Protein 1GD9 (pdb70)

B-factor: mean 12.07, std 8.04, range [2.0, 51.11]

Sequence (776 aa):
ALSDRLELVSASEIRKLFDIAAGMKDVISLGIGEPDFDTPQHIKEYAKEALDKGLTHYGPNIGLLELREAIAEKLKKQNGIEADPKTEIMVLLGANQAFLMGLSAFLKDGEEVLIPTPAFVSYAPAVILAGGKPVEVPTYEEDEFRLNVDELKKYVTDKTRALIINSPCNPTGAVLTKKDLEEIADFVVEHDLIVISDEVYEHFIYDDARHYSIASLDGMFERTITVNGFSKTFAMTGWRLGFVAAPSWIIERMVKFQMYNATCPVTFIQYAAAKALKDERSWKAVEEMRKEYDRRRKLVWKRLNEMGLPTVKPKGAFYIFPRIRDTGLTSKKFSELMLKEARVAVVPGSAFGKAGEGYVRISYATAYEKLEEAMDRMERVLKERKLVALSDRLELVSASEIRKLFDIAAGMKDVISLGIGEPDFDTPQHIKEYAKEALDKGLTHYGPNIGLLELREAIAEKLKKQNGIEADPKTEIMVLLGANQAFLMGLSAFLKDGEEVLIPTPAFVSYAPAVILAGGKPVEVPTYEEDEFRLNVDELKKYVTDKTRALIINSPCNPTGAVLTKKDLEEIADFVVEHDLIVISDEVYEHFIYDDARHYSIASLDGMFERTITVNGFSKTFAMTGWRLGFVAAPSWIIERMVKFQMYNATCPVTFIQYAAAKALKDERSWKAVEEMRKEYDRRRKLVWKRLNEMGLPTVKPKGAFYIFPRIRDTGLTSKKFSELMLKEARVAVVPGSAFGKAGEGYVRISYATAYEKLEEAMDRMERVLKERKLV

Solvent-accessible surface area: 27106 Å² total; per-residue (Å²): 22,7,0,55,59,3,108,111,4,93,65,23,48,47,75,109,20,146,92,96,26,59,81,32,180,106,36,24,39,0,13,65,28,27,2,55,48,52,5,19,96,14,0,11,80,45,0,31,69,0,1,91,125,12,49,0,54,73,15,66,25,27,0,18,76,78,0,14,85,0,0,16,81,15,0,106,179,62,10,42,1,116,5,45,21,132,63,38,0,0,0,0,0,0,14,15,0,0,3,0,0,0,0,0,4,13,0,78,92,23,29,21,0,0,2,17,2,4,7,51,45,3,3,28,15,0,0,26,1,0,9,4,95,39,27,39,0,29,12,99,31,163,44,77,8,70,9,59,14,94,13,0,116,149,72,34,66,148,86,12,59,0,0,1,4,17,10,0,13,6,0,4,0,7,10,10,36,71,101,16,4,80,91,0,7,99,3,0,70,128,60,93,1,7,0,0,5,6,1,13,3,7,38,0,38,4,82,114,20,119,29,75,1,1,5,40,30,145,52,0,30,111,34,0,0,1,0,1,5,4,10,16,7,1,2,0,2,0,0,4,0,0,3,0,1,0,14,43,94,0,2,101,70,0,12,40,0,0,33,13,0,0,25,0,0,1,8,0,0,0,16,0,0,3,77,0,13,114,14,141,134,0,68,115,14,7,57,75,12,49,109,38,0,21,111,10,0,96,23,0,62,124,31,0,56,115,3,29,1,47,10,27,72,2,62,0,0,0,0,0,4,0,51,0,119,95,16,66,45,50,0,88,106,0,3,102,24,0,5,139,49,1,77,0,3,0,0,5,0,28,22,5,12,161,24,0,74,5,14,0,8,0,0,0,0,14,34,43,109,113,0,72,75,0,0,78,37,0,26,132,7,0,129,112,122,156,36,102,26,5,0,52,63,1,91,110,6,93,62,26,54,51,77,108,24,147,92,102,26,58,81,40,195,89,37,20,41,0,16,58,28,28,2,55,44,64,4,18,97,11,0,10,81,44,0,30,70,0,0,94,123,14,51,0,56,74,14,64,25,28,0,19,54,93,0,14,82,21,0,14,73,16,0,105,152,67,11,44,1,117,6,63,27,127,63,40,0,0,0,0,0,0,14,17,0,0,3,0,1,0,0,1,5,7,0,73,93,39,24,15,0,0,2,18,2,4,7,52,46,4,3,30,16,0,0,25,2,0,7,2,111,38,25,49,0,25,11,93,36,155,43,79,8,60,10,52,18,108,20,0,120,145,67,23,66,148,92,9,68,0,0,1,3,18,8,0,15,6,0,3,0,9,8,10,19,98,113,13,4,80,95,0,8,101,4,0,69,127,59,92,0,8,0,0,4,6,1,13,4,6,37,0,34,2,80,112,14,78,29,74,1,0,6,48,27,148,45,1,33,110,44,1,0,1,0,1,5,4,10,16,6,0,3,0,1,0,0,4,1,0,3,0,1,0,13,44,93,0,2,101,71,0,14,46,1,0,33,10,0,0,26,0,0,0,9,1,0,0,25,0,0,14,79,0,19,146,15,142,115,0,67,98,9,9,74,91,10,60,104,37,0,26,106,10,0,106,22,0,82,116,26,0,58,96,4,33,1,48,11,29,69,2,55,0,0,0,0,0,3,0,50,0,118,91,16,70,47,56,0,80,110,0,5,104,25,0,6,134,38,1,61,0,3,0,0,8,0,27,23,6,12,161,26,0,65,4,16,0,8,0,0,0,1,10,35,42,114,107,0,69,76,0,0,79,28,0,30,106,0,0,118,100,130,157,32,89

Organism: Pyrococcus horikoshii (strain ATCC 700860 / DSM 12428 / JCM 9974 / NBRC 100139 / OT-3) (NCBI:txid70601)

Radius of gyration: 26.94 Å; Cα contacts (8 Å, |Δi|>4): 1806; chains: 2; bounding box: 75×65×67 Å

Nearest PDB structures (foldseek):
  1gd9-assembly1_B  TM=1.002E+00  e=2.102E-73  Pyrococcus horikoshii
  1dju-assembly1_B  TM=1.000E+00  e=1.675E-67  Pyrococcus horikoshii OT3
  1dju-assembly1_A  TM=1.000E+00  e=3.045E-67  Pyrococcus horikoshii OT3
  2x5d-assembly1_D  TM=9.239E-01  e=3.087E-32  Pseudomonas aeruginosa PAO1
  2x5d-assembly1_C  TM=9.153E-01  e=5.316E-32  Pseudomonas aeruginosa PAO1

Foldseek 3Di:
DLVVLLVVQDDFLLVVLVVVLVVDPPFQEQADQFFPDAFPVLLVVLLVVLVVVVQFDADALQAHLLLLVLVQVCCCVQAVAHFDSVFFKGKFLALLLCLLLLCLLDDDAAAEEEEEPLADLSNQSSQSSSRYHYDYQYADVVNLRADDVVSVVVPDDLRHAEYEDEAVGPARLAHHAPVSLVSVLVVCVVSVHAYEYECAFQLQFDDPGHDYDSCSDPPRQARYKYKYFCCHLRVCVVQRIIMIGHPSSSSVSSSVVSVVPVSYGRRSSSSSNSVLSVDPVSVVVSVVSSVVLVVLLVVLCVLCVVLPWNWRRRGIDFKTKTFQVQLVDKLVVLQVQCCVQLSYHWARLCSSPPSGIRIIMGGSSDDSVSSVSSSVSSSVSCVVSVSD/DLVVLVVVQDDFLLVVQVVVLVVPDPFQEQADPAFPDDFPPLLVVLLVVLVVVVLFDADALQAHLLLLVLVQVCCCVQAVAHFDSVFFKGKFQALLLCLLLLCLLDDDAAAEEEEEPLADLSHQSSQSSSHYHYDYQYADVVNLSADDVVRVVVGDDLRYAEYEEEACGPAALAHHAPVSLVSVLVVCVVSVHAYEYECAFQLQFDDPGHDHDSCSDPPRQARYKYKYFCVHQRVPVVQRIIMIGHGSSSSVSSSVVSVVPVSHGRRSSSSSVSVLSVDVVSVVNSVVSSVQLVVLLVVLCVLCVVLPFNWRRRGIDFKTKTFQVLLVDKLVVLQVCCCVQLSYGWARLCSSPPSGIRITMGGSSDDSVSSNSSSVSSSVVCVVVVSD

Secondary structure (DSSP, 8-state):
-HHHHHHHSPPPHHHHHHHHHHT-SS-EE----S-SSPPPHHHHHHHHHHHHTT--S---TT--HHHHHHHHHHHHHHH-----TTTSEEEESSTTHHHHHHHTTT--TT-EEEEEES--TTHHHHHHHHT-EEEEEE--GGGTT---HHHHHHH--TTEEEEEEESS-TTT-----HHHHHHHHHHHHHTT-EEEEE-TTTT-B-TT-----GGGSTT-GGGEEEEEESTTTTT-GGG--EEEE--HHHHHHHHHHHTTTT-S--HHHHHHHHHHHT-HHHHHHHHHHHHHHHHHHHHHHHHHHHTT-------BTTEE--B-GGGT--HHHHHHHIIIII-EE-EEGGGG-GGGTTBEEEE--S-HHHHHHHHHHHHHHHHHTT--/-HHHHHHHSPPPHHHHHHHHHHT-SSPEE----S-SSPPPHHHHHHHHHHHHTT--S---TT--HHHHHHHHHHIIIII-----TTTSEEEESSTTHHHHHHHTTT--TT-EEEEEES--TTHHHHHHHHT-EEEEEE--GGGTT---HHHHHHH--TTEEEEEEESS-TTT-----HHHHHHHHHHHHHTT-EEEEE-TTTT-B-TT-----GGGSTT-GGGEEEEEESTTTTT-GGG--EEEE--HHHHHHHHHHHHTTT-S--HHHHHHHHHHHT-HHHHHHHHHHHHHHHHHHHHHHHHHHHTT-------BTTEE--B-GGGT--HHHHHHHIIIII-EE-EEGGGG-GGGTTBEEEE--S-HHHHHHHHHHHHHHHHHTT--

Structure (mmCIF, N/CA/C/O backbone):
data_1GD9
#
_entry.id   1GD9
#
_cell.length_a   59.67
_cell.length_b   122.28
_cell.length_c   127.17
_cell.angle_alpha   90
_cell.angle_beta   90
_cell.angle_gamma   90
#
_symmetry.space_group_name_H-M   'P 21 21 21'
#
loop_
_entity.id
_entity.type
_entity.pdbx_description
1 polymer 'ASPARTATE AMINOTRANSFERASE'
2 non-polymer "PYRIDOXAL-5'-PHOSPHATE"
3 water water
#
loop_
_atom_site.group_PDB
_atom_site.id
_atom_site.type_symbol
_atom_site.label_atom_id
_atom_site.label_alt_id
_atom_site.label_comp_id
_atom_site.label_asym_id
_atom_site.label_entity_id
_atom_site.label_seq_id
_atom_site.pdbx_PDB_ins_code
_atom_site.Cartn_x
_atom_site.Cartn_y
_atom_site.Cartn_z
_atom_site.occupancy
_atom_site.B_iso_or_equiv
_atom_site.auth_seq_id
_atom_site.auth_comp_id
_atom_site.auth_asym_id
_atom_site.auth_atom_id
_atom_site.pdbx_PDB_model_num
ATOM 1 N N . ALA A 1 2 ? 25.475 -9.513 44.303 1.00 9.21 2 ALA A N 1
ATOM 2 C CA . ALA A 1 2 ? 25.189 -8.085 43.966 1.00 8.66 2 ALA A CA 1
ATOM 3 C C . ALA A 1 2 ? 25.867 -7.802 42.643 1.00 8.76 2 ALA A C 1
ATOM 4 O O . ALA A 1 2 ? 26.762 -8.547 42.235 1.00 9.32 2 ALA A O 1
ATOM 6 N N . LEU A 1 3 ? 25.463 -6.723 41.977 1.00 8.08 3 LEU A N 1
ATOM 7 C CA . LEU A 1 3 ? 26.058 -6.369 40.689 1.00 9.39 3 LEU A CA 1
ATOM 8 C C . LEU A 1 3 ? 27.572 -6.192 40.768 1.00 8.90 3 LEU A C 1
ATOM 9 O O . LEU A 1 3 ? 28.282 -6.508 39.811 1.00 8.22 3 LEU A O 1
ATOM 14 N N . SER A 1 4 ? 28.066 -5.714 41.912 1.00 7.43 4 SER A N 1
ATOM 15 C CA . SER A 1 4 ? 29.500 -5.526 42.096 1.00 8.69 4 SER A CA 1
ATOM 16 C C . SER A 1 4 ? 30.212 -6.869 41.936 1.00 9.68 4 SER A C 1
ATOM 17 O O . SER A 1 4 ? 31.215 -6.947 41.243 1.00 9.35 4 SER A O 1
ATOM 20 N N . ASP A 1 5 ? 29.662 -7.923 42.540 1.00 9.27 5 ASP A N 1
ATOM 21 C CA . ASP A 1 5 ? 30.242 -9.269 42.443 1.00 11.33 5 ASP A CA 1
ATOM 22 C C . ASP A 1 5 ? 30.213 -9.785 41.018 1.00 9.90 5 ASP A C 1
ATOM 23 O O . ASP A 1 5 ? 31.146 -10.460 40.571 1.00 10.04 5 ASP A O 1
ATOM 28 N N . ARG A 1 6 ? 29.121 -9.490 40.322 1.00 8.83 6 ARG A N 1
ATOM 29 C CA . ARG A 1 6 ? 28.954 -9.919 38.942 1.00 10.28 6 ARG A CA 1
ATOM 30 C C . ARG A 1 6 ? 29.955 -9.195 38.059 1.00 9.50 6 ARG A C 1
ATOM 31 O O . ARG A 1 6 ? 30.534 -9.782 37.140 1.00 8.14 6 ARG A O 1
ATOM 39 N N . LEU A 1 7 ? 30.181 -7.925 38.374 1.00 9.11 7 LEU A N 1
ATOM 40 C CA . LEU A 1 7 ? 31.121 -7.108 37.628 1.00 10.78 7 LEU A CA 1
ATOM 41 C C . LEU A 1 7 ? 32.540 -7.659 37.793 1.00 10.58 7 LEU A C 1
ATOM 42 O O . LEU A 1 7 ? 33.293 -7.706 36.824 1.00 11.28 7 LEU A O 1
ATOM 47 N N . GLU A 1 8 ? 32.898 -8.092 39.006 1.00 11.92 8 GLU A N 1
ATOM 48 C CA . GLU A 1 8 ? 34.247 -8.626 39.249 1.00 14.44 8 GLU A CA 1
ATOM 49 C C . GLU A 1 8 ? 34.461 -9.914 38.456 1.00 13.69 8 GLU A C 1
ATOM 50 O O . GLU A 1 8 ? 35.595 -10.287 38.170 1.00 12.14 8 GLU A O 1
ATOM 56 N N . LEU A 1 9 ? 33.363 -10.601 38.137 1.00 13.13 9 LEU A N 1
ATOM 57 C CA . LEU A 1 9 ? 33.405 -11.843 37.367 1.00 14.88 9 LEU A CA 1
ATOM 58 C C . LEU A 1 9 ? 33.670 -11.595 35.883 1.00 16.49 9 LEU A C 1
ATOM 59 O O . LEU A 1 9 ? 34.228 -12.453 35.197 1.00 18.87 9 LEU A O 1
ATOM 64 N N . VAL A 1 10 ? 33.227 -10.444 35.381 1.00 15.56 10 VAL A N 1
ATOM 65 C CA . VAL A 1 10 ? 33.442 -10.070 33.983 1.00 14.68 10 VAL A CA 1
ATOM 66 C C . VAL A 1 10 ? 34.914 -9.715 33.825 1.00 17.25 10 VAL A C 1
ATOM 67 O O . VAL A 1 10 ? 35.423 -8.859 34.542 1.00 18.82 10 VAL A O 1
ATOM 71 N N . SER A 1 11 ? 35.614 -10.384 32.918 1.00 18.77 11 SER A N 1
ATOM 72 C CA . SER A 1 11 ? 37.033 -10.088 32.746 1.00 21.49 11 SER A CA 1
ATOM 73 C C . SER A 1 11 ? 37.304 -8.849 31.895 1.00 22.21 11 SER A C 1
ATOM 74 O O . SER A 1 11 ? 36.445 -8.409 31.125 1.00 21.60 11 SER A O 1
ATOM 77 N N . ALA A 1 12 ? 38.492 -8.273 32.079 1.00 23.33 12 ALA A N 1
ATOM 78 C CA . ALA A 1 12 ? 38.913 -7.083 31.346 1.00 23.82 12 ALA A CA 1
ATOM 79 C C . ALA A 1 12 ? 38.930 -7.355 29.849 1.00 23.98 12 ALA A C 1
ATOM 80 O O . ALA A 1 12 ? 39.254 -8.464 29.416 1.00 23.15 12 ALA A O 1
ATOM 82 N N . SER A 1 13 ? 38.574 -6.347 29.059 1.00 23.48 13 SER A N 1
ATOM 83 C CA . SER A 1 13 ? 38.540 -6.509 27.611 1.00 25.06 13 SER A CA 1
ATOM 84 C C . SER A 1 13 ? 39.894 -6.505 26.919 1.00 25.34 13 SER A C 1
ATOM 85 O O . SER A 1 13 ? 40.775 -5.693 27.231 1.00 23.89 13 SER A O 1
ATOM 88 N N . GLU A 1 14 ? 40.035 -7.450 25.989 1.00 25.52 14 GLU A N 1
ATOM 89 C CA . GLU A 1 14 ? 41.236 -7.626 25.175 1.00 26.53 14 GLU A CA 1
ATOM 90 C C . GLU A 1 14 ? 41.324 -6.524 24.135 1.00 25.99 14 GLU A C 1
ATOM 91 O O . GLU A 1 14 ? 42.418 -6.097 23.751 1.00 25.77 14 GLU A O 1
ATOM 97 N N . ILE A 1 15 ? 40.163 -6.119 23.633 1.00 25.36 15 ILE A N 1
ATOM 98 C CA . ILE A 1 15 ? 40.098 -5.048 22.652 1.00 25.40 15 ILE A CA 1
ATOM 99 C C . ILE A 1 15 ? 40.584 -3.778 23.361 1.00 26.19 15 ILE A C 1
ATOM 100 O O . ILE A 1 15 ? 41.304 -2.963 22.787 1.00 24.84 15 ILE A O 1
ATOM 105 N N . ARG A 1 16 ? 40.236 -3.659 24.638 1.00 26.32 16 ARG A N 1
ATOM 106 C CA . ARG A 1 16 ? 40.637 -2.525 25.458 1.00 28.96 16 ARG A CA 1
ATOM 107 C C . ARG A 1 16 ? 42.160 -2.523 25.540 1.00 28.90 16 ARG A C 1
ATOM 108 O O . ARG A 1 16 ? 42.815 -1.504 25.283 1.00 27.30 16 ARG A O 1
ATOM 116 N N . LYS A 1 17 ? 42.718 -3.679 25.895 1.00 29.23 17 LYS A N 1
ATOM 117 C CA . LYS A 1 17 ? 44.163 -3.819 26.019 1.00 30.50 17 LYS A CA 1
ATOM 118 C C . LYS A 1 17 ? 44.863 -3.519 24.703 1.00 30.41 17 LYS A C 1
ATOM 119 O O . LYS A 1 17 ? 45.967 -2.971 24.693 1.00 30.16 17 LYS A O 1
ATOM 125 N N . LEU A 1 18 ? 44.202 -3.814 23.586 1.00 28.43 18 LEU A N 1
ATOM 126 C CA . LEU A 1 18 ? 44.802 -3.552 22.281 1.00 27.64 18 LEU A CA 1
ATOM 127 C C . LEU A 1 18 ? 44.835 -2.067 21.977 1.00 26.14 18 LEU A C 1
ATOM 128 O O . LEU A 1 18 ? 45.785 -1.591 21.383 1.00 24.48 18 LEU A O 1
ATOM 133 N N . PHE A 1 19 ? 43.827 -1.323 22.410 1.00 28.09 19 PHE A N 1
ATOM 134 C CA . PHE A 1 19 ? 43.786 0.105 22.144 1.00 31.32 19 PHE A CA 1
ATOM 135 C C . PHE A 1 19 ? 44.934 0.850 22.802 1.00 31.11 19 PHE A C 1
ATOM 136 O O . PHE A 1 19 ? 45.636 1.626 22.167 1.00 30.44 19 PHE A O 1
ATOM 144 N N . ASP A 1 20 ? 45.068 0.641 24.105 1.00 32.04 20 ASP A N 1
ATOM 145 C CA . ASP A 1 20 ? 46.116 1.282 24.900 1.00 33.56 20 ASP A CA 1
ATOM 146 C C . ASP A 1 20 ? 47.521 0.918 24.428 1.00 34.18 20 ASP A C 1
ATOM 147 O O . ASP A 1 20 ? 48.486 1.617 24.758 1.00 35.13 20 ASP A O 1
ATOM 152 N N . ILE A 1 21 ? 47.635 -0.147 23.633 1.00 34.02 21 ILE A N 1
ATOM 153 C CA . ILE A 1 21 ? 48.929 -0.596 23.132 1.00 33.46 21 ILE A CA 1
ATOM 154 C C . ILE A 1 21 ? 49.180 -0.065 21.724 1.00 33.49 21 ILE A C 1
ATOM 155 O O . ILE A 1 21 ? 50.312 -0.120 21.227 1.00 36.05 21 ILE A O 1
ATOM 160 N N . ALA A 1 22 ? 48.122 0.466 21.105 1.00 32.48 22 ALA A N 1
ATOM 161 C CA . ALA A 1 22 ? 48.213 1.050 19.774 1.00 33.40 22 ALA A CA 1
ATOM 162 C C . ALA A 1 22 ? 48.429 2.543 19.987 1.00 35.64 22 ALA A C 1
ATOM 163 O O . ALA A 1 22 ? 48.828 3.283 19.074 1.00 35.97 22 ALA A O 1
ATOM 165 N N . ALA A 1 23 ? 48.168 2.985 21.212 1.00 37.71 23 ALA A N 1
ATOM 166 C CA . ALA A 1 23 ? 48.308 4.370 21.641 1.00 39.19 23 ALA A CA 1
ATOM 167 C C . ALA A 1 23 ? 49.728 4.956 21.587 1.00 39.68 23 ALA A C 1
ATOM 168 O O . ALA A 1 23 ? 49.950 6.061 21.041 1.00 40.21 23 ALA A O 1
ATOM 170 N N . GLY A 1 24 ? 50.703 4.212 22.108 1.00 40.20 24 GLY A N 1
ATOM 171 C CA . GLY A 1 24 ? 52.079 4.691 22.132 1.00 39.78 24 GLY A CA 1
ATOM 172 C C . GLY A 1 24 ? 52.836 4.511 20.827 1.00 39.24 24 GLY A C 1
ATOM 173 O O . GLY A 1 24 ? 54.054 4.780 20.735 1.00 40.49 24 GLY A O 1
ATOM 174 N N . MET A 1 25 ? 52.083 4.178 19.789 1.00 38.24 25 MET A N 1
ATOM 175 C CA . MET A 1 25 ? 52.605 3.896 18.462 1.00 37.42 25 MET A CA 1
ATOM 176 C C . MET A 1 25 ? 51.929 4.816 17.442 1.00 37.70 25 MET A C 1
ATOM 177 O O . MET A 1 25 ? 50.727 5.074 17.537 1.00 38.87 25 MET A O 1
ATOM 182 N N . LYS A 1 26 ? 52.693 5.271 16.449 1.00 38.28 26 LYS A N 1
ATOM 183 C CA . LYS A 1 26 ? 52.154 6.132 15.387 1.00 39.60 26 LYS A CA 1
ATOM 184 C C . LYS A 1 26 ? 52.848 5.853 14.058 1.00 37.38 26 LYS A C 1
ATOM 185 O O . LYS A 1 26 ? 54.005 6.176 13.857 1.00 40.29 26 LYS A O 1
ATOM 191 N N . ASP A 1 27 ? 52.082 5.166 13.229 1.00 33.33 27 ASP A N 1
ATOM 192 C CA . ASP A 1 27 ? 52.365 4.693 11.891 1.00 29.51 27 ASP A CA 1
ATOM 193 C C . ASP A 1 27 ? 51.428 3.507 11.777 1.00 24.76 27 ASP A C 1
ATOM 194 O O . ASP A 1 27 ? 51.391 2.864 10.754 1.00 22.93 27 ASP A O 1
ATOM 199 N N . VAL A 1 28 ? 50.666 3.246 12.838 1.00 20.32 28 VAL A N 1
ATOM 200 C CA . VAL A 1 28 ? 49.744 2.122 12.873 1.00 18.29 28 VAL A CA 1
ATOM 201 C C . VAL A 1 28 ? 48.442 2.310 12.100 1.00 17.00 28 VAL A C 1
ATOM 202 O O . VAL A 1 28 ? 47.809 3.370 12.150 1.00 15.87 28 VAL A O 1
ATOM 206 N N . ILE A 1 29 ? 48.089 1.292 11.319 1.00 15.04 29 ILE A N 1
ATOM 207 C CA . ILE A 1 29 ? 46.848 1.299 10.562 1.00 13.29 29 ILE A CA 1
ATOM 208 C C . ILE A 1 29 ? 45.948 0.344 11.333 1.00 14.09 29 ILE A C 1
ATOM 209 O O . ILE A 1 29 ? 46.260 -0.841 11.484 1.00 12.29 29 ILE A O 1
ATOM 214 N N . SER A 1 30 ? 44.850 0.872 11.858 1.00 13.43 30 SER A N 1
ATOM 215 C CA . SER A 1 30 ? 43.931 0.063 12.638 1.00 13.25 30 SER A CA 1
ATOM 216 C C . SER A 1 30 ? 42.862 -0.675 11.849 1.00 12.69 30 SER A C 1
ATOM 217 O O . SER A 1 30 ? 42.098 -0.085 11.080 1.00 12.51 30 SER A O 1
ATOM 220 N N . LEU A 1 31 ? 42.810 -1.980 12.091 1.00 12.15 31 LEU A N 1
ATOM 221 C CA . LEU A 1 31 ? 41.836 -2.873 11.487 1.00 10.87 31 LEU A CA 1
ATOM 222 C C . LEU A 1 31 ? 40.982 -3.432 12.636 1.00 10.96 31 LEU A C 1
ATOM 223 O O . LEU A 1 31 ? 40.266 -4.409 12.469 1.00 9.22 31 LEU A O 1
ATOM 228 N N . GLY A 1 32 ? 41.053 -2.784 13.798 1.00 11.85 32 GLY A N 1
ATOM 229 C CA . GLY A 1 32 ? 40.279 -3.228 14.945 1.00 12.20 32 GLY A CA 1
ATOM 230 C C . GLY A 1 32 ? 39.067 -2.371 15.265 1.00 12.49 32 GLY A C 1
ATOM 231 O O . GLY A 1 32 ? 38.400 -2.593 16.270 1.00 12.03 32 GLY A O 1
ATOM 232 N N . ILE A 1 33 ? 38.746 -1.446 14.365 1.00 13.95 33 ILE A N 1
ATOM 233 C CA . ILE A 1 33 ? 37.630 -0.507 14.520 1.00 14.98 33 ILE A CA 1
ATOM 234 C C . ILE A 1 33 ? 36.249 -1.148 14.345 1.00 12.91 33 ILE A C 1
ATOM 235 O O . ILE A 1 33 ? 35.896 -1.567 13.256 1.00 15.20 33 ILE A O 1
ATOM 240 N N . GLY A 1 34 ? 35.449 -1.160 15.406 1.00 11.20 34 GLY A N 1
ATOM 241 C CA . GLY A 1 34 ? 34.125 -1.764 15.334 1.00 10.04 34 GLY A CA 1
ATOM 242 C C . GLY A 1 34 ? 32.981 -0.788 15.109 1.00 8.24 34 GLY A C 1
ATOM 243 O O . GLY A 1 34 ? 31.967 -0.835 15.808 1.00 8.87 34 GLY A O 1
ATOM 244 N N . GLU A 1 35 ? 33.123 0.070 14.105 1.00 7.63 35 GLU A N 1
ATOM 245 C CA . GLU A 1 35 ? 32.098 1.064 13.782 1.00 6.73 35 GLU A CA 1
ATOM 246 C C . GLU A 1 35 ? 32.354 1.627 12.386 1.00 6.26 35 GLU A C 1
ATOM 247 O O . GLU A 1 35 ? 33.476 1.552 11.887 1.00 7.15 35 GLU A O 1
ATOM 253 N N . PRO A 1 36 ? 31.313 2.191 11.733 1.00 6.70 36 PRO A N 1
ATOM 254 C CA . PRO A 1 36 ? 31.447 2.763 10.388 1.00 7.57 36 PRO A CA 1
ATOM 255 C C . PRO A 1 36 ? 32.480 3.877 10.342 1.00 7.55 36 PRO A C 1
ATOM 256 O O . PRO A 1 36 ? 32.648 4.614 11.304 1.00 7.65 36 PRO A O 1
ATOM 260 N N . ASP A 1 37 ? 33.216 3.962 9.244 1.00 9.63 37 ASP A N 1
ATOM 261 C CA . ASP A 1 37 ? 34.202 5.029 9.102 1.00 10.85 37 ASP A CA 1
ATOM 262 C C . ASP A 1 37 ? 33.522 6.256 8.486 1.00 10.52 37 ASP A C 1
ATOM 263 O O . ASP A 1 37 ? 34.030 7.375 8.580 1.00 11.27 37 ASP A O 1
ATOM 268 N N . PHE A 1 38 ? 32.330 6.032 7.932 1.00 9.17 38 PHE A N 1
ATOM 269 C CA . PHE A 1 38 ? 31.529 7.064 7.284 1.00 9.19 38 PHE A CA 1
ATOM 270 C C . PHE A 1 38 ? 30.880 7.993 8.287 1.00 10.79 38 PHE A C 1
ATOM 271 O O . PHE A 1 38 ? 30.637 7.610 9.433 1.00 10.40 38 PHE A O 1
ATOM 279 N N . ASP A 1 39 ? 30.609 9.227 7.877 1.00 11.34 39 ASP A N 1
ATOM 280 C CA . ASP A 1 39 ? 29.925 10.105 8.802 1.00 12.62 39 ASP A CA 1
ATOM 281 C C . ASP A 1 39 ? 28.439 9.939 8.551 1.00 9.20 39 ASP A C 1
ATOM 282 O O . ASP A 1 39 ? 28.030 9.325 7.562 1.00 6.87 39 ASP A O 1
ATOM 287 N N . THR A 1 40 ? 27.636 10.416 9.490 1.00 7.84 40 THR A N 1
ATOM 288 C CA . THR A 1 40 ? 26.187 10.346 9.367 1.00 8.01 40 THR A CA 1
ATOM 289 C C . THR A 1 40 ? 25.720 11.142 8.135 1.00 9.70 40 THR A C 1
ATOM 290 O O . THR A 1 40 ? 26.238 12.232 7.851 1.00 6.96 40 THR A O 1
ATOM 294 N N . PRO A 1 41 ? 24.784 10.572 7.349 1.00 11.25 41 PRO A N 1
ATOM 295 C CA . PRO A 1 41 ? 24.262 11.257 6.157 1.00 11.28 41 PRO A CA 1
ATOM 296 C C . PRO A 1 41 ? 23.821 12.669 6.549 1.00 10.87 41 PRO A C 1
ATOM 297 O O . PRO A 1 41 ? 23.162 12.852 7.570 1.00 8.57 41 PRO A O 1
ATOM 301 N N . GLN A 1 42 ? 24.201 13.656 5.741 1.00 10.82 42 GLN A N 1
ATOM 302 C CA . GLN A 1 42 ? 23.876 15.048 6.035 1.00 11.74 42 GLN A CA 1
ATOM 303 C C . GLN A 1 42 ? 22.407 15.327 6.323 1.00 9.61 42 GLN A C 1
ATOM 304 O O . GLN A 1 42 ? 22.097 16.089 7.232 1.00 9.20 42 GLN A O 1
ATOM 310 N N . HIS A 1 43 ? 21.500 14.700 5.581 1.00 9.68 43 HIS A N 1
ATOM 311 C CA . HIS A 1 43 ? 20.074 14.942 5.818 1.00 10.81 43 HIS A CA 1
ATOM 312 C C . HIS A 1 43 ? 19.616 14.519 7.218 1.00 11.06 43 HIS A C 1
ATOM 313 O O . HIS A 1 43 ? 18.665 15.092 7.760 1.00 11.52 43 HIS A O 1
ATOM 320 N N . ILE A 1 44 ? 20.298 13.534 7.806 1.00 8.33 44 ILE A N 1
ATOM 321 C CA . ILE A 1 44 ? 19.956 13.080 9.152 1.00 7.84 44 ILE A CA 1
ATOM 322 C C . ILE A 1 44 ? 20.435 14.144 10.141 1.00 6.25 44 ILE A C 1
ATOM 323 O O . ILE A 1 44 ? 19.734 14.472 11.100 1.00 6.76 44 ILE A O 1
ATOM 328 N N . LYS A 1 45 ? 21.604 14.717 9.866 1.00 6.12 45 LYS A N 1
ATOM 329 C CA . LYS A 1 45 ? 22.150 15.783 10.699 1.00 8.78 45 LYS A CA 1
ATOM 330 C C . LYS A 1 45 ? 21.202 16.986 10.659 1.00 8.99 45 LYS A C 1
ATOM 331 O O . LYS A 1 45 ? 20.919 17.588 11.690 1.00 8.76 45 LYS A O 1
ATOM 337 N N . GLU A 1 46 ? 20.673 17.285 9.473 1.00 9.45 46 GLU A N 1
ATOM 338 C CA . GLU A 1 46 ? 19.751 18.402 9.289 1.00 10.26 46 GLU A CA 1
ATOM 339 C C . GLU A 1 46 ? 18.436 18.205 10.046 1.00 11.13 46 GLU A C 1
ATOM 340 O O . GLU A 1 46 ? 17.836 19.176 10.509 1.00 13.19 46 GLU A O 1
ATOM 346 N N . TYR A 1 47 ? 17.964 16.964 10.133 1.00 10.17 47 TYR A N 1
ATOM 347 C CA . TYR A 1 47 ? 16.737 16.671 10.878 1.00 9.61 47 TYR A CA 1
ATOM 348 C C . TYR A 1 47 ? 16.984 16.887 12.364 1.00 8.53 47 TYR A C 1
ATOM 349 O O . TYR A 1 47 ? 16.084 17.300 13.091 1.00 9.11 47 TYR A O 1
ATOM 358 N N . ALA A 1 48 ? 18.202 16.583 12.813 1.00 8.40 48 ALA A N 1
ATOM 359 C CA . ALA A 1 48 ? 18.562 16.767 14.219 1.00 9.10 48 ALA A CA 1
ATOM 360 C C . ALA A 1 48 ? 18.563 18.261 14.552 1.00 9.67 48 ALA A C 1
ATOM 361 O O . ALA A 1 48 ? 18.046 18.678 15.587 1.00 9.51 48 ALA A O 1
ATOM 363 N N . LYS A 1 49 ? 19.136 19.058 13.653 1.00 11.17 49 LYS A N 1
ATOM 364 C CA . LYS A 1 49 ? 19.198 20.512 13.812 1.00 10.06 49 LYS A CA 1
ATOM 365 C C . LYS A 1 49 ? 17.789 21.084 13.866 1.00 9.98 49 LYS A C 1
ATOM 366 O O . LYS A 1 49 ? 17.482 21.928 14.705 1.00 10.45 49 LYS A O 1
ATOM 372 N N . GLU A 1 50 ? 16.931 20.585 12.984 1.00 9.35 50 GLU A N 1
ATOM 373 C CA . GLU A 1 50 ? 15.546 21.008 12.910 1.00 9.04 50 GLU A CA 1
ATOM 374 C C . GLU A 1 50 ? 14.822 20.690 14.225 1.00 10.58 50 GLU A C 1
ATOM 375 O O . GLU A 1 50 ? 14.000 21.481 14.703 1.00 9.82 50 GLU A O 1
ATOM 381 N N . ALA A 1 51 ? 15.135 19.533 14.810 1.00 8.86 51 ALA A N 1
ATOM 382 C CA . ALA A 1 51 ? 14.522 19.125 16.072 1.00 8.52 51 ALA A CA 1
ATOM 383 C C . ALA A 1 51 ? 14.963 20.074 17.182 1.00 8.04 51 ALA A C 1
ATOM 384 O O . ALA A 1 51 ? 14.180 20.407 18.071 1.00 7.63 51 ALA A O 1
ATOM 386 N N . LEU A 1 52 ? 16.223 20.497 17.135 1.00 8.97 52 LEU A N 1
ATOM 387 C CA . LEU A 1 52 ? 16.749 21.426 18.133 1.00 9.24 52 LEU A CA 1
ATOM 388 C C . LEU A 1 52 ? 15.984 22.743 18.010 1.00 10.99 52 LEU A C 1
ATOM 389 O O . LEU A 1 52 ? 15.547 23.311 19.010 1.00 9.75 52 LEU A O 1
ATOM 394 N N . ASP A 1 53 ? 15.769 23.172 16.766 1.00 11.31 53 ASP A N 1
ATOM 395 C CA . ASP A 1 53 ? 15.038 24.407 16.470 1.00 13.35 53 ASP A CA 1
ATOM 396 C C . ASP A 1 53 ? 13.591 24.321 16.936 1.00 13.28 53 ASP A C 1
ATOM 397 O O . ASP A 1 53 ? 12.983 25.340 17.265 1.00 13.49 53 ASP A O 1
ATOM 402 N N . LYS A 1 54 ? 13.045 23.104 16.950 1.00 12.72 54 LYS A N 1
ATOM 403 C CA . LYS A 1 54 ? 11.673 22.862 17.397 1.00 12.63 54 LYS A CA 1
ATOM 404 C C . LYS A 1 54 ? 11.601 22.743 18.919 1.00 11.42 54 LYS A C 1
ATOM 405 O O . LYS A 1 54 ? 10.524 22.564 19.487 1.00 13.27 54 LYS A O 1
ATOM 411 N N . GLY A 1 55 ? 12.758 22.800 19.569 1.00 10.61 55 GLY A N 1
ATOM 412 C CA . GLY A 1 55 ? 12.805 22.715 21.016 1.00 10.46 55 GLY A CA 1
ATOM 413 C C . GLY A 1 55 ? 12.550 21.343 21.619 1.00 11.95 55 GLY A C 1
ATOM 414 O O . GLY A 1 55 ? 11.995 21.248 22.721 1.00 11.99 55 GLY A O 1
ATOM 415 N N . LEU A 1 56 ? 12.937 20.281 20.908 1.00 9.88 56 LEU A N 1
ATOM 416 C CA . LEU A 1 56 ? 12.760 18.912 21.403 1.00 8.06 56 LEU A CA 1
ATOM 417 C C . LEU A 1 56 ? 13.978 18.590 22.263 1.00 7.30 56 LEU A C 1
ATOM 418 O O . LEU A 1 56 ? 14.834 17.774 21.903 1.00 6.91 56 LEU A O 1
ATOM 423 N N . THR A 1 57 ? 14.012 19.235 23.427 1.00 5.91 57 THR A N 1
ATOM 424 C CA . THR A 1 57 ? 15.120 19.146 24.373 1.00 7.10 57 THR A CA 1
ATOM 425 C C . THR A 1 57 ? 14.708 18.743 25.787 1.00 5.35 57 THR A C 1
ATOM 426 O O . THR A 1 57 ? 15.510 18.834 26.724 1.00 4.49 57 THR A O 1
ATOM 430 N N . HIS A 1 58 ? 13.454 18.338 25.939 1.00 5.96 58 HIS A N 1
ATOM 431 C CA . HIS A 1 58 ? 12.918 17.947 27.235 1.00 7.23 58 HIS A CA 1
ATOM 432 C C . HIS A 1 58 ? 12.835 16.432 27.330 1.00 7.22 58 HIS A C 1
ATOM 433 O O . HIS A 1 58 ? 13.078 15.750 26.345 1.00 8.04 58 HIS A O 1
ATOM 440 N N . TYR A 1 59 ? 12.524 15.900 28.511 1.00 7.73 59 TYR A N 1
ATOM 441 C CA . TYR A 1 59 ? 12.406 14.444 28.670 1.00 8.37 59 TYR A CA 1
ATOM 442 C C . TYR A 1 59 ? 11.324 13.887 27.750 1.00 8.52 59 TYR A C 1
ATOM 443 O O . TYR A 1 59 ? 10.333 14.559 27.446 1.00 5.75 59 TYR A O 1
ATOM 452 N N . GLY A 1 60 ? 11.548 12.660 27.295 1.00 8.79 60 GLY A N 1
ATOM 453 C CA . GLY A 1 60 ? 10.585 11.972 26.462 1.00 9.14 60 GLY A CA 1
ATOM 454 C C . GLY A 1 60 ? 10.205 10.726 27.247 1.00 9.31 60 GLY A C 1
ATOM 455 O O . GLY A 1 60 ? 10.763 10.492 28.323 1.00 9.25 60 GLY A O 1
ATOM 456 N N . PRO A 1 61 ? 9.252 9.912 26.766 1.00 10.57 61 PRO A N 1
ATOM 457 C CA . PRO A 1 61 ? 8.863 8.695 27.502 1.00 9.11 61 PRO A CA 1
ATOM 458 C C . PRO A 1 61 ? 10.051 7.748 27.718 1.00 7.91 61 PRO A C 1
ATOM 459 O O . PRO A 1 61 ? 11.006 7.764 26.943 1.00 5.68 61 PRO A O 1
ATOM 463 N N . ASN A 1 62 ? 9.998 6.936 28.775 1.00 7.97 62 ASN A N 1
ATOM 464 C CA . ASN A 1 62 ? 11.066 5.972 29.044 1.00 9.31 62 ASN A CA 1
ATOM 465 C C . ASN A 1 62 ? 11.161 4.974 27.887 1.00 9.26 62 ASN A C 1
ATOM 466 O O . ASN A 1 62 ? 12.240 4.456 27.574 1.00 8.97 62 ASN A O 1
ATOM 471 N N . ILE A 1 63 ? 10.016 4.715 27.263 1.00 8.13 63 ILE A N 1
ATOM 472 C CA . ILE A 1 63 ? 9.931 3.780 26.150 1.00 8.79 63 ILE A CA 1
ATOM 473 C C . ILE A 1 63 ? 10.393 4.392 24.816 1.00 8.61 63 ILE A C 1
ATOM 474 O O . ILE A 1 63 ? 10.670 3.663 23.852 1.00 7.34 63 ILE A O 1
ATOM 479 N N . GLY A 1 64 ? 10.552 5.720 24.803 1.00 6.33 64 GLY A N 1
ATOM 480 C CA . GLY A 1 64 ? 10.980 6.437 23.612 1.00 3.57 64 GLY A CA 1
ATOM 481 C C . GLY A 1 64 ? 9.852 7.252 22.998 1.00 5.03 64 GLY A C 1
ATOM 482 O O . GLY A 1 64 ? 8.700 7.117 23.413 1.00 6.40 64 GLY A O 1
ATOM 483 N N . LEU A 1 65 ? 10.177 8.107 22.028 1.00 5.90 65 LEU A N 1
ATOM 484 C CA . LEU A 1 65 ? 9.179 8.933 21.343 1.00 8.38 65 LEU A CA 1
ATOM 485 C C . LEU A 1 65 ? 8.217 8.072 20.543 1.00 8.38 65 LEU A C 1
ATOM 486 O O . LEU A 1 65 ? 8.648 7.212 19.780 1.00 10.16 65 LEU A O 1
ATOM 491 N N . LEU A 1 66 ? 6.920 8.324 20.694 1.00 8.71 66 LEU A N 1
ATOM 492 C CA . LEU A 1 66 ? 5.904 7.559 19.968 1.00 9.32 66 LEU A CA 1
ATOM 493 C C . LEU A 1 66 ? 6.140 7.618 18.472 1.00 9.95 66 LEU A C 1
ATOM 494 O O . LEU A 1 66 ? 6.028 6.601 17.786 1.00 8.04 66 LEU A O 1
ATOM 499 N N . GLU A 1 67 ? 6.447 8.816 17.971 1.00 9.90 67 GLU A N 1
ATOM 500 C CA . GLU A 1 67 ? 6.694 9.019 16.543 1.00 10.58 67 GLU A CA 1
ATOM 501 C C . GLU A 1 67 ? 7.804 8.110 16.009 1.00 8.05 67 GLU A C 1
ATOM 502 O O . GLU A 1 67 ? 7.693 7.585 14.908 1.00 5.89 67 GLU A O 1
ATOM 508 N N . LEU A 1 68 ? 8.866 7.931 16.793 1.00 7.90 68 LEU A N 1
ATOM 509 C CA . LEU A 1 68 ? 9.972 7.064 16.395 1.00 6.58 68 LEU A CA 1
ATOM 510 C C . LEU A 1 68 ? 9.534 5.604 16.483 1.00 6.90 68 LEU A C 1
ATOM 511 O O . LEU A 1 68 ? 9.804 4.826 15.578 1.00 6.48 68 LEU A O 1
ATOM 516 N N . ARG A 1 69 ? 8.854 5.243 17.568 1.00 7.08 69 ARG A N 1
ATOM 517 C CA . ARG A 1 69 ? 8.381 3.873 17.743 1.00 6.97 69 ARG A CA 1
ATOM 518 C C . ARG A 1 69 ? 7.440 3.476 16.603 1.00 8.18 69 ARG A C 1
ATOM 519 O O . ARG A 1 69 ? 7.467 2.334 16.128 1.00 7.33 69 ARG A O 1
ATOM 527 N N . GLU A 1 70 ? 6.633 4.430 16.145 1.00 6.90 70 GLU A N 1
ATOM 528 C CA . GLU A 1 70 ? 5.713 4.188 15.042 1.00 7.53 70 GLU A CA 1
ATOM 529 C C . GLU A 1 70 ? 6.495 4.019 13.748 1.00 6.62 70 GLU A C 1
ATOM 530 O O . GLU A 1 70 ? 6.134 3.203 12.905 1.00 8.38 70 GLU A O 1
ATOM 536 N N . ALA A 1 71 ? 7.561 4.799 13.598 1.00 6.73 71 ALA A N 1
ATOM 537 C CA . ALA A 1 71 ? 8.422 4.726 12.416 1.00 6.72 71 ALA A CA 1
ATOM 538 C C . ALA A 1 71 ? 9.167 3.385 12.419 1.00 7.12 71 ALA A C 1
ATOM 539 O O . ALA A 1 71 ? 9.425 2.791 11.370 1.00 6.94 71 ALA A O 1
ATOM 541 N N . ILE A 1 72 ? 9.512 2.919 13.611 1.00 7.28 72 ILE A N 1
ATOM 542 C CA . ILE A 1 72 ? 10.210 1.649 13.768 1.00 6.91 72 ILE A CA 1
ATOM 543 C C . ILE A 1 72 ? 9.244 0.507 13.422 1.00 5.73 72 ILE A C 1
ATOM 544 O O . ILE A 1 72 ? 9.632 -0.439 12.749 1.00 5.57 72 ILE A O 1
ATOM 549 N N . ALA A 1 73 ? 7.985 0.624 13.851 1.00 6.06 73 ALA A N 1
ATOM 550 C CA . ALA A 1 73 ? 6.979 -0.397 13.567 1.00 5.21 73 ALA A CA 1
ATOM 551 C C . ALA A 1 73 ? 6.823 -0.584 12.058 1.00 6.92 73 ALA A C 1
ATOM 552 O O . ALA A 1 73 ? 6.773 -1.718 11.583 1.00 3.75 73 ALA A O 1
ATOM 554 N N . GLU A 1 74 ? 6.789 0.523 11.308 1.00 6.88 74 GLU A N 1
ATOM 555 C CA . GLU A 1 74 ? 6.663 0.447 9.848 1.00 8.31 74 GLU A CA 1
ATOM 556 C C . GLU A 1 74 ? 7.896 -0.208 9.233 1.00 8.22 74 GLU A C 1
ATOM 557 O O . GLU A 1 74 ? 7.776 -1.013 8.318 1.00 8.01 74 GLU A O 1
ATOM 563 N N . LYS A 1 75 ? 9.074 0.102 9.768 1.00 7.15 75 LYS A N 1
ATOM 564 C CA . LYS A 1 75 ? 10.323 -0.474 9.273 1.00 5.73 75 LYS A CA 1
ATOM 565 C C . LYS A 1 75 ? 10.408 -1.976 9.579 1.00 6.58 75 LYS A C 1
ATOM 566 O O . LYS A 1 75 ? 10.797 -2.765 8.718 1.00 6.64 75 LYS A O 1
ATOM 572 N N . LEU A 1 76 ? 10.027 -2.359 10.795 1.00 7.23 76 LEU A N 1
ATOM 573 C CA . LEU A 1 76 ? 10.071 -3.758 11.223 1.00 6.33 76 LEU A CA 1
ATOM 574 C C . LEU A 1 76 ? 9.156 -4.617 10.389 1.00 6.57 76 LEU A C 1
ATOM 575 O O . LEU A 1 76 ? 9.515 -5.725 10.015 1.00 8.71 76 LEU A O 1
ATOM 580 N N . LYS A 1 77 ? 7.972 -4.092 10.102 1.00 7.36 77 LYS A N 1
ATOM 581 C CA . LYS A 1 77 ? 6.983 -4.806 9.311 1.00 7.50 77 LYS A CA 1
ATOM 582 C C . LYS A 1 77 ? 7.413 -4.970 7.860 1.00 8.77 77 LYS A C 1
ATOM 583 O O . LYS A 1 77 ? 7.495 -6.088 7.354 1.00 8.95 77 LYS A O 1
ATOM 589 N N . LYS A 1 78 ? 7.734 -3.861 7.205 1.00 9.37 78 LYS A N 1
ATOM 590 C CA . LYS A 1 78 ? 8.121 -3.899 5.800 1.00 9.95 78 LYS A CA 1
ATOM 591 C C . LYS A 1 78 ? 9.459 -4.572 5.500 1.00 9.63 78 LYS A C 1
ATOM 592 O O . LYS A 1 78 ? 9.548 -5.388 4.582 1.00 10.02 78 LYS A O 1
ATOM 598 N N . GLN A 1 79 ? 10.500 -4.213 6.246 1.00 6.96 79 GLN A N 1
ATOM 599 C CA . GLN A 1 79 ? 11.828 -4.783 6.022 1.00 7.90 79 GLN A CA 1
ATOM 600 C C . GLN A 1 79 ? 12.087 -6.129 6.689 1.00 7.72 79 GLN A C 1
ATOM 601 O O . GLN A 1 79 ? 12.792 -6.965 6.120 1.00 8.32 79 GLN A O 1
ATOM 607 N N . ASN A 1 80 ? 11.507 -6.340 7.873 1.00 7.73 80 ASN A N 1
ATOM 608 C CA . ASN A 1 80 ? 11.732 -7.580 8.628 1.00 8.05 80 ASN A CA 1
ATOM 609 C C . ASN A 1 80 ? 10.529 -8.511 8.818 1.00 8.03 80 ASN A C 1
ATOM 610 O O . ASN A 1 80 ? 10.659 -9.582 9.410 1.00 9.60 80 ASN A O 1
ATOM 615 N N . GLY A 1 81 ? 9.360 -8.098 8.344 1.00 7.73 81 GLY A N 1
ATOM 616 C CA . GLY A 1 81 ? 8.174 -8.928 8.487 1.00 7.99 81 GLY A CA 1
ATOM 617 C C . GLY A 1 81 ? 7.751 -9.105 9.934 1.00 9.84 81 GLY A C 1
ATOM 618 O O . GLY A 1 81 ? 7.062 -10.064 10.272 1.00 9.79 81 GLY A O 1
ATOM 619 N N . ILE A 1 82 ? 8.204 -8.199 10.798 1.00 9.30 82 ILE A N 1
ATOM 620 C CA . ILE A 1 82 ? 7.869 -8.240 12.214 1.00 8.75 82 ILE A CA 1
ATOM 621 C C . ILE A 1 82 ? 6.739 -7.257 12.504 1.00 9.83 82 ILE A C 1
ATOM 622 O O . ILE A 1 82 ? 6.871 -6.051 12.262 1.00 8.36 82 ILE A O 1
ATOM 627 N N . GLU A 1 83 ? 5.623 -7.788 12.992 1.00 8.97 83 GLU A N 1
ATOM 628 C CA . GLU A 1 83 ? 4.465 -6.975 13.341 1.00 9.38 83 GLU A CA 1
ATOM 629 C C . GLU A 1 83 ? 4.553 -6.673 14.838 1.00 8.35 83 GLU A C 1
ATOM 630 O O . GLU A 1 83 ? 4.439 -7.573 15.672 1.00 8.48 83 GLU A O 1
ATOM 636 N N . ALA A 1 84 ? 4.800 -5.409 15.165 1.00 7.93 84 ALA A N 1
ATOM 637 C CA . ALA A 1 84 ? 4.933 -4.982 16.551 1.00 8.11 84 ALA A CA 1
ATOM 638 C C . ALA A 1 84 ? 4.143 -3.705 16.828 1.00 8.66 84 ALA A C 1
ATOM 639 O O . ALA A 1 84 ? 4.127 -2.783 16.017 1.00 9.73 84 ALA A O 1
ATOM 641 N N . ASP A 1 85 ? 3.482 -3.670 17.982 1.00 7.91 85 ASP A N 1
ATOM 642 C CA . ASP A 1 85 ? 2.694 -2.515 18.407 1.00 8.77 85 ASP A CA 1
ATOM 643 C C . ASP A 1 85 ? 3.660 -1.467 18.968 1.00 6.98 85 ASP A C 1
ATOM 644 O O . ASP A 1 85 ? 4.288 -1.694 19.993 1.00 6.70 85 ASP A O 1
ATOM 649 N N . PRO A 1 86 ? 3.769 -0.296 18.315 1.00 7.61 86 PRO A N 1
ATOM 650 C CA . PRO A 1 86 ? 4.680 0.756 18.790 1.00 7.66 86 PRO A CA 1
ATOM 651 C C . PRO A 1 86 ? 4.370 1.288 20.193 1.00 7.70 86 PRO A C 1
ATOM 652 O O . PRO A 1 86 ? 5.258 1.756 20.890 1.00 6.37 86 PRO A O 1
ATOM 656 N N . LYS A 1 87 ? 3.110 1.181 20.606 1.00 9.35 87 LYS A N 1
ATOM 657 C CA . LYS A 1 87 ? 2.682 1.650 21.913 1.00 9.63 87 LYS A CA 1
ATOM 658 C C . LYS A 1 87 ? 3.162 0.795 23.079 1.00 11.15 87 LYS A C 1
ATOM 659 O O . LYS A 1 87 ? 3.465 1.320 24.147 1.00 11.12 87 LYS A O 1
ATOM 665 N N . THR A 1 88 ? 3.285 -0.511 22.859 1.00 10.96 88 THR A N 1
ATOM 666 C CA . THR A 1 88 ? 3.657 -1.426 23.937 1.00 10.11 88 THR A CA 1
ATOM 667 C C . THR A 1 88 ? 4.771 -2.434 23.677 1.00 9.28 88 THR A C 1
ATOM 668 O O . THR A 1 88 ? 5.321 -3.002 24.618 1.00 9.35 88 THR A O 1
ATOM 672 N N . GLU A 1 89 ? 5.094 -2.666 22.413 1.00 7.75 89 GLU A N 1
ATOM 673 C CA . GLU A 1 89 ? 6.090 -3.672 22.063 1.00 9.22 89 GLU A CA 1
ATOM 674 C C . GLU A 1 89 ? 7.387 -3.179 21.451 1.00 8.68 89 GLU A C 1
ATOM 675 O O . GLU A 1 89 ? 8.226 -3.978 21.039 1.00 10.30 89 GLU A O 1
ATOM 681 N N . ILE A 1 90 ? 7.568 -1.868 21.401 1.00 9.98 90 ILE A N 1
ATOM 682 C CA . ILE A 1 90 ? 8.787 -1.302 20.837 1.00 7.27 90 ILE A CA 1
ATOM 683 C C . ILE A 1 90 ? 9.354 -0.306 21.834 1.00 8.45 90 ILE A C 1
ATOM 684 O O . ILE A 1 90 ? 8.618 0.512 22.385 1.00 8.44 90 ILE A O 1
ATOM 689 N N . MET A 1 91 ? 10.650 -0.440 22.109 1.00 7.56 91 MET A N 1
ATOM 690 C CA . MET A 1 91 ? 11.346 0.436 23.038 1.00 6.75 91 MET A CA 1
ATOM 691 C C . MET A 1 91 ? 12.629 0.997 22.418 1.00 8.03 91 MET A C 1
ATOM 692 O O . MET A 1 91 ? 13.420 0.263 21.820 1.00 6.24 91 MET A O 1
ATOM 697 N N . VAL A 1 92 ? 12.822 2.305 22.553 1.00 6.35 92 VAL A N 1
ATOM 698 C CA . VAL A 1 92 ? 14.010 2.953 22.029 1.00 5.53 92 VAL A CA 1
ATOM 699 C C . VAL A 1 92 ? 15.041 2.975 23.160 1.00 3.59 92 VAL A C 1
ATOM 700 O O . VAL A 1 92 ? 14.693 3.169 24.324 1.00 3.43 92 VAL A O 1
ATOM 704 N N . LEU A 1 93 ? 16.303 2.764 22.815 1.00 3.98 93 LEU A N 1
ATOM 705 C CA . LEU A 1 93 ? 17.371 2.709 23.804 1.00 5.06 93 LEU A CA 1
ATOM 706 C C . LEU A 1 93 ? 18.565 3.586 23.461 1.00 5.54 93 LEU A C 1
ATOM 707 O O . LEU A 1 93 ? 18.684 4.088 22.348 1.00 6.09 93 LEU A O 1
ATOM 712 N N . LEU A 1 94 ? 19.449 3.760 24.436 1.00 5.30 94 LEU A N 1
ATOM 713 C CA . LEU A 1 94 ? 20.669 4.534 24.253 1.00 6.22 94 LEU A CA 1
ATOM 714 C C . LEU A 1 94 ? 21.679 3.564 23.649 1.00 5.15 94 LEU A C 1
ATOM 715 O O . LEU A 1 94 ? 22.608 3.108 24.316 1.00 6.03 94 LEU A O 1
ATOM 720 N N . GLY A 1 95 ? 21.470 3.260 22.371 1.00 6.59 95 GLY A N 1
ATOM 721 C CA . GLY A 1 95 ? 22.313 2.318 21.664 1.00 7.62 95 GLY A CA 1
ATOM 722 C C . GLY A 1 95 ? 21.721 0.937 21.852 1.00 8.58 95 GLY A C 1
ATOM 723 O O . GLY A 1 95 ? 21.079 0.663 22.869 1.00 8.36 95 GLY A O 1
ATOM 724 N N . ALA A 1 96 ? 21.921 0.065 20.870 1.00 8.38 96 ALA A N 1
ATOM 725 C CA . ALA A 1 96 ? 21.414 -1.296 20.944 1.00 8.69 96 ALA A CA 1
ATOM 726 C C . ALA A 1 96 ? 22.115 -2.093 22.047 1.00 8.09 96 ALA A C 1
ATOM 727 O O . ALA A 1 96 ? 21.575 -3.078 22.541 1.00 8.72 96 ALA A O 1
ATOM 729 N N . ASN A 1 97 ? 23.311 -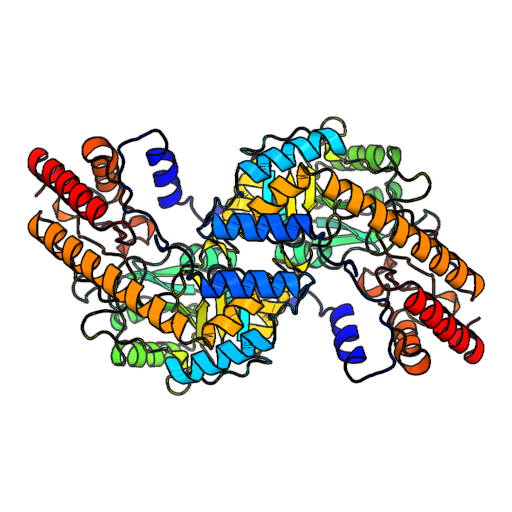1.651 22.436 1.00 8.93 97 ASN A N 1
ATOM 730 C CA . ASN A 1 97 ? 24.100 -2.317 23.471 1.00 7.48 97 ASN A CA 1
ATOM 731 C C . ASN A 1 97 ? 23.337 -2.494 24.780 1.00 7.55 97 ASN A C 1
ATOM 732 O O . ASN A 1 97 ? 23.504 -3.499 25.464 1.00 7.22 97 ASN A O 1
ATOM 737 N N . GLN A 1 98 ? 22.469 -1.536 25.101 1.00 7.58 98 GLN A N 1
ATOM 738 C CA . GLN A 1 98 ? 21.663 -1.594 26.320 1.00 8.46 98 GLN A CA 1
ATOM 739 C C . GLN A 1 98 ? 20.694 -2.776 26.359 1.00 7.80 98 GLN A C 1
ATOM 740 O O . GLN A 1 98 ? 20.318 -3.234 27.436 1.00 8.39 98 GLN A O 1
ATOM 746 N N . ALA A 1 99 ? 20.268 -3.239 25.187 1.00 7.17 99 ALA A N 1
ATOM 747 C CA . ALA A 1 99 ? 19.290 -4.325 25.086 1.00 7.32 99 ALA A CA 1
ATOM 748 C C . ALA A 1 99 ? 19.667 -5.657 25.723 1.00 6.98 99 ALA A C 1
ATOM 749 O O . ALA A 1 99 ? 18.798 -6.395 26.187 1.00 8.87 99 ALA A O 1
ATOM 751 N N . PHE A 1 100 ? 20.956 -5.961 25.761 1.00 7.93 100 PHE A N 1
ATOM 752 C CA . PHE A 1 100 ? 21.414 -7.228 26.317 1.00 7.02 100 PHE A CA 1
ATOM 753 C C . PHE A 1 100 ? 21.250 -7.291 27.821 1.00 7.84 100 PHE A C 1
ATOM 754 O O . PHE A 1 100 ? 20.524 -8.149 28.323 1.00 7.80 100 PHE A O 1
ATOM 762 N N . LEU A 1 101 ? 21.839 -6.336 28.536 1.00 6.00 101 LEU A N 1
ATOM 763 C CA . LEU A 1 101 ? 21.717 -6.288 29.993 1.00 6.92 101 LEU A CA 1
ATOM 764 C C . LEU A 1 101 ? 20.238 -6.144 30.401 1.00 8.13 101 LEU A C 1
ATOM 765 O O . LEU A 1 101 ? 19.708 -6.945 31.177 1.00 7.66 101 LEU A O 1
ATOM 770 N N . MET A 1 102 ? 19.563 -5.140 29.848 1.00 7.98 102 MET A N 1
ATOM 771 C CA . MET A 1 102 ? 18.167 -4.886 30.197 1.00 7.04 102 MET A CA 1
ATOM 772 C C . MET A 1 102 ? 17.146 -5.916 29.728 1.00 6.79 102 MET A C 1
ATOM 773 O O . MET A 1 102 ? 16.173 -6.181 30.437 1.00 5.11 102 MET A O 1
ATOM 778 N N . GLY A 1 103 ? 17.376 -6.495 28.549 1.00 7.52 103 GLY A N 1
ATOM 779 C CA . GLY A 1 103 ? 16.472 -7.503 28.002 1.00 8.18 103 GLY A CA 1
ATOM 780 C C . GLY A 1 103 ? 16.542 -8.800 28.793 1.00 8.01 103 GLY A C 1
ATOM 781 O O . GLY A 1 103 ? 15.516 -9.413 29.110 1.00 6.55 103 GLY A O 1
ATOM 782 N N . LEU A 1 104 ? 17.764 -9.218 29.110 1.00 7.92 104 LEU A N 1
ATOM 783 C CA . LEU A 1 104 ? 17.997 -10.425 29.894 1.00 7.86 104 LEU A CA 1
ATOM 784 C C . LEU A 1 104 ? 17.447 -10.250 31.310 1.00 9.25 104 LEU A C 1
ATOM 785 O O . LEU A 1 104 ? 16.875 -11.181 31.886 1.00 8.95 104 LEU A O 1
ATOM 790 N N . SER A 1 105 ? 17.584 -9.037 31.844 1.00 8.33 105 SER A N 1
ATOM 791 C CA . SER A 1 105 ? 17.111 -8.716 33.188 1.00 7.81 105 SER A CA 1
ATOM 792 C C . SER A 1 105 ? 15.593 -8.718 33.324 1.00 7.90 105 SER A C 1
ATOM 793 O O . SER A 1 105 ? 15.059 -8.557 34.420 1.00 9.92 105 SER A O 1
ATOM 796 N N . ALA A 1 106 ? 14.896 -8.885 32.208 1.00 7.38 106 ALA A N 1
ATOM 797 C CA . ALA A 1 106 ? 13.444 -8.921 32.234 1.00 8.85 106 ALA A CA 1
ATOM 798 C C . ALA A 1 106 ? 12.951 -10.305 32.633 1.00 8.35 106 ALA A C 1
ATOM 799 O O . ALA A 1 106 ? 11.809 -10.447 33.060 1.00 9.66 106 ALA A O 1
ATOM 801 N N . PHE A 1 107 ? 13.833 -11.304 32.573 1.00 8.23 107 PHE A N 1
ATOM 802 C CA . PHE A 1 107 ? 13.432 -12.677 32.890 1.00 8.83 107 PHE A CA 1
ATOM 803 C C . PHE A 1 107 ? 14.469 -13.629 33.512 1.00 6.55 107 PHE A C 1
ATOM 804 O O . PHE A 1 107 ? 14.104 -14.532 34.266 1.00 7.97 107 PHE A O 1
ATOM 812 N N . LEU A 1 108 ? 15.741 -13.454 33.164 1.00 6.77 108 LEU A N 1
ATOM 813 C CA . LEU A 1 108 ? 16.818 -14.325 33.641 1.00 6.56 108 LEU A CA 1
ATOM 814 C C . LEU A 1 108 ? 16.926 -14.483 35.155 1.00 6.69 108 LEU A C 1
ATOM 815 O O . LEU A 1 108 ? 17.029 -13.509 35.886 1.00 6.81 108 LEU A O 1
ATOM 820 N N . LYS A 1 109 ? 16.939 -15.727 35.613 1.00 7.75 109 LYS A N 1
ATOM 821 C CA . LYS A 1 109 ? 17.031 -16.022 37.036 1.00 7.94 109 LYS A CA 1
ATOM 822 C C . LYS A 1 109 ? 18.412 -16.537 37.406 1.00 9.01 109 LYS A C 1
ATOM 823 O O . LYS A 1 109 ? 19.240 -16.810 36.536 1.00 7.90 109 LYS A O 1
ATOM 829 N N . ASP A 1 110 ? 18.647 -16.656 38.710 1.00 10.39 110 ASP A N 1
ATOM 830 C CA . ASP A 1 110 ? 19.916 -17.130 39.248 1.00 10.91 110 ASP A CA 1
ATOM 831 C C . ASP A 1 110 ? 20.412 -18.428 38.632 1.00 11.44 110 ASP A C 1
ATOM 832 O O . ASP A 1 110 ? 19.698 -19.438 38.627 1.00 10.54 110 ASP A O 1
ATOM 837 N N . GLY A 1 111 ? 21.650 -18.388 38.142 1.00 13.04 111 GLY A N 1
ATOM 838 C CA . GLY A 1 111 ? 22.283 -19.557 37.550 1.00 13.77 111 GLY A CA 1
ATOM 839 C C . GLY A 1 111 ? 21.771 -20.043 36.208 1.00 12.76 111 GLY A C 1
ATOM 840 O O . GLY A 1 111 ? 22.343 -20.977 35.640 1.00 12.97 111 GLY A O 1
ATOM 841 N N . GLU A 1 112 ? 20.689 -19.449 35.709 1.00 10.73 112 GLU A N 1
ATOM 842 C CA . GLU A 1 112 ? 20.156 -19.856 34.417 1.00 8.49 112 GLU A CA 1
ATOM 843 C C . GLU A 1 112 ? 21.171 -19.627 33.319 1.00 7.78 112 GLU A C 1
ATOM 844 O O . GLU A 1 112 ? 21.894 -18.633 33.315 1.00 8.45 112 GLU A O 1
ATOM 850 N N . GLU A 1 113 ? 21.244 -20.591 32.411 1.00 6.89 113 GLU A N 1
ATOM 851 C CA . GLU A 1 113 ? 22.193 -20.543 31.319 1.00 6.42 113 GLU A CA 1
ATOM 852 C C . GLU A 1 113 ? 21.697 -19.857 30.066 1.00 5.70 113 GLU A C 1
ATOM 853 O O . GLU A 1 113 ? 20.513 -19.909 29.733 1.00 8.30 113 GLU A O 1
ATOM 859 N N . VAL A 1 114 ? 22.621 -19.184 29.393 1.00 5.29 114 VAL A N 1
ATOM 860 C CA . VAL A 1 114 ? 22.320 -18.483 28.161 1.00 4.34 114 VAL A CA 1
ATOM 861 C C . VAL A 1 114 ? 23.326 -18.933 27.125 1.00 3.51 114 VAL A C 1
ATOM 862 O O . VAL A 1 114 ? 24.535 -18.764 27.307 1.00 4.89 114 VAL A O 1
ATOM 866 N N . LEU A 1 115 ? 22.818 -19.574 26.076 1.00 3.24 115 LEU A N 1
ATOM 867 C CA . LEU A 1 115 ? 23.637 -20.077 24.977 1.00 4.26 115 LEU A CA 1
ATOM 868 C C . LEU A 1 115 ? 24.108 -18.916 24.134 1.00 5.97 115 LEU A C 1
ATOM 869 O O . LEU A 1 115 ? 23.309 -18.079 23.702 1.00 5.79 115 LEU A O 1
ATOM 874 N N . ILE A 1 116 ? 25.415 -18.866 23.919 1.00 5.93 116 ILE A N 1
ATOM 875 C CA . ILE A 1 116 ? 26.020 -17.806 23.139 1.00 8.29 116 ILE A CA 1
ATOM 876 C C . ILE A 1 116 ? 26.952 -18.367 22.074 1.00 6.58 116 ILE A C 1
ATOM 877 O O . ILE A 1 116 ? 28.057 -18.827 22.376 1.00 8.60 116 ILE A O 1
ATOM 882 N N . PRO A 1 117 ? 26.481 -18.408 20.821 1.00 7.83 117 PRO A N 1
ATOM 883 C CA . PRO A 1 117 ? 27.272 -18.906 19.700 1.00 6.58 117 PRO A CA 1
ATOM 884 C C . PRO A 1 117 ? 28.508 -18.026 19.607 1.00 7.83 117 PRO A C 1
ATOM 885 O O . PRO A 1 117 ? 28.414 -16.804 19.712 1.00 8.52 117 PRO A O 1
ATOM 889 N N . THR A 1 118 ? 29.663 -18.643 19.444 1.00 6.92 118 THR A N 1
ATOM 890 C CA . THR A 1 118 ? 30.914 -17.914 19.345 1.00 9.17 118 THR A CA 1
ATOM 891 C C . THR A 1 118 ? 31.622 -18.308 18.050 1.00 9.09 118 THR A C 1
ATOM 892 O O . THR A 1 118 ? 31.341 -19.370 17.498 1.00 11.11 118 THR A O 1
ATOM 896 N N . PRO A 1 119 ? 32.508 -17.438 17.515 1.00 9.57 119 PRO A N 1
ATOM 897 C CA . PRO A 1 119 ? 32.907 -16.103 17.993 1.00 8.71 119 PRO A CA 1
ATOM 898 C C . PRO A 1 119 ? 31.682 -15.195 18.117 1.00 8.40 119 PRO A C 1
ATOM 899 O O . PRO A 1 119 ? 30.800 -15.197 17.246 1.00 6.59 119 PRO A O 1
ATOM 903 N N . ALA A 1 120 ? 31.621 -14.431 19.204 1.00 8.60 120 ALA A N 1
ATOM 904 C CA . ALA A 1 120 ? 30.478 -13.558 19.456 1.00 10.69 120 ALA A CA 1
ATOM 905 C C . ALA A 1 120 ? 30.845 -12.123 19.804 1.00 10.67 120 ALA A C 1
ATOM 906 O O . ALA A 1 120 ? 31.995 -11.827 20.149 1.00 10.52 120 ALA A O 1
ATOM 908 N N . PHE A 1 121 ? 29.840 -11.248 19.745 1.00 9.47 121 PHE A N 1
ATOM 909 C CA . PHE A 1 121 ? 30.016 -9.844 20.088 1.00 9.44 121 PHE A CA 1
ATOM 910 C C . PHE A 1 121 ? 30.449 -9.834 21.542 1.00 8.35 121 PHE A C 1
ATOM 911 O O . PHE A 1 121 ? 29.979 -10.647 22.343 1.00 5.95 121 PHE A O 1
ATOM 919 N N . VAL A 1 122 ? 31.337 -8.905 21.870 1.00 7.90 122 VAL A N 1
ATOM 920 C CA . VAL A 1 122 ? 31.901 -8.780 23.211 1.00 8.42 122 VAL A CA 1
ATOM 921 C C . VAL A 1 122 ? 30.954 -8.530 24.390 1.00 6.87 122 VAL A C 1
ATOM 922 O O . VAL A 1 122 ? 31.258 -8.918 25.516 1.00 6.39 122 VAL A O 1
ATOM 926 N N . SER A 1 123 ? 29.799 -7.930 24.129 1.00 5.70 123 SER A N 1
ATOM 927 C CA . SER A 1 123 ? 28.848 -7.615 25.191 1.00 6.50 123 SER A CA 1
ATOM 928 C C . SER A 1 123 ? 27.973 -8.742 25.706 1.00 4.90 123 SER A C 1
ATOM 929 O O . SER A 1 123 ? 27.446 -8.648 26.811 1.00 7.20 123 SER A O 1
ATOM 932 N N . TYR A 1 124 ? 27.821 -9.801 24.918 1.00 4.33 124 TYR A N 1
ATOM 933 C CA . TYR A 1 124 ? 26.952 -10.914 25.287 1.00 4.49 124 TYR A CA 1
ATOM 934 C C . TYR A 1 124 ? 27.196 -11.595 26.627 1.00 4.58 124 TYR A C 1
ATOM 935 O O . TYR A 1 124 ? 26.333 -11.555 27.506 1.00 5.24 124 TYR A O 1
ATOM 944 N N . ALA A 1 125 ? 28.350 -12.245 26.763 1.00 5.36 125 ALA A N 1
ATOM 945 C CA . ALA A 1 125 ? 28.703 -12.966 27.987 1.00 6.66 125 ALA A CA 1
ATOM 946 C C . ALA A 1 125 ? 28.633 -12.068 29.229 1.00 6.89 125 ALA A C 1
ATOM 947 O O . ALA A 1 125 ? 28.040 -12.449 30.238 1.00 4.87 125 ALA A O 1
ATOM 949 N N . PRO A 1 126 ? 29.241 -10.866 29.171 1.00 6.47 126 PRO A N 1
ATOM 950 C CA . PRO A 1 126 ? 29.202 -9.952 30.314 1.00 5.68 126 PRO A CA 1
ATOM 951 C C . PRO A 1 126 ? 27.770 -9.570 30.699 1.00 5.57 126 PRO A C 1
ATOM 952 O O . PRO A 1 126 ? 27.446 -9.525 31.884 1.00 5.50 126 PRO A O 1
ATOM 956 N N . ALA A 1 127 ? 26.910 -9.330 29.705 1.00 5.56 127 ALA A N 1
ATOM 957 C CA . ALA A 1 127 ? 25.513 -8.973 29.980 1.00 4.71 127 ALA A CA 1
ATOM 958 C C . ALA A 1 127 ? 24.794 -10.120 30.694 1.00 5.36 127 ALA A C 1
ATOM 959 O O . ALA A 1 127 ? 23.990 -9.889 31.598 1.00 6.27 127 ALA A O 1
ATOM 961 N N . VAL A 1 128 ? 25.101 -11.355 30.294 1.00 4.69 128 VAL A N 1
ATOM 962 C CA . VAL A 1 128 ? 24.506 -12.544 30.909 1.00 4.88 128 VAL A CA 1
ATOM 963 C C . VAL A 1 128 ? 24.957 -12.636 32.367 1.00 3.75 128 VAL A C 1
ATOM 964 O O . VAL A 1 128 ? 24.146 -12.890 33.253 1.00 5.39 128 VAL A O 1
ATOM 968 N N . ILE A 1 129 ? 26.251 -12.434 32.599 1.00 4.77 129 ILE A N 1
ATOM 969 C CA . ILE A 1 129 ? 26.824 -12.467 33.942 1.00 6.09 129 ILE A CA 1
ATOM 970 C C . ILE A 1 129 ? 26.228 -11.348 34.809 1.00 6.87 129 ILE A C 1
ATOM 971 O O . ILE A 1 129 ? 25.852 -11.579 35.952 1.00 5.96 129 ILE A O 1
ATOM 976 N N . LEU A 1 130 ? 26.110 -10.146 34.251 1.00 6.38 130 LEU A N 1
ATOM 977 C CA . LEU A 1 130 ? 25.540 -9.019 34.993 1.00 6.86 130 LEU A CA 1
ATOM 978 C C . LEU A 1 130 ? 24.062 -9.229 35.357 1.00 6.11 130 LEU A C 1
ATOM 979 O O . LEU A 1 130 ? 23.627 -8.836 36.442 1.00 4.97 130 LEU A O 1
ATOM 984 N N . ALA A 1 131 ? 23.305 -9.856 34.452 1.00 6.91 131 ALA A N 1
ATOM 985 C CA . ALA A 1 131 ? 21.882 -10.132 34.667 1.00 7.40 131 ALA A CA 1
ATOM 986 C C . ALA A 1 131 ? 21.661 -11.209 35.726 1.00 7.46 131 ALA A C 1
ATOM 987 O O . ALA A 1 131 ? 20.547 -11.385 36.213 1.00 8.18 131 ALA A O 1
ATOM 989 N N . GLY A 1 132 ? 22.733 -11.910 36.083 1.00 8.52 132 GLY A N 1
ATOM 990 C CA . GLY A 1 132 ? 22.647 -12.956 37.090 1.00 11.35 132 GLY A CA 1
ATOM 991 C C . GLY A 1 132 ? 22.703 -14.375 36.544 1.00 11.18 132 GLY A C 1
ATOM 992 O O . GLY A 1 132 ? 22.542 -15.332 37.299 1.00 11.57 132 GLY A O 1
ATOM 993 N N . GLY A 1 133 ? 22.923 -14.509 35.239 1.00 10.40 133 GLY A N 1
ATOM 994 C CA . GLY A 1 133 ? 22.988 -15.821 34.622 1.00 8.70 133 GLY A CA 1
ATOM 995 C C . GLY A 1 133 ? 24.374 -16.391 34.383 1.00 9.12 133 GLY A C 1
ATOM 996 O O . GLY A 1 133 ? 25.385 -15.880 34.864 1.00 8.10 133 GLY A O 1
ATOM 997 N N . LYS A 1 134 ? 24.414 -17.421 33.549 1.00 10.95 134 LYS A N 1
ATOM 998 C CA . LYS A 1 134 ? 25.648 -18.127 33.236 1.00 12.38 134 LYS A CA 1
ATOM 999 C C . LYS A 1 134 ? 25.808 -18.265 31.729 1.00 10.96 134 LYS A C 1
ATOM 1000 O O . LYS A 1 134 ? 25.025 -18.949 31.068 1.00 10.93 134 LYS A O 1
ATOM 1006 N N . PRO A 1 135 ? 26.819 -17.592 31.163 1.00 10.93 135 PRO A N 1
ATOM 1007 C CA . PRO A 1 135 ? 27.063 -17.657 29.717 1.00 10.97 135 PRO A CA 1
ATOM 1008 C C . PRO A 1 135 ? 27.633 -19.007 29.300 1.00 9.25 135 PRO A C 1
ATOM 1009 O O . PRO A 1 135 ? 28.547 -19.531 29.936 1.00 10.09 135 PRO A O 1
ATOM 1013 N N . VAL A 1 136 ? 27.046 -19.587 28.262 1.00 8.32 136 VAL A N 1
ATOM 1014 C CA . VAL A 1 136 ? 27.493 -20.873 27.748 1.00 7.11 136 VAL A CA 1
ATOM 1015 C C . VAL A 1 136 ? 27.825 -20.693 26.280 1.00 4.93 136 VAL A C 1
ATOM 1016 O O . VAL A 1 136 ? 26.943 -20.554 25.445 1.00 5.08 136 VAL A O 1
ATOM 1020 N N . GLU A 1 137 ? 29.119 -20.650 25.984 1.00 7.55 137 GLU A N 1
ATOM 1021 C CA . GLU A 1 137 ? 29.588 -20.472 24.613 1.00 7.23 137 GLU A CA 1
ATOM 1022 C C . GLU A 1 137 ? 29.409 -21.729 23.759 1.00 7.32 137 GLU A C 1
ATOM 1023 O O . GLU A 1 137 ? 29.827 -22.818 24.142 1.00 9.10 137 GLU A O 1
ATOM 1029 N N . VAL A 1 138 ? 28.747 -21.561 22.622 1.00 6.88 138 VAL A N 1
ATOM 1030 C CA . VAL A 1 138 ? 28.493 -22.636 21.682 1.00 6.70 138 VAL A CA 1
ATOM 1031 C C . VAL A 1 138 ? 29.319 -22.323 20.447 1.00 6.84 138 VAL A C 1
ATOM 1032 O O . VAL A 1 138 ? 29.048 -21.350 19.754 1.00 8.51 138 VAL A O 1
ATOM 1036 N N . PRO A 1 139 ? 30.337 -23.143 20.150 1.00 6.33 139 PRO A N 1
ATOM 1037 C CA . PRO A 1 139 ? 31.189 -22.914 18.979 1.00 7.62 139 PRO A CA 1
ATOM 1038 C C . PRO A 1 139 ? 30.510 -22.968 17.607 1.00 6.51 139 PRO A C 1
ATOM 1039 O O . PRO A 1 139 ? 29.555 -23.716 17.400 1.00 8.56 139 PRO A O 1
ATOM 1043 N N . THR A 1 140 ? 30.958 -22.096 16.709 1.00 7.29 140 THR A N 1
ATOM 1044 C CA . THR A 1 140 ? 30.492 -22.098 15.323 1.00 7.71 140 THR A CA 1
ATOM 1045 C C . THR A 1 140 ? 31.787 -22.390 14.562 1.00 7.19 140 THR A C 1
ATOM 1046 O O . THR A 1 140 ? 32.879 -21.987 14.996 1.00 8.90 140 THR A O 1
ATOM 1050 N N . TYR A 1 141 ? 31.667 -23.103 13.449 1.00 5.89 141 TYR A N 1
ATOM 1051 C CA . TYR A 1 141 ? 32.833 -23.539 12.705 1.00 7.45 141 TYR A CA 1
ATOM 1052 C C . TYR A 1 141 ? 33.102 -22.913 11.365 1.00 7.17 141 TYR A C 1
ATOM 1053 O O . TYR A 1 141 ? 32.190 -22.667 10.585 1.00 8.59 141 TYR A O 1
ATOM 1062 N N . GLU A 1 142 ? 34.392 -22.746 11.092 1.00 11.84 142 GLU A N 1
ATOM 1063 C CA . GLU A 1 142 ? 34.894 -22.181 9.850 1.00 13.57 142 GLU A CA 1
ATOM 1064 C C . GLU A 1 142 ? 34.330 -22.963 8.669 1.00 13.30 142 GLU A C 1
ATOM 1065 O O . GLU A 1 142 ? 34.005 -22.386 7.637 1.00 12.96 142 GLU A O 1
ATOM 1071 N N . GLU A 1 143 ? 34.186 -24.277 8.849 1.00 13.12 143 GLU A N 1
ATOM 1072 C CA . GLU A 1 143 ? 33.652 -25.164 7.813 1.00 12.54 143 GLU A CA 1
ATOM 1073 C C . GLU A 1 143 ? 32.198 -24.829 7.467 1.00 10.97 143 GLU A C 1
ATOM 1074 O O . GLU A 1 143 ? 31.752 -25.050 6.340 1.00 11.49 143 GLU A O 1
ATOM 1080 N N . ASP A 1 144 ? 31.457 -24.334 8.455 1.00 8.23 144 ASP A N 1
ATOM 1081 C CA . ASP A 1 144 ? 30.063 -23.943 8.260 1.00 9.43 144 ASP A CA 1
ATOM 1082 C C . ASP A 1 144 ? 29.995 -22.449 7.927 1.00 9.12 144 ASP A C 1
ATOM 1083 O O . ASP A 1 144 ? 28.916 -21.854 7.948 1.00 7.74 144 ASP A O 1
ATOM 1088 N N . GLU A 1 145 ? 31.154 -21.865 7.615 1.00 9.54 145 GLU A N 1
ATOM 1089 C CA . GLU A 1 145 ? 31.281 -20.441 7.316 1.00 9.96 145 GLU A CA 1
ATOM 1090 C C . GLU A 1 145 ? 30.782 -19.653 8.527 1.00 9.23 145 GLU A C 1
ATOM 1091 O O . GLU A 1 145 ? 30.179 -18.586 8.405 1.00 9.95 145 GLU A O 1
ATOM 1097 N N . PHE A 1 146 ? 31.045 -20.240 9.697 1.00 8.23 146 PHE A N 1
ATOM 1098 C CA . PHE A 1 146 ? 30.684 -19.719 11.016 1.00 7.31 146 PHE A CA 1
ATOM 1099 C C . PHE A 1 146 ? 29.197 -19.572 11.288 1.00 7.54 146 PHE A C 1
ATOM 1100 O O . PHE A 1 146 ? 28.799 -18.861 12.210 1.00 6.58 146 PHE A O 1
ATOM 1108 N N . ARG A 1 147 ? 28.381 -20.271 10.501 1.00 7.31 147 ARG A N 1
ATOM 1109 C CA . ARG A 1 147 ? 26.938 -20.251 10.676 1.00 6.59 147 ARG A CA 1
ATOM 1110 C C . ARG A 1 147 ? 26.588 -21.219 11.805 1.00 7.09 147 ARG A C 1
ATOM 1111 O O . ARG A 1 147 ? 27.034 -22.367 11.812 1.00 7.04 147 ARG A O 1
ATOM 1119 N N . LEU A 1 148 ? 25.827 -20.731 12.779 1.00 7.96 148 LEU A N 1
ATOM 1120 C CA . LEU A 1 148 ? 25.414 -21.540 13.920 1.00 8.74 148 LEU A CA 1
ATOM 1121 C C . LEU A 1 148 ? 24.739 -22.827 13.448 1.00 8.59 148 LEU A C 1
ATOM 1122 O O . LEU A 1 148 ? 23.856 -22.806 12.592 1.00 6.63 148 LEU A O 1
ATOM 1127 N N . ASN A 1 149 ? 25.194 -23.940 14.013 1.00 10.64 149 ASN A N 1
ATOM 1128 C CA . ASN A 1 149 ? 24.691 -25.269 13.691 1.00 10.53 149 ASN A CA 1
ATOM 1129 C C . ASN A 1 149 ? 23.878 -25.735 14.899 1.00 9.29 149 ASN A C 1
ATOM 1130 O O . ASN A 1 149 ? 24.398 -25.774 16.016 1.00 8.92 149 ASN A O 1
ATOM 1135 N N . VAL A 1 150 ? 22.606 -26.066 14.683 1.00 8.25 150 VAL A N 1
ATOM 1136 C CA . VAL A 1 150 ? 21.746 -26.504 15.784 1.00 9.66 150 VAL A CA 1
ATOM 1137 C C . VAL A 1 150 ? 22.269 -27.761 16.491 1.00 9.46 150 VAL A C 1
ATOM 1138 O O . VAL A 1 150 ? 22.077 -27.919 17.692 1.00 9.95 150 VAL A O 1
ATOM 1142 N N . ASP A 1 151 ? 22.966 -28.628 15.761 1.00 9.74 151 ASP A N 1
ATOM 1143 C CA . ASP A 1 151 ? 23.533 -29.831 16.374 1.00 12.25 151 ASP A CA 1
ATOM 1144 C C . ASP A 1 151 ? 24.542 -29.436 17.446 1.00 10.70 151 ASP A C 1
ATOM 1145 O O . ASP A 1 151 ? 24.724 -30.152 18.425 1.00 11.11 151 ASP A O 1
ATOM 1150 N N . GLU A 1 152 ? 25.179 -28.282 17.272 1.00 9.08 152 GLU A N 1
ATOM 1151 C CA . GLU A 1 152 ? 26.144 -27.814 18.257 1.00 8.87 152 GLU A CA 1
ATOM 1152 C C . GLU A 1 152 ? 25.386 -27.315 19.489 1.00 7.80 152 GLU A C 1
ATOM 1153 O O . GLU A 1 152 ? 25.760 -27.603 20.628 1.00 8.56 152 GLU A O 1
ATOM 1159 N N . LEU A 1 153 ? 24.290 -26.607 19.241 1.00 7.16 153 LEU A N 1
ATOM 1160 C CA . LEU A 1 153 ? 23.434 -26.068 20.298 1.00 7.66 153 LEU A CA 1
ATOM 1161 C C . LEU A 1 153 ? 22.950 -27.190 21.217 1.00 7.89 153 LEU A C 1
ATOM 1162 O O . LEU A 1 153 ? 22.905 -27.034 22.437 1.00 6.52 153 LEU A O 1
ATOM 1167 N N . LYS A 1 154 ? 22.585 -28.317 20.607 1.00 7.10 154 LYS A N 1
ATOM 1168 C CA . LYS A 1 154 ? 22.085 -29.479 21.338 1.00 8.52 154 LYS A CA 1
ATOM 1169 C C . LYS A 1 154 ? 23.099 -30.092 22.308 1.00 8.16 154 LYS A C 1
ATOM 1170 O O . LYS A 1 154 ? 22.718 -30.753 23.272 1.00 8.08 154 LYS A O 1
ATOM 1176 N N . LYS A 1 155 ? 24.385 -29.894 22.041 1.00 7.40 155 LYS A N 1
ATOM 1177 C CA . LYS A 1 155 ? 25.423 -30.417 22.924 1.00 6.31 155 LYS A CA 1
ATOM 1178 C C . LYS A 1 155 ? 25.439 -29.647 24.244 1.00 7.43 155 LYS A C 1
ATOM 1179 O O . LYS A 1 155 ? 25.743 -30.198 25.301 1.00 7.35 155 LYS A O 1
ATOM 1185 N N . TYR A 1 156 ? 25.065 -28.374 24.164 1.00 6.88 156 TYR A N 1
ATOM 1186 C CA . TYR A 1 156 ? 25.098 -27.458 25.290 1.00 7.86 156 TYR A CA 1
ATOM 1187 C C . TYR A 1 156 ? 23.840 -27.214 26.111 1.00 8.62 156 TYR A C 1
ATOM 1188 O O . TYR A 1 156 ? 23.916 -26.585 27.165 1.00 8.97 156 TYR A O 1
ATOM 1197 N N . VAL A 1 157 ? 22.690 -27.693 25.648 1.00 11.55 157 VAL A N 1
ATOM 1198 C CA . VAL A 1 157 ? 21.461 -27.493 26.415 1.00 13.99 157 VAL A CA 1
ATOM 1199 C C . VAL A 1 157 ? 21.439 -28.288 27.702 1.00 13.08 157 VAL A C 1
ATOM 1200 O O . VAL A 1 157 ? 21.958 -29.395 27.775 1.00 13.37 157 VAL A O 1
ATOM 1204 N N . THR A 1 158 ? 20.826 -27.700 28.718 1.00 13.38 158 THR A N 1
ATOM 1205 C CA . THR A 1 158 ? 20.684 -28.336 30.015 1.00 12.94 158 THR A CA 1
ATOM 1206 C C . THR A 1 158 ? 19.344 -27.865 30.545 1.00 13.73 158 THR A C 1
ATOM 1207 O O . THR A 1 158 ? 18.670 -27.036 29.926 1.00 12.69 158 THR A O 1
ATOM 1211 N N . ASP A 1 159 ? 18.966 -28.409 31.692 1.00 17.57 159 ASP A N 1
ATOM 1212 C CA . ASP A 1 159 ? 17.723 -28.049 32.353 1.00 21.71 159 ASP A CA 1
ATOM 1213 C C . ASP A 1 159 ? 17.737 -26.572 32.789 1.00 19.50 159 ASP A C 1
ATOM 1214 O O . ASP A 1 159 ? 16.680 -25.973 33.000 1.00 19.82 159 ASP A O 1
ATOM 1219 N N . LYS A 1 160 ? 18.931 -25.987 32.889 1.00 17.28 160 LYS A N 1
ATOM 1220 C CA . LYS A 1 160 ? 19.073 -24.585 33.290 1.00 16.73 160 LYS A CA 1
ATOM 1221 C C . LYS A 1 160 ? 19.038 -23.587 32.130 1.00 14.66 160 LYS A C 1
ATOM 1222 O O . LYS A 1 160 ? 18.897 -22.383 32.354 1.00 12.11 160 LYS A O 1
ATOM 1228 N N . THR A 1 161 ? 19.155 -24.080 30.898 1.00 12.07 161 THR A N 1
ATOM 1229 C CA . THR A 1 161 ? 19.141 -23.200 29.730 1.00 9.15 161 THR A CA 1
ATOM 1230 C C . THR A 1 161 ? 17.825 -22.441 29.637 1.00 9.50 161 THR A C 1
ATOM 1231 O O . THR A 1 161 ? 16.750 -23.037 29.586 1.00 10.76 161 THR A O 1
ATOM 1235 N N . ARG A 1 162 ? 17.926 -21.116 29.591 1.00 8.53 162 ARG A N 1
ATOM 1236 C CA . ARG A 1 162 ? 16.758 -20.248 29.536 1.00 7.73 162 ARG A CA 1
ATOM 1237 C C . ARG A 1 162 ? 16.718 -19.332 28.314 1.00 6.31 162 ARG A C 1
ATOM 1238 O O . ARG A 1 162 ? 15.644 -18.905 27.888 1.00 6.08 162 ARG A O 1
ATOM 1246 N N . ALA A 1 163 ? 17.884 -19.025 27.754 1.00 5.41 163 ALA A N 1
ATOM 1247 C CA . ALA A 1 163 ? 17.936 -18.126 26.612 1.00 6.25 163 ALA A CA 1
ATOM 1248 C C . ALA A 1 163 ? 19.034 -18.451 25.612 1.00 5.12 163 ALA A C 1
ATOM 1249 O O . ALA A 1 163 ? 19.928 -19.248 25.888 1.00 6.28 163 ALA A O 1
ATOM 1251 N N . LEU A 1 164 ? 18.956 -17.798 24.457 1.00 4.37 164 LEU A N 1
ATOM 1252 C CA . LEU A 1 164 ? 19.906 -17.966 23.363 1.00 3.77 164 LEU A CA 1
ATOM 1253 C C . LEU A 1 164 ? 20.072 -16.586 22.711 1.00 6.23 164 LEU A C 1
ATOM 1254 O O . LEU A 1 164 ? 19.092 -15.877 22.503 1.00 6.50 164 LEU A O 1
ATOM 1259 N N . ILE A 1 165 ? 21.310 -16.179 22.453 1.00 5.06 165 ILE A N 1
ATOM 1260 C CA . ILE A 1 165 ? 21.561 -14.895 21.802 1.00 7.11 165 ILE A CA 1
ATOM 1261 C C . ILE A 1 165 ? 22.205 -15.181 20.448 1.00 7.04 165 ILE A C 1
ATOM 1262 O O . ILE A 1 165 ? 23.263 -15.804 20.384 1.00 8.27 165 ILE A O 1
ATOM 1267 N N . ILE A 1 166 ? 21.549 -14.770 19.370 1.00 5.67 166 ILE A N 1
ATOM 1268 C CA . ILE A 1 166 ? 22.105 -14.963 18.028 1.00 5.29 166 ILE A CA 1
ATOM 1269 C C . ILE A 1 166 ? 22.386 -13.592 17.426 1.00 5.69 166 ILE A C 1
ATOM 1270 O O . ILE A 1 166 ? 21.736 -12.610 17.766 1.00 8.13 166 ILE A O 1
ATOM 1275 N N . ASN A 1 167 ? 23.357 -13.530 16.533 1.00 5.06 167 ASN A N 1
ATOM 1276 C CA . ASN A 1 167 ? 23.743 -12.273 15.923 1.00 5.81 167 ASN A CA 1
ATOM 1277 C C . ASN A 1 167 ? 24.031 -12.524 14.451 1.00 6.12 167 ASN A C 1
ATOM 1278 O O . ASN A 1 167 ? 25.012 -13.183 14.100 1.00 7.02 167 ASN A O 1
ATOM 1283 N N . SER A 1 168 ? 23.140 -12.031 13.599 1.00 3.64 168 SER A N 1
ATOM 1284 C CA . SER A 1 168 ? 23.289 -12.189 12.161 1.00 5.32 168 SER A CA 1
ATOM 1285 C C . SER A 1 168 ? 22.789 -10.931 11.441 1.00 4.18 168 SER A C 1
ATOM 1286 O O . SER A 1 168 ? 21.664 -10.481 11.673 1.00 5.98 168 SER A O 1
ATOM 1289 N N . PRO A 1 169 ? 23.642 -10.308 10.609 1.00 4.02 169 PRO A N 1
ATOM 1290 C CA . PRO A 1 169 ? 25.027 -10.680 10.298 1.00 3.70 169 PRO A CA 1
ATOM 1291 C C . PRO A 1 169 ? 25.897 -10.602 11.547 1.00 4.96 169 PRO A C 1
ATOM 1292 O O . PRO A 1 169 ? 25.731 -9.716 12.389 1.00 6.53 169 PRO A O 1
ATOM 1296 N N . CYS A 1 170 ? 26.825 -11.537 11.666 1.00 3.18 170 CYS A N 1
ATOM 1297 C CA . CYS A 1 170 ? 27.669 -11.630 12.838 1.00 5.75 170 CYS A CA 1
ATOM 1298 C C . CYS A 1 170 ? 28.950 -10.819 12.964 1.00 6.31 170 CYS A C 1
ATOM 1299 O O . CYS A 1 170 ? 29.725 -10.688 12.017 1.00 8.15 170 CYS A O 1
ATOM 1302 N N . ASN A 1 171 ? 29.139 -10.260 14.160 1.00 6.68 171 ASN A N 1
ATOM 1303 C CA . ASN A 1 171 ? 30.364 -9.554 14.528 1.00 6.61 171 ASN A CA 1
ATOM 1304 C C . ASN A 1 171 ? 30.916 -10.639 15.465 1.00 6.10 171 ASN A C 1
ATOM 1305 O O . ASN A 1 171 ? 30.311 -10.920 16.503 1.00 6.74 171 ASN A O 1
ATOM 1310 N N . PRO A 1 172 ? 32.168 -11.105 15.244 1.00 5.05 172 PRO A N 1
ATOM 1311 C CA . PRO A 1 172 ? 33.219 -10.792 14.269 1.00 6.07 172 PRO A CA 1
ATOM 1312 C C . PRO A 1 172 ? 33.407 -11.621 12.998 1.00 7.17 172 PRO A C 1
ATOM 1313 O O . PRO A 1 172 ? 34.348 -11.366 12.246 1.00 9.09 172 PRO A O 1
ATOM 1317 N N . THR A 1 173 ? 32.580 -12.631 12.770 1.00 6.73 173 THR A N 1
ATOM 1318 C CA . THR A 1 173 ? 32.783 -13.503 11.608 1.00 7.64 173 THR A CA 1
ATOM 1319 C C . THR A 1 173 ? 32.257 -13.058 10.251 1.00 7.70 173 THR A C 1
ATOM 1320 O O . THR A 1 173 ? 32.784 -13.464 9.216 1.00 8.48 173 THR A O 1
ATOM 1324 N N . GLY A 1 174 ? 31.194 -12.264 10.257 1.00 6.46 174 GLY A N 1
ATOM 1325 C CA . GLY A 1 174 ? 30.603 -11.822 9.008 1.00 6.05 174 GLY A CA 1
ATOM 1326 C C . GLY A 1 174 ? 29.615 -12.853 8.488 1.00 5.46 174 GLY A C 1
ATOM 1327 O O . GLY A 1 174 ? 29.088 -12.717 7.391 1.00 4.35 174 GLY A O 1
ATOM 1328 N N . ALA A 1 175 ? 29.355 -13.883 9.295 1.00 6.66 175 ALA A N 1
ATOM 1329 C CA . ALA A 1 175 ? 28.418 -14.950 8.949 1.00 7.16 175 ALA A CA 1
ATOM 1330 C C . ALA A 1 175 ? 26.962 -14.487 8.951 1.00 7.28 175 ALA A C 1
ATOM 1331 O O . ALA A 1 175 ? 26.533 -13.734 9.828 1.00 6.61 175 ALA A O 1
ATOM 1333 N N . VAL A 1 176 ? 26.194 -14.967 7.980 1.00 6.31 176 VAL A N 1
ATOM 1334 C CA . VAL A 1 176 ? 24.786 -14.622 7.890 1.00 6.84 176 VAL A CA 1
ATOM 1335 C C . VAL A 1 176 ? 24.003 -15.918 7.939 1.00 6.58 176 VAL A C 1
ATOM 1336 O O . VAL A 1 176 ? 24.270 -16.838 7.167 1.00 6.52 176 VAL A O 1
ATOM 1340 N N . LEU A 1 177 ? 23.108 -16.017 8.915 1.00 5.91 177 LEU A N 1
ATOM 1341 C CA . LEU A 1 177 ? 22.257 -17.189 9.077 1.00 7.31 177 LEU A CA 1
ATOM 1342 C C . LEU A 1 177 ? 21.235 -17.216 7.949 1.00 8.67 177 LEU A C 1
ATOM 1343 O O . LEU A 1 177 ? 20.627 -16.191 7.628 1.00 9.02 177 LEU A O 1
ATOM 1348 N N . THR A 1 178 ? 21.064 -18.375 7.327 1.00 7.01 178 THR A N 1
ATOM 1349 C CA . THR A 1 178 ? 20.096 -18.507 6.247 1.00 6.91 178 THR A CA 1
ATOM 1350 C C . THR A 1 178 ? 18.699 -18.691 6.842 1.00 7.23 178 THR A C 1
ATOM 1351 O O . THR A 1 178 ? 18.553 -18.945 8.042 1.00 6.50 178 THR A O 1
ATOM 1355 N N . LYS A 1 179 ? 17.675 -18.564 6.000 1.00 8.19 179 LYS A N 1
ATOM 1356 C CA . LYS A 1 179 ? 16.286 -18.740 6.428 1.00 9.94 179 LYS A CA 1
ATOM 1357 C C . LYS A 1 179 ? 16.107 -20.104 7.099 1.00 9.73 179 LYS A C 1
ATOM 1358 O O . LYS A 1 179 ? 15.465 -20.209 8.138 1.00 9.37 179 LYS A O 1
ATOM 1364 N N . LYS A 1 180 ? 16.690 -21.145 6.509 1.00 9.89 180 LYS A N 1
ATOM 1365 C CA . LYS A 1 180 ? 16.570 -22.473 7.095 1.00 11.42 180 LYS A CA 1
ATOM 1366 C C . LYS A 1 180 ? 17.356 -22.621 8.397 1.00 8.96 180 LYS A C 1
ATOM 1367 O O . LYS A 1 180 ? 16.919 -23.341 9.291 1.00 8.42 180 LYS A O 1
ATOM 1373 N N . ASP A 1 181 ? 18.493 -21.933 8.515 1.00 6.62 181 ASP A N 1
ATOM 1374 C CA . ASP A 1 181 ? 19.264 -21.967 9.761 1.00 7.03 181 ASP A CA 1
ATOM 1375 C C . ASP A 1 181 ? 18.336 -21.456 10.851 1.00 8.06 181 ASP A C 1
ATOM 1376 O O . ASP A 1 181 ? 18.197 -22.071 11.900 1.00 7.41 181 ASP A O 1
ATOM 1381 N N . LEU A 1 182 ? 17.709 -20.313 10.587 1.00 7.39 182 LEU A N 1
ATOM 1382 C CA . LEU A 1 182 ? 16.807 -19.687 11.546 1.00 6.51 182 LEU A CA 1
ATOM 1383 C C . LEU A 1 182 ? 15.577 -20.519 11.833 1.00 5.90 182 LEU A C 1
ATOM 1384 O O . LEU A 1 182 ? 15.056 -20.480 12.943 1.00 4.66 182 LEU A O 1
ATOM 1389 N N . GLU A 1 183 ? 15.100 -21.255 10.833 1.00 6.26 183 GLU A N 1
ATOM 1390 C CA . GLU A 1 183 ? 13.935 -22.108 11.031 1.00 8.77 183 GLU A CA 1
ATOM 1391 C C . GLU A 1 183 ? 14.274 -23.242 12.002 1.00 6.98 183 GLU A C 1
ATOM 1392 O O . GLU A 1 183 ? 13.486 -23.559 12.889 1.00 7.14 183 GLU A O 1
ATOM 1398 N N . GLU A 1 184 ? 15.466 -23.814 11.860 1.00 7.58 184 GLU A N 1
ATOM 1399 C CA . GLU A 1 184 ? 15.911 -24.888 12.745 1.00 8.35 184 GLU A CA 1
ATOM 1400 C C . GLU A 1 184 ? 16.174 -24.333 14.142 1.00 8.72 184 GLU A C 1
ATOM 1401 O O . GLU A 1 184 ? 15.863 -24.971 15.152 1.00 7.33 184 GLU A O 1
ATOM 1407 N N . ILE A 1 185 ? 16.784 -23.151 14.185 1.00 9.00 185 ILE A N 1
ATOM 1408 C CA . ILE A 1 185 ? 17.084 -22.469 15.443 1.00 7.68 185 ILE A CA 1
ATOM 1409 C C . ILE A 1 185 ? 15.768 -22.145 16.154 1.00 7.31 185 ILE A C 1
ATOM 1410 O O . ILE A 1 185 ? 15.651 -22.341 17.361 1.00 8.39 185 ILE A O 1
ATOM 1415 N N . ALA A 1 186 ? 14.766 -21.711 15.391 1.00 5.46 186 ALA A N 1
ATOM 1416 C CA . ALA A 1 186 ? 13.453 -21.383 15.945 1.00 7.03 186 ALA A CA 1
ATOM 1417 C C . ALA A 1 186 ? 12.815 -22.608 16.599 1.00 6.63 186 ALA A C 1
ATOM 1418 O O . ALA A 1 186 ? 12.225 -22.511 17.671 1.00 4.62 186 ALA A O 1
ATOM 1420 N N . ASP A 1 187 ? 12.952 -23.764 15.956 1.00 7.95 187 ASP A N 1
ATOM 1421 C CA . ASP A 1 187 ? 12.402 -25.004 16.497 1.00 9.93 187 ASP A CA 1
ATOM 1422 C C . ASP A 1 187 ? 13.104 -25.391 17.787 1.00 8.34 187 ASP A C 1
ATOM 1423 O O . ASP A 1 187 ? 12.468 -25.838 18.730 1.00 8.92 187 ASP A O 1
ATOM 1428 N N . PHE A 1 188 ? 14.424 -25.238 17.805 1.00 7.91 188 PHE A N 1
ATOM 1429 C CA . PHE A 1 188 ? 15.216 -25.556 18.973 1.00 7.47 188 PHE A CA 1
ATOM 1430 C C . PHE A 1 188 ? 14.821 -24.644 20.141 1.00 7.75 188 PHE A C 1
ATOM 1431 O O . PHE A 1 188 ? 14.740 -25.082 21.288 1.00 8.82 188 PHE A O 1
ATOM 1439 N N . VAL A 1 189 ? 14.590 -23.370 19.839 1.00 7.42 189 VAL A N 1
ATOM 1440 C CA . VAL A 1 189 ? 14.201 -22.396 20.851 1.00 6.00 189 VAL A CA 1
ATOM 1441 C C . VAL A 1 189 ? 12.839 -22.744 21.451 1.00 6.17 189 VAL A C 1
ATOM 1442 O O . VAL A 1 189 ? 12.657 -22.685 22.661 1.00 7.62 189 VAL A O 1
ATOM 1446 N N . VAL A 1 190 ? 11.897 -23.136 20.602 1.00 7.93 190 VAL A N 1
ATOM 1447 C CA . VAL A 1 190 ? 10.556 -23.504 21.058 1.00 10.60 190 VAL A CA 1
ATOM 1448 C C . VAL A 1 190 ? 10.597 -24.814 21.860 1.00 13.01 190 VAL A C 1
ATOM 1449 O O . VAL A 1 190 ? 9.952 -24.938 22.903 1.00 13.77 190 VAL A O 1
ATOM 1453 N N . GLU A 1 191 ? 11.406 -25.758 21.385 1.00 13.80 191 GLU A N 1
ATOM 1454 C CA . GLU A 1 191 ? 11.566 -27.074 22.005 1.00 14.49 191 GLU A CA 1
ATOM 1455 C C . GLU A 1 191 ? 12.009 -26.999 23.458 1.00 13.36 191 GLU A C 1
ATOM 1456 O O . GLU A 1 191 ? 11.481 -27.708 24.317 1.00 12.48 191 GLU A O 1
ATOM 1462 N N . HIS A 1 192 ? 12.989 -26.144 23.724 1.00 11.30 192 HIS A N 1
ATOM 1463 C CA . HIS A 1 192 ? 13.516 -25.982 25.072 1.00 10.80 192 HIS A CA 1
ATOM 1464 C C . HIS A 1 192 ? 12.948 -24.749 25.775 1.00 10.20 192 HIS A C 1
ATOM 1465 O O . HIS A 1 192 ? 13.441 -24.334 26.822 1.00 11.06 192 HIS A O 1
ATOM 1472 N N . ASP A 1 193 ? 11.878 -24.206 25.208 1.00 9.30 193 ASP A N 1
ATOM 1473 C CA . ASP A 1 193 ? 11.200 -23.023 25.722 1.00 10.68 193 ASP A CA 1
ATOM 1474 C C . ASP A 1 193 ? 12.127 -21.908 26.179 1.00 10.07 193 ASP A C 1
ATOM 1475 O O . ASP A 1 193 ? 12.077 -21.438 27.323 1.00 10.96 193 ASP A O 1
ATOM 1480 N N . LEU A 1 194 ? 12.961 -21.481 25.249 1.00 8.18 194 LEU A N 1
ATOM 1481 C CA . LEU A 1 194 ? 13.912 -20.428 25.503 1.00 7.78 194 LEU A CA 1
ATOM 1482 C C . LEU A 1 194 ? 13.411 -19.115 24.943 1.00 8.97 194 LEU A C 1
ATOM 1483 O O . LEU A 1 194 ? 12.442 -19.061 24.170 1.00 8.55 194 LEU A O 1
ATOM 1488 N N . ILE A 1 195 ? 14.064 -18.054 25.390 1.00 8.80 195 ILE A N 1
ATOM 1489 C CA . ILE A 1 195 ? 13.805 -16.716 24.903 1.00 8.81 195 ILE A CA 1
ATOM 1490 C C . ILE A 1 195 ? 15.035 -16.533 24.004 1.00 7.38 195 ILE A C 1
ATOM 1491 O O . ILE A 1 195 ? 16.136 -16.935 24.378 1.00 6.36 195 ILE A O 1
ATOM 1496 N N . VAL A 1 196 ? 14.843 -16.015 22.796 1.00 7.46 196 VAL A N 1
ATOM 1497 C CA . VAL A 1 196 ? 15.962 -15.788 21.895 1.00 6.62 196 VAL A CA 1
ATOM 1498 C C . VAL A 1 196 ? 16.124 -14.296 21.638 1.00 7.86 196 VAL A C 1
ATOM 1499 O O . VAL A 1 196 ? 15.147 -13.591 21.392 1.00 8.50 196 VAL A O 1
ATOM 1503 N N . ILE A 1 197 ? 17.350 -13.813 21.802 1.00 5.62 197 ILE A N 1
ATOM 1504 C CA . ILE A 1 197 ? 17.671 -12.416 21.561 1.00 7.99 197 ILE A CA 1
ATOM 1505 C C . ILE A 1 197 ? 18.410 -12.369 20.228 1.00 7.46 197 ILE A C 1
ATOM 1506 O O . ILE A 1 197 ? 19.456 -12.995 20.067 1.00 7.87 197 ILE A O 1
ATOM 1511 N N . SER A 1 198 ? 17.820 -11.662 19.267 1.00 8.15 198 SER A N 1
ATOM 1512 C CA . SER A 1 198 ? 18.359 -11.534 17.918 1.00 5.51 198 SER A CA 1
ATOM 1513 C C . SER A 1 198 ? 18.960 -10.162 17.678 1.00 5.30 198 SER A C 1
ATOM 1514 O O . SER A 1 198 ? 18.241 -9.169 17.624 1.00 5.67 198 SER A O 1
ATOM 1517 N N . ASP A 1 199 ? 20.276 -10.122 17.508 1.00 5.47 199 ASP A N 1
ATOM 1518 C CA . ASP A 1 199 ? 21.005 -8.878 17.277 1.00 4.57 199 ASP A CA 1
ATOM 1519 C C . ASP A 1 199 ? 21.179 -8.656 15.774 1.00 4.10 199 ASP A C 1
ATOM 1520 O O . ASP A 1 199 ? 22.082 -9.208 15.148 1.00 3.46 199 ASP A O 1
ATOM 1525 N N . GLU A 1 200 ? 20.354 -7.761 15.234 1.00 4.02 200 GLU A N 1
ATOM 1526 C CA . GLU A 1 200 ? 20.310 -7.476 13.804 1.00 5.33 200 GLU A CA 1
ATOM 1527 C C . GLU A 1 200 ? 20.833 -6.120 13.326 1.00 7.12 200 GLU A C 1
ATOM 1528 O O . GLU A 1 200 ? 20.467 -5.680 12.228 1.00 5.57 200 GLU A O 1
ATOM 1534 N N . VAL A 1 201 ? 21.716 -5.488 14.107 1.00 6.18 201 VAL A N 1
ATOM 1535 C CA . VAL A 1 201 ? 22.259 -4.174 13.735 1.00 5.38 201 VAL A CA 1
ATOM 1536 C C . VAL A 1 201 ? 22.969 -4.096 12.374 1.00 5.78 201 VAL A C 1
ATOM 1537 O O . VAL A 1 201 ? 22.987 -3.038 11.749 1.00 8.06 201 VAL A O 1
ATOM 1541 N N . TYR A 1 202 ? 23.533 -5.207 11.902 1.00 4.86 202 TYR A N 1
ATOM 1542 C CA . TYR A 1 202 ? 24.236 -5.217 10.618 1.00 3.87 202 TYR A CA 1
ATOM 1543 C C . TYR A 1 202 ? 23.378 -5.661 9.451 1.00 2.61 202 TYR A C 1
ATOM 1544 O O . TYR A 1 202 ? 23.882 -5.873 8.354 1.00 4.29 202 TYR A O 1
ATOM 1553 N N . GLU A 1 203 ? 22.075 -5.728 9.673 1.00 3.35 203 GLU A N 1
ATOM 1554 C CA . GLU A 1 203 ? 21.140 -6.183 8.655 1.00 6.40 203 GLU A CA 1
ATOM 1555 C C . GLU A 1 203 ? 21.305 -5.666 7.232 1.00 6.28 203 GLU A C 1
ATOM 1556 O O . GLU A 1 203 ? 21.199 -6.441 6.283 1.00 7.16 203 GLU A O 1
ATOM 1562 N N . HIS A 1 204 ? 21.559 -4.371 7.075 1.00 6.20 204 HIS A N 1
ATOM 1563 C CA . HIS A 1 204 ? 21.686 -3.794 5.734 1.00 8.00 204 HIS A CA 1
ATOM 1564 C C . HIS A 1 204 ? 23.018 -4.004 5.024 1.00 7.33 204 HIS A C 1
ATOM 1565 O O . HIS A 1 204 ? 23.146 -3.750 3.826 1.00 7.51 204 HIS A O 1
ATOM 1572 N N . PHE A 1 205 ? 24.011 -4.480 5.756 1.00 6.51 205 PHE A N 1
ATOM 1573 C CA . PHE A 1 205 ? 25.311 -4.723 5.161 1.00 7.44 205 PHE A CA 1
ATOM 1574 C C . PHE A 1 205 ? 25.468 -6.229 4.945 1.00 7.82 205 PHE A C 1
ATOM 1575 O O . PHE A 1 205 ? 25.949 -6.971 5.798 1.00 6.79 205 PHE A O 1
ATOM 1583 N N . ILE A 1 206 ? 24.881 -6.666 3.838 1.00 8.77 206 ILE A N 1
ATOM 1584 C CA . ILE A 1 206 ? 24.876 -8.057 3.414 1.00 8.26 206 ILE A CA 1
ATOM 1585 C C . ILE A 1 206 ? 25.384 -8.085 1.987 1.00 7.69 206 ILE A C 1
ATOM 1586 O O . ILE A 1 206 ? 25.154 -7.151 1.207 1.00 8.56 206 ILE A O 1
ATOM 1591 N N . TYR A 1 207 ? 26.015 -9.190 1.626 1.00 7.85 207 TYR A N 1
ATOM 1592 C CA . TYR A 1 207 ? 26.618 -9.323 0.316 1.00 6.88 207 TYR A CA 1
ATOM 1593 C C . TYR A 1 207 ? 26.285 -10.654 -0.335 1.00 7.08 207 TYR A C 1
ATOM 1594 O O . TYR A 1 207 ? 25.619 -11.498 0.268 1.00 7.35 207 TYR A O 1
ATOM 1603 N N . ASP A 1 208 ? 26.778 -10.831 -1.559 1.00 7.90 208 ASP A N 1
ATOM 1604 C CA . ASP A 1 208 ? 26.555 -12.046 -2.347 1.00 7.68 208 ASP A CA 1
ATOM 1605 C C . ASP A 1 208 ? 25.068 -12.433 -2.397 1.00 7.18 208 ASP A C 1
ATOM 1606 O O . ASP A 1 208 ? 24.231 -11.617 -2.784 1.00 6.70 208 ASP A O 1
ATOM 1611 N N . ASP A 1 209 ? 24.735 -13.655 -1.983 1.00 8.93 209 ASP A N 1
ATOM 1612 C CA . ASP A 1 209 ? 23.348 -14.113 -1.990 1.00 8.77 209 ASP A CA 1
ATOM 1613 C C . ASP A 1 209 ? 22.748 -14.181 -0.587 1.00 8.37 209 ASP A C 1
ATOM 1614 O O . ASP A 1 209 ? 21.813 -14.941 -0.334 1.00 8.19 209 ASP A O 1
ATOM 1619 N N . ALA A 1 210 ? 23.329 -13.415 0.333 1.00 8.42 210 ALA A N 1
ATOM 1620 C CA . ALA A 1 210 ? 22.836 -13.364 1.699 1.00 7.78 210 ALA A CA 1
ATOM 1621 C C . ALA A 1 210 ? 21.595 -12.475 1.746 1.00 6.42 210 ALA A C 1
ATOM 1622 O O . ALA A 1 210 ? 21.435 -11.558 0.943 1.00 7.63 210 ALA A O 1
ATOM 1624 N N . ARG A 1 211 ? 20.691 -12.794 2.659 1.00 7.02 211 ARG A N 1
ATOM 1625 C CA . ARG A 1 211 ? 19.473 -12.026 2.839 1.00 6.82 211 ARG A CA 1
ATOM 1626 C C . ARG A 1 211 ? 19.204 -12.070 4.320 1.00 7.21 211 ARG A C 1
ATOM 1627 O O . ARG A 1 211 ? 19.492 -13.061 4.986 1.00 9.22 211 ARG A O 1
ATOM 1635 N N . HIS A 1 212 ? 18.719 -10.956 4.839 1.00 8.06 212 HIS A N 1
ATOM 1636 C CA . HIS A 1 212 ? 18.443 -10.835 6.250 1.00 7.94 212 HIS A CA 1
ATOM 1637 C C . HIS A 1 212 ? 17.029 -11.218 6.671 1.00 8.07 212 HIS A C 1
ATOM 1638 O O . HIS A 1 212 ? 16.053 -10.558 6.309 1.00 8.25 212 HIS A O 1
ATOM 1645 N N . TYR A 1 213 ? 16.932 -12.313 7.419 1.00 8.91 213 TYR A N 1
ATOM 1646 C CA . TYR A 1 213 ? 15.661 -12.775 7.964 1.00 8.45 213 TYR A CA 1
ATOM 1647 C C . TYR A 1 213 ? 15.723 -12.510 9.461 1.00 7.40 213 TYR A C 1
ATOM 1648 O O . TYR A 1 213 ? 16.813 -12.501 10.047 1.00 8.44 213 TYR A O 1
ATOM 1657 N N . SER A 1 214 ? 14.560 -12.263 10.060 1.00 6.09 214 SER A N 1
ATOM 1658 C CA . SER A 1 214 ? 14.458 -12.002 11.490 1.00 5.56 214 SER A CA 1
ATOM 1659 C C . SER A 1 214 ? 13.703 -13.158 12.112 1.00 5.11 214 SER A C 1
ATOM 1660 O O . SER A 1 214 ? 12.570 -13.440 11.727 1.00 6.39 214 SER A O 1
ATOM 1663 N N . ILE A 1 215 ? 14.320 -13.805 13.091 1.00 5.30 215 ILE A N 1
ATOM 1664 C CA . ILE A 1 215 ? 13.707 -14.948 13.751 1.00 5.64 215 ILE A CA 1
ATOM 1665 C C . ILE A 1 215 ? 12.325 -14.664 14.357 1.00 7.02 215 ILE A C 1
ATOM 1666 O O . ILE A 1 215 ? 11.465 -15.537 14.346 1.00 8.31 215 ILE A O 1
ATOM 1671 N N . ALA A 1 216 ? 12.090 -13.435 14.820 1.00 7.03 216 ALA A N 1
ATOM 1672 C CA . ALA A 1 216 ? 10.798 -13.064 15.415 1.00 7.24 216 ALA A CA 1
ATOM 1673 C C . ALA A 1 216 ? 9.651 -13.070 14.406 1.00 7.42 216 ALA A C 1
ATOM 1674 O O . ALA A 1 216 ? 8.478 -13.085 14.789 1.00 8.40 216 ALA A O 1
ATOM 1676 N N . SER A 1 217 ? 9.988 -13.025 13.119 1.00 9.55 217 SER A N 1
ATOM 1677 C CA . SER A 1 217 ? 8.978 -13.028 12.060 1.00 8.42 217 SER A CA 1
ATOM 1678 C C . SER A 1 217 ? 8.455 -14.431 11.768 1.00 9.23 217 SER A C 1
ATOM 1679 O O . SER A 1 217 ? 7.416 -14.587 11.130 1.00 8.88 217 SER A O 1
ATOM 1682 N N . LEU A 1 218 ? 9.212 -15.442 12.191 1.00 9.92 218 LEU A N 1
ATOM 1683 C CA . LEU A 1 218 ? 8.848 -16.841 11.986 1.00 10.72 218 LEU A CA 1
ATOM 1684 C C . LEU A 1 218 ? 7.649 -17.217 12.847 1.00 10.93 218 LEU A C 1
ATOM 1685 O O . LEU A 1 218 ? 7.402 -16.611 13.895 1.00 11.34 218 LEU A O 1
ATOM 1690 N N . ASP A 1 219 ? 6.909 -18.221 12.390 1.00 13.34 219 ASP A N 1
ATOM 1691 C CA . ASP A 1 219 ? 5.710 -18.692 13.084 1.00 14.73 219 ASP A CA 1
ATOM 1692 C C . ASP A 1 219 ? 5.939 -18.981 14.565 1.00 14.23 219 ASP A C 1
ATOM 1693 O O . ASP A 1 219 ? 6.846 -19.736 14.938 1.00 13.66 219 ASP A O 1
ATOM 1698 N N . GLY A 1 220 ? 5.139 -18.315 15.395 1.00 13.33 220 GLY A N 1
ATOM 1699 C CA . GLY A 1 220 ? 5.211 -18.479 16.839 1.00 14.26 220 GLY A CA 1
ATOM 1700 C C . GLY A 1 220 ? 6.456 -17.967 17.544 1.00 13.09 220 GLY A C 1
ATOM 1701 O O . GLY A 1 220 ? 6.663 -18.267 18.721 1.00 13.90 220 GLY A O 1
ATOM 1702 N N . MET A 1 221 ? 7.266 -17.161 16.865 1.00 11.46 221 MET A N 1
ATOM 1703 C CA . MET A 1 221 ? 8.486 -16.664 17.486 1.00 10.12 221 MET A CA 1
ATOM 1704 C C . MET A 1 221 ? 8.432 -15.313 18.187 1.00 9.34 221 MET A C 1
ATOM 1705 O O . MET A 1 221 ? 9.221 -15.070 19.088 1.00 9.13 221 MET A O 1
ATOM 1710 N N . PHE A 1 222 ? 7.526 -14.430 17.781 1.00 10.37 222 PHE A N 1
ATOM 1711 C CA . PHE A 1 222 ? 7.455 -13.110 18.402 1.00 9.79 222 PHE A CA 1
ATOM 1712 C C . PHE A 1 222 ? 7.272 -13.191 19.917 1.00 9.39 222 PHE A C 1
ATOM 1713 O O . PHE A 1 222 ? 7.881 -12.429 20.668 1.00 8.99 222 PHE A O 1
ATOM 1721 N N . GLU A 1 223 ? 6.503 -14.176 20.360 1.00 10.34 223 GLU A N 1
ATOM 1722 C CA . GLU A 1 223 ? 6.210 -14.367 21.778 1.00 10.45 223 GLU A CA 1
ATOM 1723 C C . GLU A 1 223 ? 7.433 -14.740 22.619 1.00 8.06 223 GLU A C 1
ATOM 1724 O O . GLU A 1 223 ? 7.399 -14.669 23.849 1.00 9.87 223 GLU A O 1
ATOM 1730 N N . ARG A 1 224 ? 8.533 -15.075 21.966 1.00 5.99 224 ARG A N 1
ATOM 1731 C CA . ARG A 1 224 ? 9.722 -15.467 22.703 1.00 8.10 224 ARG A CA 1
ATOM 1732 C C . ARG A 1 224 ? 11.006 -14.867 22.168 1.00 7.63 224 ARG A C 1
ATOM 1733 O O . ARG A 1 224 ? 12.094 -15.369 22.454 1.00 7.16 224 ARG A O 1
ATOM 1741 N N . THR A 1 225 ? 10.889 -13.784 21.409 1.00 7.11 225 THR A N 1
ATOM 1742 C CA . THR A 1 225 ? 12.069 -13.149 20.836 1.00 6.28 225 THR A CA 1
ATOM 1743 C C . THR A 1 225 ? 12.196 -11.683 21.218 1.00 7.65 225 THR A C 1
ATOM 1744 O O . THR A 1 225 ? 11.194 -10.988 21.377 1.00 6.38 225 THR A O 1
ATOM 1748 N N . ILE A 1 226 ? 13.433 -11.249 21.441 1.00 7.26 226 ILE A N 1
ATOM 1749 C CA . ILE A 1 226 ? 13.717 -9.848 21.702 1.00 7.81 226 ILE A CA 1
ATOM 1750 C C . ILE A 1 226 ? 14.579 -9.491 20.497 1.00 7.79 226 ILE A C 1
ATOM 1751 O O . ILE A 1 226 ? 15.702 -9.990 20.365 1.00 7.68 226 ILE A O 1
ATOM 1756 N N . THR A 1 227 ? 14.006 -8.727 19.569 1.00 7.39 227 THR A N 1
ATOM 1757 C CA . THR A 1 227 ? 14.729 -8.295 18.375 1.00 6.24 227 THR A CA 1
ATOM 1758 C C . THR A 1 227 ? 15.481 -7.025 18.739 1.00 6.56 227 THR A C 1
ATOM 1759 O O . THR A 1 227 ? 14.888 -6.067 19.224 1.00 5.09 227 THR A O 1
ATOM 1763 N N . VAL A 1 228 ? 16.796 -7.054 18.552 1.00 8.27 228 VAL A N 1
ATOM 1764 C CA . VAL A 1 228 ? 17.658 -5.915 18.856 1.00 7.64 228 VAL A CA 1
ATOM 1765 C C . VAL A 1 228 ? 18.166 -5.327 17.538 1.00 6.69 228 VAL A C 1
ATOM 1766 O O . VAL A 1 228 ? 18.618 -6.055 16.660 1.00 6.38 228 VAL A O 1
ATOM 1770 N N . ASN A 1 229 ? 18.099 -4.009 17.406 1.00 5.73 229 ASN A N 1
ATOM 1771 C CA . ASN A 1 229 ? 18.557 -3.344 16.194 1.00 6.04 229 ASN A CA 1
ATOM 1772 C C . ASN A 1 229 ? 18.873 -1.909 16.589 1.00 6.55 229 ASN A C 1
ATOM 1773 O O . ASN A 1 229 ? 18.823 -1.557 17.770 1.00 5.66 229 ASN A O 1
ATOM 1778 N N . GLY A 1 230 ? 19.206 -1.081 15.609 1.00 7.62 230 GLY A N 1
ATOM 1779 C CA . GLY A 1 230 ? 19.524 0.292 15.916 1.00 7.28 230 GLY A CA 1
ATOM 1780 C C . GLY A 1 230 ? 19.985 1.050 14.699 1.00 7.77 230 GLY A C 1
ATOM 1781 O O . GLY A 1 230 ? 20.009 0.512 13.589 1.00 6.17 230 GLY A O 1
ATOM 1782 N N . PHE A 1 231 ? 20.397 2.293 14.934 1.00 6.88 231 PHE A N 1
ATOM 1783 C CA . PHE A 1 231 ? 20.851 3.185 13.875 1.00 6.77 231 PHE A CA 1
ATOM 1784 C C . PHE A 1 231 ? 22.359 3.359 13.797 1.00 6.43 231 PHE A C 1
ATOM 1785 O O . PHE A 1 231 ? 22.857 3.959 12.843 1.00 5.62 231 PHE A O 1
ATOM 1793 N N . SER A 1 232 ? 23.086 2.813 14.770 1.00 5.71 232 SER A N 1
ATOM 1794 C CA . SER A 1 232 ? 24.542 2.965 14.808 1.00 6.11 232 SER A CA 1
ATOM 1795 C C . SER A 1 232 ? 25.297 2.540 13.551 1.00 7.05 232 SER A C 1
ATOM 1796 O O . SER A 1 232 ? 26.094 3.307 13.012 1.00 6.89 232 SER A O 1
ATOM 1799 N N . LYS A 1 233 ? 25.037 1.330 13.070 1.00 5.58 233 LYS A N 1
ATOM 1800 C CA . LYS A 1 233 ? 25.737 0.841 11.889 1.00 6.46 233 LYS A CA 1
ATOM 1801 C C . LYS A 1 233 ? 25.029 1.236 10.585 1.00 5.79 233 LYS A C 1
ATOM 1802 O O . LYS A 1 233 ? 25.668 1.749 9.654 1.00 5.08 233 LYS A O 1
ATOM 1808 N N . THR A 1 234 ? 23.706 1.069 10.568 1.00 4.85 234 THR A N 1
ATOM 1809 C CA . THR A 1 234 ? 22.859 1.371 9.411 1.00 4.96 234 THR A CA 1
ATOM 1810 C C . THR A 1 234 ? 23.015 2.790 8.846 1.00 6.44 234 THR A C 1
ATOM 1811 O O . THR A 1 234 ? 23.200 2.968 7.638 1.00 6.34 234 THR A O 1
ATOM 1815 N N . PHE A 1 235 ? 22.945 3.790 9.723 1.00 6.71 235 PHE A N 1
ATOM 1816 C CA . PHE A 1 235 ? 23.068 5.188 9.318 1.00 7.11 235 PHE A CA 1
ATOM 1817 C C . PHE A 1 235 ? 24.373 5.823 9.801 1.00 7.43 235 PHE A C 1
ATOM 1818 O O . PHE A 1 235 ? 24.507 7.045 9.771 1.00 9.84 235 PHE A O 1
ATOM 1826 N N . ALA A 1 236 ? 25.341 5.009 10.221 1.00 5.89 236 ALA A N 1
ATOM 1827 C CA . ALA A 1 236 ? 26.621 5.518 10.729 1.00 5.92 236 ALA A CA 1
ATOM 1828 C C . ALA A 1 236 ? 26.354 6.548 11.840 1.00 7.90 236 ALA A C 1
ATOM 1829 O O . ALA A 1 236 ? 26.793 7.704 11.764 1.00 8.05 236 ALA A O 1
ATOM 1831 N N . MET A 1 237 ? 25.594 6.116 12.844 1.00 7.80 237 MET A N 1
ATOM 1832 C CA . MET A 1 237 ? 25.211 6.952 13.975 1.00 7.33 237 MET A CA 1
ATOM 1833 C C . MET A 1 237 ? 25.665 6.357 15.311 1.00 6.43 237 MET A C 1
ATOM 1834 O O . MET A 1 237 ? 24.940 6.430 16.302 1.00 7.97 237 MET A O 1
ATOM 1839 N N . THR A 1 238 ? 26.863 5.782 15.353 1.00 6.04 238 THR A N 1
ATOM 1840 C CA . THR A 1 238 ? 27.348 5.188 16.599 1.00 7.04 238 THR A CA 1
ATOM 1841 C C . THR A 1 238 ? 27.444 6.203 17.734 1.00 6.58 238 THR A C 1
ATOM 1842 O O . THR A 1 238 ? 27.052 5.911 18.860 1.00 7.26 238 THR A O 1
ATOM 1846 N N . GLY A 1 239 ? 27.915 7.409 17.416 1.00 7.09 239 GLY A N 1
ATOM 1847 C CA . GLY A 1 239 ? 28.049 8.444 18.424 1.00 5.28 239 GLY A CA 1
ATOM 1848 C C . GLY A 1 239 ? 26.739 9.087 18.840 1.00 5.17 239 GLY A C 1
ATOM 1849 O O . GLY A 1 239 ? 26.739 9.920 19.742 1.00 5.53 239 GLY A O 1
ATOM 1850 N N . TRP A 1 240 ? 25.637 8.718 18.179 1.00 4.86 240 TRP A N 1
ATOM 1851 C CA . TRP A 1 240 ? 24.305 9.257 18.475 1.00 5.32 240 TRP A CA 1
ATOM 1852 C C . TRP A 1 240 ? 23.587 8.465 19.568 1.00 6.34 240 TRP A C 1
ATOM 1853 O O . TRP A 1 240 ? 22.559 8.912 20.092 1.00 5.99 240 TRP A O 1
ATOM 1864 N N . ARG A 1 241 ? 24.087 7.255 19.840 1.00 6.57 241 ARG A N 1
ATOM 1865 C CA . ARG A 1 241 ? 23.555 6.360 20.882 1.00 6.94 241 ARG A CA 1
ATOM 1866 C C . ARG A 1 241 ? 22.054 6.114 20.774 1.00 5.70 241 ARG A C 1
ATOM 1867 O O . ARG A 1 241 ? 21.293 6.449 21.688 1.00 6.33 241 ARG A O 1
ATOM 1875 N N . LEU A 1 242 ? 21.637 5.508 19.667 1.00 6.35 242 LEU A N 1
ATOM 1876 C CA . LEU A 1 242 ? 20.225 5.242 19.430 1.00 6.36 242 LEU A CA 1
ATOM 1877 C C . LEU A 1 242 ? 19.983 3.854 18.838 1.00 6.43 242 LEU A C 1
ATOM 1878 O O . LEU A 1 242 ? 20.348 3.577 17.694 1.00 5.20 242 LEU A O 1
ATOM 1883 N N . GLY A 1 243 ? 19.377 2.989 19.648 1.00 7.65 243 GLY A N 1
ATOM 1884 C CA . GLY A 1 243 ? 19.053 1.640 19.231 1.00 8.36 243 GLY A CA 1
ATOM 1885 C C . GLY A 1 243 ? 17.617 1.363 19.640 1.00 9.23 243 GLY A C 1
ATOM 1886 O O . GLY A 1 243 ? 16.917 2.266 20.104 1.00 6.74 243 GLY A O 1
ATOM 1887 N N . PHE A 1 244 ? 17.170 0.122 19.483 1.00 8.92 244 PHE A N 1
ATOM 1888 C CA . PHE A 1 244 ? 15.806 -0.234 19.856 1.00 8.05 244 PHE A CA 1
ATOM 1889 C C . PHE A 1 244 ? 15.586 -1.727 19.908 1.00 7.12 244 PHE A C 1
ATOM 1890 O O . PHE A 1 244 ? 16.416 -2.511 19.455 1.00 7.36 244 PHE A O 1
ATOM 1898 N N . VAL A 1 245 ? 14.461 -2.104 20.496 1.00 5.70 245 VAL A N 1
ATOM 1899 C CA . VAL A 1 245 ? 14.069 -3.497 20.590 1.00 7.04 245 VAL A CA 1
ATOM 1900 C C . VAL A 1 245 ? 12.582 -3.603 20.314 1.00 6.62 245 VAL A C 1
ATOM 1901 O O . VAL A 1 245 ? 11.846 -2.623 20.421 1.00 6.94 245 VAL A O 1
ATOM 1905 N N . ALA A 1 246 ? 12.165 -4.786 19.882 1.00 6.77 246 ALA A N 1
ATOM 1906 C CA . ALA A 1 246 ? 10.755 -5.083 19.638 1.00 6.60 246 ALA A CA 1
ATOM 1907 C C . ALA A 1 246 ? 10.609 -6.418 20.367 1.00 7.39 246 ALA A C 1
ATOM 1908 O O . ALA A 1 246 ? 11.398 -7.337 20.141 1.00 9.62 246 ALA A O 1
ATOM 1910 N N . ALA A 1 247 ? 9.675 -6.493 21.306 1.00 6.77 247 ALA A N 1
ATOM 1911 C CA . ALA A 1 247 ? 9.493 -7.715 22.076 1.00 7.47 247 ALA A CA 1
ATOM 1912 C C . ALA A 1 247 ? 8.109 -7.742 22.700 1.00 8.81 247 ALA A C 1
ATOM 1913 O O . ALA A 1 247 ? 7.364 -6.759 22.624 1.00 9.05 247 ALA A O 1
ATOM 1915 N N . PRO A 1 248 ? 7.721 -8.884 23.302 1.00 10.53 248 PRO A N 1
ATOM 1916 C CA . PRO A 1 248 ? 6.394 -8.939 23.923 1.00 9.67 248 PRO A CA 1
ATOM 1917 C C . PRO A 1 248 ? 6.318 -7.833 24.968 1.00 8.75 248 PRO A C 1
ATOM 1918 O O . PRO A 1 248 ? 7.323 -7.503 25.600 1.00 8.13 248 PRO A O 1
ATOM 1922 N N . SER A 1 249 ? 5.130 -7.266 25.138 1.00 8.92 249 SER A N 1
ATOM 1923 C CA . SER A 1 249 ? 4.927 -6.178 26.080 1.00 10.54 249 SER A CA 1
ATOM 1924 C C . SER A 1 249 ? 5.378 -6.453 27.509 1.00 10.28 249 SER A C 1
ATOM 1925 O O . SER A 1 249 ? 5.782 -5.524 28.198 1.00 10.74 249 SER A O 1
ATOM 1928 N N . TRP A 1 250 ? 5.332 -7.711 27.960 1.00 10.27 250 TRP A N 1
ATOM 1929 C CA . TRP A 1 250 ? 5.769 -8.018 29.325 1.00 8.74 250 TRP A CA 1
ATOM 1930 C C . TRP A 1 250 ? 7.271 -7.790 29.462 1.00 8.31 250 TRP A C 1
ATOM 1931 O O . TRP A 1 250 ? 7.746 -7.366 30.504 1.00 8.50 250 TRP A O 1
ATOM 1942 N N . ILE A 1 251 ? 8.014 -8.061 28.397 1.00 8.17 251 ILE A N 1
ATOM 1943 C CA . ILE A 1 251 ? 9.452 -7.837 28.408 1.00 8.49 251 ILE A CA 1
ATOM 1944 C C . ILE A 1 251 ? 9.734 -6.337 28.310 1.00 9.13 251 ILE A C 1
ATOM 1945 O O . ILE A 1 251 ? 10.597 -5.819 29.014 1.00 9.10 251 ILE A O 1
ATOM 1950 N N . ILE A 1 252 ? 8.992 -5.653 27.441 1.00 9.21 252 ILE A N 1
ATOM 1951 C CA . ILE A 1 252 ? 9.156 -4.216 27.240 1.00 8.68 252 ILE A CA 1
ATOM 1952 C C . ILE A 1 252 ? 8.877 -3.443 28.528 1.00 7.65 252 ILE A C 1
ATOM 1953 O O . ILE A 1 252 ? 9.649 -2.561 28.902 1.00 6.99 252 ILE A O 1
ATOM 1958 N N . GLU A 1 253 ? 7.798 -3.806 29.219 1.00 7.88 253 GLU A N 1
ATOM 1959 C CA . GLU A 1 253 ? 7.439 -3.162 30.477 1.00 8.84 253 GLU A CA 1
ATOM 1960 C C . GLU A 1 253 ? 8.598 -3.254 31.464 1.00 8.99 253 GLU A C 1
ATOM 1961 O O . GLU A 1 253 ? 8.928 -2.283 32.151 1.00 8.07 253 GLU A O 1
ATOM 1967 N N . ARG A 1 254 ? 9.214 -4.430 31.528 1.00 6.84 254 ARG A N 1
ATOM 1968 C CA . ARG A 1 254 ? 10.312 -4.654 32.451 1.00 8.28 254 ARG A CA 1
ATOM 1969 C C . ARG A 1 254 ? 11.593 -3.922 32.073 1.00 8.50 254 ARG A C 1
ATOM 1970 O O . ARG A 1 254 ? 12.354 -3.510 32.949 1.00 9.39 254 ARG A O 1
ATOM 1978 N N . MET A 1 255 ? 11.791 -3.685 30.780 1.00 8.50 255 MET A N 1
ATOM 1979 C CA . MET A 1 255 ? 12.973 -2.953 30.316 1.00 7.18 255 MET A CA 1
ATOM 1980 C C . ME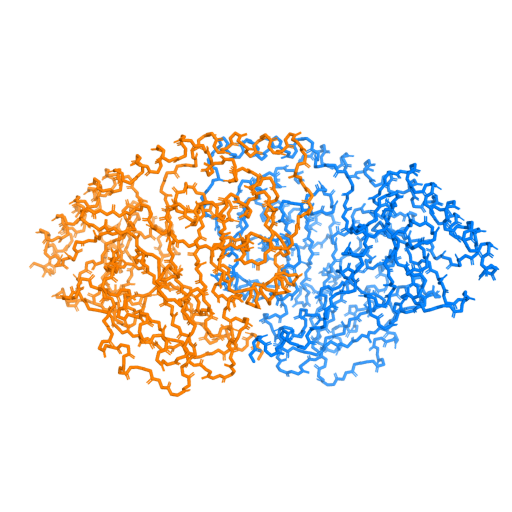T A 1 255 ? 12.813 -1.449 30.567 1.00 6.75 255 MET A C 1
ATOM 1981 O O . MET A 1 255 ? 13.794 -0.755 30.843 1.00 6.49 255 MET A O 1
ATOM 1986 N N . VAL A 1 256 ? 11.585 -0.947 30.466 1.00 8.45 256 VAL A N 1
ATOM 1987 C CA . VAL A 1 256 ? 11.345 0.479 30.691 1.00 11.43 256 VAL A CA 1
ATOM 1988 C C . VAL A 1 256 ? 11.454 0.803 32.172 1.00 9.62 256 VAL A C 1
ATOM 1989 O O . VAL A 1 256 ? 11.855 1.901 32.539 1.00 10.00 256 VAL A O 1
ATOM 1993 N N . LYS A 1 257 ? 11.089 -0.161 33.013 1.00 8.97 257 LYS A N 1
ATOM 1994 C CA . LYS A 1 257 ? 11.185 0.008 34.453 1.00 9.43 257 LYS A CA 1
ATOM 1995 C C . LYS A 1 257 ? 12.669 0.070 34.817 1.00 9.22 257 LYS A C 1
ATOM 1996 O O . LYS A 1 257 ? 13.088 0.875 35.641 1.00 9.58 257 LYS A O 1
ATOM 2002 N N . PHE A 1 258 ? 13.459 -0.781 34.175 1.00 9.96 258 PHE A N 1
ATOM 2003 C CA . PHE A 1 258 ? 14.899 -0.825 34.383 1.00 8.62 258 PHE A CA 1
ATOM 2004 C C . PHE A 1 258 ? 15.476 0.528 33.921 1.00 8.37 258 PHE A C 1
ATOM 2005 O O . PHE A 1 258 ? 16.269 1.145 34.639 1.00 7.83 258 PHE A O 1
ATOM 2013 N N . GLN A 1 259 ? 15.014 1.016 32.765 1.00 6.83 259 GLN A N 1
ATOM 2014 C CA . GLN A 1 259 ? 15.489 2.282 32.208 1.00 4.93 259 GLN A CA 1
ATOM 2015 C C . GLN A 1 259 ? 15.249 3.466 33.146 1.00 6.38 259 GLN A C 1
ATOM 2016 O O . GLN A 1 259 ? 16.060 4.388 33.208 1.00 7.20 259 GLN A O 1
ATOM 2022 N N . MET A 1 260 ? 14.152 3.411 33.900 1.00 8.00 260 MET A N 1
ATOM 2023 C CA . MET A 1 260 ? 13.802 4.455 34.863 1.00 8.20 260 MET A CA 1
ATOM 2024 C C . MET A 1 260 ? 14.910 4.656 35.901 1.00 9.21 260 MET A C 1
ATOM 2025 O O . MET A 1 260 ? 15.039 5.731 36.490 1.00 9.71 260 MET A O 1
ATOM 2030 N N . TYR A 1 261 ? 15.703 3.614 36.131 1.00 7.05 261 TYR A N 1
ATOM 2031 C CA . TYR A 1 261 ? 16.788 3.671 37.105 1.00 6.69 261 TYR A CA 1
ATOM 2032 C C . TYR A 1 261 ? 18.143 3.480 36.420 1.00 6.87 261 TYR A C 1
ATOM 2033 O O . TYR A 1 261 ? 19.131 3.087 37.046 1.00 8.70 261 TYR A O 1
ATOM 2042 N N . ASN A 1 262 ? 18.183 3.844 35.137 1.00 6.76 262 ASN A N 1
ATOM 2043 C CA . ASN A 1 262 ? 19.380 3.736 34.315 1.00 5.48 262 ASN A CA 1
ATOM 2044 C C . ASN A 1 262 ? 19.541 5.051 33.523 1.00 6.16 262 ASN A C 1
ATOM 2045 O O . ASN A 1 262 ? 19.831 6.090 34.124 1.00 7.72 262 ASN A O 1
ATOM 2050 N N . ALA A 1 263 ? 19.328 5.028 32.206 1.00 5.04 263 ALA A N 1
ATOM 2051 C CA . ALA A 1 263 ? 19.481 6.238 31.392 1.00 5.41 263 ALA A CA 1
ATOM 2052 C C . ALA A 1 263 ? 18.215 7.083 31.215 1.00 6.77 263 ALA A C 1
ATOM 2053 O O . ALA A 1 263 ? 18.261 8.121 30.561 1.00 7.79 263 ALA A O 1
ATOM 2055 N N . THR A 1 264 ? 17.100 6.621 31.784 1.00 5.36 264 THR A N 1
ATOM 2056 C CA . THR A 1 264 ? 15.792 7.291 31.729 1.00 6.40 264 THR A CA 1
ATOM 2057 C C . THR A 1 264 ? 15.093 7.264 30.368 1.00 5.90 264 THR A C 1
ATOM 2058 O O . THR A 1 264 ? 14.009 6.703 30.235 1.00 5.97 264 THR A O 1
ATOM 2062 N N . CYS A 1 265 ? 15.706 7.888 29.367 1.00 7.47 265 CYS A N 1
ATOM 2063 C CA . CYS A 1 265 ? 15.134 7.930 28.023 1.00 7.77 265 CYS A CA 1
ATOM 2064 C C . CYS A 1 265 ? 16.225 8.342 27.050 1.00 6.12 265 CYS A C 1
ATOM 2065 O O . CYS A 1 265 ? 17.253 8.871 27.471 1.00 6.03 265 CYS A O 1
ATOM 2068 N N . PRO A 1 266 ? 16.045 8.050 25.741 1.00 7.63 266 PRO A N 1
ATOM 2069 C CA . PRO A 1 266 ? 17.058 8.429 24.743 1.00 6.73 266 PRO A CA 1
ATOM 2070 C C . PRO A 1 266 ? 16.994 9.955 24.483 1.00 6.32 266 PRO A C 1
ATOM 2071 O O . PRO A 1 266 ? 16.105 10.638 24.991 1.00 6.44 266 PRO A O 1
ATOM 2075 N N . VAL A 1 267 ? 17.941 10.474 23.710 1.00 5.77 267 VAL A N 1
ATOM 2076 C CA . VAL A 1 267 ? 17.975 11.901 23.383 1.00 6.10 267 VAL A CA 1
ATOM 2077 C C . VAL A 1 267 ? 16.771 12.236 22.503 1.00 5.73 267 VAL A C 1
ATOM 2078 O O . VAL A 1 267 ? 16.584 11.654 21.434 1.00 6.12 267 VAL A O 1
ATOM 2082 N N . THR A 1 268 ? 15.962 13.183 22.963 1.00 6.98 268 THR A N 1
ATOM 2083 C CA . THR A 1 268 ? 14.748 13.563 22.254 1.00 6.45 268 THR A CA 1
ATOM 2084 C C . THR A 1 268 ? 14.913 14.048 20.818 1.00 7.75 268 THR A C 1
ATOM 2085 O O . THR A 1 268 ? 14.235 13.548 19.924 1.00 7.51 268 THR A O 1
ATOM 2089 N N . PHE A 1 269 ? 15.802 15.010 20.589 1.00 5.68 269 PHE A N 1
ATOM 2090 C CA . PHE A 1 269 ? 15.985 15.519 19.240 1.00 6.97 269 PHE A CA 1
ATOM 2091 C C . PHE A 1 269 ? 16.624 14.498 18.303 1.00 7.84 269 PHE A C 1
ATOM 2092 O O . PHE A 1 269 ? 16.396 14.532 17.095 1.00 8.17 269 PHE A O 1
ATOM 2100 N N . ILE A 1 270 ? 17.388 13.565 18.879 1.00 8.77 270 ILE A N 1
ATOM 2101 C CA . ILE A 1 270 ? 18.036 12.496 18.121 1.00 7.34 270 ILE A CA 1
ATOM 2102 C C . ILE A 1 270 ? 16.965 11.509 17.642 1.00 6.92 270 ILE A C 1
ATOM 2103 O O . ILE A 1 270 ? 16.970 11.092 16.487 1.00 7.62 270 ILE A O 1
ATOM 2108 N N . GLN A 1 271 ? 16.006 11.193 18.508 1.00 7.48 271 GLN A N 1
ATOM 2109 C CA . GLN A 1 271 ? 14.921 10.286 18.133 1.00 7.23 271 GLN A CA 1
ATOM 2110 C C . GLN A 1 271 ? 14.114 10.884 16.988 1.00 8.32 271 GLN A C 1
ATOM 2111 O O . GLN A 1 271 ? 13.657 10.169 16.089 1.00 6.41 271 GLN A O 1
ATOM 2117 N N . TYR A 1 272 ? 13.920 12.201 17.048 1.00 9.46 272 TYR A N 1
ATOM 2118 C CA . TYR A 1 272 ? 13.190 12.925 16.009 1.00 8.87 272 TYR A CA 1
ATOM 2119 C C . TYR A 1 272 ? 13.918 12.772 14.674 1.00 6.78 272 TYR A C 1
ATOM 2120 O O . TYR A 1 272 ? 13.299 12.455 13.661 1.00 8.31 272 TYR A O 1
ATOM 2129 N N . ALA A 1 273 ? 15.234 12.975 14.688 1.00 6.01 273 ALA A N 1
ATOM 2130 C CA . ALA A 1 273 ? 16.053 12.856 13.478 1.00 6.75 273 ALA A CA 1
ATOM 2131 C C . ALA A 1 273 ? 15.946 11.457 12.871 1.00 8.12 273 ALA A C 1
ATOM 2132 O O . ALA A 1 273 ? 15.806 11.306 11.649 1.00 7.84 273 ALA A O 1
ATOM 2134 N N . ALA A 1 274 ? 16.023 10.445 13.739 1.00 8.31 274 ALA A N 1
ATOM 2135 C CA . ALA A 1 274 ? 15.947 9.042 13.334 1.00 8.20 274 ALA A CA 1
ATOM 2136 C C . ALA A 1 274 ? 14.576 8.651 12.784 1.00 5.82 274 ALA A C 1
ATOM 2137 O O . ALA A 1 274 ? 14.493 7.891 11.826 1.00 7.06 274 ALA A O 1
ATOM 2139 N N . ALA A 1 275 ? 13.503 9.170 13.376 1.00 6.00 275 ALA A N 1
ATOM 2140 C CA . ALA A 1 275 ? 12.158 8.869 12.893 1.00 5.96 275 ALA A CA 1
ATOM 2141 C C . ALA A 1 275 ? 11.985 9.436 11.480 1.00 7.55 275 ALA A C 1
ATOM 2142 O O . ALA A 1 275 ? 11.470 8.759 10.582 1.00 7.87 275 ALA A O 1
ATOM 2144 N N . LYS A 1 276 ? 12.442 10.669 11.277 1.00 6.48 276 LYS A N 1
ATOM 2145 C CA . LYS A 1 276 ? 12.358 11.302 9.969 1.00 7.24 276 LYS A CA 1
ATOM 2146 C C . LYS A 1 276 ? 13.244 10.545 8.976 1.00 7.61 276 LYS A C 1
ATOM 2147 O O . LYS A 1 276 ? 12.828 10.274 7.851 1.00 7.81 276 LYS A O 1
ATOM 2153 N N . ALA A 1 277 ? 14.441 10.158 9.419 1.00 6.91 277 ALA A N 1
ATOM 2154 C CA . ALA A 1 277 ? 15.388 9.424 8.579 1.00 7.91 277 ALA A CA 1
ATOM 2155 C C . ALA A 1 277 ? 14.827 8.095 8.050 1.00 9.31 277 ALA A C 1
ATOM 2156 O O . ALA A 1 277 ? 15.092 7.710 6.910 1.00 7.75 277 ALA A O 1
ATOM 2158 N N . LEU A 1 278 ? 14.054 7.393 8.876 1.00 11.26 278 LEU A N 1
ATOM 2159 C CA . LEU A 1 278 ? 13.467 6.113 8.474 1.00 12.45 278 LEU A CA 1
ATOM 2160 C C . LEU A 1 278 ? 12.485 6.255 7.317 1.00 13.70 278 LEU A C 1
ATOM 2161 O O . LEU A 1 278 ? 12.250 5.298 6.576 1.00 14.78 278 LEU A O 1
ATOM 2166 N N . LYS A 1 279 ? 11.916 7.447 7.171 1.00 12.40 279 LYS A N 1
ATOM 2167 C CA . LYS A 1 279 ? 10.935 7.710 6.123 1.00 14.31 279 LYS A CA 1
ATOM 2168 C C . LYS A 1 279 ? 11.525 8.485 4.944 1.00 13.24 279 LYS A C 1
ATOM 2169 O O . LYS A 1 279 ? 10.821 8.770 3.976 1.00 16.52 279 LYS A O 1
ATOM 2175 N N . ASP A 1 280 ? 12.812 8.809 5.019 1.00 11.13 280 ASP A N 1
ATOM 2176 C CA . ASP A 1 280 ? 13.485 9.577 3.976 1.00 10.41 280 ASP A CA 1
ATOM 2177 C C . ASP A 1 280 ? 14.238 8.693 2.988 1.00 10.51 280 ASP A C 1
ATOM 2178 O O . ASP A 1 280 ? 15.156 7.979 3.369 1.00 9.51 280 ASP A O 1
ATOM 2183 N N . GLU A 1 281 ? 13.878 8.804 1.712 1.00 12.16 281 GLU A N 1
ATOM 2184 C CA . GLU A 1 281 ? 14.504 8.040 0.629 1.00 15.12 281 GLU A CA 1
ATOM 2185 C C . GLU A 1 281 ? 16.034 8.154 0.595 1.00 12.88 281 GLU A C 1
ATOM 2186 O O . GLU A 1 281 ? 16.728 7.200 0.241 1.00 11.24 281 GLU A O 1
ATOM 2192 N N . ARG A 1 282 ? 16.546 9.329 0.939 1.00 9.53 282 ARG A N 1
ATOM 2193 C CA . ARG A 1 282 ? 17.979 9.576 0.952 1.00 11.16 282 ARG A CA 1
ATOM 2194 C C . ARG A 1 282 ? 18.716 8.711 1.975 1.00 10.42 282 ARG A C 1
ATOM 2195 O O . ARG A 1 282 ? 19.925 8.510 1.864 1.00 8.92 282 ARG A O 1
ATOM 2203 N N . SER A 1 283 ? 17.996 8.229 2.985 1.00 9.94 283 SER A N 1
ATOM 2204 C CA . SER A 1 283 ? 18.591 7.363 4.004 1.00 10.16 283 SER A CA 1
ATOM 2205 C C . SER A 1 283 ? 18.932 6.012 3.393 1.00 11.99 283 SER A C 1
ATOM 2206 O O . SER A 1 283 ? 19.993 5.444 3.642 1.00 11.15 283 SER A O 1
ATOM 2209 N N . TRP A 1 284 ? 18.021 5.518 2.565 1.00 13.57 284 TRP A N 1
ATOM 2210 C CA . TRP A 1 284 ? 18.195 4.238 1.897 1.00 15.52 284 TRP A CA 1
ATOM 2211 C C . TRP A 1 284 ? 19.238 4.324 0.789 1.00 14.94 284 TRP A C 1
ATOM 2212 O O . TRP A 1 284 ? 19.986 3.375 0.555 1.00 12.65 284 TRP A O 1
ATOM 2223 N N . LYS A 1 285 ? 19.339 5.499 0.172 1.00 13.62 285 LYS A N 1
ATOM 2224 C CA . LYS A 1 285 ? 20.329 5.735 -0.867 1.00 13.65 285 LYS A CA 1
ATOM 2225 C C . LYS A 1 285 ? 21.694 5.702 -0.163 1.00 10.76 285 LYS A C 1
ATOM 2226 O O . LYS A 1 285 ? 22.636 5.095 -0.656 1.00 9.52 285 LYS A O 1
ATOM 2232 N N . ALA A 1 286 ? 21.783 6.353 0.995 1.00 9.04 286 ALA A N 1
ATOM 2233 C CA . ALA A 1 286 ? 23.030 6.404 1.755 1.00 8.80 286 ALA A CA 1
ATOM 2234 C C . ALA A 1 286 ? 23.481 5.021 2.216 1.00 9.03 286 ALA A C 1
ATOM 2235 O O . ALA A 1 286 ? 24.647 4.648 2.044 1.00 9.88 286 ALA A O 1
ATOM 2237 N N . VAL A 1 287 ? 22.557 4.261 2.793 1.00 9.27 287 VAL A N 1
ATOM 2238 C CA . VAL A 1 287 ? 22.875 2.917 3.270 1.00 9.84 287 VAL A CA 1
ATOM 2239 C C . VAL A 1 287 ? 23.399 2.068 2.101 1.00 10.23 287 VAL A C 1
ATOM 2240 O O . VAL A 1 287 ? 24.462 1.443 2.198 1.00 7.93 287 VAL A O 1
ATOM 2244 N N . GLU A 1 288 ? 22.688 2.111 0.976 1.00 9.17 288 GLU A N 1
ATOM 2245 C CA . GLU A 1 288 ? 23.095 1.352 -0.198 1.00 11.38 288 GLU A CA 1
ATOM 2246 C C . GLU A 1 288 ? 24.503 1.703 -0.673 1.00 10.73 288 GLU A C 1
ATOM 2247 O O . GLU A 1 288 ? 25.273 0.810 -1.027 1.00 8.35 288 GLU A O 1
ATOM 2253 N N . GLU A 1 289 ? 24.853 2.985 -0.664 1.00 10.04 289 GLU A N 1
ATOM 2254 C CA . GLU A 1 289 ? 26.190 3.373 -1.103 1.00 13.44 289 GLU A CA 1
ATOM 2255 C C . GLU A 1 289 ? 27.258 2.950 -0.100 1.00 11.04 289 GLU A C 1
ATOM 2256 O O . GLU A 1 289 ? 28.383 2.629 -0.479 1.00 7.12 289 GLU A O 1
ATOM 2262 N N . MET A 1 290 ? 26.905 2.930 1.178 1.00 9.34 290 MET A N 1
ATOM 2263 C CA . MET A 1 290 ? 27.862 2.489 2.185 1.00 9.76 290 MET A CA 1
ATOM 2264 C C . MET A 1 290 ? 28.055 0.985 2.000 1.00 7.71 290 MET A C 1
ATOM 2265 O O . MET A 1 290 ? 29.174 0.491 2.028 1.00 8.84 290 MET A O 1
ATOM 2270 N N . ARG A 1 291 ? 26.961 0.279 1.721 1.00 8.96 291 ARG A N 1
ATOM 2271 C CA . ARG A 1 291 ? 26.998 -1.170 1.526 1.00 6.80 291 ARG A CA 1
ATOM 2272 C C . ARG A 1 291 ? 27.906 -1.509 0.355 1.00 6.44 291 ARG A C 1
ATOM 2273 O O . ARG A 1 291 ? 28.730 -2.418 0.443 1.00 5.65 291 ARG A O 1
ATOM 2281 N N . LYS A 1 292 ? 27.771 -0.741 -0.726 1.00 7.42 292 LYS A N 1
ATOM 2282 C CA . LYS A 1 292 ? 28.577 -0.936 -1.934 1.00 8.73 292 LYS A CA 1
ATOM 2283 C C . LYS A 1 292 ? 30.066 -0.737 -1.685 1.00 8.03 292 LYS A C 1
ATOM 2284 O O . LYS A 1 292 ? 30.895 -1.446 -2.259 1.00 7.92 292 LYS A O 1
ATOM 2290 N N . GLU A 1 293 ? 30.408 0.232 -0.837 1.00 7.29 293 GLU A N 1
ATOM 2291 C CA . GLU A 1 293 ? 31.805 0.509 -0.524 1.00 6.73 293 GLU A CA 1
ATOM 2292 C C . GLU A 1 293 ? 32.364 -0.570 0.389 1.00 5.63 293 GLU A C 1
ATOM 2293 O O . GLU A 1 293 ? 33.498 -1.005 0.225 1.00 5.20 293 GLU A O 1
ATOM 2299 N N . TYR A 1 294 ? 31.559 -0.992 1.356 1.00 6.19 294 TYR A N 1
ATOM 2300 C CA . TYR A 1 294 ? 31.961 -2.040 2.285 1.00 6.86 294 TYR A CA 1
ATOM 2301 C C . TYR A 1 294 ? 32.275 -3.288 1.467 1.00 6.97 294 TYR A C 1
ATOM 2302 O O . TYR A 1 294 ? 33.312 -3.912 1.646 1.00 6.49 294 TYR A O 1
ATOM 2311 N N . ASP A 1 295 ? 31.393 -3.595 0.522 1.00 7.03 295 ASP A N 1
ATOM 2312 C CA . ASP A 1 295 ? 31.546 -4.751 -0.355 1.00 8.09 295 ASP A CA 1
ATOM 2313 C C . ASP A 1 295 ? 32.860 -4.692 -1.146 1.00 8.01 295 ASP A C 1
ATOM 2314 O O . ASP A 1 295 ? 33.554 -5.691 -1.266 1.00 8.88 295 ASP A O 1
ATOM 2319 N N . ARG A 1 296 ? 33.203 -3.512 -1.661 1.00 8.72 296 ARG A N 1
ATOM 2320 C CA . ARG A 1 296 ? 34.424 -3.321 -2.442 1.00 8.43 296 ARG A CA 1
ATOM 2321 C C . ARG A 1 296 ? 35.662 -3.633 -1.608 1.00 7.33 296 ARG A C 1
ATOM 2322 O O . ARG A 1 296 ? 36.595 -4.294 -2.072 1.00 5.92 296 ARG A O 1
ATOM 2330 N N . ARG A 1 297 ? 35.653 -3.149 -0.371 1.00 7.50 297 ARG A N 1
ATOM 2331 C CA . ARG A 1 297 ? 36.749 -3.356 0.567 1.00 8.49 297 ARG A CA 1
ATOM 2332 C C . ARG A 1 297 ? 36.792 -4.813 0.997 1.00 8.62 297 ARG A C 1
ATOM 2333 O O . ARG A 1 297 ? 37.862 -5.387 1.191 1.00 12.34 297 ARG A O 1
ATOM 2341 N N . ARG A 1 298 ? 35.607 -5.375 1.191 1.00 9.16 298 ARG A N 1
ATOM 2342 C CA . ARG A 1 298 ? 35.398 -6.762 1.597 1.00 8.61 298 ARG A CA 1
ATOM 2343 C C . ARG A 1 298 ? 36.073 -7.747 0.640 1.00 9.42 298 ARG A C 1
ATOM 2344 O O . ARG A 1 298 ? 36.791 -8.651 1.073 1.00 8.38 298 ARG A O 1
ATOM 2352 N N . LYS A 1 299 ? 35.858 -7.548 -0.660 1.00 9.52 299 LYS A N 1
ATOM 2353 C CA . LYS A 1 299 ? 36.455 -8.403 -1.677 1.00 9.21 299 LYS A CA 1
ATOM 2354 C C . LYS A 1 299 ? 37.981 -8.244 -1.676 1.00 9.39 299 LYS A C 1
ATOM 2355 O O . LYS A 1 299 ? 38.710 -9.216 -1.884 1.00 10.84 299 LYS A O 1
ATOM 2361 N N . LEU A 1 300 ? 38.453 -7.027 -1.398 1.00 8.98 300 LEU A N 1
ATOM 2362 C CA . LEU A 1 300 ? 39.885 -6.742 -1.335 1.00 9.56 300 LEU A CA 1
ATOM 2363 C C . LEU A 1 300 ? 40.542 -7.532 -0.206 1.00 8.14 300 LEU A C 1
ATOM 2364 O O . LEU A 1 300 ? 41.497 -8.263 -0.444 1.00 7.83 300 LEU A O 1
ATOM 2369 N N . VAL A 1 301 ? 40.036 -7.372 1.018 1.00 8.27 301 VAL A N 1
ATOM 2370 C CA . VAL A 1 301 ? 40.606 -8.070 2.170 1.00 8.75 301 VAL A CA 1
ATOM 2371 C C . VAL A 1 301 ? 40.498 -9.585 2.073 1.00 8.54 301 VAL A C 1
ATOM 2372 O O . VAL A 1 301 ? 41.423 -10.300 2.459 1.00 8.37 301 VAL A O 1
ATOM 2376 N N . TRP A 1 302 ? 39.390 -10.076 1.527 1.00 8.49 302 TRP A N 1
ATOM 2377 C CA . TRP A 1 302 ? 39.210 -11.521 1.382 1.00 9.10 302 TRP A CA 1
ATOM 2378 C C . TRP A 1 302 ? 40.287 -12.094 0.468 1.00 8.60 302 TRP A C 1
ATOM 2379 O O . TRP A 1 302 ? 40.958 -13.060 0.824 1.00 7.92 302 TRP A O 1
ATOM 2390 N N . LYS A 1 303 ? 40.459 -11.479 -0.698 1.00 9.04 303 LYS A N 1
ATOM 2391 C CA . LYS A 1 303 ? 41.466 -11.924 -1.655 1.00 11.46 303 LYS A CA 1
ATOM 2392 C C . LYS A 1 303 ? 42.872 -11.849 -1.093 1.00 10.70 303 LYS A C 1
ATOM 2393 O O . LYS A 1 303 ? 43.619 -12.828 -1.147 1.00 8.94 303 LYS A O 1
ATOM 2399 N N . ARG A 1 304 ? 43.199 -10.698 -0.508 1.00 9.70 304 ARG A N 1
ATOM 2400 C CA . ARG A 1 304 ? 44.518 -10.450 0.060 1.00 9.43 304 ARG A CA 1
ATOM 2401 C C . ARG A 1 304 ? 44.884 -11.398 1.188 1.00 7.22 304 ARG A C 1
ATOM 2402 O O . ARG A 1 304 ? 45.985 -11.934 1.208 1.00 6.49 304 ARG A O 1
ATOM 2410 N N . LEU A 1 305 ? 43.964 -11.598 2.124 1.00 7.35 305 LEU A N 1
ATOM 2411 C CA . LEU A 1 305 ? 44.209 -12.487 3.257 1.00 7.97 305 LEU A CA 1
ATOM 2412 C C . LEU A 1 305 ? 44.443 -13.927 2.811 1.00 9.36 305 LEU A C 1
ATOM 2413 O O . LEU A 1 305 ? 45.398 -14.572 3.239 1.00 9.29 305 LEU A O 1
ATOM 2418 N N . ASN A 1 306 ? 43.588 -14.423 1.926 1.00 9.36 306 ASN A N 1
ATOM 2419 C CA . ASN A 1 306 ? 43.750 -15.778 1.419 1.00 9.39 306 ASN A CA 1
ATOM 2420 C C . ASN A 1 306 ? 45.040 -15.919 0.634 1.00 10.83 306 ASN A C 1
ATOM 2421 O O . ASN A 1 306 ? 45.779 -16.882 0.827 1.00 10.12 306 ASN A O 1
ATOM 2426 N N . GLU A 1 307 ? 45.347 -14.934 -0.205 1.00 12.07 307 GLU A N 1
ATOM 2427 C CA . GLU A 1 307 ? 46.562 -15.027 -0.999 1.00 13.43 307 GLU A CA 1
ATOM 2428 C C . GLU A 1 307 ? 47.847 -14.837 -0.217 1.00 12.74 307 GLU A C 1
ATOM 2429 O O . GLU A 1 307 ? 48.882 -15.341 -0.637 1.00 16.93 307 GLU A O 1
ATOM 2435 N N . MET A 1 308 ? 47.801 -14.168 0.932 1.00 9.77 308 MET A N 1
ATOM 2436 C CA . MET A 1 308 ? 49.025 -14.013 1.716 1.00 10.84 308 MET A CA 1
ATOM 2437 C C . MET A 1 308 ? 49.298 -15.261 2.551 1.00 10.00 308 MET A C 1
ATOM 2438 O O . MET A 1 308 ? 50.332 -15.358 3.200 1.00 12.56 308 MET A O 1
ATOM 2443 N N . GLY A 1 309 ? 48.343 -16.190 2.564 1.00 9.26 309 GLY A N 1
ATOM 2444 C CA . GLY A 1 309 ? 48.529 -17.428 3.294 1.00 9.02 309 GLY A CA 1
ATOM 2445 C C . GLY A 1 309 ? 47.631 -17.682 4.483 1.00 10.58 309 GLY A C 1
ATOM 2446 O O . GLY A 1 309 ? 47.876 -18.619 5.238 1.00 10.94 309 GLY A O 1
ATOM 2447 N N . LEU A 1 310 ? 46.597 -16.866 4.659 1.00 9.77 310 LEU A N 1
ATOM 2448 C CA . LEU A 1 310 ? 45.683 -17.044 5.784 1.00 10.11 310 LEU A CA 1
ATOM 2449 C C . LEU A 1 310 ? 44.316 -17.445 5.262 1.00 8.72 310 LEU A C 1
ATOM 2450 O O . LEU A 1 310 ? 43.607 -16.607 4.705 1.00 9.08 310 LEU A O 1
ATOM 2455 N N . PRO A 1 311 ? 43.949 -18.740 5.386 1.00 10.26 311 PRO A N 1
ATOM 2456 C CA . PRO A 1 311 ? 42.644 -19.241 4.922 1.00 9.22 311 PRO A CA 1
ATOM 2457 C C . PRO A 1 311 ? 41.549 -18.408 5.570 1.00 8.14 311 PRO A C 1
ATOM 2458 O O . PRO A 1 311 ? 41.425 -18.370 6.793 1.00 8.39 311 PRO A O 1
ATOM 2462 N N . THR A 1 312 ? 40.769 -17.736 4.732 1.00 8.41 312 THR A N 1
ATOM 2463 C CA . THR A 1 312 ? 39.729 -16.839 5.200 1.00 8.72 312 THR A CA 1
ATOM 2464 C C . THR A 1 312 ? 38.392 -17.045 4.495 1.00 7.60 312 THR A C 1
ATOM 2465 O O . THR A 1 312 ? 38.313 -16.978 3.274 1.00 10.56 312 THR A O 1
ATOM 2469 N N . VAL A 1 313 ? 37.342 -17.243 5.288 1.00 7.79 313 VAL A N 1
ATOM 2470 C CA . VAL A 1 313 ? 35.984 -17.423 4.779 1.00 7.84 313 VAL A CA 1
ATOM 2471 C C . VAL A 1 313 ? 35.483 -16.063 4.285 1.00 8.21 313 VAL A C 1
ATOM 2472 O O . VAL A 1 313 ? 35.660 -15.048 4.970 1.00 7.97 313 VAL A O 1
ATOM 2476 N N . LYS A 1 314 ? 34.859 -16.040 3.111 1.00 7.75 314 LYS A N 1
ATOM 2477 C CA . LYS A 1 314 ? 34.322 -14.797 2.582 1.00 8.28 314 LYS A CA 1
ATOM 2478 C C . LYS A 1 314 ? 33.069 -14.466 3.381 1.00 8.91 314 LYS A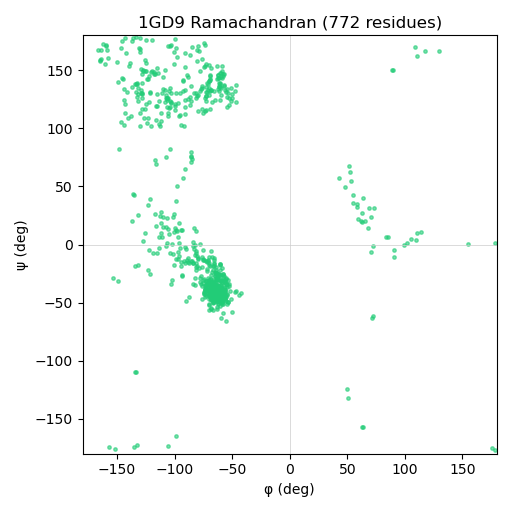 C 1
ATOM 2479 O O . LYS A 1 314 ? 32.080 -15.210 3.336 1.00 9.05 314 LYS A O 1
ATOM 2485 N N . PRO A 1 315 ? 33.102 -13.355 4.142 1.00 8.41 315 PRO A N 1
ATOM 2486 C CA . PRO A 1 315 ? 31.955 -12.931 4.957 1.00 7.08 315 PRO A CA 1
ATOM 2487 C C . PRO A 1 315 ? 30.792 -12.447 4.096 1.00 4.51 315 PRO A C 1
ATOM 2488 O O . PRO A 1 315 ? 31.004 -11.816 3.068 1.00 6.42 315 PRO A O 1
ATOM 2492 N N . LYS A 1 316 ? 29.567 -12.754 4.513 1.00 5.24 316 LYS A N 1
ATOM 2493 C CA . LYS A 1 316 ? 28.382 -12.324 3.777 1.00 5.08 316 LYS A CA 1
ATOM 2494 C C . LYS A 1 316 ? 27.593 -11.183 4.433 1.00 4.70 316 LYS A C 1
ATOM 2495 O O . LYS A 1 316 ? 26.563 -10.765 3.909 1.00 4.55 316 LYS A O 1
ATOM 2501 N N . GLY A 1 317 ? 28.075 -10.682 5.567 1.00 5.47 317 GLY A N 1
ATOM 2502 C CA . GLY A 1 317 ? 27.384 -9.610 6.271 1.00 5.65 317 GLY A CA 1
ATOM 2503 C C . GLY A 1 317 ? 28.279 -8.831 7.226 1.00 5.87 317 GLY A C 1
ATOM 2504 O O . GLY A 1 317 ? 29.363 -9.303 7.571 1.00 4.79 317 GLY A O 1
ATOM 2505 N N . ALA A 1 318 ? 27.789 -7.683 7.709 1.00 5.39 318 ALA A N 1
ATOM 2506 C CA . ALA A 1 318 ? 28.541 -6.787 8.596 1.00 4.35 318 ALA A CA 1
ATOM 2507 C C . ALA A 1 318 ? 29.769 -6.254 7.845 1.00 4.68 318 ALA A C 1
ATOM 2508 O O . ALA A 1 318 ? 29.758 -6.208 6.622 1.00 7.41 318 ALA A O 1
ATOM 2510 N N . PHE A 1 319 ? 30.801 -5.816 8.560 1.00 4.11 319 PHE A N 1
ATOM 2511 C CA . PHE A 1 319 ? 32.024 -5.334 7.911 1.00 5.21 319 PHE A CA 1
ATOM 2512 C C . PHE A 1 319 ? 33.295 -5.853 8.569 1.00 6.42 319 PHE A C 1
ATOM 2513 O O . PHE A 1 319 ? 34.294 -5.140 8.724 1.00 6.75 319 PHE A O 1
ATOM 2521 N N . TYR A 1 320 ? 33.255 -7.143 8.883 1.00 7.59 320 TYR A N 1
ATOM 2522 C CA . TYR A 1 320 ? 34.360 -7.829 9.520 1.00 6.76 320 TYR A CA 1
ATOM 2523 C C . TYR A 1 320 ? 34.689 -9.090 8.757 1.00 7.01 320 TYR A C 1
ATOM 2524 O O . TYR A 1 320 ? 33.818 -9.717 8.152 1.00 6.23 320 TYR A O 1
ATOM 2533 N N . ILE A 1 321 ? 35.958 -9.465 8.834 1.00 9.19 321 ILE A N 1
ATOM 2534 C CA . ILE A 1 321 ? 36.464 -10.667 8.206 1.00 8.17 321 ILE A CA 1
ATOM 2535 C C . ILE A 1 321 ? 37.307 -11.344 9.308 1.00 8.58 321 ILE A C 1
ATOM 2536 O O . ILE A 1 321 ? 37.990 -10.680 10.082 1.00 6.92 321 ILE A O 1
ATOM 2541 N N . PHE A 1 322 ? 37.184 -12.661 9.423 1.00 8.54 322 PHE A N 1
ATOM 2542 C CA . PHE A 1 322 ? 37.829 -13.418 10.490 1.00 7.51 322 PHE A CA 1
ATOM 2543 C C . PHE A 1 322 ? 38.854 -14.438 9.971 1.00 9.30 322 PHE A C 1
ATOM 2544 O O . PHE A 1 322 ? 38.624 -15.655 10.058 1.00 8.08 322 PHE A O 1
ATOM 2552 N N . PRO A 1 323 ? 40.026 -13.966 9.492 1.00 9.55 323 PRO A N 1
ATOM 2553 C CA . PRO A 1 323 ? 41.050 -14.883 8.971 1.00 8.60 323 PRO A CA 1
ATOM 2554 C C . PRO A 1 323 ? 41.622 -15.892 9.967 1.00 8.57 323 PRO A C 1
ATOM 2555 O O . PRO A 1 323 ? 41.764 -15.610 11.162 1.00 6.58 323 PRO A O 1
ATOM 2559 N N . ARG A 1 324 ? 41.940 -17.073 9.450 1.00 7.87 324 ARG A N 1
ATOM 2560 C CA . ARG A 1 324 ? 42.528 -18.120 10.266 1.00 8.85 324 ARG A CA 1
ATOM 2561 C C . ARG A 1 324 ? 44.018 -17.847 10.380 1.00 7.31 324 ARG A C 1
ATOM 2562 O O . ARG A 1 324 ? 44.705 -17.675 9.378 1.00 7.97 324 ARG A O 1
ATOM 2570 N N . ILE A 1 325 ? 44.496 -17.788 11.614 1.00 8.55 325 ILE A N 1
ATOM 2571 C CA . ILE A 1 325 ? 45.897 -17.546 11.895 1.00 8.69 325 ILE A CA 1
ATOM 2572 C C . ILE A 1 325 ? 46.540 -18.720 12.645 1.00 10.38 325 ILE A C 1
ATOM 2573 O O . ILE A 1 325 ? 47.756 -18.751 12.816 1.00 10.06 325 ILE A O 1
ATOM 2578 N N . ARG A 1 326 ? 45.731 -19.696 13.063 1.00 12.70 326 ARG A N 1
ATOM 2579 C CA . ARG A 1 326 ? 46.240 -20.848 13.822 1.00 14.49 326 ARG A CA 1
ATOM 2580 C C . ARG A 1 326 ? 47.358 -21.653 13.157 1.00 14.95 326 ARG A C 1
ATOM 2581 O O . ARG A 1 326 ? 48.223 -22.200 13.844 1.00 14.95 326 ARG A O 1
ATOM 2589 N N . ASP A 1 327 ? 47.361 -21.705 11.828 1.00 15.07 327 ASP A N 1
ATOM 2590 C CA . ASP A 1 327 ? 48.390 -22.450 11.102 1.00 15.49 327 ASP A CA 1
ATOM 2591 C C . ASP A 1 327 ? 49.779 -21.806 11.129 1.00 15.93 327 ASP A C 1
ATOM 2592 O O . ASP A 1 327 ? 50.775 -22.451 10.803 1.00 16.78 327 ASP A O 1
ATOM 2597 N N . THR A 1 328 ? 49.840 -20.533 11.516 1.00 15.32 328 THR A N 1
ATOM 2598 C CA . THR A 1 328 ? 51.112 -19.821 11.626 1.00 14.35 328 THR A CA 1
ATOM 2599 C C . THR A 1 328 ? 51.841 -20.324 12.877 1.00 14.86 328 THR A C 1
ATOM 2600 O O . THR A 1 328 ? 53.018 -20.039 13.082 1.00 16.70 328 THR A O 1
ATOM 2604 N N . GLY A 1 329 ? 51.114 -21.049 13.723 1.00 13.25 329 GLY A N 1
ATOM 2605 C CA . GLY A 1 329 ? 51.696 -21.588 14.935 1.00 14.63 329 GLY A CA 1
ATOM 2606 C C . GLY A 1 329 ? 51.576 -20.666 16.124 1.00 14.33 329 GLY A C 1
ATOM 2607 O O . GLY A 1 329 ? 51.934 -21.047 17.239 1.00 15.51 329 GLY A O 1
ATOM 2608 N N . LEU A 1 330 ? 51.048 -19.466 15.899 1.00 13.70 330 LEU A N 1
ATOM 2609 C CA . LEU A 1 330 ? 50.887 -18.487 16.971 1.00 14.25 330 LEU A CA 1
ATOM 2610 C C . LEU A 1 330 ? 49.474 -18.491 17.537 1.00 14.13 330 LEU A C 1
ATOM 2611 O O . LEU A 1 330 ? 48.533 -18.967 16.899 1.00 18.08 330 LEU A O 1
ATOM 2616 N N . THR A 1 331 ? 49.323 -17.935 18.731 1.00 13.44 331 THR A N 1
ATOM 2617 C CA . THR A 1 331 ? 48.011 -17.825 19.330 1.00 13.39 331 THR A CA 1
ATOM 2618 C C . THR A 1 331 ? 47.436 -16.541 18.749 1.00 13.80 331 THR A C 1
ATOM 2619 O O . THR A 1 331 ? 48.154 -15.771 18.103 1.00 11.49 331 THR A O 1
ATOM 2623 N N . SER A 1 332 ? 46.152 -16.301 18.980 1.00 13.44 332 SER A N 1
ATOM 2624 C CA . SER A 1 332 ? 45.515 -15.095 18.470 1.00 12.67 332 SER A CA 1
ATOM 2625 C C . SER A 1 332 ? 46.175 -13.842 19.042 1.00 12.82 332 SER A C 1
ATOM 2626 O O . SER A 1 332 ? 46.331 -12.838 18.337 1.00 10.76 332 SER A O 1
ATOM 2629 N N . LYS A 1 333 ? 46.587 -13.918 20.308 1.00 12.62 333 LYS A N 1
ATOM 2630 C CA . LYS A 1 333 ? 47.246 -12.793 20.970 1.00 16.16 333 LYS A CA 1
ATOM 2631 C C . LYS A 1 333 ? 48.645 -12.551 20.422 1.00 16.43 333 LYS A C 1
ATOM 2632 O O . LYS A 1 333 ? 49.006 -11.405 20.170 1.00 15.19 333 LYS A O 1
ATOM 2638 N N . LYS A 1 334 ? 49.433 -13.620 20.276 1.00 14.76 334 LYS A N 1
ATOM 2639 C CA . LYS A 1 334 ? 50.797 -13.509 19.757 1.00 14.26 334 LYS A CA 1
ATOM 2640 C C . LYS A 1 334 ? 50.758 -12.934 18.354 1.00 11.83 334 LYS A C 1
ATOM 2641 O O . LYS A 1 334 ? 51.641 -12.176 17.956 1.00 10.74 334 LYS A O 1
ATOM 2647 N N . PHE A 1 335 ? 49.752 -13.346 17.590 1.00 10.69 335 PHE A N 1
ATOM 2648 C CA . PHE A 1 335 ? 49.610 -12.894 16.216 1.00 10.53 335 PHE A CA 1
ATOM 2649 C C . PHE A 1 335 ? 49.361 -11.390 16.163 1.00 10.05 335 PHE A C 1
ATOM 2650 O O . PHE A 1 335 ? 50.006 -10.675 15.401 1.00 9.77 335 PHE A O 1
ATOM 2658 N N . SER A 1 336 ? 48.430 -10.928 16.990 1.00 9.51 336 SER A N 1
ATOM 2659 C CA . SER A 1 336 ? 48.078 -9.524 17.076 1.00 11.05 336 SER A CA 1
ATOM 2660 C C . SER A 1 336 ? 49.240 -8.699 17.596 1.00 12.15 336 SER A C 1
ATOM 2661 O O . SER A 1 336 ? 49.520 -7.611 17.103 1.00 12.20 336 SER A O 1
ATOM 2664 N N . GLU A 1 337 ? 49.938 -9.237 18.585 1.00 12.06 337 GLU A N 1
ATOM 2665 C CA . GLU A 1 337 ? 51.093 -8.550 19.150 1.00 13.94 337 GLU A CA 1
ATOM 2666 C C . GLU A 1 337 ? 52.186 -8.413 18.099 1.00 12.35 337 GLU A C 1
ATOM 2667 O O . GLU A 1 337 ? 52.744 -7.335 17.934 1.00 11.08 337 GLU A O 1
ATOM 2673 N N . LEU A 1 338 ? 52.353 -9.451 17.280 1.00 11.94 338 LEU A N 1
ATOM 2674 C CA . LEU A 1 338 ? 53.338 -9.457 16.193 1.00 11.37 338 LEU A CA 1
ATOM 2675 C C . LEU A 1 338 ? 52.964 -8.458 15.081 1.00 11.36 338 LEU A C 1
ATOM 2676 O O . LEU A 1 338 ? 53.818 -7.704 14.608 1.00 11.46 338 LEU A O 1
ATOM 2681 N N . MET A 1 339 ? 51.702 -8.477 14.648 1.00 10.67 339 MET A N 1
ATOM 2682 C CA . MET A 1 339 ? 51.250 -7.580 13.592 1.00 10.59 339 MET A CA 1
ATOM 2683 C C . MET A 1 339 ? 51.367 -6.119 14.005 1.00 12.10 339 MET A C 1
ATOM 2684 O O . MET A 1 339 ? 51.751 -5.273 13.203 1.00 10.59 339 MET A O 1
ATOM 2689 N N . LEU A 1 340 ? 51.056 -5.831 15.265 1.00 11.99 340 LEU A N 1
ATOM 2690 C CA . LEU A 1 340 ? 51.127 -4.465 15.769 1.00 13.69 340 LEU A CA 1
ATOM 2691 C C . LEU A 1 340 ? 52.558 -3.926 15.825 1.00 14.80 340 LEU A C 1
ATOM 2692 O O . LEU A 1 340 ? 52.837 -2.833 15.329 1.00 14.62 340 LEU A O 1
ATOM 2697 N N . LYS A 1 341 ? 53.467 -4.688 16.418 1.00 15.57 341 LYS A N 1
ATOM 2698 C CA . LYS A 1 341 ? 54.844 -4.225 16.526 1.00 17.82 341 LYS A CA 1
ATOM 2699 C C . LYS A 1 341 ? 55.685 -4.292 15.255 1.00 16.08 341 LYS A C 1
ATOM 2700 O O . LYS A 1 341 ? 56.523 -3.421 15.029 1.00 16.98 341 LYS A O 1
ATOM 2706 N N . GLU A 1 342 ? 55.435 -5.283 14.402 1.00 14.56 342 GLU A N 1
ATOM 2707 C CA . GLU A 1 342 ? 56.224 -5.427 13.183 1.00 12.81 342 GLU A CA 1
ATOM 2708 C C . GLU A 1 342 ? 55.545 -4.970 11.893 1.00 13.84 342 GLU A C 1
ATOM 2709 O O . GLU A 1 342 ? 56.211 -4.457 10.990 1.00 13.97 342 GLU A O 1
ATOM 2715 N N . ALA A 1 343 ? 54.230 -5.145 11.801 1.00 12.80 343 ALA A N 1
ATOM 2716 C CA . ALA A 1 343 ? 53.492 -4.714 10.616 1.00 13.10 343 ALA A CA 1
ATOM 2717 C C . ALA A 1 343 ? 52.828 -3.363 10.850 1.00 13.90 343 ALA A C 1
ATOM 2718 O O . ALA A 1 343 ? 52.389 -2.712 9.899 1.00 14.37 343 ALA A O 1
ATOM 2720 N N . ARG A 1 344 ? 52.800 -2.930 12.112 1.00 13.67 344 ARG A N 1
ATOM 2721 C CA . ARG A 1 344 ? 52.150 -1.679 12.503 1.00 15.54 344 ARG A CA 1
ATOM 2722 C C . ARG A 1 344 ? 50.699 -1.702 12.012 1.00 14.24 344 ARG A C 1
ATOM 2723 O O . ARG A 1 344 ? 50.191 -0.742 11.425 1.00 14.10 344 ARG A O 1
ATOM 2731 N N . VAL A 1 345 ? 50.080 -2.865 12.197 1.00 11.21 345 VAL A N 1
ATOM 2732 C CA . VAL A 1 345 ? 48.697 -3.108 11.835 1.00 9.65 345 VAL A CA 1
ATOM 2733 C C . VAL A 1 345 ? 48.045 -3.696 13.088 1.00 9.62 345 VAL A C 1
ATOM 2734 O O . VAL A 1 345 ? 48.578 -4.621 13.704 1.00 9.69 345 VAL A O 1
ATOM 2738 N N . ALA A 1 346 ? 46.916 -3.112 13.476 1.00 8.15 346 ALA A N 1
ATOM 2739 C CA . ALA A 1 346 ? 46.169 -3.525 14.651 1.00 9.15 346 ALA A CA 1
ATOM 2740 C C . ALA A 1 346 ? 44.995 -4.403 14.277 1.00 8.14 346 ALA A C 1
ATOM 2741 O O . ALA A 1 346 ? 44.085 -3.964 13.586 1.00 8.46 346 ALA A O 1
ATOM 2743 N N . VAL A 1 347 ? 45.027 -5.652 14.727 1.00 8.55 347 VAL A N 1
ATOM 2744 C CA . VAL A 1 347 ? 43.944 -6.592 14.463 1.00 8.27 347 VAL A CA 1
ATOM 2745 C C . VAL A 1 347 ? 43.507 -7.127 15.823 1.00 8.27 347 VAL A C 1
ATOM 2746 O O . VAL A 1 347 ? 44.303 -7.186 16.760 1.00 8.00 347 VAL A O 1
ATOM 2750 N N . VAL A 1 348 ? 42.236 -7.467 15.958 1.00 8.38 348 VAL A N 1
ATOM 2751 C CA . VAL A 1 348 ? 41.753 -7.968 17.237 1.00 9.28 348 VAL A CA 1
ATOM 2752 C C . VAL A 1 348 ? 41.899 -9.482 17.361 1.00 8.83 348 VAL A C 1
ATOM 2753 O O . VAL A 1 348 ? 41.430 -10.229 16.506 1.00 8.19 348 VAL A O 1
ATOM 2757 N N . PRO A 1 349 ? 42.572 -9.955 18.422 1.00 9.20 349 PRO A N 1
ATOM 2758 C CA . PRO A 1 349 ? 42.710 -11.408 18.556 1.00 7.99 349 PRO A CA 1
ATOM 2759 C C . PRO A 1 349 ? 41.329 -12.054 18.684 1.00 9.06 349 PRO A C 1
ATOM 2760 O O . PRO A 1 349 ? 40.435 -11.527 19.367 1.00 6.20 349 PRO A O 1
ATOM 2764 N N . GLY A 1 350 ? 41.140 -13.146 17.950 1.00 7.79 350 GLY A N 1
ATOM 2765 C CA . GLY A 1 350 ? 39.868 -13.853 17.951 1.00 9.08 350 GLY A CA 1
ATOM 2766 C C . GLY A 1 350 ? 39.360 -14.299 19.312 1.00 7.45 350 GLY A C 1
ATOM 2767 O O . GLY A 1 350 ? 38.152 -14.424 19.515 1.00 8.59 350 GLY A O 1
ATOM 2768 N N . SER A 1 351 ? 40.282 -14.558 20.233 1.00 9.22 351 SER A N 1
ATOM 2769 C CA . SER A 1 351 ? 39.942 -14.975 21.596 1.00 10.22 351 SER A CA 1
ATOM 2770 C C . SER A 1 351 ? 39.107 -13.940 22.354 1.00 11.74 351 SER A C 1
ATOM 2771 O O . SER A 1 351 ? 38.506 -14.251 23.384 1.00 13.34 351 SER A O 1
ATOM 2774 N N . ALA A 1 352 ? 39.089 -12.705 21.858 1.00 10.65 352 ALA A N 1
ATOM 2775 C CA . ALA A 1 352 ? 38.312 -11.642 22.478 1.00 9.10 352 ALA A CA 1
ATOM 2776 C C . ALA A 1 352 ? 36.826 -11.869 22.209 1.00 8.69 352 ALA A C 1
ATOM 2777 O O . ALA A 1 352 ? 35.967 -11.279 22.854 1.00 10.58 352 ALA A O 1
ATOM 2779 N N . PHE A 1 353 ? 36.528 -12.753 21.266 1.00 9.47 353 PHE A N 1
ATOM 2780 C CA . PHE A 1 353 ? 35.150 -13.049 20.909 1.00 9.23 353 PHE A CA 1
ATOM 2781 C C . PHE A 1 353 ? 34.721 -14.419 21.414 1.00 9.25 353 PHE A C 1
ATOM 2782 O O . PHE A 1 353 ? 33.690 -14.945 21.011 1.00 9.41 353 PHE A O 1
ATOM 2790 N N . GLY A 1 354 ? 35.505 -14.969 22.333 1.00 9.17 354 GLY A N 1
ATOM 2791 C CA . GLY A 1 354 ? 35.182 -16.267 22.892 1.00 10.78 354 GLY A CA 1
ATOM 2792 C C . GLY A 1 354 ? 36.227 -17.320 22.598 1.00 10.41 354 GLY A C 1
ATOM 2793 O O . GLY A 1 354 ? 37.092 -17.130 21.742 1.00 10.54 354 GLY A O 1
ATOM 2794 N N . LYS A 1 355 ? 36.134 -18.444 23.301 1.00 9.09 355 LYS A N 1
ATOM 2795 C CA . LYS A 1 355 ? 37.075 -19.543 23.125 1.00 9.52 355 LYS A CA 1
ATOM 2796 C C . LYS A 1 355 ? 37.172 -20.004 21.676 1.00 9.37 355 LYS A C 1
ATOM 2797 O O . LYS A 1 355 ? 38.271 -20.241 21.174 1.00 10.51 355 LYS A O 1
ATOM 2803 N N . ALA A 1 356 ? 36.026 -20.101 21.002 1.00 8.91 356 ALA A N 1
ATOM 2804 C CA . ALA A 1 356 ? 35.985 -20.538 19.609 1.00 8.57 356 ALA A CA 1
ATOM 2805 C C . ALA A 1 356 ? 36.641 -19.523 18.661 1.00 9.35 356 ALA A C 1
ATOM 2806 O O . ALA A 1 356 ? 36.867 -19.825 17.483 1.00 9.23 356 ALA A O 1
ATOM 2808 N N . GLY A 1 357 ? 36.936 -18.330 19.178 1.00 6.13 357 GLY A N 1
ATOM 2809 C CA . GLY A 1 357 ? 37.585 -17.305 18.380 1.00 7.69 357 GLY A CA 1
ATOM 2810 C C . GLY A 1 357 ? 39.092 -17.524 18.310 1.00 9.00 357 GLY A C 1
ATOM 2811 O O . GLY A 1 357 ? 39.765 -17.020 17.404 1.00 7.40 357 GLY A O 1
ATOM 2812 N N . GLU A 1 358 ? 39.632 -18.254 19.286 1.00 8.98 358 GLU A N 1
ATOM 2813 C CA . GLU A 1 358 ? 41.058 -18.557 19.318 1.00 11.29 358 GLU A CA 1
ATOM 2814 C C . GLU A 1 358 ? 41.461 -19.261 18.016 1.00 10.68 358 GLU A C 1
ATOM 2815 O O . GLU A 1 358 ? 40.747 -20.139 17.530 1.00 11.93 358 GLU A O 1
ATOM 2821 N N . GLY A 1 359 ? 42.595 -18.857 17.450 1.00 9.77 359 GLY A N 1
ATOM 2822 C CA . GLY A 1 359 ? 43.058 -19.427 16.197 1.00 7.10 359 GLY A CA 1
ATOM 2823 C C . GLY A 1 359 ? 42.703 -18.519 15.030 1.00 8.62 359 GLY A C 1
ATOM 2824 O O . GLY A 1 359 ? 43.015 -18.826 13.876 1.00 8.90 359 GLY A O 1
ATOM 2825 N N . TYR A 1 360 ? 42.036 -17.403 15.338 1.00 7.57 360 TYR A N 1
ATOM 2826 C CA . TYR A 1 360 ? 41.610 -16.425 14.333 1.00 8.05 360 TYR A CA 1
ATOM 2827 C C . TYR A 1 360 ? 41.882 -15.013 14.804 1.00 8.72 360 TYR A C 1
ATOM 2828 O O . TYR A 1 360 ? 42.294 -14.783 15.936 1.00 7.84 360 TYR A O 1
ATOM 2837 N N . VAL A 1 361 ? 41.574 -14.058 13.940 1.00 9.90 361 VAL A N 1
ATOM 2838 C CA . VAL A 1 361 ? 41.767 -12.664 14.275 1.00 9.16 361 VAL A CA 1
ATOM 2839 C C . VAL A 1 361 ? 40.690 -11.873 13.530 1.00 8.06 361 VAL A C 1
ATOM 2840 O O . VAL A 1 361 ? 40.288 -12.265 12.438 1.00 7.10 361 VAL A O 1
ATOM 2844 N N . ARG A 1 362 ? 40.112 -10.862 14.174 1.00 7.97 362 ARG A N 1
ATOM 2845 C CA . ARG A 1 362 ? 39.112 -10.047 13.492 1.00 7.45 362 ARG A CA 1
ATOM 2846 C C . ARG A 1 362 ? 39.718 -8.823 12.835 1.00 7.95 362 ARG A C 1
ATOM 2847 O O . ARG A 1 362 ? 40.499 -8.091 13.444 1.00 9.82 362 ARG A O 1
ATOM 2855 N N . ILE A 1 363 ? 39.344 -8.620 11.582 1.00 7.53 363 ILE A N 1
ATOM 2856 C CA . ILE A 1 363 ? 39.775 -7.478 10.808 1.00 6.06 363 ILE A CA 1
ATOM 2857 C C . ILE A 1 363 ? 38.496 -6.746 10.394 1.00 8.23 363 ILE A C 1
ATOM 2858 O O . ILE A 1 363 ? 37.522 -7.372 9.978 1.00 7.95 363 ILE A O 1
ATOM 2863 N N . SER A 1 364 ? 38.458 -5.436 10.626 1.00 7.27 364 SER A N 1
ATOM 2864 C CA . SER A 1 364 ? 37.309 -4.641 10.227 1.00 8.25 364 SER A CA 1
ATOM 2865 C C . SER A 1 364 ? 37.674 -3.876 8.967 1.00 7.84 364 SER A C 1
ATOM 2866 O O . SER A 1 364 ? 38.754 -3.278 8.882 1.00 9.15 364 SER A O 1
ATOM 2869 N N . TYR A 1 365 ? 36.803 -3.952 7.967 1.00 8.08 365 TYR A N 1
ATOM 2870 C CA . TYR A 1 365 ? 37.034 -3.232 6.726 1.00 9.87 365 TYR A CA 1
ATOM 2871 C C . TYR A 1 365 ? 36.214 -1.943 6.650 1.00 8.82 365 TYR A C 1
ATOM 2872 O O . TYR A 1 365 ? 35.863 -1.453 5.581 1.00 8.76 365 TYR A O 1
ATOM 2881 N N . ALA A 1 366 ? 35.894 -1.420 7.828 1.00 9.67 366 ALA A N 1
ATOM 2882 C CA . ALA A 1 366 ? 35.194 -0.156 7.942 1.00 10.15 366 ALA A CA 1
ATOM 2883 C C . ALA A 1 366 ? 36.306 0.899 8.075 1.00 11.30 366 ALA A C 1
ATOM 2884 O O . ALA A 1 366 ? 36.419 1.570 9.099 1.00 11.37 366 ALA A O 1
ATOM 2886 N N . THR A 1 367 ? 37.202 0.924 7.083 1.00 12.95 367 THR A N 1
ATOM 2887 C CA . THR A 1 367 ? 38.316 1.887 6.990 1.00 14.84 367 THR A CA 1
ATOM 2888 C C . THR A 1 367 ? 38.600 2.090 5.501 1.00 14.26 367 THR A C 1
ATOM 2889 O O . THR A 1 367 ? 38.284 1.224 4.676 1.00 11.16 367 THR A O 1
ATOM 2893 N N . ALA A 1 368 ? 39.205 3.228 5.171 1.00 12.78 368 ALA A N 1
ATOM 2894 C CA . ALA A 1 368 ? 39.520 3.579 3.792 1.00 13.00 368 ALA A CA 1
ATOM 2895 C C . ALA A 1 368 ? 40.185 2.440 3.035 1.00 12.04 368 ALA A C 1
ATOM 2896 O O . ALA A 1 368 ? 41.119 1.809 3.533 1.00 10.35 368 ALA A O 1
ATOM 2898 N N . TYR A 1 369 ? 39.669 2.176 1.838 1.00 12.20 369 TYR A N 1
ATOM 2899 C CA . TYR A 1 369 ? 40.170 1.124 0.961 1.00 10.60 369 TYR A CA 1
ATOM 2900 C C . TYR A 1 369 ? 41.690 1.156 0.820 1.00 12.54 369 TYR A C 1
ATOM 2901 O O . TYR A 1 369 ? 42.345 0.117 0.803 1.00 13.13 369 TYR A O 1
ATOM 2910 N N . GLU A 1 370 ? 42.237 2.361 0.709 1.00 11.84 370 GLU A N 1
ATOM 2911 C CA . GLU A 1 370 ? 43.669 2.556 0.545 1.00 12.71 370 GLU A CA 1
ATOM 2912 C C . GLU A 1 370 ? 44.462 2.151 1.792 1.00 12.59 370 GLU A C 1
ATOM 2913 O O . GLU A 1 370 ? 45.596 1.670 1.689 1.00 10.83 370 GLU A O 1
ATOM 2919 N N . LYS A 1 371 ? 43.855 2.330 2.966 1.00 12.50 371 LYS A N 1
ATOM 2920 C CA . LYS A 1 371 ? 44.494 1.948 4.226 1.00 12.99 371 LYS A CA 1
ATOM 2921 C C . LYS A 1 371 ? 44.491 0.434 4.316 1.00 10.90 371 LYS A C 1
ATOM 2922 O O . LYS A 1 371 ? 45.444 -0.154 4.818 1.00 9.55 371 LYS A O 1
ATOM 2928 N N . LEU A 1 372 ? 43.413 -0.179 3.820 1.00 10.37 372 LEU A N 1
ATOM 2929 C CA . LEU A 1 372 ? 43.273 -1.633 3.797 1.00 8.64 372 LEU A CA 1
ATOM 2930 C C . LEU A 1 372 ? 44.339 -2.230 2.890 1.00 7.53 372 LEU A C 1
ATOM 2931 O O . LEU A 1 372 ? 44.995 -3.194 3.261 1.00 6.97 372 LEU A O 1
ATOM 2936 N N . GLU A 1 373 ? 44.534 -1.632 1.719 1.00 6.94 373 GLU A N 1
ATOM 2937 C CA . GLU A 1 373 ? 45.547 -2.116 0.788 1.00 8.74 373 GLU A CA 1
ATOM 2938 C C . GLU A 1 373 ? 46.931 -2.158 1.415 1.00 8.76 373 GLU A C 1
ATOM 2939 O O . GLU A 1 373 ? 47.650 -3.148 1.287 1.00 8.58 373 GLU A O 1
ATOM 2945 N N . GLU A 1 374 ? 47.302 -1.083 2.101 1.00 10.41 374 GLU A N 1
ATOM 2946 C CA . GLU A 1 374 ? 48.615 -1.020 2.734 1.00 11.41 374 GLU A CA 1
ATOM 2947 C C . GLU A 1 374 ? 48.716 -1.909 3.963 1.00 9.64 374 GLU A C 1
ATOM 2948 O O . GLU A 1 374 ? 49.771 -2.491 4.224 1.00 8.35 374 GLU A O 1
ATOM 2954 N N . ALA A 1 375 ? 47.620 -2.021 4.711 1.00 7.17 375 ALA A N 1
ATOM 2955 C CA . ALA A 1 375 ? 47.595 -2.871 5.896 1.00 6.93 375 ALA A CA 1
ATOM 2956 C C . ALA A 1 375 ? 47.840 -4.323 5.471 1.00 6.97 375 ALA A C 1
ATOM 2957 O O . ALA A 1 375 ? 48.605 -5.044 6.111 1.00 6.44 375 ALA A O 1
ATOM 2959 N N . MET A 1 376 ? 47.220 -4.732 4.365 1.00 6.70 376 MET A N 1
ATOM 2960 C CA . MET A 1 376 ? 47.377 -6.090 3.840 1.00 6.76 376 MET A CA 1
ATOM 2961 C C . MET A 1 376 ? 48.823 -6.352 3.414 1.00 7.70 376 MET A C 1
ATOM 2962 O O . MET A 1 376 ? 49.387 -7.404 3.704 1.00 6.54 376 MET A O 1
ATOM 2967 N N . ASP A 1 377 ? 49.419 -5.380 2.732 1.00 7.99 377 ASP A N 1
ATOM 2968 C CA . ASP A 1 377 ? 50.803 -5.491 2.277 1.00 9.33 377 ASP A CA 1
ATOM 2969 C C . ASP A 1 377 ? 51.746 -5.628 3.462 1.00 9.42 377 ASP A C 1
ATOM 2970 O O . ASP A 1 377 ? 52.695 -6.409 3.416 1.00 9.03 377 ASP A O 1
ATOM 2975 N N . ARG A 1 378 ? 51.483 -4.855 4.517 1.00 7.70 378 ARG A N 1
ATOM 2976 C CA . ARG A 1 378 ? 52.316 -4.874 5.716 1.00 8.85 378 ARG A CA 1
ATOM 2977 C C . ARG A 1 378 ? 52.258 -6.228 6.413 1.00 8.48 378 ARG A C 1
ATOM 2978 O O . ARG A 1 378 ? 53.292 -6.788 6.779 1.00 8.46 378 ARG A O 1
ATOM 2986 N N . MET A 1 379 ? 51.041 -6.733 6.603 1.00 8.96 379 MET A N 1
ATOM 2987 C CA . MET A 1 379 ? 50.829 -8.029 7.237 1.00 9.44 379 MET A CA 1
ATOM 2988 C C . MET A 1 379 ? 51.520 -9.132 6.432 1.00 8.65 379 MET A C 1
ATOM 2989 O O . MET A 1 379 ? 52.267 -9.924 6.988 1.00 11.09 379 MET A O 1
ATOM 2994 N N . GLU A 1 380 ? 51.299 -9.153 5.121 1.00 9.22 380 GLU A N 1
ATOM 2995 C CA . GLU A 1 380 ? 51.884 -10.179 4.265 1.00 10.84 380 GLU A CA 1
ATOM 2996 C C . GLU A 1 380 ? 53.406 -10.193 4.314 1.00 12.39 380 GLU A C 1
ATOM 2997 O O . GLU A 1 380 ? 54.017 -11.262 4.352 1.00 11.75 380 GLU A O 1
ATOM 3003 N N . ARG A 1 381 ? 54.017 -9.013 4.315 1.00 11.68 381 ARG A N 1
ATOM 3004 C CA . ARG A 1 381 ? 55.468 -8.925 4.381 1.00 13.43 381 ARG A CA 1
ATOM 3005 C C . ARG A 1 381 ? 55.988 -9.593 5.659 1.00 13.51 381 ARG A C 1
ATOM 3006 O O . ARG A 1 381 ? 56.908 -10.410 5.607 1.00 13.67 381 ARG A O 1
ATOM 3014 N N . VAL A 1 382 ? 55.398 -9.240 6.799 1.00 13.41 382 VAL A N 1
ATOM 3015 C CA . VAL A 1 382 ? 55.804 -9.808 8.089 1.00 12.51 382 VAL A CA 1
ATOM 3016 C C . VAL A 1 382 ? 55.618 -11.329 8.112 1.00 11.34 382 VAL A C 1
ATOM 3017 O O . VAL A 1 382 ? 56.478 -12.059 8.597 1.00 11.40 382 VAL A O 1
ATOM 3021 N N . LEU A 1 383 ? 54.501 -11.785 7.549 1.00 11.37 383 LEU A N 1
ATOM 3022 C CA . LEU A 1 383 ? 54.182 -13.199 7.451 1.00 11.42 383 LEU A CA 1
ATOM 3023 C C . LEU A 1 383 ? 55.283 -13.895 6.649 1.00 12.24 383 LEU A C 1
ATOM 3024 O O . LEU A 1 383 ? 55.757 -14.964 7.031 1.00 11.97 383 LEU A O 1
ATOM 3029 N N . LYS A 1 384 ? 55.692 -13.260 5.553 1.00 12.31 384 LYS A N 1
ATOM 3030 C CA . LYS A 1 384 ? 56.729 -13.790 4.674 1.00 16.00 384 LYS A CA 1
ATOM 3031 C C . LYS A 1 384 ? 58.118 -13.767 5.316 1.00 17.28 384 LYS A C 1
ATOM 3032 O O . LYS A 1 384 ? 58.874 -14.735 5.209 1.00 16.18 384 LYS A O 1
ATOM 3038 N N . GLU A 1 385 ? 58.447 -12.668 5.992 1.00 17.96 385 GLU A N 1
ATOM 3039 C CA . GLU A 1 385 ? 59.749 -12.528 6.637 1.00 21.07 385 GLU A CA 1
ATOM 3040 C C . GLU A 1 385 ? 59.905 -13.477 7.828 1.00 19.83 385 GLU A C 1
ATOM 3041 O O . GLU A 1 385 ? 60.987 -14.017 8.070 1.00 18.79 385 GLU A O 1
ATOM 3047 N N . ARG A 1 386 ? 58.811 -13.697 8.548 1.00 18.62 386 ARG A N 1
ATOM 3048 C CA . ARG A 1 386 ? 58.809 -14.582 9.704 1.00 17.86 386 ARG A CA 1
ATOM 3049 C C . ARG A 1 386 ? 58.610 -16.040 9.280 1.00 18.13 386 ARG A C 1
ATOM 3050 O O . ARG A 1 386 ? 58.595 -16.932 10.126 1.00 19.91 386 ARG A O 1
ATOM 3058 N N . LYS A 1 387 ? 58.443 -16.270 7.979 1.00 16.61 387 LYS A N 1
ATOM 3059 C CA . LYS A 1 387 ? 58.236 -17.612 7.432 1.00 18.89 387 LYS A CA 1
ATOM 3060 C C . LYS A 1 387 ? 57.050 -18.292 8.123 1.00 19.17 387 LYS A C 1
ATOM 3061 O O . LYS A 1 387 ? 57.079 -19.493 8.399 1.00 20.12 387 LYS A O 1
ATOM 3067 N N . LEU A 1 388 ? 56.031 -17.502 8.448 1.00 18.17 388 LEU A N 1
ATOM 3068 C CA . LEU A 1 388 ? 54.840 -18.009 9.115 1.00 18.15 388 LEU A CA 1
ATOM 3069 C C . LEU A 1 388 ? 53.812 -18.589 8.159 1.00 20.01 388 LEU A C 1
ATOM 3070 O O . LEU A 1 388 ? 52.878 -19.259 8.591 1.00 19.56 388 LEU A O 1
ATOM 3075 N N . VAL A 1 389 ? 53.972 -18.318 6.868 1.00 20.84 389 VAL A N 1
ATOM 3076 C CA . VAL A 1 389 ? 53.031 -18.808 5.870 1.00 23.76 389 VAL A CA 1
ATOM 3077 C C . VAL A 1 389 ? 53.681 -19.702 4.803 1.00 26.63 389 VAL A C 1
ATOM 3078 O O . VAL A 1 389 ? 52.993 -20.631 4.312 1.00 28.10 389 VAL A O 1
ATOM 3083 N N . ALA B 1 2 ? 19.239 -12.438 41.080 1.00 9.46 502 ALA B N 1
ATOM 3084 C CA . ALA B 1 2 ? 19.466 -11.941 39.699 1.00 7.39 502 ALA B CA 1
ATOM 3085 C C . ALA B 1 2 ? 18.780 -10.593 39.588 1.00 8.15 502 ALA B C 1
ATOM 3086 O O . ALA B 1 2 ? 17.928 -10.262 40.418 1.00 6.66 502 ALA B O 1
ATOM 3088 N N . LEU B 1 3 ? 19.151 -9.821 38.569 1.00 8.30 503 LEU B N 1
ATOM 3089 C CA . LEU B 1 3 ? 18.563 -8.501 38.346 1.00 8.63 503 LEU B CA 1
ATOM 3090 C C . LEU B 1 3 ? 17.044 -8.526 38.222 1.00 7.96 503 LEU B C 1
ATOM 3091 O O . LEU B 1 3 ? 16.369 -7.650 38.758 1.00 8.35 503 LEU B O 1
ATOM 3096 N N . SER B 1 4 ? 16.505 -9.540 37.547 1.00 7.64 504 SER B N 1
ATOM 3097 C CA . SER B 1 4 ? 15.058 -9.654 37.373 1.00 6.52 504 SER B CA 1
ATOM 3098 C C . SER B 1 4 ? 14.355 -9.745 38.723 1.00 6.86 504 SER B C 1
ATOM 3099 O O . SER B 1 4 ? 13.262 -9.218 38.879 1.00 9.40 504 SER B O 1
ATOM 3102 N N . ASP B 1 5 ? 14.993 -10.402 39.695 1.00 7.44 505 ASP B N 1
ATOM 3103 C CA . ASP B 1 5 ? 14.426 -10.551 41.043 1.00 8.86 505 ASP B CA 1
ATOM 3104 C C . ASP B 1 5 ? 14.413 -9.218 41.758 1.00 6.52 505 ASP B C 1
ATOM 3105 O O . ASP B 1 5 ? 13.455 -8.885 42.450 1.00 9.82 505 ASP B O 1
ATOM 3110 N N . ARG B 1 6 ? 15.500 -8.473 41.603 1.00 7.77 506 ARG B N 1
ATOM 3111 C CA . ARG B 1 6 ? 15.625 -7.164 42.225 1.00 8.80 506 ARG B CA 1
ATOM 3112 C C . ARG B 1 6 ? 14.608 -6.206 41.606 1.00 8.49 506 ARG B C 1
ATOM 3113 O O . ARG B 1 6 ? 13.948 -5.457 42.320 1.00 9.15 506 ARG B O 1
ATOM 3121 N N . LEU B 1 7 ? 14.435 -6.289 40.289 1.00 8.35 507 LEU B N 1
ATOM 3122 C CA . LEU B 1 7 ? 13.475 -5.449 39.576 1.00 9.86 507 LEU B CA 1
ATOM 3123 C C . LEU B 1 7 ? 12.041 -5.678 40.043 1.00 12.79 507 LEU B C 1
ATOM 3124 O O . LEU B 1 7 ? 11.245 -4.743 40.098 1.00 12.24 507 LEU B O 1
ATOM 3129 N N . GLU B 1 8 ? 11.701 -6.922 40.368 1.00 14.46 508 GLU B N 1
ATOM 3130 C CA . GLU B 1 8 ? 10.350 -7.209 40.834 1.00 14.95 508 GLU B CA 1
ATOM 3131 C C . GLU B 1 8 ? 10.153 -6.647 42.244 1.00 13.49 508 GLU B C 1
ATOM 3132 O O . GLU B 1 8 ? 9.026 -6.427 42.673 1.00 13.52 508 GLU B O 1
ATOM 3138 N N . LEU B 1 9 ? 11.255 -6.420 42.957 1.00 13.89 509 LEU B N 1
ATOM 3139 C CA . LEU B 1 9 ? 11.210 -5.865 44.314 1.00 16.59 509 LEU B CA 1
ATOM 3140 C C . LEU B 1 9 ? 10.935 -4.362 44.320 1.00 18.36 509 LEU B C 1
ATOM 3141 O O . LEU B 1 9 ? 10.592 -3.795 45.358 1.00 21.66 509 LEU B O 1
ATOM 3146 N N . VAL B 1 10 ? 11.173 -3.711 43.184 1.00 19.20 510 VAL B N 1
ATOM 3147 C CA . VAL B 1 10 ? 10.944 -2.274 43.046 1.00 17.57 510 VAL B CA 1
ATOM 3148 C C . VAL B 1 10 ? 9.459 -2.054 42.737 1.00 18.16 510 VAL B C 1
ATOM 3149 O O . VAL B 1 10 ? 8.899 -2.713 41.868 1.00 17.39 510 VAL B O 1
ATOM 3153 N N . SER B 1 11 ? 8.819 -1.154 43.478 1.00 20.59 511 SER B N 1
ATOM 3154 C CA . SER B 1 11 ? 7.394 -0.863 43.286 1.00 23.51 511 SER B CA 1
ATOM 3155 C C . SER B 1 11 ? 7.132 0.004 42.054 1.00 24.28 511 SER B C 1
ATOM 3156 O O . SER B 1 11 ? 8.036 0.693 41.570 1.00 25.33 511 SER B O 1
ATOM 3159 N N . ALA B 1 12 ? 5.888 -0.029 41.568 1.00 25.26 512 ALA B N 1
ATOM 3160 C CA . ALA B 1 12 ? 5.475 0.766 40.408 1.00 26.04 512 ALA B CA 1
ATOM 3161 C C . ALA B 1 12 ? 5.455 2.218 40.850 1.00 26.32 512 ALA B C 1
ATOM 3162 O O . ALA B 1 12 ? 5.043 2.521 41.974 1.00 26.28 512 ALA B O 1
ATOM 3164 N N . SER B 1 13 ? 5.899 3.112 39.975 1.00 26.33 513 SER B N 1
ATOM 3165 C CA . SER B 1 13 ? 5.950 4.526 40.321 1.00 28.98 513 SER B CA 1
ATOM 3166 C C . SER B 1 13 ? 4.606 5.236 40.408 1.00 28.23 513 SER B C 1
ATOM 3167 O O . SER B 1 13 ? 3.755 5.107 39.527 1.00 27.72 513 SER B O 1
ATOM 3170 N N . GLU B 1 14 ? 4.427 5.958 41.514 1.00 28.69 514 GLU B N 1
ATOM 3171 C CA . GLU B 1 14 ? 3.217 6.732 41.786 1.00 30.06 514 GLU B CA 1
ATOM 3172 C C . GLU B 1 14 ? 3.148 7.917 40.839 1.00 30.03 514 GLU B C 1
ATOM 3173 O O . GLU B 1 14 ? 2.068 8.345 40.435 1.00 30.95 514 GLU B O 1
ATOM 3179 N N . ILE B 1 15 ? 4.313 8.468 40.523 1.00 29.24 515 ILE B N 1
ATOM 3180 C CA . ILE B 1 15 ? 4.399 9.587 39.603 1.00 28.71 515 ILE B CA 1
ATOM 3181 C C . ILE B 1 15 ? 3.895 9.071 38.249 1.00 29.16 515 ILE B C 1
ATOM 3182 O O . ILE B 1 15 ? 3.164 9.765 37.533 1.00 26.92 515 ILE B O 1
ATOM 3187 N N . ARG B 1 16 ? 4.228 7.813 37.957 1.00 29.77 516 ARG B N 1
ATOM 3188 C CA . ARG B 1 16 ? 3.815 7.147 36.722 1.00 31.54 516 ARG B CA 1
ATOM 3189 C C . ARG B 1 16 ? 2.294 7.001 36.752 1.00 31.44 516 ARG B C 1
ATOM 3190 O O . ARG B 1 16 ? 1.606 7.272 35.760 1.00 29.64 516 ARG B O 1
ATOM 3198 N N . LYS B 1 17 ? 1.777 6.551 37.893 1.00 31.13 517 LYS B N 1
ATOM 3199 C CA . LYS B 1 17 ? 0.340 6.377 38.044 1.00 31.90 517 LYS B CA 1
ATOM 3200 C C . LYS B 1 17 ? -0.368 7.714 37.922 1.00 32.16 517 LYS B C 1
ATOM 3201 O O . LYS B 1 17 ? -1.486 7.781 37.409 1.00 32.37 517 LYS B O 1
ATOM 3207 N N . LEU B 1 18 ? 0.307 8.794 38.315 1.00 31.36 518 LEU B N 1
ATOM 3208 C CA . LEU B 1 18 ? -0.296 10.121 38.226 1.00 31.94 518 LEU B CA 1
ATOM 3209 C C . LEU B 1 18 ? -0.298 10.691 36.809 1.00 31.11 518 LEU B C 1
ATOM 3210 O O . LEU B 1 18 ? -1.161 11.486 36.473 1.00 30.61 518 LEU B O 1
ATOM 3215 N N . PHE B 1 19 ? 0.639 10.294 35.966 1.00 32.29 519 PHE B N 1
ATOM 3216 C CA . PHE B 1 19 ? 0.662 10.812 34.609 1.00 33.42 519 PHE B CA 1
ATOM 3217 C C . PHE B 1 19 ? -0.503 10.257 33.813 1.00 33.07 519 PHE B C 1
ATOM 3218 O O . PHE B 1 19 ? -1.214 10.992 33.144 1.00 32.52 519 PHE B O 1
ATOM 3226 N N . ASP B 1 20 ? -0.634 8.934 33.846 1.00 33.99 520 ASP B N 1
ATOM 3227 C CA . ASP B 1 20 ? -1.698 8.222 33.135 1.00 35.46 520 ASP B CA 1
ATOM 3228 C C . ASP B 1 20 ? -3.086 8.645 33.605 1.00 36.24 520 ASP B C 1
ATOM 3229 O O . ASP B 1 20 ? -4.079 8.411 32.908 1.00 37.90 520 ASP B O 1
ATOM 3234 N N . ILE B 1 21 ? -3.164 9.281 34.771 1.00 37.04 521 ILE B N 1
ATOM 3235 C CA . ILE B 1 21 ? -4.449 9.708 35.306 1.00 38.68 521 ILE B CA 1
ATOM 3236 C C . ILE B 1 21 ? -4.719 11.176 34.989 1.00 39.14 521 ILE B C 1
ATOM 3237 O O . ILE B 1 21 ? -5.816 11.688 35.253 1.00 41.86 521 ILE B O 1
ATOM 3242 N N . ALA B 1 22 ? -3.712 11.837 34.416 1.00 38.47 522 ALA B N 1
ATOM 3243 C CA . ALA B 1 22 ? -3.840 13.229 34.001 1.00 38.31 522 ALA B CA 1
ATOM 3244 C C . ALA B 1 22 ? -4.077 13.198 32.496 1.00 39.32 522 ALA B C 1
ATOM 3245 O O . ALA B 1 22 ? -4.553 14.165 31.891 1.00 39.42 522 ALA B O 1
ATOM 3247 N N . ALA B 1 23 ? -3.756 12.062 31.889 1.00 41.54 523 ALA B N 1
ATOM 3248 C CA . ALA B 1 23 ? -3.906 11.832 30.457 1.00 43.31 523 ALA B CA 1
ATOM 3249 C C . ALA B 1 23 ? -5.332 11.962 29.891 1.00 43.88 523 ALA B C 1
ATOM 3250 O O . ALA B 1 23 ? -5.563 12.670 28.886 1.00 45.25 523 ALA B O 1
ATOM 3252 N N . GLY B 1 24 ? -6.300 11.332 30.556 1.00 44.50 524 GLY B N 1
ATOM 3253 C CA . GLY B 1 24 ? -7.677 11.376 30.083 1.00 44.31 524 GLY B CA 1
ATOM 3254 C C . GLY B 1 24 ? -8.459 12.610 30.497 1.00 43.93 524 GLY B C 1
ATOM 3255 O O . GLY B 1 24 ? -9.689 12.714 30.289 1.00 44.67 524 GLY B O 1
ATOM 3256 N N . MET B 1 25 ? -7.714 13.600 30.963 1.00 42.20 525 MET B N 1
ATOM 3257 C CA . MET B 1 25 ? -8.257 14.855 31.489 1.00 40.11 525 MET B CA 1
ATOM 3258 C C . MET B 1 25 ? -7.682 16.035 30.692 1.00 41.10 525 MET B C 1
ATOM 3259 O O . MET B 1 25 ? -6.491 16.011 30.338 1.00 42.44 525 MET B O 1
ATOM 3264 N N . LYS B 1 26 ? -8.487 17.086 30.482 1.00 41.64 526 LYS B N 1
ATOM 3265 C CA . LYS B 1 26 ? -8.025 18.263 29.710 1.00 41.46 526 LYS B CA 1
ATOM 3266 C C . LYS B 1 26 ? -8.591 19.644 30.085 1.00 40.06 526 LYS B C 1
ATOM 3267 O O . LYS B 1 26 ? -9.562 20.146 29.542 1.00 42.75 526 LYS B O 1
ATOM 3273 N N . ASP B 1 27 ? -7.952 20.186 31.109 1.00 36.56 527 ASP B N 1
ATOM 3274 C CA . ASP B 1 27 ? -8.195 21.512 31.708 1.00 33.54 527 ASP B CA 1
ATOM 3275 C C . ASP B 1 27 ? -7.195 21.547 32.863 1.00 28.40 527 ASP B C 1
ATOM 3276 O O . ASP B 1 27 ? -7.106 22.520 33.597 1.00 27.22 527 ASP B O 1
ATOM 3281 N N . VAL B 1 28 ? -6.426 20.465 32.973 1.00 23.90 528 VAL B N 1
ATOM 3282 C CA . VAL B 1 28 ? -5.444 20.265 34.025 1.00 20.94 528 VAL B CA 1
ATOM 3283 C C . VAL B 1 28 ? -4.116 20.997 33.892 1.00 17.87 528 VAL B C 1
ATOM 3284 O O . VAL B 1 28 ? -3.484 21.019 32.834 1.00 16.73 528 VAL B O 1
ATOM 3288 N N . ILE B 1 29 ? -3.711 21.639 34.981 1.00 15.68 529 ILE B N 1
ATOM 3289 C CA . ILE B 1 29 ? -2.434 22.332 35.043 1.00 12.34 529 ILE B CA 1
ATOM 3290 C C . ILE B 1 29 ? -1.549 21.412 35.864 1.00 11.15 529 ILE B C 1
ATOM 3291 O O . ILE B 1 29 ? -1.905 21.015 36.972 1.00 10.73 529 ILE B O 1
ATOM 3296 N N . SER B 1 30 ? -0.426 21.022 35.288 1.00 9.57 530 SER B N 1
ATOM 3297 C CA . SER B 1 30 ? 0.466 20.135 35.987 1.00 12.35 530 SER B CA 1
ATOM 3298 C C . SER B 1 30 ? 1.526 20.821 36.807 1.00 11.89 530 SER B C 1
ATOM 3299 O O . SER B 1 30 ? 2.301 21.632 36.311 1.00 11.11 530 SER B O 1
ATOM 3302 N N . LEU B 1 31 ? 1.535 20.467 38.082 1.00 11.49 531 LEU B N 1
ATOM 3303 C CA . LEU B 1 31 ? 2.506 20.960 39.031 1.00 11.22 531 LEU B CA 1
ATOM 3304 C C . LEU B 1 31 ? 3.398 19.772 39.413 1.00 10.10 531 LEU B C 1
ATOM 3305 O O . LEU B 1 31 ? 4.083 19.805 40.426 1.00 9.84 531 LEU B O 1
ATOM 3310 N N . GLY B 1 32 ? 3.379 18.723 38.591 1.00 10.36 532 GLY B N 1
ATOM 3311 C CA . GLY B 1 32 ? 4.183 17.546 38.861 1.00 10.40 532 GLY B CA 1
ATOM 3312 C C . GLY B 1 32 ? 5.405 17.419 37.968 1.00 13.01 532 GLY B C 1
ATOM 3313 O O . GLY B 1 32 ? 6.043 16.372 37.953 1.00 15.07 532 GLY B O 1
ATOM 3314 N N . ILE B 1 33 ? 5.751 18.499 37.266 1.00 14.41 533 ILE B N 1
ATOM 3315 C CA . ILE B 1 33 ? 6.890 18.549 36.333 1.00 16.22 533 ILE B CA 1
ATOM 3316 C C . ILE B 1 33 ? 8.258 18.473 37.015 1.00 14.88 533 ILE B C 1
ATOM 3317 O O . ILE B 1 33 ? 8.650 19.390 37.722 1.00 18.08 533 ILE B O 1
ATOM 3322 N N . GLY B 1 34 ? 9.017 17.419 36.743 1.00 12.56 534 GLY B N 1
ATOM 3323 C CA . GLY B 1 34 ? 10.326 17.285 37.361 1.00 10.43 534 GLY B CA 1
ATOM 3324 C C . GLY B 1 34 ? 11.467 17.716 36.463 1.00 10.81 534 GLY B C 1
ATOM 3325 O O . GLY B 1 34 ? 12.555 17.137 36.499 1.00 11.36 534 GLY B O 1
ATOM 3326 N N . GLU B 1 35 ? 11.238 18.766 35.684 1.00 10.13 535 GLU B N 1
ATOM 3327 C CA . GLU B 1 35 ? 12.249 19.264 34.763 1.00 10.08 535 GLU B CA 1
ATOM 3328 C C . GLU B 1 35 ? 11.986 20.720 34.395 1.00 9.05 535 GLU B C 1
ATOM 3329 O O . GLU B 1 35 ? 10.867 21.220 34.546 1.00 9.93 535 GLU B O 1
ATOM 3335 N N . PRO B 1 36 ? 13.020 21.412 33.895 1.00 9.81 536 PRO B N 1
ATOM 3336 C CA . PRO B 1 36 ? 12.923 22.818 33.490 1.00 10.77 536 PRO B CA 1
ATOM 3337 C C . PRO B 1 36 ? 11.892 23.029 32.383 1.00 11.43 536 PRO B C 1
ATOM 3338 O O . PRO B 1 36 ? 11.780 22.217 31.470 1.00 12.35 536 PRO B O 1
ATOM 3342 N N . ASP B 1 37 ? 11.113 24.099 32.483 1.00 10.82 537 ASP B N 1
ATOM 3343 C CA . ASP B 1 37 ? 10.142 24.403 31.441 1.00 10.80 537 ASP B CA 1
ATOM 3344 C C . ASP B 1 37 ? 10.842 25.204 30.334 1.00 11.09 537 ASP B C 1
ATOM 3345 O O . ASP B 1 37 ? 10.336 25.320 29.221 1.00 13.55 537 ASP B O 1
ATOM 3350 N N . PHE B 1 38 ? 12.038 25.701 30.640 1.00 10.25 538 PHE B N 1
ATOM 3351 C CA . PHE B 1 38 ? 12.826 26.491 29.701 1.00 9.38 538 PHE B CA 1
ATOM 3352 C C . PHE B 1 38 ? 13.442 25.654 28.592 1.00 10.98 538 PHE B C 1
ATOM 3353 O O . PHE B 1 38 ? 13.699 24.462 28.756 1.00 10.05 538 PHE B O 1
ATOM 3361 N N . ASP B 1 39 ? 13.687 26.288 27.458 1.00 10.01 539 ASP B N 1
ATOM 3362 C CA . ASP B 1 39 ? 14.327 25.597 26.368 1.00 9.70 539 ASP B CA 1
ATOM 3363 C C . ASP B 1 39 ? 15.817 25.719 26.598 1.00 7.45 539 ASP B C 1
ATOM 3364 O O . ASP B 1 39 ? 16.266 26.523 27.412 1.00 8.24 539 ASP B O 1
ATOM 3369 N N . THR B 1 40 ? 16.579 24.874 25.922 1.00 7.86 540 THR B N 1
ATOM 3370 C CA . THR B 1 40 ? 18.031 24.888 26.019 1.00 8.21 540 THR B CA 1
ATOM 3371 C C . THR B 1 40 ? 18.515 26.175 25.375 1.00 9.16 540 THR B C 1
ATOM 3372 O O . THR B 1 40 ? 18.057 26.539 24.293 1.00 10.80 540 THR B O 1
ATOM 3376 N N . PRO B 1 41 ? 19.424 26.897 26.045 1.00 10.50 541 PRO B N 1
ATOM 3377 C CA . PRO B 1 41 ? 19.943 28.148 25.482 1.00 9.34 541 PRO B CA 1
ATOM 3378 C C . PRO B 1 41 ? 20.419 27.928 24.045 1.00 9.63 541 PRO B C 1
ATOM 3379 O O . PRO B 1 41 ? 21.169 26.992 23.757 1.00 9.72 541 PRO B O 1
ATOM 3383 N N . GLN B 1 42 ? 19.950 28.788 23.147 1.00 10.59 542 GLN B N 1
ATOM 3384 C CA . GLN B 1 42 ? 20.283 28.721 21.726 1.00 8.85 542 GLN B CA 1
ATOM 3385 C C . GLN B 1 42 ? 21.751 28.524 21.377 1.00 7.93 542 GLN B C 1
ATOM 3386 O O . GLN B 1 42 ? 22.056 27.794 20.443 1.00 7.71 542 GLN B O 1
ATOM 3392 N N . HIS B 1 43 ? 22.660 29.180 22.093 1.00 7.86 543 HIS B N 1
ATOM 3393 C CA . HIS B 1 43 ? 24.080 29.034 21.778 1.00 6.37 543 HIS B CA 1
ATOM 3394 C C . HIS B 1 43 ? 24.581 27.611 22.004 1.00 7.98 543 HIS B C 1
ATOM 3395 O O . HIS B 1 43 ? 25.508 27.163 21.329 1.00 8.16 543 HIS B O 1
ATOM 3402 N N . ILE B 1 44 ? 23.984 26.913 22.968 1.00 8.37 544 ILE B N 1
ATOM 3403 C CA . ILE B 1 44 ? 24.360 25.527 23.239 1.00 8.31 544 ILE B CA 1
ATOM 3404 C C . ILE B 1 44 ? 23.861 24.689 22.055 1.00 9.11 544 ILE B C 1
ATOM 3405 O O . ILE B 1 44 ? 24.570 23.806 21.562 1.00 7.46 544 ILE B O 1
ATOM 3410 N N . LYS B 1 45 ? 22.662 25.013 21.570 1.00 8.80 545 LYS B N 1
ATOM 3411 C CA . LYS B 1 45 ? 22.091 24.332 20.413 1.00 8.07 545 LYS B CA 1
ATOM 3412 C C . LYS B 1 45 ? 23.021 24.533 19.228 1.00 8.81 545 LYS B C 1
ATOM 3413 O O . LYS B 1 45 ? 23.239 23.612 18.447 1.00 9.51 545 LYS B O 1
ATOM 3419 N N . GLU B 1 46 ? 23.577 25.735 19.101 1.00 8.78 546 GLU B N 1
ATOM 3420 C CA . GLU B 1 46 ? 24.476 26.030 17.993 1.00 9.43 546 GLU B CA 1
ATOM 3421 C C . GLU B 1 46 ? 25.781 25.251 18.089 1.00 8.30 546 GLU B C 1
ATOM 3422 O O . GLU B 1 46 ? 26.342 24.865 17.072 1.00 10.41 546 GLU B O 1
ATOM 3428 N N . TYR B 1 47 ? 26.260 25.027 19.309 1.00 8.29 547 TYR B N 1
ATOM 3429 C CA . TYR B 1 47 ? 27.487 24.268 19.524 1.00 8.39 547 TYR B CA 1
ATOM 3430 C C . TYR B 1 47 ? 27.286 22.814 19.099 1.00 7.49 547 TYR B C 1
ATOM 3431 O O . TYR B 1 47 ? 28.213 22.178 18.596 1.00 7.16 547 TYR B O 1
ATOM 3440 N N . ALA B 1 48 ? 26.080 22.295 19.328 1.00 6.88 548 ALA B N 1
ATOM 3441 C CA . ALA B 1 48 ? 25.734 20.919 18.954 1.00 8.07 548 ALA B CA 1
ATOM 3442 C C . ALA B 1 48 ? 25.720 20.816 17.431 1.00 7.20 548 ALA B C 1
ATOM 3443 O O . ALA B 1 48 ? 26.245 19.872 16.855 1.00 7.23 548 ALA B O 1
ATOM 3445 N N . LYS B 1 49 ? 25.116 21.808 16.789 1.00 8.32 549 LYS B N 1
ATOM 3446 C CA . LYS B 1 49 ? 25.034 21.861 15.333 1.00 8.54 549 LYS B CA 1
ATOM 3447 C C . LYS B 1 49 ? 26.435 21.945 14.749 1.00 8.86 549 LYS B C 1
ATOM 3448 O O . LYS B 1 49 ? 26.730 21.340 13.719 1.00 7.89 549 LYS B O 1
ATOM 3454 N N . GLU B 1 50 ? 27.302 22.673 15.445 1.00 8.81 550 GLU B N 1
ATOM 3455 C CA . GLU B 1 50 ? 28.692 22.838 15.036 1.00 10.91 550 GLU B CA 1
ATOM 3456 C C . GLU B 1 50 ? 29.421 21.498 15.127 1.00 9.64 550 GLU B C 1
ATOM 3457 O O . GLU B 1 50 ? 30.181 21.139 14.231 1.00 9.89 550 GLU B O 1
ATOM 3463 N N . ALA B 1 51 ? 29.167 20.762 16.207 1.00 8.81 551 ALA B N 1
ATOM 3464 C CA . ALA B 1 51 ? 29.780 19.456 16.417 1.00 8.62 551 ALA B CA 1
ATOM 3465 C C . ALA B 1 51 ? 29.338 18.492 15.313 1.00 7.67 551 ALA B C 1
ATOM 3466 O O . ALA B 1 51 ? 30.115 17.651 14.876 1.00 8.11 551 ALA B O 1
ATOM 3468 N N . LEU B 1 52 ? 28.093 18.633 14.857 1.00 8.23 552 LEU B N 1
ATOM 3469 C CA . LEU B 1 52 ? 27.563 17.789 13.791 1.00 9.69 552 LEU B CA 1
ATOM 3470 C C . LEU B 1 52 ? 28.304 18.058 12.494 1.00 11.64 552 LEU B C 1
ATOM 3471 O O . LEU B 1 52 ? 28.638 17.131 11.752 1.00 12.28 552 LEU B O 1
ATOM 3476 N N . ASP B 1 53 ? 28.565 19.338 12.238 1.00 12.06 553 ASP B N 1
ATOM 3477 C CA . ASP B 1 53 ? 29.287 19.773 11.048 1.00 12.59 553 ASP B CA 1
ATOM 3478 C C . ASP B 1 53 ? 30.746 19.309 11.077 1.00 11.79 553 ASP B C 1
ATOM 3479 O O . ASP B 1 53 ? 31.348 19.072 10.034 1.00 13.02 553 ASP B O 1
ATOM 3484 N N . LYS B 1 54 ? 31.307 19.195 12.276 1.00 10.07 554 LYS B N 1
ATOM 3485 C CA . LYS B 1 54 ? 32.685 18.740 12.459 1.00 10.66 554 LYS B CA 1
ATOM 3486 C C . LYS B 1 54 ? 32.757 17.218 12.411 1.00 9.47 554 LYS B C 1
ATOM 3487 O O . LYS B 1 54 ? 33.831 16.635 12.580 1.00 9.33 554 LYS B O 1
ATOM 3493 N N . GLY B 1 55 ? 31.602 16.585 12.219 1.00 9.21 555 GLY B N 1
ATOM 3494 C CA . GLY B 1 55 ? 31.537 15.135 12.141 1.00 10.25 555 GLY B CA 1
ATOM 3495 C C . GLY B 1 55 ? 31.819 14.340 13.407 1.00 10.79 555 GLY B C 1
ATOM 3496 O O . GLY B 1 55 ? 32.337 13.221 13.325 1.00 9.10 555 GLY B O 1
ATOM 3497 N N . LEU B 1 56 ? 31.479 14.904 14.569 1.00 10.57 556 LEU B N 1
ATOM 3498 C CA . LEU B 1 56 ? 31.683 14.242 15.870 1.00 9.97 556 LEU B CA 1
ATOM 3499 C C . LEU B 1 56 ? 30.439 13.383 16.046 1.00 10.07 556 LEU B C 1
ATOM 3500 O O . LEU B 1 56 ? 29.555 13.647 16.868 1.00 9.37 556 LEU B O 1
ATOM 3505 N N . THR B 1 57 ? 30.451 12.295 15.293 1.00 8.20 557 THR B N 1
ATOM 3506 C CA . THR B 1 57 ? 29.334 11.385 15.177 1.00 10.84 557 THR B CA 1
ATOM 3507 C C . THR B 1 57 ? 29.716 9.912 15.443 1.00 7.63 557 THR B C 1
ATOM 3508 O O . THR B 1 57 ? 28.883 9.019 15.370 1.00 7.64 557 THR B O 1
ATOM 3512 N N . HIS B 1 58 ? 30.973 9.685 15.803 1.00 7.47 558 HIS B N 1
ATOM 3513 C CA . HIS B 1 58 ? 31.473 8.341 16.056 1.00 8.78 558 HIS B CA 1
ATOM 3514 C C . HIS B 1 58 ? 31.527 8.030 17.547 1.00 8.98 558 HIS B C 1
ATOM 3515 O O . HIS B 1 58 ? 31.180 8.876 18.364 1.00 9.83 558 HIS B O 1
ATOM 3522 N N . TYR B 1 59 ? 31.903 6.805 17.907 1.00 8.59 559 TYR B N 1
ATOM 3523 C CA . TYR B 1 59 ? 31.991 6.439 19.316 1.00 9.28 559 TYR B CA 1
ATOM 3524 C C . TYR B 1 59 ? 33.060 7.283 19.993 1.00 9.73 559 TYR B C 1
ATOM 3525 O O . TYR B 1 59 ? 34.001 7.748 19.355 1.00 11.91 559 TYR B O 1
ATOM 3534 N N . GLY B 1 60 ? 32.893 7.478 21.292 1.00 9.62 560 GLY B N 1
ATOM 3535 C CA . GLY B 1 60 ? 33.866 8.201 22.080 1.00 9.37 560 GLY B CA 1
ATOM 3536 C C . GLY B 1 60 ? 34.223 7.252 23.206 1.00 9.49 560 GLY B C 1
ATOM 3537 O O . GLY B 1 60 ? 33.618 6.175 23.308 1.00 8.34 560 GLY B O 1
ATOM 3538 N N . PRO B 1 61 ? 35.183 7.610 24.075 1.00 8.81 561 PRO B N 1
ATOM 3539 C CA . PRO B 1 61 ? 35.591 6.752 25.197 1.00 8.24 561 PRO B CA 1
ATOM 3540 C C . PRO B 1 61 ? 34.411 6.448 26.115 1.00 8.17 561 PRO B C 1
ATOM 3541 O O . PRO B 1 61 ? 33.487 7.258 26.239 1.00 6.79 561 PRO B O 1
ATOM 3545 N N . ASN B 1 62 ? 34.426 5.271 26.737 1.00 8.39 562 ASN B N 1
ATOM 3546 C CA . ASN B 1 62 ? 33.357 4.893 27.661 1.00 6.96 562 ASN B CA 1
ATOM 3547 C C . ASN B 1 62 ? 33.243 5.932 28.789 1.00 5.15 562 ASN B C 1
ATOM 3548 O O . ASN B 1 62 ? 32.147 6.264 29.243 1.00 5.29 562 ASN B O 1
ATOM 3553 N N . ILE B 1 63 ? 34.394 6.438 29.214 1.00 4.85 563 ILE B N 1
ATOM 3554 C CA . ILE B 1 63 ? 34.494 7.415 30.293 1.00 5.51 563 ILE B CA 1
ATOM 3555 C C . ILE B 1 63 ? 34.075 8.823 29.877 1.00 6.57 563 ILE B C 1
ATOM 3556 O O . ILE B 1 63 ? 33.880 9.691 30.729 1.00 7.88 563 ILE B O 1
ATOM 3561 N N . GLY B 1 64 ? 33.951 9.041 28.568 1.00 6.69 564 GLY B N 1
ATOM 3562 C CA . GLY B 1 64 ? 33.549 10.339 28.044 1.00 7.99 564 GLY B CA 1
ATOM 3563 C C . GLY B 1 64 ? 34.663 11.061 27.306 1.00 7.48 564 GLY B C 1
ATOM 3564 O O . GLY B 1 64 ? 35.831 10.701 27.451 1.00 9.30 564 GLY B O 1
ATOM 3565 N N . LEU B 1 65 ? 34.312 12.056 26.492 1.00 7.37 565 LEU B N 1
ATOM 3566 C CA . LEU B 1 65 ? 35.309 12.833 25.751 1.00 6.48 565 LEU B CA 1
ATOM 3567 C C . LEU B 1 65 ? 36.262 13.525 26.717 1.00 6.84 565 LEU B C 1
ATOM 3568 O O . LEU B 1 65 ? 35.825 14.100 27.716 1.00 7.50 565 LEU B O 1
ATOM 3573 N N . LEU B 1 66 ? 37.558 13.480 26.422 1.00 4.91 566 LEU B N 1
ATOM 3574 C CA . LEU B 1 66 ? 38.545 14.108 27.292 1.00 8.49 566 LEU B CA 1
ATOM 3575 C C . LEU B 1 66 ? 38.308 15.615 27.420 1.00 8.04 566 LEU B C 1
ATOM 3576 O O . LEU B 1 66 ? 38.417 16.174 28.499 1.00 7.34 566 LEU B O 1
ATOM 3581 N N . GLU B 1 67 ? 37.965 16.251 26.307 1.00 10.28 567 GLU B N 1
ATOM 3582 C CA . GLU B 1 67 ? 37.701 17.685 26.275 1.00 11.59 567 GLU B CA 1
ATOM 3583 C C . GLU B 1 67 ? 36.587 18.059 27.254 1.00 10.81 567 GLU B C 1
ATOM 3584 O O . GLU B 1 67 ? 36.675 19.079 27.933 1.00 9.02 567 GLU B O 1
ATOM 3590 N N . LEU B 1 68 ? 35.547 17.230 27.342 1.00 9.63 568 LEU B N 1
ATOM 3591 C CA . LEU B 1 68 ? 34.466 17.509 28.282 1.00 8.15 568 LEU B CA 1
ATOM 3592 C C . LEU B 1 68 ? 34.901 17.221 29.719 1.00 8.40 568 LEU B C 1
ATOM 3593 O O . LEU B 1 68 ? 34.564 17.971 30.638 1.00 7.90 568 LEU B O 1
ATOM 3598 N N . ARG B 1 69 ? 35.642 16.136 29.919 1.00 8.08 569 ARG B N 1
ATOM 3599 C CA . ARG B 1 69 ? 36.112 15.813 31.260 1.00 7.83 569 ARG B CA 1
ATOM 3600 C C . ARG B 1 69 ? 37.041 16.913 31.782 1.00 6.21 569 ARG B C 1
ATOM 3601 O O . ARG B 1 69 ? 37.013 17.237 32.960 1.00 5.89 569 ARG B O 1
ATOM 3609 N N . GLU B 1 70 ? 37.828 17.513 30.894 1.00 8.14 570 GLU B N 1
ATOM 3610 C CA . GLU B 1 70 ? 38.730 18.589 31.288 1.00 8.43 570 GLU B CA 1
ATOM 3611 C C . GLU B 1 70 ? 37.903 19.831 31.640 1.00 8.78 570 GLU B C 1
ATOM 3612 O O . GLU B 1 70 ? 38.190 20.516 32.630 1.00 8.21 570 GLU B O 1
ATOM 3618 N N . ALA B 1 71 ? 36.856 20.099 30.859 1.00 7.83 571 ALA B N 1
ATOM 3619 C CA . ALA B 1 71 ? 35.983 21.245 31.135 1.00 8.30 571 ALA B CA 1
ATOM 3620 C C . ALA B 1 71 ? 35.234 21.031 32.456 1.00 7.23 571 ALA B C 1
ATOM 3621 O O . ALA B 1 71 ? 35.037 21.970 33.223 1.00 5.78 571 ALA B O 1
ATOM 3623 N N . ILE B 1 72 ? 34.850 19.787 32.736 1.00 7.33 572 ILE B N 1
ATOM 3624 C CA . ILE B 1 72 ? 34.147 19.462 33.976 1.00 6.88 572 ILE B CA 1
ATOM 3625 C C . ILE B 1 72 ? 35.104 19.607 35.169 1.00 5.18 572 ILE B C 1
ATOM 3626 O O . ILE B 1 72 ? 34.697 20.083 36.222 1.00 5.22 572 ILE B O 1
ATOM 3631 N N . ALA B 1 73 ? 36.366 19.210 34.988 1.00 4.00 573 ALA B N 1
ATOM 3632 C CA . ALA B 1 73 ? 37.374 19.307 36.048 1.00 4.34 573 ALA B CA 1
ATOM 3633 C C . ALA B 1 73 ? 37.536 20.770 36.490 1.00 5.68 573 ALA B C 1
ATOM 3634 O O . ALA B 1 73 ? 37.629 21.061 37.685 1.00 5.37 573 ALA B O 1
ATOM 3636 N N . GLU B 1 74 ? 37.562 21.675 35.512 1.00 6.91 574 GLU B N 1
ATOM 3637 C CA . GLU B 1 74 ? 37.674 23.107 35.754 1.00 8.24 574 GLU B CA 1
ATOM 3638 C C . GLU B 1 74 ? 36.422 23.607 36.484 1.00 6.11 574 GLU B C 1
ATOM 3639 O O . GLU B 1 74 ? 36.525 24.352 37.464 1.00 5.24 574 GLU B O 1
ATOM 3645 N N . LYS B 1 75 ? 35.250 23.181 36.016 1.00 5.30 575 LYS B N 1
ATOM 3646 C CA . LYS B 1 75 ? 33.982 23.524 36.642 1.00 6.10 575 LYS B CA 1
ATOM 3647 C C . LYS B 1 75 ? 33.943 23.059 38.109 1.00 6.83 575 LYS B C 1
ATOM 3648 O O . LYS B 1 75 ? 33.551 23.808 39.004 1.00 6.23 575 LYS B O 1
ATOM 3654 N N . LEU B 1 76 ? 34.347 21.821 38.359 1.00 4.88 576 LEU B N 1
ATOM 3655 C CA . LEU B 1 76 ? 34.342 21.277 39.706 1.00 5.37 576 LEU B CA 1
ATOM 3656 C C . LEU B 1 76 ? 35.298 22.042 40.617 1.00 6.59 576 LEU B C 1
ATOM 3657 O O . LEU B 1 76 ? 34.985 22.296 41.778 1.00 6.52 576 LEU B O 1
ATOM 3662 N N . LYS B 1 77 ? 36.456 22.420 40.084 1.00 5.90 577 LYS B N 1
ATOM 3663 C CA . LYS B 1 77 ? 37.447 23.139 40.874 1.00 7.11 577 LYS B CA 1
ATOM 3664 C C . LYS B 1 77 ? 36.970 24.550 41.236 1.00 6.64 577 LYS B C 1
ATOM 3665 O O . LYS B 1 77 ? 36.895 24.900 42.410 1.00 6.68 577 LYS B O 1
ATOM 3671 N N . LYS B 1 78 ? 36.614 25.327 40.220 1.00 5.57 578 LYS B N 1
ATOM 3672 C CA . LYS B 1 78 ? 36.162 26.704 40.398 1.00 5.87 578 LYS B CA 1
ATOM 3673 C C . LYS B 1 78 ? 34.835 26.856 41.127 1.00 5.74 578 LYS B C 1
ATOM 3674 O O . LYS B 1 78 ? 34.732 27.626 42.085 1.00 4.71 578 LYS B O 1
ATOM 3680 N N . GLN B 1 79 ? 33.831 26.105 40.693 1.00 6.00 579 GLN B N 1
ATOM 3681 C CA . GLN B 1 79 ? 32.500 26.192 41.292 1.00 7.08 579 GLN B CA 1
ATOM 3682 C C . GLN B 1 79 ? 32.278 25.406 42.576 1.00 7.99 579 GLN B C 1
ATOM 3683 O O . GLN B 1 79 ? 31.551 25.863 43.459 1.00 8.70 579 GLN B O 1
ATOM 3689 N N . ASN B 1 80 ? 32.912 24.243 42.700 1.00 7.44 580 ASN B N 1
ATOM 3690 C CA . ASN B 1 80 ? 32.701 23.392 43.873 1.00 6.96 580 ASN B CA 1
ATOM 3691 C C . ASN B 1 80 ? 33.898 23.156 44.793 1.00 5.78 580 ASN B C 1
ATOM 3692 O O . ASN B 1 80 ? 33.748 22.555 45.855 1.00 6.03 580 ASN B O 1
ATOM 3697 N N . GLY B 1 81 ? 35.080 23.612 44.396 1.00 6.06 581 GLY B N 1
ATOM 3698 C CA . GLY B 1 81 ? 36.255 23.400 45.227 1.00 7.53 581 GLY B CA 1
ATOM 3699 C C . GLY B 1 81 ? 36.681 21.937 45.253 1.00 9.12 581 GLY B C 1
ATOM 3700 O O . GLY B 1 81 ? 37.325 21.479 46.198 1.00 7.64 581 GLY B O 1
ATOM 3701 N N . ILE B 1 82 ? 36.297 21.207 44.206 1.00 8.94 582 ILE B N 1
ATOM 3702 C CA . ILE B 1 82 ? 36.617 19.792 44.065 1.00 8.40 582 ILE B CA 1
ATOM 3703 C C . ILE B 1 82 ? 37.751 19.631 43.069 1.00 7.05 582 ILE B C 1
ATOM 3704 O O . ILE B 1 82 ? 37.643 20.068 41.922 1.00 8.03 582 ILE B O 1
ATOM 3709 N N . GLU B 1 83 ? 38.838 19.014 43.524 1.00 7.38 583 GLU B N 1
ATOM 3710 C CA . GLU B 1 83 ? 40.012 18.760 42.698 1.00 8.46 583 GLU B CA 1
ATOM 3711 C C . GLU B 1 83 ? 39.910 17.337 42.148 1.00 8.82 583 GLU B C 1
ATOM 3712 O O . GLU B 1 83 ? 40.014 16.374 42.899 1.00 9.26 583 GLU B O 1
ATOM 3718 N N . ALA B 1 84 ? 39.688 17.214 40.840 1.00 8.15 584 ALA B N 1
ATOM 3719 C CA . ALA B 1 84 ? 39.550 15.905 40.197 1.00 7.95 584 ALA B CA 1
ATOM 3720 C C . ALA B 1 84 ? 40.298 15.805 38.866 1.00 8.69 584 ALA B C 1
ATOM 3721 O O . ALA B 1 84 ? 40.226 16.707 38.021 1.00 9.26 584 ALA B O 1
ATOM 3723 N N . ASP B 1 85 ? 40.994 14.683 38.691 1.00 7.58 585 ASP B N 1
ATOM 3724 C CA . ASP B 1 85 ? 41.761 14.389 37.486 1.00 8.60 585 ASP B CA 1
ATOM 3725 C C . ASP B 1 85 ? 40.781 13.976 36.385 1.00 6.80 585 ASP B C 1
ATOM 3726 O O . ASP B 1 85 ? 40.102 12.964 36.508 1.00 6.50 585 ASP B O 1
ATOM 3731 N N . PRO B 1 86 ? 40.701 14.753 35.292 1.00 7.06 586 PRO B N 1
ATOM 3732 C CA . PRO B 1 86 ? 39.778 14.411 34.202 1.00 7.44 586 PRO B CA 1
ATOM 3733 C C . PRO B 1 86 ? 40.067 13.064 33.519 1.00 8.65 586 PRO B C 1
ATOM 3734 O O . PRO B 1 86 ? 39.166 12.425 32.983 1.00 9.43 586 PRO B O 1
ATOM 3738 N N . LYS B 1 87 ? 41.319 12.622 33.589 1.00 10.33 587 LYS B N 1
ATOM 3739 C CA . LYS B 1 87 ? 41.734 11.371 32.969 1.00 11.63 587 LYS B CA 1
ATOM 3740 C C . LYS B 1 87 ? 41.287 10.109 33.685 1.00 10.93 587 LYS B C 1
ATOM 3741 O O . LYS B 1 87 ? 41.066 9.083 33.039 1.00 12.18 587 LYS B O 1
ATOM 3747 N N . THR B 1 88 ? 41.130 10.186 35.005 1.00 10.27 588 THR B N 1
ATOM 3748 C CA . THR B 1 88 ? 40.773 9.011 35.798 1.00 9.66 588 THR B CA 1
ATOM 3749 C C . THR B 1 88 ? 39.681 9.170 36.847 1.00 7.76 588 THR B C 1
ATOM 3750 O O . THR B 1 88 ? 39.129 8.179 37.307 1.00 8.34 588 THR B O 1
ATOM 3754 N N . GLU B 1 89 ? 39.386 10.400 37.248 1.00 6.43 589 GLU B N 1
ATOM 3755 C CA . GLU B 1 89 ? 38.409 10.632 38.302 1.00 6.28 589 GLU B CA 1
ATOM 3756 C C . GLU B 1 89 ? 37.112 11.302 37.890 1.00 6.19 589 GLU B C 1
ATOM 3757 O O . GLU B 1 89 ? 36.302 11.671 38.745 1.00 6.82 589 GLU B O 1
ATOM 3763 N N . ILE B 1 90 ? 36.898 11.426 36.583 1.00 6.09 590 ILE B N 1
ATOM 3764 C CA . ILE B 1 90 ? 35.691 12.055 36.054 1.00 5.90 590 ILE B CA 1
ATOM 3765 C C . ILE B 1 90 ? 35.115 11.202 34.931 1.00 6.24 590 ILE B C 1
ATOM 3766 O O . ILE B 1 90 ? 35.831 10.790 34.023 1.00 5.73 590 ILE B O 1
ATOM 3771 N N . MET B 1 91 ? 33.815 10.949 35.004 1.00 5.48 591 MET B N 1
ATOM 3772 C CA . MET B 1 91 ? 33.116 10.157 33.999 1.00 8.21 591 MET B CA 1
ATOM 3773 C C . MET B 1 91 ? 31.839 10.857 33.549 1.00 6.11 591 MET B C 1
ATOM 3774 O O . MET B 1 91 ? 31.063 11.349 34.365 1.00 8.59 591 MET B O 1
ATOM 3779 N N . VAL B 1 92 ? 31.630 10.885 32.240 1.00 6.16 592 VAL B N 1
ATOM 3780 C CA . VAL B 1 92 ? 30.433 11.479 31.655 1.00 5.68 592 VAL B CA 1
ATOM 3781 C C . VAL B 1 92 ? 29.415 10.329 31.492 1.00 4.46 592 VAL B C 1
ATOM 3782 O O . VAL B 1 92 ? 29.786 9.213 31.137 1.00 3.82 592 VAL B O 1
ATOM 3786 N N . LEU B 1 93 ? 28.143 10.614 31.755 1.00 5.65 593 LEU B N 1
ATOM 3787 C CA . LEU B 1 93 ? 27.083 9.610 31.690 1.00 4.93 593 LEU B CA 1
ATOM 3788 C C . LEU B 1 93 ? 25.868 10.069 30.881 1.00 6.90 593 LEU B C 1
ATOM 3789 O O . LEU B 1 93 ? 25.755 11.241 30.509 1.00 5.80 593 LEU B O 1
ATOM 3794 N N . LEU B 1 94 ? 24.973 9.127 30.590 1.00 6.61 594 LEU B N 1
ATOM 3795 C CA . LEU B 1 94 ? 23.739 9.430 29.859 1.00 7.74 594 LEU B CA 1
ATOM 3796 C C . LEU B 1 94 ? 22.733 9.875 30.914 1.00 7.01 594 LEU B C 1
ATOM 3797 O O . LEU B 1 94 ? 21.831 9.121 31.304 1.00 7.30 594 LEU B O 1
ATOM 3802 N N . GLY B 1 95 ? 22.914 11.112 31.373 1.00 6.78 595 GLY B N 1
ATOM 3803 C CA . GLY B 1 95 ? 22.068 11.666 32.409 1.00 5.97 595 GLY B CA 1
ATOM 3804 C C . GLY B 1 95 ? 22.712 11.296 33.728 1.00 6.96 595 GLY B C 1
ATOM 3805 O O . GLY B 1 95 ? 23.421 10.287 33.812 1.00 7.14 595 GLY B O 1
ATOM 3806 N N . ALA B 1 96 ? 22.527 12.139 34.739 1.00 7.30 596 ALA B N 1
ATOM 3807 C CA . ALA B 1 96 ? 23.077 11.894 36.066 1.00 6.87 596 ALA B CA 1
ATOM 3808 C C . ALA B 1 96 ? 22.393 10.689 36.709 1.00 6.83 596 ALA B C 1
ATOM 3809 O O . ALA B 1 96 ? 22.957 10.041 37.582 1.00 5.81 596 ALA B O 1
ATOM 3811 N N . ASN B 1 97 ? 21.178 10.394 36.257 1.00 8.27 597 ASN B N 1
ATOM 3812 C CA . ASN B 1 97 ? 20.398 9.280 36.781 1.00 8.91 597 ASN B CA 1
ATOM 3813 C C . ASN B 1 97 ? 21.157 7.951 36.765 1.00 8.38 597 ASN B C 1
ATOM 3814 O O . ASN B 1 97 ? 20.981 7.138 37.668 1.00 8.17 597 ASN B O 1
ATOM 3819 N N . GLN B 1 98 ? 22.012 7.758 35.761 1.00 8.18 598 GLN B N 1
ATOM 3820 C CA . GLN B 1 98 ? 22.817 6.535 35.626 1.00 9.35 598 GLN B CA 1
ATOM 3821 C C . GLN B 1 98 ? 23.790 6.339 36.783 1.00 8.25 598 GLN B C 1
ATOM 3822 O O . GLN B 1 98 ? 24.153 5.212 37.107 1.00 8.30 598 GLN B O 1
ATOM 3828 N N . ALA B 1 99 ? 24.238 7.451 37.362 1.00 5.62 599 ALA B N 1
ATOM 3829 C CA . ALA B 1 99 ? 25.216 7.444 38.435 1.00 6.18 599 ALA B CA 1
ATOM 3830 C C . ALA B 1 99 ? 24.894 6.610 39.662 1.00 5.52 599 ALA B C 1
ATOM 3831 O O . ALA B 1 99 ? 25.795 6.059 40.281 1.00 7.86 599 ALA B O 1
ATOM 3833 N N . PHE B 1 100 ? 23.617 6.535 40.019 1.00 6.25 600 PHE B N 1
ATOM 3834 C CA . PHE B 1 100 ? 23.189 5.809 41.208 1.00 7.42 600 PHE B CA 1
ATOM 3835 C C . PHE B 1 100 ? 23.322 4.296 41.080 1.00 6.13 600 PHE B C 1
ATOM 3836 O O . PHE B 1 100 ? 23.984 3.670 41.890 1.00 6.92 600 PHE B O 1
ATOM 3844 N N . LEU B 1 101 ? 22.770 3.732 40.015 1.00 6.51 601 LEU B N 1
ATOM 3845 C CA . LEU B 1 101 ? 22.855 2.294 39.781 1.00 7.42 601 LEU B CA 1
ATOM 3846 C C . LEU B 1 101 ? 24.306 1.882 39.530 1.00 6.52 601 LEU B C 1
ATOM 3847 O O . LEU B 1 101 ? 24.812 0.966 40.175 1.00 5.04 601 LEU B O 1
ATOM 3852 N N . MET B 1 102 ? 24.983 2.595 38.636 1.00 5.17 602 MET B N 1
ATOM 3853 C CA . MET B 1 102 ? 26.369 2.285 38.301 1.00 7.30 602 MET B CA 1
ATOM 3854 C C . MET B 1 102 ? 27.367 2.616 39.399 1.00 6.14 602 MET B C 1
ATOM 3855 O O . MET B 1 102 ? 28.335 1.886 39.596 1.00 6.92 602 MET B O 1
ATOM 3860 N N . GLY B 1 103 ? 27.125 3.715 40.110 1.00 5.11 603 GLY B N 1
ATOM 3861 C CA . GLY B 1 103 ? 28.001 4.126 41.194 1.00 5.66 603 GLY B CA 1
ATOM 3862 C C . GLY B 1 103 ? 27.961 3.151 42.359 1.00 4.55 603 GLY B C 1
ATOM 3863 O O . GLY B 1 103 ? 29.010 2.769 42.880 1.00 5.55 603 GLY B O 1
ATOM 3864 N N . LEU B 1 104 ? 26.757 2.748 42.762 1.00 5.59 604 LEU B N 1
ATOM 3865 C CA . LEU B 1 104 ? 26.578 1.787 43.859 1.00 4.72 604 LEU B CA 1
ATOM 3866 C C . LEU B 1 104 ? 27.140 0.417 43.482 1.00 5.70 604 LEU B C 1
ATOM 3867 O O . LEU B 1 104 ? 27.733 -0.255 44.319 1.00 6.84 604 LEU B O 1
ATOM 3872 N N . SER B 1 105 ? 26.991 0.037 42.212 1.00 6.53 605 SER B N 1
ATOM 3873 C CA . SER B 1 105 ? 27.494 -1.245 41.704 1.00 7.18 605 SER B CA 1
ATOM 3874 C C . SER B 1 105 ? 29.019 -1.369 41.717 1.00 7.38 605 SER B C 1
ATOM 3875 O O . SER B 1 105 ? 29.565 -2.465 41.540 1.00 6.50 605 SER B O 1
ATOM 3878 N N . ALA B 1 106 ? 29.708 -0.250 41.909 1.00 6.03 606 ALA B N 1
ATOM 3879 C CA . ALA B 1 106 ? 31.158 -0.275 41.970 1.00 6.97 606 ALA B CA 1
ATOM 3880 C C . ALA B 1 106 ? 31.633 -0.813 43.325 1.00 7.95 606 ALA B C 1
ATOM 3881 O O . ALA B 1 106 ? 32.812 -1.146 43.474 1.00 8.29 606 ALA B O 1
ATOM 3883 N N . PHE B 1 107 ? 30.724 -0.954 44.293 1.00 7.03 607 PHE B N 1
ATOM 3884 C CA . PHE B 1 107 ? 31.137 -1.431 45.613 1.00 8.59 607 PHE B CA 1
ATOM 3885 C C . PHE B 1 107 ? 30.119 -2.162 46.501 1.00 8.66 607 PHE B C 1
ATOM 3886 O O . PHE B 1 107 ? 30.508 -2.978 47.335 1.00 9.25 607 PHE B O 1
ATOM 3894 N N . LEU B 1 108 ? 28.835 -1.852 46.357 1.00 8.42 608 LEU B N 1
ATOM 3895 C CA . LEU B 1 108 ? 27.802 -2.447 47.202 1.00 7.46 608 LEU B CA 1
ATOM 3896 C C . LEU B 1 108 ? 27.694 -3.981 47.133 1.00 9.06 608 LEU B C 1
ATOM 3897 O O . LEU B 1 108 ? 27.563 -4.562 46.057 1.00 9.22 608 LEU B O 1
ATOM 3902 N N . LYS B 1 109 ? 27.711 -4.614 48.303 1.00 8.18 609 LYS B N 1
ATOM 3903 C CA . LYS B 1 109 ? 27.624 -6.066 48.410 1.00 10.29 609 LYS B CA 1
ATOM 3904 C C . LYS B 1 109 ? 26.231 -6.505 48.863 1.00 10.93 609 LYS B C 1
ATOM 3905 O O . LYS B 1 109 ? 25.404 -5.685 49.270 1.00 10.27 609 LYS B O 1
ATOM 3911 N N . ASP B 1 110 ? 25.993 -7.813 48.809 1.00 13.22 610 ASP B N 1
ATOM 3912 C CA . ASP B 1 110 ? 24.715 -8.412 49.187 1.00 14.55 610 ASP B CA 1
ATOM 3913 C C . ASP B 1 110 ? 24.216 -8.025 50.565 1.00 13.49 610 ASP B C 1
ATOM 3914 O O . ASP B 1 110 ? 24.926 -8.181 51.558 1.00 13.36 610 ASP B O 1
ATOM 3919 N N . GLY B 1 111 ? 22.987 -7.524 50.612 1.00 13.42 611 GLY B N 1
ATOM 3920 C CA . GLY B 1 111 ? 22.393 -7.141 51.878 1.00 14.10 611 GLY B CA 1
ATOM 3921 C C . GLY B 1 111 ? 22.931 -5.885 52.543 1.00 13.53 611 GLY B C 1
ATOM 3922 O O . GLY B 1 111 ? 22.444 -5.514 53.612 1.00 14.63 611 GLY B O 1
ATOM 3923 N N . GLU B 1 112 ? 23.924 -5.234 51.936 1.00 10.62 612 GLU B N 1
ATOM 3924 C CA . GLU B 1 112 ? 24.489 -4.015 52.510 1.00 8.80 612 GLU B CA 1
ATOM 3925 C C . GLU B 1 112 ? 23.510 -2.859 52.410 1.00 8.98 612 GLU B C 1
ATOM 3926 O O . GLU B 1 112 ? 22.851 -2.665 51.389 1.00 9.15 612 GLU B O 1
ATOM 3932 N N . GLU B 1 113 ? 23.435 -2.089 53.488 1.00 10.38 613 GLU B N 1
ATOM 3933 C CA . GLU B 1 113 ? 22.515 -0.966 53.586 1.00 8.07 613 GLU B CA 1
ATOM 3934 C C . GLU B 1 113 ? 22.995 0.398 53.081 1.00 6.23 613 GLU B C 1
ATOM 3935 O O . GLU B 1 113 ? 24.174 0.754 53.171 1.00 5.25 613 GLU B O 1
ATOM 3941 N N . VAL B 1 114 ? 22.053 1.125 52.499 1.00 5.72 614 VAL B N 1
ATOM 3942 C CA . VAL B 1 114 ? 22.302 2.460 51.983 1.00 5.88 614 VAL B CA 1
ATOM 3943 C C . VAL B 1 114 ? 21.273 3.386 52.610 1.00 3.93 614 VAL B C 1
ATOM 3944 O O . VAL B 1 114 ? 20.063 3.214 52.425 1.00 3.73 614 VAL B O 1
ATOM 3948 N N . LEU B 1 115 ? 21.766 4.337 53.392 1.00 2.83 615 LEU B N 1
ATOM 3949 C CA . LEU B 1 115 ? 20.904 5.308 54.045 1.00 3.16 615 LEU B CA 1
ATOM 3950 C C . LEU B 1 115 ? 20.399 6.285 52.997 1.00 4.00 615 LEU B C 1
ATOM 3951 O O . LEU B 1 115 ? 21.171 6.842 52.213 1.00 4.21 615 LEU B O 1
ATOM 3956 N N . ILE B 1 116 ? 19.089 6.455 52.963 1.00 3.62 616 ILE B N 1
ATOM 3957 C CA . ILE B 1 116 ? 18.481 7.367 52.031 1.00 5.14 616 ILE B CA 1
ATOM 3958 C C . ILE B 1 116 ? 17.583 8.349 52.762 1.00 5.21 616 ILE B C 1
ATOM 3959 O O . ILE B 1 116 ? 16.528 7.976 53.280 1.00 5.44 616 ILE B O 1
ATOM 3964 N N . PRO B 1 117 ? 18.013 9.621 52.845 1.00 6.45 617 PRO B N 1
ATOM 3965 C CA . PRO B 1 117 ? 17.249 10.684 53.503 1.00 6.01 617 PRO B CA 1
ATOM 3966 C C . PRO B 1 117 ? 15.942 10.833 52.722 1.00 5.15 617 PRO B C 1
ATOM 3967 O O . PRO B 1 117 ? 15.947 10.817 51.490 1.00 5.33 617 PRO B O 1
ATOM 3971 N N . THR B 1 118 ? 14.829 10.911 53.439 1.00 4.75 618 THR B N 1
ATOM 3972 C CA . THR B 1 118 ? 13.513 11.041 52.823 1.00 6.68 618 THR B CA 1
ATOM 3973 C C . THR B 1 118 ? 12.797 12.284 53.373 1.00 8.71 618 THR B C 1
ATOM 3974 O O . THR B 1 118 ? 13.053 12.698 54.509 1.00 10.13 618 THR B O 1
ATOM 3978 N N . PRO B 1 119 ? 11.931 12.930 52.566 1.00 8.46 619 PRO B N 1
ATOM 3979 C CA . PRO B 1 119 ? 11.509 12.668 51.180 1.00 7.96 619 PRO B CA 1
ATOM 3980 C C . PRO B 1 119 ? 12.716 12.624 50.259 1.00 7.57 61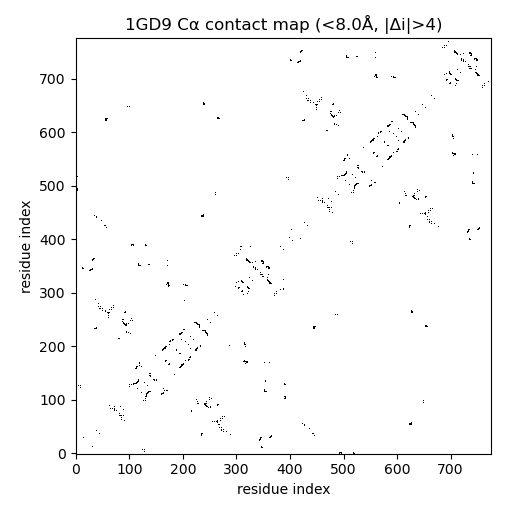9 PRO B C 1
ATOM 3981 O O . PRO B 1 119 ? 13.596 13.486 50.326 1.00 6.35 619 PRO B O 1
ATOM 3985 N N . ALA B 1 120 ? 12.759 11.604 49.410 1.00 7.65 620 ALA B N 1
ATOM 3986 C CA . ALA B 1 120 ? 13.887 11.401 48.510 1.00 9.39 620 ALA B CA 1
ATOM 3987 C C . ALA B 1 120 ? 13.518 11.287 47.057 1.00 8.76 620 ALA B C 1
ATOM 3988 O O . ALA B 1 120 ? 12.388 10.948 46.714 1.00 6.26 620 ALA B O 1
ATOM 3990 N N . PHE B 1 121 ? 14.509 11.550 46.209 1.00 8.10 621 PHE B N 1
ATOM 3991 C CA . PHE B 1 121 ? 14.352 11.444 44.770 1.00 8.03 621 PHE B CA 1
ATOM 3992 C C . PHE B 1 121 ? 13.978 9.988 44.503 1.00 7.80 621 PHE B C 1
ATOM 3993 O O . PHE B 1 121 ? 14.537 9.072 45.105 1.00 7.43 621 PHE B O 1
ATOM 4001 N N . VAL B 1 122 ? 13.029 9.788 43.601 1.00 8.29 622 VAL B N 1
ATOM 4002 C CA . VAL B 1 122 ? 12.521 8.462 43.277 1.00 7.12 622 VAL B CA 1
ATOM 4003 C C . VAL B 1 122 ? 13.492 7.396 42.757 1.00 6.50 622 VAL B C 1
ATOM 4004 O O . VAL B 1 122 ? 13.209 6.207 42.861 1.00 8.97 622 VAL B O 1
ATOM 4008 N N . SER B 1 123 ? 14.648 7.798 42.244 1.00 6.43 623 SER B N 1
ATOM 4009 C CA . SER B 1 123 ? 15.603 6.823 41.725 1.00 7.16 623 SER B CA 1
ATOM 4010 C C . SER B 1 123 ? 16.519 6.202 42.776 1.00 6.95 623 SER B C 1
ATOM 4011 O O . SER B 1 123 ? 17.114 5.156 42.530 1.00 8.67 623 SER B O 1
ATOM 4014 N N . TYR B 1 124 ? 16.588 6.811 43.955 1.00 5.32 624 TYR B N 1
ATOM 4015 C CA . TYR B 1 124 ? 17.477 6.342 45.010 1.00 6.10 624 TYR B CA 1
ATOM 4016 C C . TYR B 1 124 ? 17.284 4.928 45.533 1.00 6.28 624 TYR B C 1
ATOM 4017 O O . TYR B 1 124 ? 18.197 4.108 45.439 1.00 8.39 624 TYR B O 1
ATOM 4026 N N . ALA B 1 125 ? 16.132 4.654 46.134 1.00 4.94 625 ALA B N 1
ATOM 4027 C CA . ALA B 1 125 ? 15.881 3.323 46.681 1.00 4.99 625 ALA B CA 1
ATOM 4028 C C . ALA B 1 125 ? 15.937 2.210 45.625 1.00 5.35 625 ALA B C 1
ATOM 4029 O O . ALA B 1 125 ? 16.552 1.170 45.871 1.00 6.55 625 ALA B O 1
ATOM 4031 N N . PRO B 1 126 ? 15.320 2.416 44.438 1.00 6.19 626 PRO B N 1
ATOM 4032 C CA . PRO B 1 126 ? 15.371 1.366 43.418 1.00 6.81 626 PRO B CA 1
ATOM 4033 C C . PRO B 1 126 ? 16.791 1.089 42.945 1.00 5.87 626 PRO B C 1
ATOM 4034 O O . PRO B 1 126 ? 17.127 -0.060 42.667 1.00 7.82 626 PRO B O 1
ATOM 4038 N N . ALA B 1 127 ? 17.632 2.120 42.867 1.00 4.91 627 ALA B N 1
ATOM 4039 C CA . ALA B 1 127 ? 19.012 1.904 42.441 1.00 4.61 627 ALA B CA 1
ATOM 4040 C C . ALA B 1 127 ? 19.744 1.041 43.470 1.00 5.39 627 ALA B C 1
ATOM 4041 O O . ALA B 1 127 ? 20.543 0.185 43.099 1.00 6.52 627 ALA B O 1
ATOM 4043 N N . VAL B 1 128 ? 19.457 1.251 44.755 1.00 4.61 628 VAL B N 1
ATOM 4044 C CA . VAL B 1 128 ? 20.074 0.459 45.822 1.00 4.09 628 VAL B CA 1
ATOM 4045 C C . VAL B 1 128 ? 19.652 -1.010 45.682 1.00 5.55 628 VAL B C 1
ATOM 4046 O O . VAL B 1 128 ? 20.496 -1.905 45.718 1.00 5.84 628 VAL B O 1
ATOM 4050 N N . ILE B 1 129 ? 18.348 -1.230 45.495 1.00 6.60 629 ILE B N 1
ATOM 4051 C CA . ILE B 1 129 ? 17.773 -2.565 45.330 1.00 6.94 629 ILE B CA 1
ATOM 4052 C C . ILE B 1 129 ? 18.400 -3.256 44.112 1.00 7.90 629 ILE B C 1
ATOM 4053 O O . ILE B 1 129 ? 18.912 -4.363 44.227 1.00 7.51 629 ILE B O 1
ATOM 4058 N N . LEU B 1 130 ? 18.446 -2.560 42.980 1.00 8.04 630 LEU B N 1
ATOM 4059 C CA . LEU B 1 130 ? 19.036 -3.112 41.760 1.00 9.03 630 LEU B CA 1
ATOM 4060 C C . LEU B 1 130 ? 20.522 -3.422 41.923 1.00 9.60 630 LEU B C 1
ATOM 4061 O O . LEU B 1 130 ? 21.013 -4.411 41.377 1.00 11.53 630 LEU B O 1
ATOM 4066 N N . ALA B 1 131 ? 21.237 -2.593 42.680 1.00 9.19 631 ALA B N 1
ATOM 4067 C CA . ALA B 1 131 ? 22.665 -2.809 42.909 1.00 9.36 631 ALA B CA 1
ATOM 4068 C C . ALA B 1 131 ? 22.906 -4.033 43.806 1.00 10.04 631 ALA B C 1
ATOM 4069 O O . ALA B 1 131 ? 24.018 -4.554 43.867 1.00 11.73 631 ALA B O 1
ATOM 4071 N N . GLY B 1 132 ? 21.866 -4.469 44.517 1.00 9.40 632 GLY B N 1
ATOM 4072 C CA . GLY B 1 132 ? 21.985 -5.627 45.385 1.00 9.33 632 GLY B CA 1
ATOM 4073 C C . GLY B 1 132 ? 21.936 -5.340 46.873 1.00 9.65 632 GLY B C 1
ATOM 4074 O O . GLY B 1 132 ? 22.087 -6.251 47.690 1.00 11.29 632 GLY B O 1
ATOM 4075 N N . GLY B 1 133 ? 21.705 -4.085 47.240 1.00 10.05 633 GLY B N 1
ATOM 4076 C CA . GLY B 1 133 ? 21.651 -3.732 48.647 1.00 7.79 633 GLY B CA 1
ATOM 4077 C C . GLY B 1 133 ? 20.260 -3.462 49.186 1.00 6.97 633 GLY B C 1
ATOM 4078 O O . GLY B 1 133 ? 19.257 -3.634 48.491 1.00 6.46 633 GLY B O 1
ATOM 4079 N N . LYS B 1 134 ? 20.214 -2.997 50.432 1.00 7.35 634 LYS B N 1
ATOM 4080 C CA . LYS B 1 134 ? 18.964 -2.698 51.109 1.00 8.42 634 LYS B CA 1
ATOM 4081 C C . LYS B 1 134 ? 18.842 -1.216 51.429 1.00 8.24 634 LYS B C 1
ATOM 4082 O O . LYS B 1 134 ? 19.679 -0.645 52.128 1.00 7.80 634 LYS B O 1
ATOM 4088 N N . PRO B 1 135 ? 17.814 -0.563 50.885 1.00 7.31 635 PRO B N 1
ATOM 4089 C CA . PRO B 1 135 ? 17.627 0.862 51.157 1.00 9.01 635 PRO B CA 1
ATOM 4090 C C . PRO B 1 135 ? 17.058 1.077 52.566 1.00 7.90 635 PRO B C 1
ATOM 4091 O O . PRO B 1 135 ? 16.140 0.367 52.994 1.00 8.49 635 PRO B O 1
ATOM 4095 N N . VAL B 1 136 ? 17.626 2.032 53.296 1.00 7.57 636 VAL B N 1
ATOM 4096 C CA . VAL B 1 136 ? 17.160 2.343 54.642 1.00 7.15 636 VAL B CA 1
ATOM 4097 C C . VAL B 1 136 ? 16.780 3.819 54.681 1.00 8.99 636 VAL B C 1
ATOM 4098 O O . VAL B 1 136 ? 17.645 4.689 54.608 1.00 8.64 636 VAL B O 1
ATOM 4102 N N . GLU B 1 137 ? 15.481 4.089 54.757 1.00 7.85 637 GLU B N 1
ATOM 4103 C CA . GLU B 1 137 ? 14.984 5.457 54.795 1.00 10.47 637 GLU B CA 1
ATOM 4104 C C . GLU B 1 137 ? 15.325 6.189 56.098 1.00 9.16 637 GLU B C 1
ATOM 4105 O O . GLU B 1 137 ? 15.182 5.648 57.195 1.00 10.87 637 GLU B O 1
ATOM 4111 N N . VAL B 1 138 ? 15.833 7.407 55.957 1.00 9.76 638 VAL B N 1
ATOM 4112 C CA . VAL B 1 138 ? 16.187 8.245 57.107 1.00 9.50 638 VAL B CA 1
ATOM 4113 C C . VAL B 1 138 ? 15.338 9.510 56.978 1.00 8.69 638 VAL B C 1
ATOM 4114 O O . VAL B 1 138 ? 15.638 10.390 56.175 1.00 7.07 638 VAL B O 1
ATOM 4118 N N . PRO B 1 139 ? 14.255 9.612 57.760 1.00 7.74 639 PRO B N 1
ATOM 4119 C CA . PRO B 1 139 ? 13.425 10.811 57.638 1.00 8.24 639 PRO B CA 1
ATOM 4120 C C . PRO B 1 139 ? 14.080 12.166 57.949 1.00 8.68 639 PRO B C 1
ATOM 4121 O O . PRO B 1 139 ? 15.073 12.249 58.687 1.00 7.76 639 PRO B O 1
ATOM 4125 N N . THR B 1 140 ? 13.604 13.185 57.234 1.00 8.29 640 THR B N 1
ATOM 4126 C CA . THR B 1 140 ? 14.028 14.570 57.422 1.00 7.85 640 THR B CA 1
ATOM 4127 C C . THR B 1 140 ? 12.711 15.239 57.799 1.00 8.09 640 THR B C 1
ATOM 4128 O O . THR B 1 140 ? 11.643 14.782 57.381 1.00 8.19 640 THR B O 1
ATOM 4132 N N . TYR B 1 141 ? 12.775 16.287 58.613 1.00 7.82 641 TYR B N 1
ATOM 4133 C CA . TYR B 1 141 ? 11.566 16.930 59.121 1.00 7.63 641 TYR B CA 1
ATOM 4134 C C . TYR B 1 141 ? 11.371 18.374 58.703 1.00 7.85 641 TYR B C 1
ATOM 4135 O O . TYR B 1 141 ? 12.337 19.124 58.578 1.00 6.69 641 TYR B O 1
ATOM 4144 N N . GLU B 1 142 ? 10.110 18.766 58.534 1.00 7.68 642 GLU B N 1
ATOM 4145 C CA . GLU B 1 142 ? 9.777 20.125 58.118 1.00 7.36 642 GLU B CA 1
ATOM 4146 C C . GLU B 1 142 ? 10.215 21.160 59.140 1.00 8.22 642 GLU B C 1
ATOM 4147 O O . GLU B 1 142 ? 10.544 22.284 58.770 1.00 8.00 642 GLU B O 1
ATOM 4153 N N . GLU B 1 143 ? 10.243 20.785 60.418 1.00 7.24 643 GLU B N 1
ATOM 4154 C CA . GLU B 1 143 ? 10.666 21.727 61.448 1.00 8.88 643 GLU B CA 1
ATOM 4155 C C . GLU B 1 143 ? 12.170 21.990 61.336 1.00 9.10 643 GLU B C 1
ATOM 4156 O O . GLU B 1 143 ? 12.688 22.952 61.906 1.00 10.71 643 GLU B O 1
ATOM 4162 N N . ASP B 1 144 ? 12.860 21.120 60.599 1.00 6.65 644 ASP B N 1
ATOM 4163 C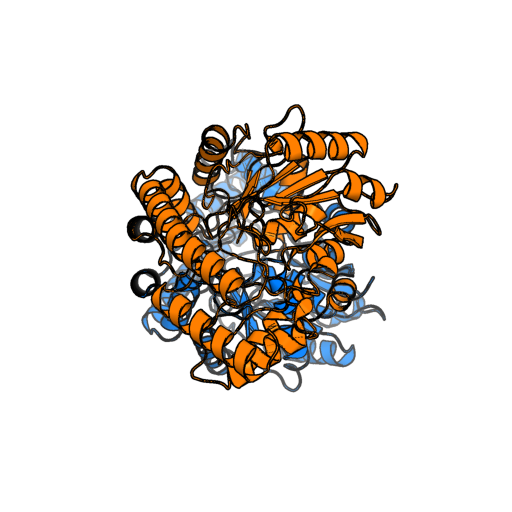 CA . ASP B 1 144 ? 14.289 21.266 60.338 1.00 7.46 644 ASP B CA 1
ATOM 4164 C C . ASP B 1 144 ? 14.461 21.850 58.924 1.00 7.75 644 ASP B C 1
ATOM 4165 O O . ASP B 1 144 ? 15.570 21.859 58.381 1.00 7.41 644 ASP B O 1
ATOM 4170 N N . GLU B 1 145 ? 13.361 22.312 58.326 1.00 7.99 645 GLU B N 1
ATOM 4171 C CA . GLU B 1 145 ? 13.354 22.842 56.956 1.00 10.04 645 GLU B CA 1
ATOM 4172 C C . GLU B 1 145 ? 13.762 21.698 56.009 1.00 9.46 645 GLU B C 1
ATOM 4173 O O . GLU B 1 145 ? 14.307 21.926 54.927 1.00 8.88 645 GLU B O 1
ATOM 4179 N N . PHE B 1 146 ? 13.480 20.472 56.453 1.00 7.37 646 PHE B N 1
ATOM 4180 C CA . PHE B 1 146 ? 13.795 19.226 55.746 1.00 8.14 646 PHE B CA 1
ATOM 4181 C C . PHE B 1 146 ? 15.290 19.004 55.537 1.00 8.61 646 PHE B C 1
ATOM 4182 O O . PHE B 1 146 ? 15.701 18.228 54.668 1.00 8.52 646 PHE B O 1
ATOM 4190 N N . ARG B 1 147 ? 16.105 19.686 56.336 1.00 6.79 647 ARG B N 1
ATOM 4191 C CA . ARG B 1 147 ? 17.549 19.539 56.248 1.00 7.18 647 ARG B CA 1
ATOM 4192 C C . ARG B 1 147 ? 17.923 18.258 56.987 1.00 6.57 647 ARG B C 1
ATOM 4193 O O . ARG B 1 147 ? 17.482 18.045 58.121 1.00 7.58 647 ARG B O 1
ATOM 4201 N N . LEU B 1 148 ? 18.694 17.392 56.329 1.00 6.94 648 LEU B N 1
ATOM 4202 C CA . LEU B 1 148 ? 19.112 16.135 56.931 1.00 6.36 648 LEU B CA 1
ATOM 4203 C C . LEU B 1 148 ? 19.809 16.375 58.263 1.00 6.65 648 LEU B C 1
ATOM 4204 O O . LEU B 1 148 ? 20.740 17.167 58.357 1.00 7.38 648 LEU B O 1
ATOM 4209 N N . ASN B 1 149 ? 19.370 15.627 59.267 1.00 6.67 649 ASN B N 1
ATOM 4210 C CA . ASN B 1 149 ? 19.882 15.715 60.625 1.00 8.67 649 ASN B CA 1
ATOM 4211 C C . ASN B 1 149 ? 20.760 14.491 60.946 1.00 8.39 649 ASN B C 1
ATOM 4212 O O . ASN B 1 149 ? 20.330 13.345 60.774 1.00 6.61 649 ASN B O 1
ATOM 4217 N N . VAL B 1 150 ? 21.990 14.739 61.394 1.00 8.70 650 VAL B N 1
ATOM 4218 C CA . VAL B 1 150 ? 22.908 13.654 61.750 1.00 9.45 650 VAL B CA 1
ATOM 4219 C C . VAL B 1 150 ? 22.365 12.844 62.936 1.00 7.90 650 VAL B C 1
ATOM 4220 O O . VAL B 1 150 ? 22.687 11.670 63.084 1.00 9.49 650 VAL B O 1
ATOM 4224 N N . ASP B 1 151 ? 21.518 13.458 63.758 1.00 6.79 651 ASP B N 1
ATOM 4225 C CA . ASP B 1 151 ? 20.905 12.750 64.888 1.00 8.27 651 ASP B CA 1
ATOM 4226 C C . ASP B 1 151 ? 20.103 11.559 64.337 1.00 8.45 651 ASP B C 1
ATOM 4227 O O . ASP B 1 151 ? 20.091 10.467 64.919 1.00 6.75 651 ASP B O 1
ATOM 4232 N N . GLU B 1 152 ? 19.442 11.798 63.210 1.00 5.96 652 GLU B N 1
ATOM 4233 C CA . GLU B 1 152 ? 18.625 10.802 62.548 1.00 7.83 652 GLU B CA 1
ATOM 4234 C C . GLU B 1 152 ? 19.493 9.743 61.861 1.00 7.60 652 GLU B C 1
ATOM 4235 O O . GLU B 1 152 ? 19.216 8.547 61.950 1.00 8.18 652 GLU B O 1
ATOM 4241 N N . LEU B 1 153 ? 20.558 10.174 61.199 1.00 6.26 653 LEU B N 1
ATOM 4242 C CA . LEU B 1 153 ? 21.450 9.229 60.531 1.00 6.39 653 LEU B CA 1
ATOM 4243 C C . LEU B 1 153 ? 22.056 8.248 61.526 1.00 6.70 653 LEU B C 1
ATOM 4244 O O . LEU B 1 153 ? 22.180 7.063 61.240 1.00 7.90 653 LEU B O 1
ATOM 4249 N N . LYS B 1 154 ? 22.427 8.752 62.699 1.00 7.49 654 LYS B N 1
ATOM 4250 C CA . LYS B 1 154 ? 23.025 7.928 63.743 1.00 8.75 654 LYS B CA 1
ATOM 4251 C C . LYS B 1 154 ? 22.087 6.844 64.272 1.00 8.59 654 LYS B C 1
ATOM 4252 O O . LYS B 1 154 ? 22.534 5.791 64.728 1.00 9.16 654 LYS B O 1
ATOM 4258 N N . LYS B 1 155 ? 20.787 7.098 64.194 1.00 8.34 655 LYS B N 1
ATOM 4259 C CA . LYS B 1 155 ? 19.801 6.141 64.657 1.00 9.60 655 LYS B CA 1
ATOM 4260 C C . LYS B 1 155 ? 19.613 5.012 63.644 1.00 10.60 655 LYS B C 1
ATOM 4261 O O . LYS B 1 155 ? 19.395 3.858 64.022 1.00 9.64 655 LYS B O 1
ATOM 4267 N N . TYR B 1 156 ? 19.770 5.341 62.364 1.00 10.38 656 TYR B N 1
ATOM 4268 C CA . TYR B 1 156 ? 19.582 4.373 61.289 1.00 9.09 656 TYR B CA 1
ATOM 4269 C C . TYR B 1 156 ? 20.782 3.585 60.784 1.00 9.95 656 TYR B C 1
ATOM 4270 O O . TYR B 1 156 ? 20.605 2.605 60.055 1.00 8.87 656 TYR B O 1
ATOM 4279 N N . VAL B 1 157 ? 21.993 4.007 61.137 1.00 9.61 657 VAL B N 1
ATOM 4280 C CA . VAL B 1 157 ? 23.180 3.260 60.717 1.00 11.61 657 VAL B CA 1
ATOM 4281 C C . VAL B 1 157 ? 23.242 1.918 61.424 1.00 12.29 657 VAL B C 1
ATOM 4282 O O . VAL B 1 157 ? 22.771 1.779 62.549 1.00 12.78 657 VAL B O 1
ATOM 4286 N N . THR B 1 158 ? 23.861 0.947 60.763 1.00 12.63 658 THR B N 1
ATOM 4287 C CA . THR B 1 158 ? 24.067 -0.386 61.320 1.00 12.80 658 THR B CA 1
ATOM 4288 C C . THR B 1 158 ? 25.443 -0.814 60.810 1.00 14.89 658 THR B C 1
ATOM 4289 O O . THR B 1 158 ? 26.093 -0.075 60.059 1.00 13.21 658 THR B O 1
ATOM 4293 N N . ASP B 1 159 ? 25.887 -1.998 61.219 1.00 16.17 659 ASP B N 1
ATOM 4294 C CA . ASP B 1 159 ? 27.167 -2.527 60.765 1.00 18.09 659 ASP B CA 1
ATOM 4295 C C . ASP B 1 159 ? 27.089 -2.935 59.293 1.00 14.52 659 ASP B C 1
ATOM 4296 O O . ASP B 1 159 ? 28.116 -3.140 58.646 1.00 17.51 659 ASP B O 1
ATOM 4301 N N . LYS B 1 160 ? 25.865 -3.034 58.774 1.00 12.86 660 LYS B N 1
ATOM 4302 C CA . LYS B 1 160 ? 25.623 -3.398 57.377 1.00 12.38 660 LYS B CA 1
ATOM 4303 C C . LYS B 1 160 ? 25.611 -2.190 56.432 1.00 11.07 660 LYS B C 1
ATOM 4304 O O . LYS B 1 160 ? 25.634 -2.355 55.214 1.00 7.46 660 LYS B O 1
ATOM 4310 N N . THR B 1 161 ? 25.575 -0.982 56.996 1.00 10.58 661 THR B N 1
ATOM 4311 C CA . THR B 1 161 ? 25.560 0.241 56.189 1.00 9.52 661 THR B CA 1
ATOM 4312 C C . THR B 1 161 ? 26.899 0.505 55.487 1.00 9.06 661 THR B C 1
ATOM 4313 O O . THR B 1 161 ? 27.963 0.501 56.118 1.00 7.75 661 THR B O 1
ATOM 4317 N N . ARG B 1 162 ? 26.834 0.745 54.179 1.00 7.84 662 ARG B N 1
ATOM 4318 C CA . ARG B 1 162 ? 28.026 1.001 53.373 1.00 10.01 662 ARG B CA 1
ATOM 4319 C C . ARG B 1 162 ? 27.994 2.317 52.622 1.00 7.61 662 ARG B C 1
ATOM 4320 O O . ARG B 1 162 ? 29.038 2.811 52.208 1.00 6.67 662 ARG B O 1
ATOM 4328 N N . ALA B 1 163 ? 26.799 2.854 52.398 1.00 6.84 663 ALA B N 1
ATOM 4329 C CA . ALA B 1 163 ? 26.676 4.108 51.667 1.00 6.96 663 ALA B CA 1
ATOM 4330 C C . ALA B 1 163 ? 25.590 5.026 52.202 1.00 6.76 663 ALA B C 1
ATOM 4331 O O . ALA B 1 163 ? 24.715 4.616 52.969 1.00 8.38 663 ALA B O 1
ATOM 4333 N N . LEU B 1 164 ? 25.669 6.281 51.777 1.00 7.51 664 LEU B N 1
ATOM 4334 C CA . LEU B 1 164 ? 24.714 7.311 52.150 1.00 5.14 664 LEU B CA 1
ATOM 4335 C C . LEU B 1 164 ? 24.528 8.141 50.889 1.00 3.56 664 LEU B C 1
ATOM 4336 O O . LEU B 1 164 ? 25.504 8.468 50.221 1.00 3.27 664 LEU B O 1
ATOM 4341 N N . ILE B 1 165 ? 23.279 8.403 50.521 1.00 4.38 665 ILE B N 1
ATOM 4342 C CA . ILE B 1 165 ? 23.008 9.247 49.366 1.00 6.56 665 ILE B CA 1
ATOM 4343 C C . ILE B 1 165 ? 22.487 10.589 49.891 1.00 6.45 665 ILE B C 1
ATOM 4344 O O . ILE B 1 165 ? 21.583 10.637 50.714 1.00 8.06 665 ILE B O 1
ATOM 4349 N N . ILE B 1 166 ? 23.097 11.669 49.429 1.00 8.60 666 ILE B N 1
ATOM 4350 C CA . ILE B 1 166 ? 22.712 13.019 49.807 1.00 9.89 666 ILE B CA 1
ATOM 4351 C C . ILE B 1 166 ? 22.249 13.753 48.557 1.00 7.47 666 ILE B C 1
ATOM 4352 O O . ILE B 1 166 ? 22.711 13.451 47.457 1.00 6.26 666 ILE B O 1
ATOM 4357 N N . ASN B 1 167 ? 21.300 14.670 48.732 1.00 5.10 667 ASN B N 1
ATOM 4358 C CA . ASN B 1 167 ? 20.761 15.458 47.625 1.00 4.13 667 ASN B CA 1
ATOM 4359 C C . ASN B 1 167 ? 20.450 16.869 48.092 1.00 4.86 667 ASN B C 1
ATOM 4360 O O . ASN B 1 167 ? 19.414 17.105 48.714 1.00 5.13 667 ASN B O 1
ATOM 4365 N N . SER B 1 168 ? 21.327 17.803 47.730 1.00 5.79 668 SER B N 1
ATOM 4366 C CA . SER B 1 168 ? 21.182 19.210 48.091 1.00 6.37 668 SER B CA 1
ATOM 4367 C C . SER B 1 168 ? 21.655 20.088 46.930 1.00 6.15 668 SER B C 1
ATOM 4368 O O . SER B 1 168 ? 22.779 19.933 46.456 1.00 7.44 668 SER B O 1
ATOM 4371 N N . PRO B 1 169 ? 20.771 20.948 46.387 1.00 7.05 669 PRO B N 1
ATOM 4372 C CA . PRO B 1 169 ? 19.370 21.184 46.759 1.00 6.73 669 PRO B CA 1
ATOM 4373 C C . PRO B 1 169 ? 18.549 19.915 46.560 1.00 6.83 669 PRO B C 1
ATOM 4374 O O . PRO B 1 169 ? 18.786 19.145 45.626 1.00 6.95 669 PRO B O 1
ATOM 4378 N N . CYS B 1 170 ? 17.570 19.724 47.436 1.00 5.86 670 CYS B N 1
ATOM 4379 C CA . CYS B 1 170 ? 16.754 18.526 47.415 1.00 6.66 670 CYS B CA 1
ATOM 4380 C C . CYS B 1 170 ? 15.466 18.483 46.611 1.00 5.95 670 CYS B C 1
ATOM 4381 O O . CYS B 1 170 ? 14.652 19.399 46.647 1.00 7.86 670 CYS B O 1
ATOM 4384 N N . ASN B 1 171 ? 15.312 17.395 45.864 1.00 7.33 671 ASN B N 1
ATOM 4385 C CA . ASN B 1 171 ? 14.089 17.121 45.122 1.00 6.48 671 ASN B CA 1
ATOM 4386 C C . ASN B 1 171 ? 13.578 16.025 46.057 1.00 7.28 671 ASN B C 1
ATOM 4387 O O . ASN B 1 171 ? 14.207 14.959 46.146 1.00 4.84 671 ASN B O 1
ATOM 4392 N N . PRO B 1 172 ? 12.335 16.151 46.555 1.00 6.15 672 PRO B N 1
ATOM 4393 C CA . PRO B 1 172 ? 11.264 17.143 46.419 1.00 8.18 672 PRO B CA 1
ATOM 4394 C C . PRO B 1 172 ? 11.080 18.275 47.442 1.00 7.47 672 PRO B C 1
ATOM 4395 O O . PRO B 1 172 ? 10.165 19.083 47.295 1.00 9.30 672 PRO B O 1
ATOM 4399 N N . THR B 1 173 ? 11.884 18.314 48.494 1.00 7.68 673 THR B N 1
ATOM 4400 C CA . THR B 1 173 ? 11.688 19.327 49.531 1.00 7.66 673 THR B CA 1
ATOM 4401 C C . THR B 1 173 ? 12.187 20.751 49.245 1.00 10.02 673 THR B C 1
ATOM 4402 O O . THR B 1 173 ? 11.629 21.733 49.760 1.00 9.60 673 THR B O 1
ATOM 4406 N N . GLY B 1 174 ? 13.227 20.858 48.427 1.00 8.81 674 GLY B N 1
ATOM 4407 C CA . GLY B 1 174 ? 13.813 22.153 48.126 1.00 8.44 674 GLY B CA 1
ATOM 4408 C C . GLY B 1 174 ? 14.801 22.550 49.217 1.00 7.24 674 GLY B C 1
ATOM 4409 O O . GLY B 1 174 ? 15.324 23.665 49.223 1.00 6.81 674 GLY B O 1
ATOM 4410 N N . ALA B 1 175 ? 15.061 21.632 50.144 1.00 6.80 675 ALA B N 1
ATOM 4411 C CA . ALA B 1 175 ? 15.982 21.893 51.239 1.00 6.75 675 ALA B CA 1
ATOM 4412 C C . ALA B 1 175 ? 17.438 22.005 50.774 1.00 6.68 675 ALA B C 1
ATOM 4413 O O . ALA B 1 175 ? 17.858 21.344 49.821 1.00 5.08 675 ALA B O 1
ATOM 4415 N N . VAL B 1 176 ? 18.192 22.881 51.429 1.00 5.34 676 VAL B N 1
ATOM 4416 C CA . VAL B 1 176 ? 19.598 23.048 51.114 1.00 5.63 676 VAL B CA 1
ATOM 4417 C C . VAL B 1 176 ? 20.427 22.845 52.370 1.00 6.72 676 VAL B C 1
ATOM 4418 O O . VAL B 1 176 ? 20.207 23.491 53.390 1.00 7.47 676 VAL B O 1
ATOM 4422 N N . LEU B 1 177 ? 21.329 21.876 52.313 1.00 8.73 677 LEU B N 1
ATOM 4423 C CA . LEU B 1 177 ? 22.207 21.578 53.433 1.00 9.76 677 LEU B CA 1
ATOM 4424 C C . LEU B 1 177 ? 23.178 22.746 53.598 1.00 9.78 677 LEU B C 1
ATOM 4425 O O . LEU B 1 177 ? 23.729 23.245 52.612 1.00 11.17 677 LEU B O 1
ATOM 4430 N N . THR B 1 178 ? 23.343 23.213 54.831 1.00 6.83 678 THR B N 1
ATOM 4431 C CA . THR B 1 178 ? 24.274 24.302 55.099 1.00 7.20 678 THR B CA 1
ATOM 4432 C C . THR B 1 178 ? 25.675 23.713 55.151 1.00 8.44 678 THR B C 1
ATOM 4433 O O . THR B 1 178 ? 25.842 22.494 55.150 1.00 7.92 678 THR B O 1
ATOM 4437 N N . LYS B 1 179 ? 26.687 24.567 55.200 1.00 8.24 679 LYS B N 1
ATOM 4438 C CA . LYS B 1 179 ? 28.053 24.076 55.267 1.00 10.41 679 LYS B CA 1
ATOM 4439 C C . LYS B 1 179 ? 28.258 23.216 56.514 1.00 11.23 679 LYS B C 1
ATOM 4440 O O . LYS B 1 179 ? 28.886 22.158 56.440 1.00 9.12 679 LYS B O 1
ATOM 4446 N N . LYS B 1 180 ? 27.715 23.661 57.649 1.00 10.37 680 LYS B N 1
ATOM 4447 C CA . LYS B 1 180 ? 27.857 22.912 58.899 1.00 10.65 680 LYS B CA 1
ATOM 4448 C C . LYS B 1 180 ? 27.142 21.568 58.831 1.00 8.96 680 LYS B C 1
ATOM 4449 O O . LYS B 1 180 ? 27.624 20.595 59.393 1.00 7.48 680 LYS B O 1
ATOM 4455 N N . ASP B 1 181 ? 26.002 21.523 58.140 1.00 7.98 681 ASP B N 1
ATOM 4456 C CA . ASP B 1 181 ? 25.251 20.282 57.962 1.00 7.87 681 ASP B CA 1
ATOM 4457 C C . ASP B 1 181 ? 26.183 19.297 57.272 1.00 7.56 681 ASP B C 1
ATOM 4458 O O . ASP B 1 181 ? 26.342 18.163 57.714 1.00 6.64 681 ASP B O 1
ATOM 4463 N N . LEU B 1 182 ? 26.786 19.749 56.174 1.00 6.45 682 LEU B N 1
ATOM 4464 C CA . LEU B 1 182 ? 27.697 18.927 55.399 1.00 6.75 682 LEU B CA 1
ATOM 4465 C C . LEU B 1 182 ? 28.922 18.509 56.197 1.00 8.40 682 LEU B C 1
ATOM 4466 O O . LEU B 1 182 ? 29.380 17.381 56.076 1.00 7.36 682 LEU B O 1
ATOM 4471 N N . GLU B 1 183 ? 29.439 19.402 57.032 1.00 8.27 683 GLU B N 1
ATOM 4472 C CA . GLU B 1 183 ? 30.611 19.077 57.840 1.00 10.29 683 GLU B CA 1
ATOM 4473 C C . GLU B 1 183 ? 30.282 17.990 58.859 1.00 9.86 683 GLU B C 1
ATOM 4474 O O . GLU B 1 183 ? 31.111 17.129 59.152 1.00 8.77 683 GLU B O 1
ATOM 4480 N N . GLU B 1 184 ? 29.051 18.026 59.364 1.00 9.08 684 GLU B N 1
ATOM 4481 C CA . GLU B 1 184 ? 28.573 17.056 60.336 1.00 9.49 684 GLU B CA 1
ATOM 4482 C C . GLU B 1 184 ? 28.255 15.728 59.648 1.00 8.68 684 GLU B C 1
ATOM 4483 O O . GLU B 1 184 ? 28.490 14.652 60.212 1.00 8.09 684 GLU B O 1
ATOM 4489 N N . ILE B 1 185 ? 27.738 15.809 58.425 1.00 6.25 685 ILE B N 1
ATOM 4490 C CA . ILE B 1 185 ? 27.423 14.616 57.653 1.00 5.68 685 ILE B CA 1
ATOM 4491 C C . ILE B 1 185 ? 28.732 13.942 57.273 1.00 5.43 685 ILE B C 1
ATOM 4492 O O . ILE B 1 185 ? 28.853 12.727 57.369 1.00 5.17 685 ILE B O 1
ATOM 4497 N N . ALA B 1 186 ? 29.732 14.744 56.921 1.00 4.25 686 ALA B N 1
ATOM 4498 C CA . ALA B 1 186 ? 31.037 14.227 56.535 1.00 7.01 686 ALA B CA 1
ATOM 4499 C C . ALA B 1 186 ? 31.661 13.428 57.674 1.00 9.13 686 ALA B C 1
ATOM 4500 O O . ALA B 1 186 ? 32.237 12.358 57.448 1.00 8.80 686 ALA B O 1
ATOM 4502 N N . ASP B 1 187 ? 31.541 13.947 58.894 1.00 9.78 687 ASP B N 1
ATOM 4503 C CA . ASP B 1 187 ? 32.083 13.271 60.074 1.00 11.75 687 ASP B CA 1
ATOM 4504 C C . ASP B 1 187 ? 31.448 11.896 60.241 1.00 9.28 687 ASP B C 1
ATOM 4505 O O . ASP B 1 187 ? 32.131 10.914 60.512 1.00 9.02 687 ASP B O 1
ATOM 4510 N N . PHE B 1 188 ? 30.133 11.852 60.073 1.00 7.95 688 PHE B N 1
ATOM 4511 C CA . PHE B 1 188 ? 29.364 10.626 60.186 1.00 9.07 688 PHE B CA 1
ATOM 4512 C C . PHE B 1 188 ? 29.786 9.617 59.111 1.00 8.26 688 PHE B C 1
ATOM 4513 O O . PHE B 1 188 ? 29.944 8.431 59.392 1.00 9.56 688 PHE B O 1
ATOM 4521 N N . VAL B 1 189 ? 29.933 10.092 57.878 1.00 7.85 689 VAL B N 1
ATOM 4522 C CA . VAL B 1 189 ? 30.339 9.241 56.767 1.00 7.75 689 VAL B CA 1
ATOM 4523 C C . VAL B 1 189 ? 31.706 8.631 57.034 1.00 9.26 689 VAL B C 1
ATOM 4524 O O . VAL B 1 189 ? 31.899 7.434 56.829 1.00 11.43 689 VAL B O 1
ATOM 4528 N N . VAL B 1 190 ? 32.644 9.450 57.503 1.00 7.84 690 VAL B N 1
ATOM 4529 C CA . VAL B 1 190 ? 33.987 8.968 57.800 1.00 9.01 690 VAL B CA 1
ATOM 4530 C C . VAL B 1 190 ? 33.977 7.968 58.956 1.00 10.35 690 VAL B C 1
ATOM 4531 O O . VAL B 1 190 ? 34.599 6.910 58.874 1.00 11.65 690 VAL B O 1
ATOM 4535 N N . GLU B 1 191 ? 33.238 8.297 60.009 1.00 11.15 691 GLU B N 1
ATOM 4536 C CA . GLU B 1 191 ? 33.141 7.451 61.198 1.00 12.75 691 GLU B CA 1
ATOM 4537 C C . GLU B 1 191 ? 32.642 6.033 60.900 1.00 13.12 691 GLU B C 1
ATOM 4538 O O . GLU B 1 191 ? 33.140 5.051 61.469 1.00 12.39 691 GLU B O 1
ATOM 4544 N N . HIS B 1 192 ? 31.674 5.932 59.996 1.00 10.98 692 HIS B N 1
ATOM 4545 C CA . HIS B 1 192 ? 31.098 4.647 59.646 1.00 10.92 692 HIS B CA 1
ATOM 4546 C C . HIS B 1 192 ? 31.668 4.062 58.377 1.00 9.33 692 HIS B C 1
ATOM 4547 O O . HIS B 1 192 ? 31.147 3.090 57.852 1.00 11.82 692 HIS B O 1
ATOM 4554 N N . ASP B 1 193 ? 32.760 4.653 57.905 1.00 10.57 693 ASP B N 1
ATOM 4555 C CA . ASP B 1 193 ? 33.444 4.204 56.700 1.00 12.07 693 ASP B CA 1
ATOM 4556 C C . ASP B 1 193 ? 32.502 3.970 55.530 1.00 9.89 693 ASP B C 1
ATOM 4557 O O . ASP B 1 193 ? 32.530 2.924 54.876 1.00 10.72 693 ASP B O 1
ATOM 4562 N N . LEU B 1 194 ? 31.657 4.960 55.281 1.00 8.60 694 LEU B N 1
ATOM 4563 C CA . LEU B 1 194 ? 30.691 4.877 54.204 1.00 7.93 694 LEU B CA 1
ATOM 4564 C C . LEU B 1 194 ? 31.185 5.615 52.984 1.00 8.21 694 LEU B C 1
ATOM 4565 O O . LEU B 1 194 ? 32.192 6.324 53.018 1.00 8.64 694 LEU B O 1
ATOM 4570 N N . ILE B 1 195 ? 30.478 5.392 51.889 1.00 8.69 695 ILE B N 1
ATOM 4571 C CA . ILE B 1 195 ? 30.745 6.098 50.661 1.00 7.96 695 ILE B CA 1
ATOM 4572 C C . ILE B 1 195 ? 29.498 6.966 50.555 1.00 7.40 695 ILE B C 1
ATOM 4573 O O . ILE B 1 195 ? 28.390 6.505 50.837 1.00 6.74 695 ILE B O 1
ATOM 4578 N N . VAL B 1 196 ? 29.698 8.255 50.327 1.00 6.53 696 VAL B N 1
ATOM 4579 C CA . VAL B 1 196 ? 28.569 9.154 50.190 1.00 6.73 696 VAL B CA 1
ATOM 4580 C C . VAL B 1 196 ? 28.431 9.588 48.731 1.00 5.93 696 VAL B C 1
ATOM 4581 O O . VAL B 1 196 ? 29.421 9.899 48.063 1.00 6.73 696 VAL B O 1
ATOM 4585 N N . ILE B 1 197 ? 27.205 9.516 48.223 1.00 5.53 697 ILE B N 1
ATOM 4586 C CA . ILE B 1 197 ? 26.914 9.921 46.859 1.00 6.76 697 ILE B CA 1
ATOM 4587 C C . ILE B 1 197 ? 26.162 11.234 47.009 1.00 6.72 697 ILE B C 1
ATOM 4588 O O . ILE B 1 197 ? 25.109 11.280 47.646 1.00 7.69 697 ILE B O 1
ATOM 4593 N N . SER B 1 198 ? 26.742 12.301 46.462 1.00 6.84 698 SER B N 1
ATOM 4594 C CA . SER B 1 198 ? 26.179 13.643 46.548 1.00 4.81 698 SER B CA 1
ATOM 4595 C C . SER B 1 198 ? 25.564 14.079 45.235 1.00 4.00 698 SER B C 1
ATOM 4596 O O . SER B 1 198 ? 26.278 14.350 44.276 1.00 3.75 698 SER B O 1
ATOM 4599 N N . ASP B 1 199 ? 24.235 14.175 45.218 1.00 2.94 699 ASP B N 1
ATOM 4600 C CA . ASP B 1 199 ? 23.481 14.574 44.035 1.00 4.17 699 ASP B CA 1
ATOM 4601 C C . ASP B 1 199 ? 23.277 16.093 44.053 1.00 2.87 699 ASP B C 1
ATOM 4602 O O . ASP B 1 199 ? 22.382 16.617 44.711 1.00 2.53 699 ASP B O 1
ATOM 4607 N N . GLU B 1 200 ? 24.086 16.777 43.255 1.00 4.92 700 GLU B N 1
ATOM 4608 C CA . GLU B 1 200 ? 24.088 18.231 43.201 1.00 5.70 700 GLU B CA 1
ATOM 4609 C C . GLU B 1 200 ? 23.578 18.846 41.895 1.00 5.86 700 GLU B C 1
ATOM 4610 O O . GLU B 1 200 ? 23.953 19.967 41.551 1.00 6.64 700 GLU B O 1
ATOM 4616 N N . VAL B 1 201 ? 22.695 18.149 41.185 1.00 5.27 701 VAL B N 1
ATOM 4617 C CA . VAL B 1 201 ? 22.170 18.671 39.916 1.00 5.55 701 VAL B CA 1
ATOM 4618 C C . VAL B 1 201 ? 21.460 20.032 39.986 1.00 5.53 701 VAL B C 1
ATOM 4619 O O . VAL B 1 201 ? 21.391 20.738 38.982 1.00 6.27 701 VAL B O 1
ATOM 4623 N N . TYR B 1 202 ? 20.927 20.382 41.159 1.00 4.82 702 TYR B N 1
ATOM 4624 C CA . TYR B 1 202 ? 20.222 21.655 41.356 1.00 5.58 702 TYR B CA 1
ATOM 4625 C C . TYR B 1 202 ? 21.082 22.752 41.980 1.00 5.36 702 TYR B C 1
ATOM 4626 O O . TYR B 1 202 ? 20.562 23.797 42.373 1.00 5.26 702 TYR B O 1
ATOM 4635 N N . GLU B 1 203 ? 22.390 22.517 42.045 1.00 5.78 703 GLU B N 1
ATOM 4636 C CA . GLU B 1 203 ? 23.339 23.455 42.640 1.00 6.21 703 GLU B CA 1
ATOM 4637 C C . GLU B 1 203 ? 23.159 24.942 42.334 1.00 6.62 703 GLU B C 1
ATOM 4638 O O . GLU B 1 203 ? 23.296 25.764 43.235 1.00 5.89 703 GLU B O 1
ATOM 4644 N N . HIS B 1 204 ? 22.856 25.279 41.079 1.00 6.34 704 HIS B N 1
ATOM 4645 C CA . HIS B 1 204 ? 22.708 26.681 40.660 1.00 6.83 704 HIS B CA 1
ATOM 4646 C C . HIS B 1 204 ? 21.370 27.345 40.925 1.00 7.92 704 HIS B C 1
ATOM 4647 O O . HIS B 1 204 ? 21.213 28.554 40.724 1.00 8.62 704 HIS B O 1
ATOM 4654 N N . PHE B 1 205 ? 20.387 26.559 41.337 1.00 8.10 705 PHE B N 1
ATOM 4655 C CA . PHE B 1 205 ? 19.075 27.114 41.621 1.00 7.47 705 PHE B CA 1
ATOM 4656 C C . PHE B 1 205 ? 18.884 27.121 43.117 1.00 7.94 705 PHE B C 1
ATOM 4657 O O . PHE B 1 205 ? 18.270 26.227 43.681 1.00 8.12 705 PHE B O 1
ATOM 4665 N N . ILE B 1 206 ? 19.561 28.084 43.745 1.00 8.77 706 ILE B N 1
ATOM 4666 C CA . ILE B 1 206 ? 19.537 28.303 45.187 1.00 9.44 706 ILE B CA 1
ATOM 4667 C C . ILE B 1 206 ? 19.022 29.711 45.404 1.00 8.09 706 ILE B C 1
ATOM 4668 O O . ILE B 1 206 ? 19.304 30.617 44.608 1.00 8.20 706 ILE B O 1
ATOM 4673 N N . TYR B 1 207 ? 18.326 29.907 46.517 1.00 7.44 707 TYR B N 1
ATOM 4674 C CA . TYR B 1 207 ? 17.716 31.193 46.810 1.00 8.63 707 TYR B CA 1
ATOM 4675 C C . TYR B 1 207 ? 18.031 31.704 48.205 1.00 9.87 707 TYR B C 1
ATOM 4676 O O . TYR B 1 207 ? 18.712 31.034 48.989 1.00 8.93 707 TYR B O 1
ATOM 4685 N N . ASP B 1 208 ? 17.537 32.906 48.493 1.00 9.79 708 ASP B N 1
ATOM 4686 C CA . ASP B 1 208 ? 17.744 33.556 49.780 1.00 9.84 708 ASP B CA 1
ATOM 4687 C C . ASP B 1 208 ? 19.228 33.546 50.145 1.00 12.27 708 ASP B C 1
ATOM 4688 O O . ASP B 1 208 ? 20.067 33.921 49.325 1.00 12.00 708 ASP B O 1
ATOM 4693 N N . ASP B 1 209 ? 19.566 33.152 51.366 1.00 14.13 709 ASP B N 1
ATOM 4694 C CA . ASP B 1 209 ? 20.971 33.116 51.739 1.00 20.27 709 ASP B CA 1
ATOM 4695 C C . ASP B 1 209 ? 21.603 31.731 51.580 1.00 20.22 709 ASP B C 1
ATOM 4696 O O . ASP B 1 209 ? 22.662 31.460 52.143 1.00 21.42 709 ASP B O 1
ATOM 4701 N N . ALA B 1 210 ? 20.957 30.868 50.792 1.00 19.09 710 ALA B N 1
ATOM 4702 C CA . ALA B 1 210 ? 21.471 29.523 50.549 1.00 16.97 710 ALA B CA 1
ATOM 4703 C C . ALA B 1 210 ? 22.698 29.590 49.648 1.00 15.92 710 ALA B C 1
ATOM 4704 O O . ALA B 1 210 ? 22.761 30.376 48.695 1.00 14.82 710 ALA B O 1
ATOM 4706 N N . ARG B 1 211 ? 23.688 28.775 49.982 1.00 13.11 711 ARG B N 1
ATOM 4707 C CA . ARG B 1 211 ? 24.921 28.713 49.222 1.00 12.63 711 ARG B CA 1
ATOM 4708 C C . ARG B 1 211 ? 25.195 27.229 49.026 1.00 10.85 711 ARG B C 1
ATOM 4709 O O . ARG B 1 211 ? 25.014 26.435 49.948 1.00 9.55 711 ARG B O 1
ATOM 4717 N N . HIS B 1 212 ? 25.630 26.854 47.830 1.00 7.78 712 HIS B N 1
ATOM 4718 C CA . HIS B 1 212 ? 25.887 25.452 47.544 1.00 7.13 712 HIS B CA 1
ATOM 4719 C C . HIS B 1 212 ? 27.314 24.982 47.817 1.00 5.90 712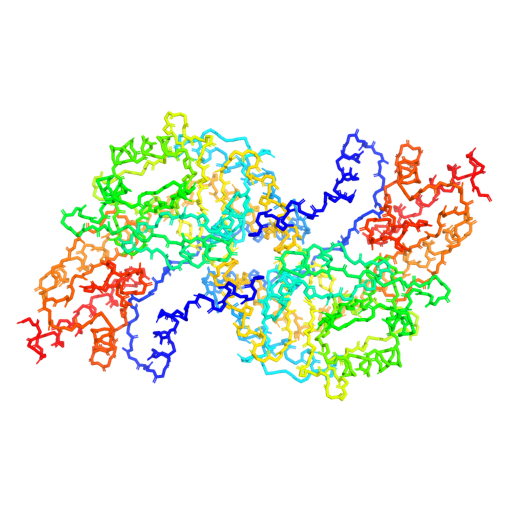 HIS B C 1
ATOM 4720 O O . HIS B 1 212 ? 28.265 25.473 47.211 1.00 8.06 712 HIS B O 1
ATOM 4727 N N . TYR B 1 213 ? 27.449 24.031 48.739 1.00 5.99 713 TYR B N 1
ATOM 4728 C CA . TYR B 1 213 ? 28.746 23.445 49.083 1.00 6.90 713 TYR B CA 1
ATOM 4729 C C . TYR B 1 213 ? 28.750 21.970 48.675 1.00 6.97 713 TYR B C 1
ATOM 4730 O O . TYR B 1 213 ? 27.707 21.317 48.702 1.00 8.82 713 TYR B O 1
ATOM 4739 N N . SER B 1 214 ? 29.913 21.459 48.282 1.00 5.41 714 SER B N 1
ATOM 4740 C CA . SER B 1 214 ? 30.042 20.060 47.874 1.00 6.35 714 SER B CA 1
ATOM 4741 C C . SER B 1 214 ? 30.776 19.277 48.949 1.00 6.68 714 SER B C 1
ATOM 4742 O O . SER B 1 214 ? 31.902 19.621 49.316 1.00 7.40 714 SER B O 1
ATOM 4745 N N . ILE B 1 215 ? 30.160 18.203 49.434 1.00 6.18 715 ILE B N 1
ATOM 4746 C CA . ILE B 1 215 ? 30.791 17.404 50.480 1.00 5.92 715 ILE B CA 1
ATOM 4747 C C . ILE B 1 215 ? 32.186 16.863 50.083 1.00 6.31 715 ILE B C 1
ATOM 4748 O O . ILE B 1 215 ? 33.077 16.759 50.926 1.00 6.29 715 ILE B O 1
ATOM 4753 N N . ALA B 1 216 ? 32.394 16.599 48.794 1.00 6.48 716 ALA B N 1
ATOM 4754 C CA . ALA B 1 216 ? 33.680 16.099 48.294 1.00 7.11 716 ALA B CA 1
ATOM 4755 C C . ALA B 1 216 ? 34.805 17.121 48.451 1.00 9.05 716 ALA B C 1
ATOM 4756 O O . ALA B 1 216 ? 35.979 16.768 48.326 1.00 10.06 716 ALA B O 1
ATOM 4758 N N . SER B 1 217 ? 34.441 18.385 48.684 1.00 8.73 717 SER B N 1
ATOM 4759 C CA . SER B 1 217 ? 35.421 19.462 48.868 1.00 9.59 717 SER B CA 1
ATOM 4760 C C . SER B 1 217 ? 35.919 19.533 50.313 1.00 9.60 717 SER B C 1
ATOM 4761 O O . SER B 1 217 ? 36.905 20.210 50.603 1.00 9.54 717 SER B O 1
ATOM 4764 N N . LEU B 1 218 ? 35.199 18.879 51.219 1.00 10.50 718 LEU B N 1
ATOM 4765 C CA . LEU B 1 218 ? 35.559 18.868 52.631 1.00 11.40 718 LEU B CA 1
ATOM 4766 C C . LEU B 1 218 ? 36.783 17.995 52.880 1.00 12.37 718 LEU B C 1
ATOM 4767 O O . LEU B 1 218 ? 37.077 17.096 52.098 1.00 11.26 718 LEU B O 1
ATOM 4772 N N . ASP B 1 219 ? 37.499 18.281 53.964 1.00 15.41 719 ASP B N 1
ATOM 4773 C CA . ASP B 1 219 ? 38.715 17.546 54.324 1.00 18.24 719 ASP B CA 1
ATOM 4774 C C . ASP B 1 219 ? 38.584 16.026 54.252 1.00 15.81 719 ASP B C 1
ATOM 4775 O O . ASP B 1 219 ? 37.707 15.440 54.891 1.00 15.74 719 ASP B O 1
ATOM 4780 N N . GLY B 1 220 ? 39.449 15.417 53.442 1.00 14.82 720 GLY B N 1
ATOM 4781 C CA . GLY B 1 220 ? 39.480 13.972 53.273 1.00 13.47 720 GLY B CA 1
ATOM 4782 C C . GLY B 1 220 ? 38.219 13.296 52.768 1.00 12.93 720 GLY B C 1
ATOM 4783 O O . GLY B 1 220 ? 38.050 12.084 52.950 1.00 11.99 720 GLY B O 1
ATOM 4784 N N . MET B 1 221 ? 37.351 14.048 52.099 1.00 10.32 721 MET B N 1
ATOM 4785 C CA . MET B 1 221 ? 36.109 13.476 51.605 1.00 9.35 721 MET B CA 1
ATOM 4786 C C . MET B 1 221 ? 36.111 12.947 50.183 1.00 9.47 721 MET B C 1
ATOM 4787 O O . MET B 1 221 ? 35.348 12.039 49.873 1.00 8.95 721 MET B O 1
ATOM 4792 N N . PHE B 1 222 ? 36.968 13.488 49.323 1.00 9.52 722 PHE B N 1
ATOM 4793 C CA . PHE B 1 222 ? 37.003 13.049 47.928 1.00 11.00 722 PHE B CA 1
ATOM 4794 C C . PHE B 1 222 ? 37.219 11.554 47.784 1.00 10.24 722 PHE B C 1
ATOM 4795 O O . PHE B 1 222 ? 36.661 10.923 46.896 1.00 10.12 722 PHE B O 1
ATOM 4803 N N . GLU B 1 223 ? 37.994 10.996 48.705 1.00 12.15 723 GLU B N 1
ATOM 4804 C CA . GLU B 1 223 ? 38.337 9.587 48.704 1.00 12.08 723 GLU B CA 1
ATOM 4805 C C . GLU B 1 223 ? 37.147 8.669 48.948 1.00 11.13 723 GLU B C 1
ATOM 4806 O O . GLU B 1 223 ? 37.190 7.484 48.609 1.00 11.36 723 GLU B O 1
ATOM 4812 N N . ARG B 1 224 ? 36.067 9.218 49.490 1.00 10.53 724 ARG B N 1
ATOM 4813 C CA . ARG B 1 224 ? 34.889 8.409 49.786 1.00 10.54 724 ARG B CA 1
ATOM 4814 C C . ARG B 1 224 ? 33.589 9.025 49.287 1.00 7.46 724 ARG B C 1
ATOM 4815 O O . ARG B 1 224 ? 32.509 8.724 49.796 1.00 7.31 724 ARG B O 1
ATOM 4823 N N . THR B 1 225 ? 33.693 9.853 48.259 1.00 5.58 725 THR B N 1
ATOM 4824 C CA . THR B 1 225 ? 32.526 10.519 47.724 1.00 4.79 725 THR B CA 1
ATOM 4825 C C . THR B 1 225 ? 32.387 10.356 46.223 1.00 5.06 725 THR B C 1
ATOM 4826 O O . THR B 1 225 ? 33.373 10.364 45.491 1.00 5.99 725 THR B O 1
ATOM 4830 N N . ILE B 1 226 ? 31.153 10.142 45.786 1.00 4.58 726 ILE B N 1
ATOM 4831 C CA . ILE B 1 226 ? 30.836 10.076 44.373 1.00 5.19 726 ILE B CA 1
ATOM 4832 C C . ILE B 1 226 ? 29.998 11.338 44.193 1.00 3.88 726 ILE B C 1
ATOM 4833 O O . ILE B 1 226 ? 28.886 11.425 44.723 1.00 4.11 726 ILE B O 1
ATOM 4838 N N . THR B 1 227 ? 30.575 12.353 43.559 1.00 4.43 727 THR B N 1
ATOM 4839 C CA . THR B 1 227 ? 29.844 13.596 43.305 1.00 5.72 727 THR B CA 1
ATOM 4840 C C . THR B 1 227 ? 29.079 13.416 42.001 1.00 5.68 727 THR B C 1
ATOM 4841 O O . THR B 1 227 ? 29.665 13.111 40.962 1.00 6.37 727 THR B O 1
ATOM 4845 N N . VAL B 1 228 ? 27.761 13.543 42.088 1.00 5.18 728 VAL B N 1
ATOM 4846 C CA . VAL B 1 228 ? 26.872 13.391 40.941 1.00 5.60 728 VAL B CA 1
ATOM 4847 C C . VAL B 1 228 ? 26.313 14.757 40.499 1.00 5.88 728 VAL B C 1
ATOM 4848 O O . VAL B 1 228 ? 25.732 15.494 41.296 1.00 6.34 728 VAL B O 1
ATOM 4852 N N . ASN B 1 229 ? 26.479 15.088 39.225 1.00 5.55 729 ASN B N 1
ATOM 4853 C CA . ASN B 1 229 ? 25.979 16.361 38.712 1.00 5.09 729 ASN B CA 1
ATOM 4854 C C . ASN B 1 229 ? 25.661 16.169 37.230 1.00 6.24 729 ASN B C 1
ATOM 4855 O O . ASN B 1 229 ? 25.759 15.061 36.702 1.00 5.93 729 ASN B O 1
ATOM 4860 N N . GLY B 1 230 ? 25.262 17.242 36.561 1.00 5.35 730 GLY B N 1
ATOM 4861 C CA . GLY B 1 230 ? 24.935 17.135 35.158 1.00 7.34 730 GLY B CA 1
ATOM 4862 C C . GLY B 1 230 ? 24.453 18.439 34.568 1.00 7.64 730 GLY B C 1
ATOM 4863 O O . GLY B 1 230 ? 24.381 19.463 35.254 1.00 6.16 730 GLY B O 1
ATOM 4864 N N . PHE B 1 231 ? 24.078 18.376 33.296 1.00 7.39 731 PHE B N 1
ATOM 4865 C CA . PHE B 1 231 ? 23.622 19.544 32.561 1.00 6.29 731 PHE B CA 1
ATOM 4866 C C . PHE B 1 231 ? 22.110 19.635 32.412 1.00 6.21 731 PHE B C 1
ATOM 4867 O O . PHE B 1 231 ? 21.594 20.663 31.975 1.00 5.62 731 PHE B O 1
ATOM 4875 N N . SER B 1 232 ? 21.400 18.582 32.807 1.00 5.04 732 SER B N 1
ATOM 4876 C CA . SER B 1 232 ? 19.948 18.544 32.675 1.00 5.93 732 SER B CA 1
ATOM 4877 C C . SER B 1 232 ? 19.197 19.715 33.284 1.00 6.50 732 SER B C 1
ATOM 4878 O O . SER B 1 232 ? 18.361 20.321 32.622 1.00 8.60 732 SER B O 1
ATOM 4881 N N . LYS B 1 233 ? 19.498 20.048 34.534 1.00 5.89 733 LYS B N 1
ATOM 4882 C CA . LYS B 1 233 ? 18.794 21.144 35.188 1.00 7.48 733 LYS B CA 1
ATOM 4883 C C . LYS B 1 233 ? 19.473 22.496 34.990 1.00 7.18 733 LYS B C 1
ATOM 4884 O O . LYS B 1 233 ? 18.825 23.453 34.560 1.00 7.66 733 LYS B O 1
ATOM 4890 N N . THR B 1 234 ? 20.789 22.539 35.219 1.00 8.42 734 THR B N 1
ATOM 4891 C CA . THR B 1 234 ? 21.608 23.751 35.093 1.00 8.60 734 THR B CA 1
ATOM 4892 C C . THR B 1 234 ? 21.377 24.465 33.753 1.00 10.47 734 THR B C 1
ATOM 4893 O O . THR B 1 234 ? 21.083 25.657 33.716 1.00 10.23 734 THR B O 1
ATOM 4897 N N . PHE B 1 235 ? 21.613 23.758 32.655 1.00 10.42 735 PHE B N 1
ATOM 4898 C CA . PHE B 1 235 ? 21.330 24.298 31.334 1.00 11.83 735 PHE B CA 1
ATOM 4899 C C . PHE B 1 235 ? 20.011 23.545 31.150 1.00 13.91 735 PHE B C 1
ATOM 4900 O O . PHE B 1 235 ? 19.780 22.558 31.838 1.00 22.51 735 PHE B O 1
ATOM 4908 N N . ALA B 1 236 ? 19.085 24.007 30.340 1.00 13.98 736 ALA B N 1
ATOM 4909 C CA . ALA B 1 236 ? 17.844 23.236 30.272 1.00 11.73 736 ALA B CA 1
ATOM 4910 C C . ALA B 1 236 ? 18.069 22.136 29.246 1.00 8.34 736 ALA B C 1
ATOM 4911 O O . ALA B 1 236 ? 17.620 22.232 28.111 1.00 8.11 736 ALA B O 1
ATOM 4913 N N . MET B 1 237 ? 18.760 21.081 29.674 1.00 8.07 737 MET B N 1
ATOM 4914 C CA . MET B 1 237 ? 19.124 19.982 28.783 1.00 7.65 737 MET B CA 1
ATOM 4915 C C . MET B 1 237 ? 18.673 18.570 29.169 1.00 8.07 737 MET B C 1
ATOM 4916 O O . MET B 1 237 ? 19.379 17.608 28.859 1.00 6.78 737 MET B O 1
ATOM 4921 N N . THR B 1 238 ? 17.503 18.424 29.789 1.00 7.02 738 THR B N 1
ATOM 4922 C CA . THR B 1 238 ? 17.040 17.091 30.193 1.00 8.16 738 THR B CA 1
ATOM 4923 C C . THR B 1 238 ? 16.967 16.075 29.041 1.00 6.81 738 THR B C 1
ATOM 4924 O O . THR B 1 238 ? 17.331 14.906 29.208 1.00 7.29 738 THR B O 1
ATOM 4928 N N . GLY B 1 239 ? 16.525 16.536 27.873 1.00 6.14 739 GLY B N 1
ATOM 4929 C CA . GLY B 1 239 ? 16.421 15.672 26.711 1.00 5.60 739 GLY B CA 1
ATOM 4930 C C . GLY B 1 239 ? 17.739 15.401 26.012 1.00 4.42 739 GLY B C 1
ATOM 4931 O O . GLY B 1 239 ? 17.756 14.672 25.036 1.00 6.45 739 GLY B O 1
ATOM 4932 N N . TRP B 1 240 ? 18.839 15.963 26.516 1.00 4.65 740 TRP B N 1
ATOM 4933 C CA . TRP B 1 240 ? 20.174 15.771 25.922 1.00 4.81 740 TRP B CA 1
ATOM 4934 C C . TRP B 1 240 ? 20.912 14.583 26.529 1.00 3.95 740 TRP B C 1
ATOM 4935 O O . TRP B 1 240 ? 21.948 14.160 26.010 1.00 3.57 740 TRP B O 1
ATOM 4946 N N . ARG B 1 241 ? 20.413 14.122 27.677 1.00 5.53 741 ARG B N 1
ATOM 4947 C CA . ARG B 1 241 ? 20.967 12.984 28.422 1.00 4.97 741 ARG B CA 1
ATOM 4948 C C . ARG B 1 241 ? 22.463 13.125 28.677 1.00 5.99 741 ARG B C 1
ATOM 4949 O O . ARG B 1 241 ? 23.273 12.352 28.155 1.00 8.35 741 ARG B O 1
ATOM 4957 N N . LEU B 1 242 ? 22.833 14.095 29.506 1.00 5.64 742 LEU B N 1
ATOM 4958 C CA . LEU B 1 242 ? 24.239 14.311 29.812 1.00 5.40 742 LEU B CA 1
ATOM 4959 C C . LEU B 1 242 ? 24.465 14.716 31.265 1.00 6.25 742 LEU B C 1
ATOM 4960 O O . LEU B 1 242 ? 24.037 15.781 31.718 1.00 7.20 742 LEU B O 1
ATOM 4965 N N . GLY B 1 243 ? 25.110 13.823 32.001 1.00 5.51 743 GLY B N 1
ATOM 4966 C CA . GLY B 1 243 ? 25.413 14.078 33.388 1.00 5.63 743 GLY B CA 1
ATOM 4967 C C . 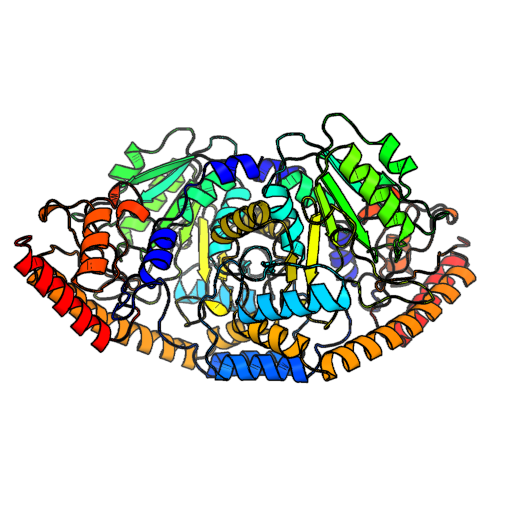GLY B 1 243 ? 26.836 13.640 33.580 1.00 4.86 743 GLY B C 1
ATOM 4968 O O . GLY B 1 243 ? 27.508 13.264 32.623 1.00 6.96 743 GLY B O 1
ATOM 4969 N N . PHE B 1 244 ? 27.301 13.670 34.813 1.00 5.14 744 PHE B N 1
ATOM 4970 C CA . PHE B 1 244 ? 28.650 13.251 35.101 1.00 6.16 744 PHE B CA 1
ATOM 4971 C C . PHE B 1 244 ? 28.861 12.988 36.584 1.00 6.19 744 PHE B C 1
ATOM 4972 O O . PHE B 1 244 ? 28.016 13.324 37.418 1.00 5.27 744 PHE B O 1
ATOM 4980 N N . VAL B 1 245 ? 29.991 12.355 36.885 1.00 5.97 745 VAL B N 1
ATOM 4981 C CA . VAL B 1 245 ? 30.393 12.062 38.249 1.00 6.17 745 VAL B CA 1
ATOM 4982 C C . VAL B 1 245 ? 31.893 12.301 38.377 1.00 5.19 745 VAL B C 1
ATOM 4983 O O . VAL B 1 245 ? 32.634 12.298 37.392 1.00 4.35 745 VAL B O 1
ATOM 4987 N N . ALA B 1 246 ? 32.296 12.602 39.600 1.00 5.90 746 ALA B N 1
ATOM 4988 C CA . ALA B 1 246 ? 33.690 12.790 39.962 1.00 7.23 746 ALA B CA 1
ATOM 4989 C C . ALA B 1 246 ? 33.813 11.868 41.173 1.00 6.39 746 ALA B C 1
ATOM 4990 O O . ALA B 1 246 ? 32.991 11.939 42.093 1.00 7.18 746 ALA B O 1
ATOM 4992 N N . ALA B 1 247 ? 34.787 10.962 41.141 1.00 7.48 747 ALA B N 1
ATOM 4993 C CA . ALA B 1 247 ? 34.979 10.005 42.235 1.00 6.31 747 ALA B CA 1
ATOM 4994 C C . ALA B 1 247 ? 36.375 9.395 42.176 1.00 6.73 747 ALA B C 1
ATOM 4995 O O . ALA B 1 247 ? 37.128 9.666 41.239 1.00 6.57 747 ALA B O 1
ATOM 4997 N N . PRO B 1 248 ? 36.769 8.612 43.209 1.00 8.33 748 PRO B N 1
ATOM 4998 C CA . PRO B 1 248 ? 38.095 7.978 43.204 1.00 7.31 748 PRO B CA 1
ATOM 4999 C C . PRO B 1 248 ? 38.186 7.127 41.924 1.00 7.20 748 PRO B C 1
ATOM 5000 O O . PRO B 1 248 ? 37.167 6.599 41.450 1.00 4.88 748 PRO B O 1
ATOM 5004 N N . SER B 1 249 ? 39.382 7.031 41.352 1.00 6.77 749 SER B N 1
ATOM 5005 C CA . SER B 1 249 ? 39.580 6.286 40.115 1.00 8.78 749 SER B CA 1
ATOM 5006 C C . SER B 1 249 ? 39.135 4.833 40.200 1.00 7.93 749 SER B C 1
ATOM 5007 O O . SER B 1 249 ? 38.694 4.275 39.201 1.00 8.42 749 SER B O 1
ATOM 5010 N N . TRP B 1 250 ? 39.224 4.231 41.386 1.00 7.85 750 TRP B N 1
ATOM 5011 C CA . TRP B 1 250 ? 38.809 2.839 41.534 1.00 6.93 750 TRP B CA 1
ATOM 5012 C C . TRP B 1 250 ? 37.299 2.710 41.325 1.00 6.33 750 TRP B C 1
ATOM 5013 O O . TRP B 1 250 ? 36.823 1.710 40.804 1.00 8.77 750 TRP B O 1
ATOM 5024 N N . ILE B 1 251 ? 36.541 3.731 41.703 1.00 5.17 751 ILE B N 1
ATOM 5025 C CA . ILE B 1 251 ? 35.101 3.688 41.495 1.00 5.38 751 ILE B CA 1
ATOM 5026 C C . ILE B 1 251 ? 34.842 3.949 40.022 1.00 7.75 751 ILE B C 1
ATOM 5027 O O . ILE B 1 251 ? 34.089 3.212 39.374 1.00 6.03 751 ILE B O 1
ATOM 5032 N N . ILE B 1 252 ? 35.510 4.976 39.490 1.00 7.20 752 ILE B N 1
ATOM 5033 C CA . ILE B 1 252 ? 35.360 5.349 38.090 1.00 8.63 752 ILE B CA 1
ATOM 5034 C C . ILE B 1 252 ? 35.649 4.167 37.158 1.00 9.24 752 ILE B C 1
ATOM 5035 O O . ILE B 1 252 ? 34.875 3.901 36.243 1.00 8.48 752 ILE B O 1
ATOM 5040 N N . GLU B 1 253 ? 36.732 3.436 37.420 1.00 9.91 753 GLU B N 1
ATOM 5041 C CA . GLU B 1 253 ? 37.102 2.276 36.598 1.00 11.64 753 GLU B CA 1
ATOM 5042 C C . GLU B 1 253 ? 35.971 1.253 36.530 1.00 10.12 753 GLU B C 1
ATOM 5043 O O . GLU B 1 253 ? 35.634 0.754 35.457 1.00 9.22 753 GLU B O 1
ATOM 5049 N N . ARG B 1 254 ? 35.383 0.955 37.682 1.00 8.64 754 ARG B N 1
ATOM 5050 C CA . ARG B 1 254 ? 34.298 -0.015 37.762 1.00 9.03 754 ARG B CA 1
ATOM 5051 C C . ARG B 1 254 ? 33.032 0.490 37.088 1.00 8.91 754 ARG B C 1
ATOM 5052 O O . ARG B 1 254 ? 32.262 -0.296 36.540 1.00 7.77 754 ARG B O 1
ATOM 5060 N N . MET B 1 255 ? 32.846 1.809 37.087 1.00 8.82 755 MET B N 1
ATOM 5061 C CA . MET B 1 255 ? 31.684 2.409 36.444 1.00 7.51 755 MET B CA 1
ATOM 5062 C C . MET B 1 255 ? 31.811 2.367 34.922 1.00 5.78 755 MET B C 1
ATOM 5063 O O . MET B 1 255 ? 30.824 2.114 34.239 1.00 7.54 755 MET B O 1
ATOM 5068 N N . VAL B 1 256 ? 33.014 2.587 34.388 1.00 7.58 756 VAL B N 1
ATOM 5069 C CA . VAL B 1 256 ? 33.183 2.543 32.931 1.00 9.01 756 VAL B CA 1
ATOM 5070 C C . VAL B 1 256 ? 33.042 1.111 32.434 1.00 6.69 756 VAL B C 1
ATOM 5071 O O . VAL B 1 256 ? 32.512 0.875 31.353 1.00 5.80 756 VAL B O 1
ATOM 5075 N N . LYS B 1 257 ? 33.482 0.158 33.249 1.00 7.76 757 LYS B N 1
ATOM 5076 C CA . LYS B 1 257 ? 33.367 -1.251 32.875 1.00 9.20 757 LYS B CA 1
ATOM 5077 C C . LYS B 1 257 ? 31.881 -1.595 32.782 1.00 9.07 757 LYS B C 1
ATOM 5078 O O . LYS B 1 257 ? 31.464 -2.288 31.859 1.00 7.77 757 LYS B O 1
ATOM 5084 N N . PHE B 1 258 ? 31.089 -1.071 33.722 1.00 7.46 758 PHE B N 1
ATOM 5085 C CA . PHE B 1 258 ? 29.642 -1.284 33.741 1.00 7.32 758 PHE B CA 1
ATOM 5086 C C . PHE B 1 258 ? 29.051 -0.683 32.464 1.00 6.87 758 PHE B C 1
ATOM 5087 O O . PHE B 1 258 ? 28.254 -1.322 31.777 1.00 5.66 758 PHE B O 1
ATOM 5095 N N . GLN B 1 259 ? 29.485 0.533 32.132 1.00 6.98 759 GLN B N 1
ATOM 5096 C CA . GLN B 1 259 ? 28.989 1.247 30.958 1.00 5.42 759 GLN B CA 1
ATOM 5097 C C . GLN B 1 259 ? 29.238 0.485 29.659 1.00 5.51 759 GLN B C 1
ATOM 5098 O O . GLN B 1 259 ? 28.417 0.523 28.741 1.00 4.33 759 GLN B O 1
ATOM 5104 N N . MET B 1 260 ? 30.370 -0.214 29.599 1.00 4.97 760 MET B N 1
ATOM 5105 C CA . MET B 1 260 ? 30.742 -1.005 28.435 1.00 6.90 760 MET B CA 1
ATOM 5106 C C . MET B 1 260 ? 29.643 -2.015 28.067 1.00 6.52 760 MET B C 1
ATOM 5107 O O . MET B 1 260 ? 29.451 -2.338 26.897 1.00 6.41 760 MET B O 1
ATOM 5112 N N . TYR B 1 261 ? 28.893 -2.459 29.071 1.00 6.40 761 TYR B N 1
ATOM 5113 C CA . TYR B 1 261 ? 27.812 -3.431 28.882 1.00 6.53 761 TYR B CA 1
ATOM 5114 C C . TYR B 1 261 ? 26.461 -2.784 29.146 1.00 7.49 761 TYR B C 1
ATOM 5115 O O . TYR B 1 261 ? 25.473 -3.458 29.465 1.00 7.79 761 TYR B O 1
ATOM 5124 N N . ASN B 1 262 ? 26.425 -1.462 28.975 1.00 7.00 762 ASN B N 1
ATOM 5125 C CA . ASN B 1 262 ? 25.221 -0.671 29.196 1.00 5.39 762 ASN B CA 1
ATOM 5126 C C . ASN B 1 262 ? 25.024 0.288 28.015 1.00 6.50 762 ASN B C 1
ATOM 5127 O O . ASN B 1 262 ? 24.735 -0.163 26.904 1.00 7.58 762 ASN B O 1
ATOM 5132 N N . ALA B 1 263 ? 25.223 1.591 28.228 1.00 5.75 763 ALA B N 1
ATOM 5133 C CA . ALA B 1 263 ? 25.025 2.582 27.166 1.00 5.97 763 ALA B CA 1
ATOM 5134 C C . ALA B 1 263 ? 26.262 2.870 26.321 1.00 6.09 763 ALA B C 1
ATOM 5135 O O . ALA B 1 263 ? 26.181 3.630 25.359 1.00 4.79 763 ALA B O 1
ATOM 5137 N N . THR B 1 264 ? 27.385 2.252 26.691 1.00 4.40 764 THR B N 1
ATOM 5138 C CA . THR B 1 264 ? 28.684 2.380 26.018 1.00 6.11 764 THR B CA 1
ATOM 5139 C C . THR B 1 264 ? 29.405 3.720 26.211 1.00 6.56 764 THR B C 1
ATOM 5140 O O . THR B 1 264 ? 30.507 3.759 26.754 1.00 6.66 764 THR B O 1
ATOM 5144 N N . CYS B 1 265 ? 28.784 4.806 25.762 1.00 5.75 765 CYS B N 1
ATOM 5145 C CA . CYS B 1 265 ? 29.367 6.135 25.893 1.00 5.89 765 CYS B CA 1
ATOM 5146 C C . CYS B 1 265 ? 28.271 7.147 25.629 1.00 6.18 765 CYS B C 1
ATOM 5147 O O . CYS B 1 265 ? 27.233 6.803 25.051 1.00 6.18 765 CYS B O 1
ATOM 5150 N N . PRO B 1 266 ? 28.447 8.397 26.111 1.00 8.08 766 PRO B N 1
ATOM 5151 C CA . PRO B 1 266 ? 27.428 9.433 25.885 1.00 6.37 766 PRO B CA 1
ATOM 5152 C C . PRO B 1 266 ? 27.461 9.906 24.422 1.00 6.15 766 PRO B C 1
ATOM 5153 O O . PRO B 1 266 ? 28.361 9.519 23.658 1.00 6.47 766 PRO B O 1
ATOM 5157 N N . VAL B 1 267 ? 26.480 10.721 24.029 1.00 6.31 767 VAL B N 1
ATOM 5158 C CA . VAL B 1 267 ? 26.430 11.241 22.662 1.00 5.70 767 VAL B CA 1
ATOM 5159 C C . VAL B 1 267 ? 27.638 12.140 22.416 1.00 7.30 767 VAL B C 1
ATOM 5160 O O . VAL B 1 267 ? 27.886 13.102 23.154 1.00 7.42 767 VAL B O 1
ATOM 5164 N N . THR B 1 268 ? 28.396 11.812 21.379 1.00 6.77 768 THR B N 1
ATOM 5165 C CA . THR B 1 268 ? 29.610 12.550 21.067 1.00 9.36 768 THR B CA 1
ATOM 5166 C C . THR B 1 268 ? 29.450 14.048 20.819 1.00 7.97 768 THR B C 1
ATOM 5167 O O . THR B 1 268 ? 30.046 14.841 21.540 1.00 6.95 768 THR B O 1
ATOM 5171 N N . PHE B 1 269 ? 28.641 14.433 19.834 1.00 7.39 769 PHE B N 1
ATOM 5172 C CA . PHE B 1 269 ? 28.452 15.849 19.528 1.00 7.13 769 PHE B CA 1
ATOM 5173 C C . PHE B 1 269 ? 27.794 16.635 20.659 1.00 8.58 769 PHE B C 1
ATOM 5174 O O . PHE B 1 269 ? 27.983 17.852 20.772 1.00 8.53 769 PHE B O 1
ATOM 5182 N N . ILE B 1 270 ? 27.059 15.925 21.515 1.00 7.12 770 ILE B N 1
ATOM 5183 C CA . ILE B 1 270 ? 26.405 16.531 22.667 1.00 7.30 770 ILE B CA 1
ATOM 5184 C C . ILE B 1 270 ? 27.461 16.867 23.736 1.00 7.82 770 ILE B C 1
ATOM 5185 O O . ILE B 1 270 ? 27.392 17.915 24.376 1.00 6.84 770 ILE B O 1
ATOM 5190 N N . GLN B 1 271 ? 28.453 15.993 23.903 1.00 7.10 771 GLN B N 1
ATOM 5191 C CA . GLN B 1 271 ? 29.518 16.237 24.871 1.00 6.40 771 GLN B CA 1
ATOM 5192 C C . GLN B 1 271 ? 30.346 17.430 24.418 1.00 7.75 771 GLN B C 1
ATOM 5193 O O . GLN B 1 271 ? 30.824 18.208 25.242 1.00 8.02 771 GLN B O 1
ATOM 5199 N N . TYR B 1 272 ? 30.537 17.548 23.104 1.00 7.36 772 TYR B N 1
ATOM 5200 C CA . TYR B 1 272 ? 31.288 18.663 22.535 1.00 6.68 772 TYR B CA 1
ATOM 5201 C C . TYR B 1 272 ? 30.535 19.961 22.834 1.00 7.59 772 TYR B C 1
ATOM 5202 O O . TYR B 1 272 ? 31.138 20.955 23.231 1.00 7.65 772 TYR B O 1
ATOM 5211 N N . ALA B 1 273 ? 29.215 19.928 22.674 1.00 6.76 773 ALA B N 1
ATOM 5212 C CA . ALA B 1 273 ? 28.377 21.094 22.931 1.00 6.81 773 ALA B CA 1
ATOM 5213 C C . ALA B 1 273 ? 28.433 21.543 24.390 1.00 8.19 773 ALA B C 1
ATOM 5214 O O . ALA B 1 273 ? 28.511 22.739 24.669 1.00 7.67 773 ALA B O 1
ATOM 5216 N N . ALA B 1 274 ? 28.412 20.583 25.316 1.00 7.16 774 ALA B N 1
ATOM 5217 C CA . ALA B 1 274 ? 28.442 20.886 26.745 1.00 5.41 774 ALA B CA 1
ATOM 5218 C C . ALA B 1 274 ? 29.792 21.422 27.194 1.00 7.09 774 ALA B C 1
ATOM 5219 O O . ALA B 1 274 ? 29.858 22.260 28.101 1.00 5.96 774 ALA B O 1
ATOM 5221 N N . ALA B 1 275 ? 30.866 20.920 26.586 1.00 5.86 775 ALA B N 1
ATOM 5222 C CA . ALA B 1 275 ? 32.211 21.375 26.927 1.00 7.01 775 ALA B CA 1
ATOM 5223 C C . ALA B 1 275 ? 32.344 22.857 26.549 1.00 7.53 775 ALA B C 1
ATOM 5224 O O . ALA B 1 275 ? 32.910 23.645 27.307 1.00 7.75 775 ALA B O 1
ATOM 5226 N N . LYS B 1 276 ? 31.790 23.218 25.391 1.00 8.35 776 LYS B N 1
ATOM 5227 C CA . LYS B 1 276 ? 31.817 24.594 24.898 1.00 9.02 776 LYS B CA 1
ATOM 5228 C C . LYS B 1 276 ? 30.931 25.460 25.787 1.00 7.98 776 LYS B C 1
ATOM 5229 O O . LYS B 1 276 ? 31.309 26.561 26.157 1.00 8.68 776 LYS B O 1
ATOM 5235 N N . ALA B 1 277 ? 29.763 24.930 26.141 1.00 9.39 777 ALA B N 1
ATOM 5236 C CA . ALA B 1 277 ? 28.798 25.627 26.985 1.00 8.05 777 ALA B CA 1
ATOM 5237 C C . ALA B 1 277 ? 29.379 26.000 28.346 1.00 8.88 777 ALA B C 1
ATOM 5238 O O . ALA B 1 277 ? 29.135 27.096 28.845 1.00 8.42 777 ALA B O 1
ATOM 5240 N N . LEU B 1 278 ? 30.149 25.091 28.946 1.00 9.83 778 LEU B N 1
ATOM 5241 C CA . LEU B 1 278 ? 30.755 25.346 30.260 1.00 10.62 778 LEU B CA 1
ATOM 5242 C C . LEU B 1 278 ? 31.682 26.552 30.247 1.00 12.16 778 LEU B C 1
ATOM 5243 O O . LEU B 1 278 ? 31.818 27.256 31.249 1.00 10.91 778 LEU B O 1
ATOM 5248 N N . LYS B 1 279 ? 32.315 26.782 29.103 1.00 13.46 779 LYS B N 1
ATOM 5249 C CA . LYS B 1 279 ? 33.242 27.894 28.954 1.00 17.28 779 LYS B CA 1
ATOM 5250 C C . LYS B 1 279 ? 32.599 29.126 28.322 1.00 15.66 779 LYS B C 1
ATOM 5251 O O . LYS B 1 279 ? 33.284 30.109 28.042 1.00 18.73 779 LYS B O 1
ATOM 5257 N N . ASP B 1 280 ? 31.289 29.084 28.113 1.00 12.42 780 ASP B N 1
ATOM 5258 C CA . ASP B 1 280 ? 30.595 30.198 27.497 1.00 11.00 780 ASP B CA 1
ATOM 5259 C C . ASP B 1 280 ? 29.847 31.013 28.542 1.00 11.88 780 ASP B C 1
ATOM 5260 O O . ASP B 1 280 ? 29.006 30.485 29.264 1.00 12.00 780 ASP B O 1
ATOM 5265 N N . GLU B 1 281 ? 30.165 32.306 28.603 1.00 11.70 781 GLU B N 1
ATOM 5266 C CA . GLU B 1 281 ? 29.541 33.231 29.550 1.00 12.00 781 GLU B CA 1
ATOM 5267 C C . GLU B 1 281 ? 28.027 33.285 29.361 1.00 11.46 781 GLU B C 1
ATOM 5268 O O . GLU B 1 281 ? 27.282 33.546 30.307 1.00 10.71 781 GLU B O 1
ATOM 5274 N N . ARG B 1 282 ? 27.581 33.068 28.125 1.00 10.57 782 ARG B N 1
ATOM 5275 C CA . ARG B 1 282 ? 26.160 33.105 27.820 1.00 10.35 782 ARG B CA 1
ATOM 5276 C C . ARG B 1 282 ? 25.434 31.979 28.542 1.00 10.91 782 ARG B C 1
ATOM 5277 O O . ARG B 1 282 ? 24.245 32.093 28.843 1.00 11.21 782 ARG B O 1
ATOM 5285 N N . SER B 1 283 ? 26.151 30.892 28.818 1.00 9.47 783 SER B N 1
ATOM 5286 C CA . SER B 1 283 ? 25.557 29.758 29.513 1.00 8.77 783 SER B CA 1
ATOM 5287 C C . SER B 1 283 ? 25.251 30.160 30.942 1.00 7.92 783 SER B C 1
ATOM 5288 O O . SER B 1 283 ? 24.156 29.924 31.445 1.00 8.21 783 SER B O 1
ATOM 5291 N N . TRP B 1 284 ? 26.223 30.794 31.584 1.00 9.07 784 TRP B N 1
ATOM 5292 C CA . TRP B 1 284 ? 26.060 31.227 32.968 1.00 10.03 784 TRP B CA 1
ATOM 5293 C C . TRP B 1 284 ? 25.053 32.364 33.114 1.00 9.52 784 TRP B C 1
ATOM 5294 O O . TRP B 1 284 ? 24.336 32.446 34.117 1.00 9.53 784 TRP B O 1
ATOM 5305 N N . LYS B 1 285 ? 24.948 33.184 32.072 1.00 8.93 785 LYS B N 1
ATOM 5306 C CA . LYS B 1 285 ? 23.989 34.277 32.046 1.00 9.43 785 LYS B CA 1
ATOM 5307 C C . LYS B 1 285 ? 22.593 33.645 31.986 1.00 6.70 785 LYS B C 1
ATOM 5308 O O . LYS B 1 285 ? 21.662 34.114 32.631 1.00 6.28 785 LYS B O 1
ATOM 5314 N N . ALA B 1 286 ? 22.458 32.567 31.215 1.00 6.42 786 ALA B N 1
ATOM 5315 C CA . ALA B 1 286 ? 21.180 31.861 31.090 1.00 6.81 786 ALA B CA 1
ATOM 5316 C C . ALA B 1 286 ? 20.778 31.226 32.424 1.00 6.12 786 ALA B C 1
ATOM 5317 O O . ALA B 1 286 ? 19.609 31.266 32.813 1.00 6.34 786 ALA B O 1
ATOM 5319 N N . VAL B 1 287 ? 21.745 30.614 33.108 1.00 7.02 787 VAL B N 1
ATOM 5320 C CA . VAL B 1 287 ? 21.490 29.991 34.412 1.00 7.23 787 VAL B CA 1
ATOM 5321 C C . VAL B 1 287 ? 20.926 31.037 35.380 1.00 9.04 787 VAL B C 1
ATOM 5322 O O . VAL B 1 287 ? 19.953 30.784 36.091 1.00 8.63 787 VAL B O 1
ATOM 5326 N N . GLU B 1 288 ? 21.530 32.225 35.369 1.00 9.90 788 GLU B N 1
ATOM 5327 C CA . GLU B 1 288 ? 21.104 33.312 36.239 1.00 11.16 788 GLU B CA 1
ATOM 5328 C C . GLU B 1 288 ? 19.668 33.746 35.937 1.00 9.68 788 GLU B C 1
ATOM 5329 O O . GLU B 1 288 ? 18.885 33.965 36.855 1.00 8.04 788 GLU B O 1
ATOM 5335 N N . GLU B 1 289 ? 19.321 33.858 34.657 1.00 8.91 789 GLU B N 1
ATOM 5336 C CA . GLU B 1 289 ? 17.970 34.266 34.271 1.00 9.87 789 GLU B CA 1
ATOM 5337 C C . GLU B 1 289 ? 16.956 33.207 34.679 1.00 8.42 789 GLU B C 1
ATOM 5338 O O . GLU B 1 289 ? 15.882 33.523 35.175 1.00 9.04 789 GLU B O 1
ATOM 5344 N N . MET B 1 290 ? 17.321 31.942 34.509 1.00 8.14 790 MET B N 1
ATOM 5345 C CA . MET B 1 290 ? 16.444 30.846 34.904 1.00 7.77 790 MET B CA 1
ATOM 5346 C C . MET B 1 290 ? 16.252 30.847 36.417 1.00 5.88 790 MET B C 1
ATOM 5347 O O . MET B 1 290 ? 15.128 30.750 36.892 1.00 6.04 790 MET B O 1
ATOM 5352 N N . ARG B 1 291 ? 17.340 31.006 37.165 1.00 6.60 791 ARG B N 1
ATOM 5353 C CA . ARG B 1 291 ? 17.264 31.034 38.620 1.00 8.49 791 ARG B CA 1
ATOM 5354 C C . ARG B 1 291 ? 16.386 32.194 39.088 1.00 8.72 791 ARG B C 1
ATOM 5355 O O . ARG B 1 291 ? 15.617 32.050 40.038 1.00 7.76 791 ARG B O 1
ATOM 5363 N N . LYS B 1 292 ? 16.505 33.338 38.414 1.00 10.47 792 LYS B N 1
ATOM 5364 C CA . LYS B 1 292 ? 15.705 34.521 38.733 1.00 10.99 792 LYS B CA 1
ATOM 5365 C C . LYS B 1 292 ? 14.218 34.255 38.512 1.00 9.77 792 LYS B C 1
ATOM 5366 O O . LYS B 1 292 ? 13.383 34.656 39.328 1.00 8.08 792 LYS B O 1
ATOM 5372 N N . GLU B 1 293 ? 13.886 33.588 37.408 1.00 7.51 793 GLU B N 1
ATOM 5373 C CA . GLU B 1 293 ? 12.494 33.275 37.116 1.00 6.82 793 GLU B CA 1
ATOM 5374 C C . GLU B 1 293 ? 11.949 32.218 38.085 1.00 7.34 793 GLU B C 1
ATOM 5375 O O . GLU B 1 293 ? 10.797 32.292 38.529 1.00 4.86 793 GLU B O 1
ATOM 5381 N N . TYR B 1 294 ? 12.786 31.239 38.413 1.00 7.51 794 TYR B N 1
ATOM 5382 C CA . TYR B 1 294 ? 12.399 30.200 39.360 1.00 7.93 794 TYR B CA 1
ATOM 5383 C C . TYR B 1 294 ? 12.088 30.863 40.705 1.00 9.38 794 TYR B C 1
ATOM 5384 O O . TYR B 1 294 ? 11.059 30.578 41.322 1.00 9.21 794 TYR B O 1
ATOM 5393 N N . ASP B 1 295 ? 12.959 31.778 41.132 1.00 7.78 795 ASP B N 1
ATOM 5394 C CA . ASP B 1 295 ? 12.784 32.481 42.408 1.00 8.57 795 ASP B CA 1
ATOM 5395 C C . ASP B 1 295 ? 11.473 33.269 42.439 1.00 7.85 795 ASP B C 1
ATOM 5396 O O . ASP B 1 295 ? 10.760 33.257 43.442 1.00 8.08 795 ASP B O 1
ATOM 5401 N N . ARG B 1 296 ? 11.150 33.935 41.330 1.00 7.71 796 ARG B N 1
ATOM 5402 C CA . ARG B 1 296 ? 9.920 34.722 41.227 1.00 7.81 796 ARG B CA 1
ATOM 5403 C C . ARG B 1 296 ? 8.704 33.816 41.432 1.00 8.34 796 ARG B C 1
ATOM 5404 O O . ARG B 1 296 ? 7.805 34.124 42.216 1.00 6.88 796 ARG B O 1
ATOM 5412 N N . ARG B 1 297 ? 8.715 32.667 40.764 1.00 8.21 797 ARG B N 1
ATOM 5413 C CA . ARG B 1 297 ? 7.637 31.695 40.878 1.00 6.88 797 ARG B CA 1
ATOM 5414 C C . ARG B 1 297 ? 7.614 31.088 42.279 1.00 6.28 797 ARG B C 1
ATOM 5415 O O . ARG B 1 297 ? 6.556 30.831 42.838 1.00 7.24 797 ARG B O 1
ATOM 5423 N N . ARG B 1 298 ? 8.799 30.845 42.825 1.00 5.32 798 ARG B N 1
ATOM 5424 C CA . ARG B 1 298 ? 8.973 30.248 44.143 1.00 5.81 798 ARG B CA 1
ATOM 5425 C C . ARG B 1 298 ? 8.301 31.063 45.250 1.00 8.08 798 ARG B C 1
ATOM 5426 O O . ARG B 1 298 ? 7.626 30.510 46.130 1.00 7.38 798 ARG B O 1
ATOM 5434 N N . LYS B 1 299 ? 8.475 32.381 45.185 1.00 8.88 799 LYS B N 1
ATOM 5435 C CA . LYS B 1 299 ? 7.886 33.289 46.159 1.00 9.03 799 LYS B CA 1
ATOM 5436 C C . LYS B 1 299 ? 6.362 33.330 46.028 1.00 7.98 799 LYS B C 1
ATOM 5437 O O . LYS B 1 299 ? 5.657 33.466 47.026 1.00 8.48 799 LYS B O 1
ATOM 5443 N N . LEU B 1 300 ? 5.864 33.168 44.804 1.00 7.47 800 LEU B N 1
ATOM 5444 C CA . LEU B 1 300 ? 4.426 33.150 44.554 1.00 7.97 800 LEU B CA 1
ATOM 5445 C C . LEU B 1 300 ? 3.794 31.920 45.201 1.00 8.01 800 LEU B C 1
ATOM 5446 O O . LEU B 1 300 ? 2.876 32.039 46.004 1.00 7.92 800 LEU B O 1
ATOM 5451 N N . VAL B 1 301 ? 4.294 30.740 44.848 1.00 8.54 801 VAL B N 1
ATOM 5452 C CA . VAL B 1 301 ? 3.744 29.498 45.380 1.00 7.73 801 VAL B CA 1
ATOM 5453 C C . VAL B 1 301 ? 3.880 29.361 46.893 1.00 7.59 801 VAL B C 1
ATOM 5454 O O . VAL B 1 301 ? 2.951 28.915 47.555 1.00 7.17 801 VAL B O 1
ATOM 5458 N N . TRP B 1 302 ? 5.000 29.813 47.447 1.00 7.74 802 TRP B N 1
ATOM 5459 C CA . TRP B 1 302 ? 5.205 29.729 48.888 1.00 7.73 802 TRP B CA 1
ATOM 5460 C C . TRP B 1 302 ? 4.177 30.605 49.605 1.00 8.28 802 TRP B C 1
ATOM 5461 O O . TRP B 1 302 ? 3.533 30.177 50.565 1.00 8.16 802 TRP B O 1
ATOM 5472 N N . LYS B 1 303 ? 3.989 31.817 49.099 1.00 7.54 803 LYS B N 1
ATOM 5473 C CA . LYS B 1 303 ? 3.026 32.735 49.690 1.00 9.07 803 LYS B CA 1
ATOM 5474 C C . LYS B 1 303 ? 1.589 32.220 49.555 1.00 5.93 803 LYS B C 1
ATOM 5475 O O . LYS B 1 303 ? 0.830 32.203 50.521 1.00 5.86 803 LYS B O 1
ATOM 5481 N N . ARG B 1 304 ? 1.239 31.779 48.353 1.00 7.34 804 ARG B N 1
ATOM 5482 C CA . ARG B 1 304 ? -0.098 31.286 48.061 1.00 5.66 804 ARG B CA 1
ATOM 5483 C C . ARG B 1 304 ? -0.468 30.035 48.837 1.00 6.21 804 ARG B C 1
ATOM 5484 O O . ARG B 1 304 ? -1.584 29.922 49.345 1.00 6.52 804 ARG B O 1
ATOM 5492 N N . LEU B 1 305 ? 0.470 29.098 48.926 1.00 6.82 805 LEU B N 1
ATOM 5493 C CA . LEU B 1 305 ? 0.239 27.844 49.647 1.00 7.82 805 LEU B CA 1
ATOM 5494 C C . LEU B 1 305 ? -0.026 28.079 51.129 1.00 6.25 805 LEU B C 1
ATOM 5495 O O . LEU B 1 305 ? -0.999 27.564 51.682 1.00 6.45 805 LEU B O 1
ATOM 5500 N N . ASN B 1 306 ? 0.826 28.881 51.759 1.00 7.58 806 ASN B N 1
ATOM 5501 C CA . ASN B 1 306 ? 0.660 29.197 53.170 1.00 8.37 806 ASN B CA 1
ATOM 5502 C C . ASN B 1 306 ? -0.641 29.945 53.410 1.00 9.77 806 ASN B C 1
ATOM 5503 O O . ASN B 1 306 ? -1.434 29.557 54.264 1.00 9.23 806 ASN B O 1
ATOM 5508 N N . GLU B 1 307 ? -0.894 30.980 52.613 1.00 11.82 807 GLU B N 1
ATOM 5509 C CA . GLU B 1 307 ? -2.113 31.766 52.794 1.00 14.71 807 GLU B CA 1
ATOM 5510 C C . GLU B 1 307 ? -3.420 31.023 52.537 1.00 13.24 807 GLU B C 1
ATOM 5511 O O . GLU B 1 307 ? -4.442 31.360 53.143 1.00 14.01 807 GLU B O 1
ATOM 5517 N N . MET B 1 308 ? -3.389 29.992 51.693 1.00 11.43 808 MET B N 1
ATOM 5518 C CA . MET B 1 308 ? -4.599 29.209 51.434 1.00 12.24 808 MET B CA 1
ATOM 5519 C C . MET B 1 308 ? -4.846 28.178 52.538 1.00 10.77 808 MET B C 1
ATOM 5520 O O . MET B 1 308 ? -5.859 27.480 52.530 1.00 11.89 808 MET B O 1
ATOM 5525 N N . GLY B 1 309 ? -3.903 28.068 53.471 1.00 9.30 809 GLY B N 1
ATOM 5526 C CA . GLY B 1 309 ? -4.072 27.147 54.580 1.00 9.43 809 GLY B CA 1
ATOM 5527 C C . GLY B 1 309 ? -3.202 25.907 54.651 1.00 8.73 809 GLY B C 1
ATOM 5528 O O . GLY B 1 309 ? -3.453 25.049 55.486 1.00 9.46 809 GLY B O 1
ATOM 5529 N N . LEU B 1 310 ? -2.183 25.803 53.802 1.00 8.42 810 LEU B N 1
ATOM 5530 C CA . LEU B 1 310 ? -1.296 24.639 53.812 1.00 7.14 810 LEU B CA 1
ATOM 5531 C C . LEU B 1 310 ? 0.088 25.081 54.281 1.00 7.00 810 LEU B C 1
ATOM 5532 O O . LEU B 1 310 ? 0.835 25.691 53.516 1.00 6.27 810 LEU B O 1
ATOM 5537 N N . PRO B 1 311 ? 0.433 24.813 55.557 1.00 7.38 811 PRO B N 1
ATOM 5538 C CA . PRO B 1 311 ? 1.746 25.207 56.082 1.00 7.89 811 PRO B CA 1
ATOM 5539 C C . PRO B 1 311 ? 2.845 24.679 55.172 1.00 8.62 811 PRO B C 1
ATOM 5540 O O . PRO B 1 311 ? 2.957 23.475 54.948 1.00 8.85 811 PRO B O 1
ATOM 5544 N N . THR B 1 312 ? 3.641 25.593 54.629 1.00 8.01 812 THR B N 1
ATOM 5545 C CA . THR B 1 312 ? 4.687 25.213 53.692 1.00 8.93 812 THR B CA 1
ATOM 5546 C C . THR B 1 312 ? 6.053 25.818 53.987 1.00 9.80 812 THR B C 1
ATOM 5547 O O . THR B 1 312 ? 6.190 27.038 54.149 1.00 10.71 812 THR B O 1
ATOM 5551 N N . VAL B 1 313 ? 7.064 24.953 54.021 1.00 11.15 813 VAL B N 1
ATOM 5552 C CA . VAL B 1 313 ? 8.444 25.362 54.258 1.00 10.98 813 VAL B CA 1
ATOM 5553 C C . VAL B 1 313 ? 8.937 26.118 53.029 1.00 9.16 813 VAL B C 1
ATOM 5554 O O . VAL B 1 313 ? 8.693 25.709 51.897 1.00 9.63 813 VAL B O 1
ATOM 5558 N N . LYS B 1 314 ? 9.604 27.242 53.261 1.00 10.01 814 LYS B N 1
ATOM 5559 C CA . LYS B 1 314 ? 10.143 28.046 52.171 1.00 11.47 814 LYS B CA 1
ATOM 5560 C C . LYS B 1 314 ? 11.375 27.328 51.641 1.00 8.50 814 LYS B C 1
ATOM 5561 O O . LYS B 1 314 ? 12.375 27.182 52.349 1.00 10.39 814 LYS B O 1
ATOM 5567 N N . PRO B 1 315 ? 11.302 26.828 50.398 1.00 8.06 815 PRO B N 1
ATOM 5568 C CA . PRO B 1 315 ? 12.418 26.113 49.777 1.00 7.16 815 PRO B CA 1
ATOM 5569 C C . PRO B 1 315 ? 13.592 27.037 49.448 1.00 7.96 815 PRO B C 1
ATOM 5570 O O . PRO B 1 315 ? 13.388 28.167 49.024 1.00 9.78 815 PRO B O 1
ATOM 5574 N N . LYS B 1 316 ? 14.813 26.552 49.644 1.00 7.63 816 LYS B N 1
ATOM 5575 C CA . LYS B 1 316 ? 16.008 27.346 49.359 1.00 6.57 816 LYS B CA 1
ATOM 5576 C C . LYS B 1 316 ? 16.765 26.876 48.115 1.00 4.63 816 LYS B C 1
ATOM 5577 O O . LYS B 1 316 ? 17.782 27.455 47.754 1.00 6.10 816 LYS B O 1
ATOM 5583 N N . GLY B 1 317 ? 16.282 25.826 47.465 1.00 5.03 817 GLY B N 1
ATOM 5584 C CA . GLY B 1 317 ? 16.958 25.319 46.284 1.00 3.48 817 GLY B CA 1
ATOM 5585 C C . GLY B 1 317 ? 16.064 24.466 45.397 1.00 4.47 817 GLY B C 1
ATOM 5586 O O . GLY B 1 317 ? 14.965 24.069 45.807 1.00 4.04 817 GLY B O 1
ATOM 5587 N N . ALA B 1 318 ? 16.570 24.139 44.205 1.00 4.94 818 ALA B N 1
ATOM 5588 C CA . ALA B 1 318 ? 15.838 23.354 43.207 1.00 6.87 818 ALA B CA 1
ATOM 5589 C C . ALA B 1 318 ? 14.594 24.139 42.770 1.00 7.37 818 ALA B C 1
ATOM 5590 O O . ALA B 1 318 ? 14.577 25.374 42.854 1.00 9.05 818 ALA B O 1
ATOM 5592 N N . PHE B 1 319 ? 13.580 23.458 42.251 1.00 6.59 819 PHE B N 1
ATOM 5593 C CA . PHE B 1 319 ? 12.366 24.161 41.850 1.00 6.74 819 PHE B CA 1
ATOM 5594 C C . PHE B 1 319 ? 11.115 23.411 42.319 1.00 7.80 819 PHE B C 1
ATOM 5595 O O . PHE B 1 319 ? 10.107 23.289 41.606 1.00 5.92 819 PHE B O 1
ATOM 5603 N N . TYR B 1 320 ? 11.196 22.939 43.562 1.00 6.71 820 TYR B N 1
ATOM 5604 C CA . TYR B 1 320 ? 10.118 22.192 44.188 1.00 5.63 820 TYR B CA 1
ATOM 5605 C C . TYR B 1 320 ? 9.741 22.784 45.534 1.00 6.50 820 TYR B C 1
ATOM 5606 O O . TYR B 1 320 ? 10.588 23.326 46.246 1.00 6.09 820 TYR B O 1
ATOM 5615 N N . ILE B 1 321 ? 8.467 22.647 45.886 1.00 6.42 821 ILE B N 1
ATOM 5616 C CA . ILE B 1 321 ? 7.962 23.116 47.166 1.00 6.87 821 ILE B CA 1
ATOM 5617 C C . ILE B 1 321 ? 7.124 21.959 47.724 1.00 7.17 821 ILE B C 1
ATOM 5618 O O . ILE B 1 321 ? 6.380 21.316 46.982 1.00 9.22 821 ILE B O 1
ATOM 5623 N N . PHE B 1 322 ? 7.248 21.706 49.028 1.00 7.32 822 PHE B N 1
ATOM 5624 C CA . PHE B 1 322 ? 6.611 20.559 49.689 1.00 6.92 822 PHE B CA 1
ATOM 5625 C C . PHE B 1 322 ? 5.551 20.884 50.759 1.00 3.43 822 PHE B C 1
ATOM 5626 O O . PHE B 1 322 ? 5.740 20.575 51.936 1.00 6.35 822 PHE B O 1
ATOM 5634 N N . PRO B 1 323 ? 4.388 21.420 50.357 1.00 2.50 823 PRO B N 1
ATOM 5635 C CA . PRO B 1 323 ? 3.355 21.749 51.346 1.00 3.38 823 PRO B CA 1
ATOM 5636 C C . PRO B 1 323 ? 2.863 20.599 52.215 1.00 4.60 823 PRO B C 1
ATOM 5637 O O . PRO B 1 323 ? 2.831 19.459 51.778 1.00 3.47 823 PRO B O 1
ATOM 5641 N N . ARG B 1 324 ? 2.550 20.912 53.469 1.00 6.33 824 ARG B N 1
ATOM 5642 C CA . ARG B 1 324 ? 1.996 19.940 54.403 1.00 7.02 824 ARG B CA 1
ATOM 5643 C C . ARG B 1 324 ? 0.500 19.874 54.093 1.00 6.56 824 ARG B C 1
ATOM 5644 O O . ARG B 1 324 ? -0.158 20.908 53.960 1.00 7.78 824 ARG B O 1
ATOM 5652 N N . ILE B 1 325 ? -0.027 18.668 53.929 1.00 5.27 825 ILE B N 1
ATOM 5653 C CA . ILE B 1 325 ? -1.452 18.499 53.654 1.00 6.29 825 ILE B CA 1
ATOM 5654 C C . ILE B 1 325 ? -2.164 17.628 54.690 1.00 5.24 825 ILE B C 1
ATOM 5655 O O . ILE B 1 325 ? -3.387 17.505 54.650 1.00 5.09 825 ILE B O 1
ATOM 5660 N N . ARG B 1 326 ? -1.412 17.059 55.635 1.00 7.04 826 ARG B N 1
ATOM 5661 C CA . ARG B 1 326 ? -2.001 16.166 56.637 1.00 8.81 826 ARG B CA 1
ATOM 5662 C C . ARG B 1 326 ? -3.074 16.782 57.521 1.00 9.10 826 ARG B C 1
ATOM 5663 O O . ARG B 1 326 ? -3.970 16.074 57.984 1.00 9.21 826 ARG B O 1
ATOM 5671 N N . ASP B 1 327 ? -3.017 18.100 57.711 1.00 10.18 827 ASP B N 1
ATOM 5672 C CA . ASP B 1 327 ? -3.999 18.789 58.541 1.00 9.23 827 ASP B CA 1
ATOM 5673 C C . ASP B 1 327 ? -5.386 18.812 57.891 1.00 9.95 827 ASP B C 1
ATOM 5674 O O . ASP B 1 327 ? -6.386 19.026 58.574 1.00 11.09 827 ASP B O 1
ATOM 5679 N N . THR B 1 328 ? -5.445 18.580 56.580 1.00 9.47 828 THR B N 1
ATOM 5680 C CA . THR B 1 328 ? -6.726 18.550 55.866 1.00 10.53 828 THR B CA 1
ATOM 5681 C C . THR B 1 328 ? -7.476 17.247 56.153 1.00 9.30 828 THR B C 1
ATOM 5682 O O . THR B 1 328 ? -8.650 17.116 55.815 1.00 9.52 828 THR B O 1
ATOM 5686 N N . GLY B 1 329 ? -6.778 16.288 56.756 1.00 9.57 829 GLY B N 1
ATOM 5687 C CA . GLY B 1 329 ? -7.369 15.004 57.079 1.00 10.39 829 GLY B CA 1
ATOM 5688 C C . GLY B 1 329 ? -7.196 13.987 55.964 1.00 11.88 829 GLY B C 1
ATOM 5689 O O . GLY B 1 329 ? -7.435 12.798 56.162 1.00 12.01 829 GLY B O 1
ATOM 5690 N N . LEU B 1 330 ? -6.746 14.449 54.800 1.00 10.70 830 LEU B N 1
ATOM 5691 C CA . LEU B 1 330 ? -6.544 13.587 53.642 1.00 9.45 830 LEU B CA 1
ATOM 5692 C C . LEU B 1 330 ? -5.138 13.006 53.580 1.00 9.31 830 LEU B C 1
ATOM 5693 O O . LEU B 1 330 ? -4.184 13.608 54.081 1.00 9.95 830 LEU B O 1
ATOM 5698 N N . THR B 1 331 ? -5.020 11.837 52.952 1.00 8.60 831 THR B N 1
ATOM 5699 C CA . THR B 1 331 ? -3.723 11.202 52.752 1.00 9.88 831 THR B CA 1
ATOM 5700 C C . THR B 1 331 ? -3.104 11.939 51.564 1.00 8.23 831 THR B C 1
ATOM 5701 O O . THR B 1 331 ? -3.804 12.660 50.850 1.00 7.66 831 THR B O 1
ATOM 5705 N N . SER B 1 332 ? -1.808 11.740 51.339 1.00 9.66 832 SER B N 1
ATOM 5706 C CA . SER B 1 332 ? -1.119 12.387 50.228 1.00 8.56 832 SER B CA 1
ATOM 5707 C C . SER B 1 332 ? -1.758 11.995 48.909 1.00 8.92 832 SER B C 1
ATOM 5708 O O . SER B 1 332 ? -1.955 12.834 48.026 1.00 8.37 832 SER B O 1
ATOM 5711 N N . LYS B 1 333 ? -2.131 10.726 48.799 1.00 10.00 833 LYS B N 1
ATOM 5712 C CA . LYS B 1 333 ? -2.743 10.228 47.584 1.00 10.98 833 LYS B CA 1
ATOM 5713 C C . LYS B 1 333 ? -4.147 10.780 47.388 1.00 10.52 833 LYS B C 1
ATOM 5714 O O . LYS B 1 333 ? -4.493 11.210 46.289 1.00 9.80 833 LYS B O 1
ATOM 5720 N N . LYS B 1 334 ? -4.935 10.815 48.458 1.00 10.73 834 LYS B N 1
ATOM 5721 C CA . LYS B 1 334 ? -6.297 11.337 48.379 1.00 11.34 834 LYS B CA 1
ATOM 5722 C C . LYS B 1 334 ? -6.299 12.824 48.082 1.00 9.57 834 LYS B C 1
ATOM 5723 O O . LYS B 1 334 ? -7.217 13.322 47.447 1.00 9.35 834 LYS B O 1
ATOM 5729 N N . PHE B 1 335 ? -5.288 13.535 48.572 1.00 9.76 835 PHE B N 1
ATOM 5730 C CA . PHE B 1 335 ? -5.178 14.972 48.328 1.00 8.81 835 PHE B CA 1
ATOM 5731 C C . PHE B 1 335 ? -4.863 15.187 46.846 1.00 8.22 835 PHE B C 1
ATOM 5732 O O . PHE B 1 335 ? -5.432 16.068 46.210 1.00 8.23 835 PHE B O 1
ATOM 5740 N N . SER B 1 336 ? -3.969 14.370 46.298 1.00 6.45 836 SER B N 1
ATOM 5741 C CA . SER B 1 336 ? -3.614 14.472 44.889 1.00 8.59 836 SER B CA 1
ATOM 5742 C C . SER B 1 336 ? -4.792 14.072 44.017 1.00 8.99 836 SER B C 1
ATOM 5743 O O . SER B 1 336 ? -5.001 14.656 42.959 1.00 8.95 836 SER B O 1
ATOM 5746 N N . GLU B 1 337 ? -5.569 13.095 44.483 1.00 9.26 837 GLU B N 1
ATOM 5747 C CA . GLU B 1 337 ? -6.755 12.637 43.763 1.00 11.27 837 GLU B CA 1
ATOM 5748 C C . GLU B 1 337 ? -7.756 13.782 43.685 1.00 9.73 837 GLU B C 1
ATOM 5749 O O . GLU B 1 337 ? -8.309 14.051 42.625 1.00 9.07 837 GLU B O 1
ATOM 5755 N N . LEU B 1 338 ? -8.003 14.423 44.829 1.00 9.45 838 LEU B N 1
ATOM 5756 C CA . LEU B 1 338 ? -8.947 15.540 44.936 1.00 11.07 838 LEU B CA 1
ATOM 5757 C C . LEU B 1 338 ? -8.580 16.740 44.065 1.00 11.97 838 LEU B C 1
ATOM 5758 O O . LEU B 1 338 ? -9.441 17.299 43.372 1.00 9.71 838 LEU B O 1
ATOM 5763 N N . MET B 1 339 ? -7.314 17.157 44.140 1.00 11.79 839 MET B N 1
ATOM 5764 C CA . MET B 1 339 ? -6.835 18.295 43.360 1.00 11.26 839 MET B CA 1
ATOM 5765 C C . MET B 1 339 ? -6.939 18.032 41.865 1.00 11.52 839 MET B C 1
ATOM 5766 O O . MET B 1 339 ? -7.308 18.916 41.095 1.00 11.07 839 MET B O 1
ATOM 5771 N N . LEU B 1 340 ? -6.640 16.807 41.451 1.00 11.89 840 LEU B N 1
ATOM 5772 C CA . LEU B 1 340 ? -6.735 16.462 40.038 1.00 12.75 840 LEU B CA 1
ATOM 5773 C C . LEU B 1 340 ? -8.198 16.439 39.585 1.00 11.75 840 LEU B C 1
ATOM 5774 O O . LEU B 1 340 ? -8.550 17.022 38.561 1.00 13.03 840 LEU B O 1
ATOM 5779 N N . LYS B 1 341 ? -9.051 15.813 40.389 1.00 13.17 841 LYS B N 1
ATOM 5780 C CA . LYS B 1 341 ? -10.475 15.693 40.084 1.00 12.63 841 LYS B CA 1
ATOM 5781 C C . LYS B 1 341 ? -11.260 17.001 40.087 1.00 12.44 841 LYS B C 1
ATOM 5782 O O . LYS B 1 341 ? -12.001 17.288 39.144 1.00 12.34 841 LYS B O 1
ATOM 5788 N N . GLU B 1 342 ? -11.101 17.782 41.151 1.00 12.84 842 GLU B N 1
ATOM 5789 C CA . GLU B 1 342 ? -11.849 19.021 41.300 1.00 11.94 842 GLU B CA 1
ATOM 5790 C C . GLU B 1 342 ? -11.147 20.338 40.996 1.00 12.85 842 GLU B C 1
ATOM 5791 O O . GLU B 1 342 ? -11.800 21.301 40.609 1.00 15.23 842 GLU B O 1
ATOM 5797 N N . ALA B 1 343 ? -9.840 20.410 41.219 1.00 13.39 843 ALA B N 1
ATOM 5798 C CA . ALA B 1 343 ? -9.105 21.640 40.928 1.00 12.42 843 ALA B CA 1
ATOM 5799 C C . ALA B 1 343 ? -8.490 21.591 39.532 1.00 12.28 843 ALA B C 1
ATOM 5800 O O . ALA B 1 343 ? -8.178 22.635 38.952 1.00 14.53 843 ALA B O 1
ATOM 5802 N N . ARG B 1 344 ? -8.373 20.380 38.979 1.00 11.45 844 ARG B N 1
ATOM 5803 C CA . ARG B 1 344 ? -7.757 20.143 37.674 1.00 10.90 844 ARG B CA 1
ATOM 5804 C C . ARG B 1 344 ? -6.293 20.559 37.773 1.00 10.01 844 ARG B C 1
ATOM 5805 O O . ARG B 1 344 ? -5.729 21.168 36.868 1.00 10.06 844 ARG B O 1
ATOM 5813 N N . VAL B 1 345 ? -5.693 20.228 38.911 1.00 7.99 845 VAL B N 1
ATOM 5814 C CA . VAL B 1 345 ? -4.305 20.540 39.185 1.00 7.83 845 VAL B CA 1
ATOM 5815 C C . VAL B 1 345 ? -3.626 19.255 39.628 1.00 9.43 845 VAL B C 1
ATOM 5816 O O . VAL B 1 345 ? -4.121 18.551 40.509 1.00 9.14 845 VAL B O 1
ATOM 5820 N N . ALA B 1 346 ? -2.487 18.960 39.014 1.00 8.92 846 ALA B N 1
ATOM 5821 C CA . ALA B 1 346 ? -1.747 17.755 39.337 1.00 7.87 846 ALA B CA 1
ATOM 5822 C C . ALA B 1 346 ? -0.588 18.024 40.282 1.00 8.06 846 ALA B C 1
ATOM 5823 O O . ALA B 1 346 ? 0.289 18.829 39.988 1.00 7.58 846 ALA B O 1
ATOM 5825 N N . VAL B 1 347 ? -0.615 17.375 41.438 1.00 6.84 847 VAL B N 1
ATOM 5826 C CA . VAL B 1 347 ? 0.462 17.491 42.410 1.00 7.71 847 VAL B CA 1
ATOM 5827 C C . VAL B 1 347 ? 0.834 16.048 42.728 1.00 9.87 847 VAL B C 1
ATOM 5828 O O . VAL B 1 347 ? -0.026 15.163 42.700 1.00 11.85 847 VAL B O 1
ATOM 5832 N N . VAL B 1 348 ? 2.103 15.777 42.997 1.00 10.58 848 VAL B N 1
ATOM 5833 C CA . VAL B 1 348 ? 2.463 14.397 43.290 1.00 10.10 848 VAL B CA 1
ATOM 5834 C C . VAL B 1 348 ? 2.481 14.115 44.783 1.00 9.87 848 VAL B C 1
ATOM 5835 O O . VAL B 1 348 ? 3.029 14.890 45.567 1.00 8.95 848 VAL B O 1
ATOM 5839 N N . PRO B 1 349 ? 1.810 13.028 45.202 1.00 10.73 849 PRO B N 1
ATOM 5840 C CA . PRO B 1 349 ? 1.757 12.657 46.623 1.00 8.81 849 PRO B CA 1
ATOM 5841 C C . PRO B 1 349 ? 3.149 12.520 47.242 1.00 7.47 849 PRO B C 1
ATOM 5842 O O . PRO B 1 349 ? 4.053 11.931 46.649 1.00 6.90 849 PRO B O 1
ATOM 5846 N N . GLY B 1 350 ? 3.320 13.111 48.419 1.00 7.02 850 GLY B N 1
ATOM 5847 C CA . GLY B 1 350 ? 4.604 13.069 49.100 1.00 8.69 850 GLY B CA 1
ATOM 5848 C C . GLY B 1 350 ? 5.096 11.664 49.378 1.00 7.50 850 GLY B C 1
ATOM 5849 O O . GLY B 1 350 ? 6.297 11.433 49.502 1.00 7.56 850 GLY B O 1
ATOM 5850 N N . SER B 1 351 ? 4.147 10.737 49.498 1.00 10.42 851 SER B N 1
ATOM 5851 C CA . SER B 1 351 ? 4.423 9.324 49.746 1.00 10.34 851 SER B CA 1
ATOM 5852 C C . SER B 1 351 ? 5.256 8.692 48.630 1.00 9.69 851 SER B C 1
ATOM 5853 O O . SER B 1 351 ? 5.916 7.683 48.846 1.00 11.35 851 SER B O 1
ATOM 5856 N N . ALA B 1 352 ? 5.235 9.291 47.441 1.00 9.35 852 ALA B N 1
ATOM 5857 C CA . ALA B 1 352 ? 6.018 8.788 46.310 1.00 9.29 852 ALA B CA 1
ATOM 5858 C C . ALA B 1 352 ? 7.514 9.007 46.522 1.00 9.97 852 ALA B C 1
ATOM 5859 O O . ALA B 1 352 ? 8.333 8.477 45.778 1.00 10.28 852 ALA B O 1
ATOM 5861 N N . PHE B 1 353 ? 7.863 9.790 47.544 1.00 9.33 853 PHE B N 1
ATOM 5862 C CA . PHE B 1 353 ? 9.256 10.098 47.854 1.00 7.45 853 PHE B CA 1
ATOM 5863 C C . PHE B 1 353 ? 9.708 9.438 49.149 1.00 6.82 853 PHE B C 1
ATOM 5864 O O . PHE B 1 353 ? 10.813 9.675 49.629 1.00 8.25 853 PHE B O 1
ATOM 5872 N N . GLY B 1 354 ? 8.851 8.602 49.714 1.00 6.98 854 GLY B N 1
ATOM 5873 C CA . GLY B 1 354 ? 9.216 7.931 50.943 1.00 8.56 854 GLY B CA 1
ATOM 5874 C C . GLY B 1 354 ? 8.142 8.091 51.985 1.00 8.99 854 GLY B C 1
ATOM 5875 O O . GLY B 1 354 ? 7.237 8.912 51.832 1.00 9.42 854 GLY B O 1
ATOM 5876 N N . LYS B 1 355 ? 8.238 7.291 53.039 1.00 9.52 855 LYS B N 1
ATOM 5877 C CA . LYS B 1 355 ? 7.273 7.327 54.130 1.00 12.18 855 LYS B CA 1
ATOM 5878 C C . LYS B 1 355 ? 7.214 8.702 54.787 1.00 11.57 855 LYS B C 1
ATOM 5879 O O . LYS B 1 355 ? 6.127 9.195 55.109 1.00 11.40 855 LYS B O 1
ATOM 5885 N N . ALA B 1 356 ? 8.377 9.339 54.932 1.00 9.81 856 ALA B N 1
ATOM 5886 C CA . ALA B 1 356 ? 8.461 10.661 55.551 1.00 10.33 856 ALA B CA 1
ATOM 5887 C C . ALA B 1 356 ? 7.751 11.716 54.692 1.00 10.14 856 ALA B C 1
ATOM 5888 O O . ALA B 1 356 ? 7.446 12.816 55.171 1.00 9.55 856 ALA B O 1
ATOM 5890 N N . GLY B 1 357 ? 7.494 11.367 53.430 1.00 6.37 857 GLY B N 1
ATOM 5891 C CA . GLY B 1 357 ? 6.805 12.264 52.527 1.00 5.79 857 GLY B CA 1
ATOM 5892 C C . GLY B 1 357 ? 5.300 12.218 52.725 1.00 7.22 857 GLY B C 1
ATOM 5893 O O . GLY B 1 357 ? 4.588 13.124 52.287 1.00 5.77 857 GLY B O 1
ATOM 5894 N N . GLU B 1 358 ? 4.800 11.154 53.351 1.00 8.07 858 GLU B N 1
ATOM 5895 C CA . GLU B 1 358 ? 3.363 11.046 53.600 1.00 9.02 858 GLU B CA 1
ATOM 5896 C C . GLU B 1 358 ? 2.929 12.204 54.504 1.00 10.65 858 GLU B C 1
ATOM 5897 O O . GLU B 1 358 ? 3.574 12.499 55.523 1.00 10.78 858 GLU B O 1
ATOM 5903 N N . GLY B 1 359 ? 1.841 12.863 54.111 1.00 10.14 859 GLY B N 1
ATOM 5904 C CA . GLY B 1 359 ? 1.352 14.016 54.846 1.00 9.76 859 GLY B CA 1
ATOM 5905 C C . GLY B 1 359 ? 1.744 15.306 54.134 1.00 8.73 859 GLY B C 1
ATOM 5906 O O . GLY B 1 359 ? 1.480 16.401 54.630 1.00 8.86 859 GLY B O 1
ATOM 5907 N N . TYR B 1 360 ? 2.409 15.167 52.986 1.00 7.79 860 TYR B N 1
ATOM 5908 C CA . TYR B 1 360 ? 2.848 16.298 52.167 1.00 6.22 860 TYR B CA 1
ATOM 5909 C C . TYR B 1 360 ? 2.566 15.991 50.709 1.00 6.94 860 TYR B C 1
ATOM 5910 O O . TYR B 1 360 ? 2.167 14.883 50.352 1.00 5.32 860 TYR B O 1
ATOM 5919 N N . VAL B 1 361 ? 2.818 16.980 49.865 1.00 7.30 861 VAL B N 1
ATOM 5920 C CA . VAL B 1 361 ? 2.613 16.846 48.438 1.00 9.04 861 VAL B CA 1
ATOM 5921 C C . VAL B 1 361 ? 3.708 17.673 47.744 1.00 8.92 861 VAL B C 1
ATOM 5922 O O . VAL B 1 361 ? 4.184 18.668 48.299 1.00 8.38 861 VAL B O 1
ATOM 5926 N N . ARG B 1 362 ? 4.221 17.184 46.618 1.00 7.48 862 ARG B N 1
ATOM 5927 C CA . ARG B 1 362 ? 5.244 17.934 45.904 1.00 8.49 862 ARG B CA 1
ATOM 5928 C C . ARG B 1 362 ? 4.664 18.732 44.747 1.00 7.99 862 ARG B C 1
ATOM 5929 O O . ARG B 1 362 ? 3.894 18.221 43.920 1.00 8.42 862 ARG B O 1
ATOM 5937 N N . ILE B 1 363 ? 5.040 20.002 44.715 1.00 7.28 863 ILE B N 1
ATOM 5938 C CA . ILE B 1 363 ? 4.627 20.915 43.665 1.00 7.46 863 ILE B CA 1
ATOM 5939 C C . ILE B 1 363 ? 5.899 21.431 43.010 1.00 8.17 863 ILE B C 1
ATOM 5940 O O . ILE B 1 363 ? 6.869 21.790 43.688 1.00 8.30 863 ILE B O 1
ATOM 5945 N N . SER B 1 364 ? 5.924 21.387 41.689 1.00 7.12 864 SER B N 1
ATOM 5946 C CA . SER B 1 364 ? 7.073 21.870 40.958 1.00 8.57 864 SER B CA 1
ATOM 5947 C C . SER B 1 364 ? 6.695 23.208 40.352 1.00 7.93 864 SER B C 1
ATOM 5948 O O . SER B 1 364 ? 5.610 23.351 39.773 1.00 6.95 864 SER B O 1
ATOM 5951 N N . TYR B 1 365 ? 7.567 24.198 40.513 1.00 7.67 865 TYR B N 1
ATOM 5952 C CA . TYR B 1 365 ? 7.291 25.502 39.930 1.00 9.51 865 TYR B CA 1
ATOM 5953 C C . TYR B 1 365 ? 8.063 25.745 38.634 1.00 9.06 865 TYR B C 1
ATOM 5954 O O . TYR B 1 365 ? 8.308 26.885 38.234 1.00 7.66 865 TYR B O 1
ATOM 5963 N N . ALA B 1 366 ? 8.440 24.649 37.979 1.00 9.16 866 ALA B N 1
ATOM 5964 C CA . ALA B 1 366 ? 9.119 24.715 36.690 1.00 10.00 866 ALA B CA 1
ATOM 5965 C C . ALA B 1 366 ? 7.995 24.670 35.649 1.00 11.93 866 ALA B C 1
ATOM 5966 O O . ALA B 1 366 ? 7.820 23.696 34.914 1.00 12.88 866 ALA B O 1
ATOM 5968 N N . THR B 1 367 ? 7.182 25.717 35.679 1.00 13.47 867 THR B N 1
ATOM 5969 C CA . THR B 1 367 ? 6.056 25.903 34.777 1.00 15.21 867 THR B CA 1
ATOM 5970 C C . THR B 1 367 ? 5.719 27.407 34.812 1.00 15.41 867 THR B C 1
ATOM 5971 O O . THR B 1 367 ? 6.046 28.101 35.779 1.00 14.30 867 THR B O 1
ATOM 5975 N N . ALA B 1 368 ? 5.105 27.914 33.748 1.00 14.58 868 ALA B N 1
ATOM 5976 C CA . ALA B 1 368 ? 4.772 29.336 33.648 1.00 12.27 868 ALA B CA 1
ATOM 5977 C C . ALA B 1 368 ? 4.122 29.943 34.890 1.00 11.72 868 ALA B C 1
ATOM 5978 O O . ALA B 1 368 ? 3.229 29.353 35.502 1.00 10.03 868 ALA B O 1
ATOM 5980 N N . TYR B 1 369 ? 4.576 31.145 35.234 1.00 10.55 869 TYR B N 1
ATOM 5981 C CA . TYR B 1 369 ? 4.084 31.892 36.382 1.00 10.16 869 TYR B CA 1
ATOM 5982 C C . TYR B 1 369 ? 2.560 31.989 36.382 1.00 10.00 869 TYR B C 1
ATOM 5983 O O . TYR B 1 369 ? 1.918 31.762 37.404 1.00 10.16 869 TYR B O 1
ATOM 5992 N N . GLU B 1 370 ? 2.001 32.330 35.224 1.00 12.10 870 GLU B N 1
ATOM 5993 C CA . GLU B 1 370 ? 0.557 32.459 35.043 1.00 13.28 870 GLU B CA 1
ATOM 5994 C C . GLU B 1 370 ? -0.166 31.156 35.366 1.00 12.79 870 GLU B C 1
ATOM 5995 O O . GLU B 1 370 ? -1.243 31.170 35.951 1.00 12.61 870 GLU B O 1
ATOM 6001 N N . LYS B 1 371 ? 0.400 30.040 34.912 1.00 13.28 871 LYS B N 1
ATOM 6002 C CA . LYS B 1 371 ? -0.189 28.728 35.173 1.00 14.62 871 LYS B CA 1
ATOM 6003 C C . LYS B 1 371 ? -0.139 28.434 36.674 1.00 14.03 871 LYS B C 1
ATOM 6004 O O . LYS B 1 371 ? -1.048 27.805 37.220 1.00 12.26 871 LYS B O 1
ATOM 6010 N N . LEU B 1 372 ? 0.928 28.891 37.331 1.00 12.18 872 LEU B N 1
ATOM 6011 C CA . LEU B 1 372 ? 1.083 28.699 38.770 1.00 11.08 872 LEU B CA 1
ATOM 6012 C C . LEU B 1 372 ? 0.045 29.520 39.527 1.00 11.31 872 LEU B C 1
ATOM 6013 O O . LEU B 1 372 ? -0.535 29.045 40.497 1.00 11.22 872 LEU B O 1
ATOM 6018 N N . GLU B 1 373 ? -0.213 30.740 39.061 1.00 10.97 873 GLU B N 1
ATOM 6019 C CA . GLU B 1 373 ? -1.194 31.597 39.717 1.00 12.29 873 GLU B CA 1
ATOM 6020 C C . GLU B 1 373 ? -2.568 30.947 39.656 1.00 12.00 873 GLU B C 1
ATOM 6021 O O . GLU B 1 373 ? -3.276 30.884 40.656 1.00 12.55 873 GLU B O 1
ATOM 6027 N N . GLU B 1 374 ? -2.933 30.477 38.469 1.00 10.49 874 GLU B N 1
ATOM 6028 C CA . GLU B 1 374 ? -4.213 29.823 38.252 1.00 12.87 874 GLU B CA 1
ATOM 6029 C C . GLU B 1 374 ? -4.336 28.531 39.059 1.00 11.01 874 GLU B C 1
ATOM 6030 O O . GLU B 1 374 ? -5.379 28.272 39.657 1.00 9.76 874 GLU B O 1
ATOM 6036 N N . ALA B 1 375 ? -3.275 27.728 39.077 1.00 8.68 875 ALA B N 1
ATOM 6037 C CA . ALA B 1 375 ? -3.300 26.467 39.819 1.00 9.21 875 ALA B CA 1
ATOM 6038 C C . ALA B 1 375 ? -3.531 26.741 41.301 1.00 9.28 875 ALA B C 1
ATOM 6039 O O . ALA B 1 375 ? -4.326 26.055 41.944 1.00 9.35 875 ALA B O 1
ATOM 6041 N N . MET B 1 376 ? -2.861 27.768 41.827 1.00 9.33 876 MET B N 1
ATOM 6042 C CA . MET B 1 376 ? -3.007 28.148 43.230 1.00 8.97 876 MET B CA 1
ATOM 6043 C C . MET B 1 376 ? -4.448 28.536 43.506 1.00 8.25 876 MET B C 1
ATOM 6044 O O . MET B 1 376 ? -5.009 28.175 44.541 1.00 7.80 876 MET B O 1
ATOM 6049 N N . ASP B 1 377 ? -5.042 29.272 42.571 1.00 9.16 877 ASP B N 1
ATOM 6050 C CA . ASP B 1 377 ? -6.419 29.722 42.716 1.00 9.57 877 ASP B CA 1
ATOM 6051 C C . ASP B 1 377 ? -7.390 28.549 42.732 1.00 8.79 877 ASP B C 1
ATOM 6052 O O . ASP B 1 377 ? -8.319 28.519 43.543 1.00 9.10 877 ASP B O 1
ATOM 6057 N N . ARG B 1 378 ? -7.162 27.582 41.844 1.00 9.37 878 ARG B N 1
ATOM 6058 C CA . ARG B 1 378 ? -8.018 26.404 41.754 1.00 10.22 878 ARG B CA 1
ATOM 6059 C C . ARG B 1 378 ? -7.908 25.582 43.026 1.00 9.54 878 ARG B C 1
ATOM 6060 O O . ARG B 1 378 ? -8.919 25.192 43.605 1.00 8.98 878 ARG B O 1
ATOM 6068 N N . MET B 1 379 ? -6.672 25.358 43.469 1.00 8.09 879 MET B N 1
ATOM 6069 C CA . MET B 1 379 ? -6.415 24.599 44.681 1.00 9.14 879 MET B CA 1
ATOM 6070 C C . MET B 1 379 ? -7.095 25.240 45.887 1.00 9.19 879 MET B C 1
ATOM 6071 O O . MET B 1 379 ? -7.793 24.558 46.634 1.00 10.32 879 MET B O 1
ATOM 6076 N N . GLU B 1 380 ? -6.898 26.545 46.066 1.00 9.33 880 GLU B N 1
ATOM 6077 C CA . GLU B 1 380 ? -7.512 27.268 47.177 1.00 9.64 880 GLU B CA 1
ATOM 6078 C C . GLU B 1 380 ? -9.031 27.186 47.128 1.00 8.73 880 GLU B C 1
ATOM 6079 O O . GLU B 1 380 ? -9.682 27.053 48.160 1.00 9.50 880 GLU B O 1
ATOM 6085 N N . ARG B 1 381 ? -9.602 27.253 45.932 1.00 10.06 881 ARG B N 1
ATOM 6086 C CA . ARG B 1 381 ? -11.049 27.183 45.813 1.00 10.97 881 ARG B CA 1
ATOM 6087 C C . ARG B 1 381 ? -11.597 25.872 46.374 1.00 11.08 881 ARG B C 1
ATOM 6088 O O . ARG B 1 381 ? -12.541 25.892 47.168 1.00 9.47 88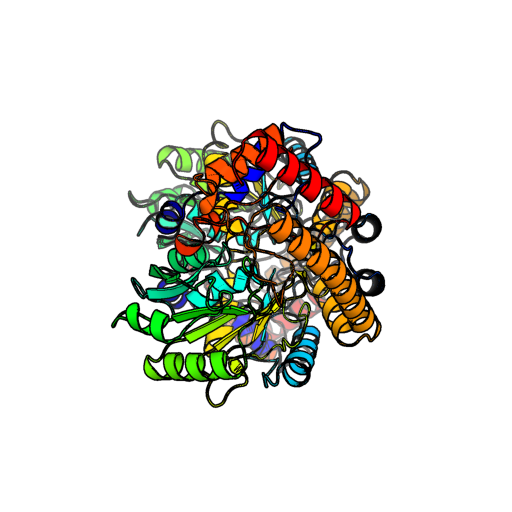1 ARG B O 1
ATOM 6096 N N . VAL B 1 382 ? -11.015 24.741 45.967 1.00 12.25 882 VAL B N 1
ATOM 6097 C CA . VAL B 1 382 ? -11.498 23.453 46.466 1.00 12.38 882 VAL B CA 1
ATOM 6098 C C . VAL B 1 382 ? -11.163 23.206 47.934 1.00 11.88 882 VAL B C 1
ATOM 6099 O O . VAL B 1 382 ? -11.959 22.591 48.639 1.00 14.07 882 VAL B O 1
ATOM 6103 N N . LEU B 1 383 ? -10.023 23.715 48.408 1.00 9.87 883 LEU B N 1
ATOM 6104 C CA . LEU B 1 383 ? -9.660 23.563 49.818 1.00 10.81 883 LEU B CA 1
ATOM 6105 C C . LEU B 1 383 ? -10.741 24.233 50.659 1.00 11.62 883 LEU B C 1
ATOM 6106 O O . LEU B 1 383 ? -11.154 23.723 51.691 1.00 11.65 883 LEU B O 1
ATOM 6111 N N . LYS B 1 384 ? -11.197 25.390 50.194 1.00 12.73 884 LYS B N 1
ATOM 6112 C CA . LYS B 1 384 ? -12.244 26.131 50.875 1.00 14.77 884 LYS B CA 1
ATOM 6113 C C . LYS B 1 384 ? -13.604 25.469 50.690 1.00 14.77 884 LYS B C 1
ATOM 6114 O O . LYS B 1 384 ? -14.339 25.299 51.653 1.00 14.29 884 LYS B O 1
ATOM 6120 N N . GLU B 1 385 ? -13.919 25.066 49.459 1.00 16.39 885 GLU B N 1
ATOM 6121 C CA . GLU B 1 385 ? -15.204 24.432 49.154 1.00 17.22 885 GLU B CA 1
ATOM 6122 C C . GLU B 1 385 ? -15.395 23.170 49.963 1.00 16.26 885 GLU B C 1
ATOM 6123 O O . GLU B 1 385 ? -16.494 22.888 50.446 1.00 17.45 885 GLU B O 1
ATOM 6129 N N . ARG B 1 386 ? -14.323 22.397 50.075 1.00 15.43 886 ARG B N 1
ATOM 6130 C CA . ARG B 1 386 ? -14.353 21.145 50.808 1.00 12.30 886 ARG B CA 1
ATOM 6131 C C . ARG B 1 386 ? -14.149 21.313 52.307 1.00 13.15 886 ARG B C 1
ATOM 6132 O O . ARG B 1 386 ? -14.103 20.322 53.038 1.00 12.69 886 ARG B O 1
ATOM 6140 N N . LYS B 1 387 ? -14.021 22.563 52.761 1.00 13.24 887 LYS B N 1
ATOM 6141 C CA . LYS B 1 387 ? -13.837 22.861 54.185 1.00 14.32 887 LYS B CA 1
ATOM 6142 C C . LYS B 1 387 ? -12.588 22.175 54.760 1.00 13.37 887 LYS B C 1
ATOM 6143 O O . LYS B 1 387 ? -12.561 21.778 55.926 1.00 13.88 887 LYS B O 1
ATOM 6149 N N . LEU B 1 388 ? -11.569 22.020 53.921 1.00 12.36 888 LEU B N 1
ATOM 6150 C CA . LEU B 1 388 ? -10.319 21.378 54.314 1.00 13.33 888 LEU B CA 1
ATOM 6151 C C . LEU B 1 388 ? -9.424 22.354 55.061 1.00 15.84 888 LEU B C 1
ATOM 6152 O O . LEU B 1 388 ? -8.390 21.978 55.616 1.00 14.66 888 LEU B O 1
ATOM 6157 N N . VAL B 1 389 ? -9.838 23.616 55.025 1.00 18.50 889 VAL B N 1
ATOM 6158 C CA . VAL B 1 389 ? -9.188 24.731 55.697 1.00 22.56 889 VAL B CA 1
ATOM 6159 C C . VAL B 1 389 ? -10.350 25.673 56.059 1.00 25.54 889 VAL B C 1
ATOM 6160 O O . VAL B 1 389 ? -10.938 25.467 57.134 1.00 29.79 889 VAL B O 1
#

CATH classification: 3.90.1150.10 (+1 more: 3.40.640.10)

InterPro domains:
  IPR004838 Aminotransferases, class-I, pyridoxal-phosphate-binding site [PS00105] (230-243)
  IPR004839 Aminotransferase, class I/classII, large domain [PF00155] (26-378)
  IPR015421 Pyridoxal phosphate-dependent transferase, major domain [G3DSA:3.40.640.10] (58-280)
  IPR015422 Pyridoxal phosphate-dependent transferase, small domain [G3DSA:3.90.1150.10] (23-377)
  IPR015424 Pyridoxal phosphate-dependent transferase [SSF53383] (2-385)
  IPR050596 Aspartate/prephenate aminotransferase-like [PTHR46383] (3-385)